Protein AF-A0A6J0WMT7-F1 (afdb_monomer)

Nearest PDB structures (foldseek):
  6wfj-assembly1_AcA  TM=9.991E-01  e=0.000E+00  Homo sapiens
  4b56-assembly1_A  TM=9.020E-01  e=0.000E+00  Mus musculus
  6aek-assembly1_A  TM=9.939E-01  e=0.000E+00  Mus musculus
  8ghr-assembly1_B  TM=9.897E-01  e=0.000E+00  Homo sapiens
  4b56-assembly1_B  TM=9.836E-01  e=0.000E+00  Mus musculus

Solvent-accessible surface area (backbone atoms only — not comparable to full-atom values): 66643 Å² total; per-residue (Å²): 131,84,87,79,90,87,80,90,80,81,86,83,82,90,81,85,86,79,86,81,89,86,81,88,88,81,90,86,89,92,88,86,88,86,86,89,85,88,87,82,84,89,89,88,86,90,82,91,88,82,89,84,88,87,89,89,83,86,91,87,89,84,90,84,88,82,86,88,91,90,80,91,84,88,86,89,85,88,85,81,88,90,81,91,88,87,90,82,91,89,85,90,91,90,85,91,86,90,84,89,80,90,85,88,85,91,88,90,85,91,81,92,87,90,87,89,84,88,91,82,90,87,84,90,85,90,88,83,92,84,90,87,80,92,82,91,89,85,92,89,84,89,90,84,92,84,91,85,93,88,85,91,84,89,87,87,84,87,84,90,84,86,90,90,84,86,89,82,88,89,80,90,80,90,89,89,87,83,93,87,90,82,89,82,90,87,85,86,87,87,92,83,85,86,88,83,89,82,89,86,82,93,86,88,87,80,86,88,79,89,79,89,83,89,83,88,79,89,81,84,87,81,89,83,91,83,85,87,81,89,81,87,78,91,86,91,86,88,88,82,88,90,74,92,73,58,56,62,60,50,49,52,53,46,54,51,48,52,49,51,50,43,51,65,60,62,66,51,77,96,71,76,62,88,51,65,60,27,75,75,39,60,65,41,93,60,92,54,91,30,31,31,30,86,68,18,66,87,64,75,34,46,23,90,42,30,53,66,54,58,51,42,37,59,76,38,70,64,48,43,85,66,27,44,67,29,60,80,61,100,60,38,74,36,37,36,21,86,62,17,70,88,67,74,39,48,14,60,47,33,52,30,65,60,69,71,44,76,47,66,75,73,50,83,78,72,87,39,92,65,60,52,51,62,91,75,30,91,63,42,32,39,37,42,37,38,27,32,31,33,25,23,59,56,56,73,76,42,26,94,68,22,65,41,56,44,44,46,43,53,40,5,24,23,33,76,31,26,27,33,50,43,40,22,31,63,48,21,22,50,38,17,32,37,31,6,31,48,27,38,71,26,51,36,66,42,61,58,42,49,34,63,89,77,68,40,66,43,28,82,91,40,76,50,61,52,44,41,90,50,59,48,80,61,44,48,58,52,52,36,45,79,70,74,42,39,19,37,32,46,35,54,70,65,49,66,23,50,45,98,80,41,62,43,79,38,62,38,75,84,58,90,86,59,58,70,67,60,52,48,52,50,52,60,50,44,74,67,42,60,58,91,74,28,47,39,42,34,32,36,58,43,70,43,28,29,56,36,16,35,72,64,14,59,86,33,75,60,23,54,53,36,45,40,49,51,23,52,50,53,38,52,43,44,30,41,27,44,81,70,53,35,60,44,17,37,30,38,36,44,33,29,31,12,12,41,34,57,34,32,71,86,37,55,48,43,47,34,80,80,70,42,94,69,70,66,52,44,53,50,51,37,24,59,18,33,40,42,54,56,55,69,52,86,33,66,86,75,54,71,53,64,59,55,35,57,67,56,41,69,80,46,88,88,54,62,52,43,56,30,52,30,76,72,48,49,66,76,45,52,62,38,58,26,79,51,51,47,62,30,30,33,51,41,43,91,58,31,32,34,25,47,40,87,82,65,51,77,75,46,63,26,19,45,60,18,38,62,30,82,42,73,53,32,14,5,33,40,29,34,35,30,35,55,32,31,60,60,34,80,46,78,61,49,51,41,27,41,46,27,43,54,55,19,52,60,60,77,44,79,70,75,97,51,71,35,62,72,29,34,65,41,85,50,33,64,72,60,81,65,84,52,75,84,84,72,59,66,54,83,70,49,86,55,63,79,61,100,65,82,89,75,90,40,74,48,61,60,51,90,85,54,66,71,79,82,55,64,64,75,73,62,63,66,51,79,67,52,51,51,50,30,43,49,58,25,33,60,33,39,66,70,37,46,59,45,98,63,59,34,22,69,48,76,48,89,68,35,38,30,41,35,26,72,84,77,73,33,37,58,31,29,24,24,47,49,51,54,83,54,46,75,55,88,78,77,63,67,58,39,70,42,84,47,68,47,49,89,87,51,71,88,58,25,37,61,62,38,61,92,36,96,81,40,40,71,43,58,59,51,61,36,34,52,17,81,94,46,98,51,63,31,58,80,37,34,24,47,63,35,40,44,64,31,31,71,51,41,46,54,55,54,47,50,38,65,76,42,49,52,54,54,49,10,56,76,28,36,6,28,31,39,37,26,27,58,24,44,43,84,80,35,70,62,33,47,53,48,80,63,55,49,65,73,64,44,39,79,54,98,90,38,83,41,72,64,44,47,24,37,38,40,40,39,34,22,21,68,53,54,90,35,35,44,78,66,45,91,48,78,40,73,52,28,34,48,42,76,53,36,85,57,57,63,91,55,52,54,80,95,55,62,65,77,58,45,49,53,50,51,50,67,63,20,40,28,25,49,50,53,51,28,41,23,57,29,40,44,71,52,80,59,56,88,70,58,55,34,58,56,38,38,59,25,64,37,61,90,81,80,64,97,88,112

Organism: Odocoileus virginianus (NCBI:txid9874)

InterPro domains:
  IPR001212 Somatomedin B domain [PF01033] (106-141)
  IPR001212 Somatomedin B domain [PF01033] (147-186)
  IPR001212 Somatomedin B domain [PS00524] (120-140)
  IPR001212 Somatomedin B domain [PS50958] (104-144)
  IPR001212 Somatomedin B domain [PS50958] (145-189)
  IPR001212 Somatomedin B domain [SM00201] (104-144)
  IPR001212 Somatomedin B domain [SM00201] (145-188)
  IPR001604 DNA/RNA non-specific endonuclease/pyrophosphatase/phosphodiesterase domain [PF01223] (672-876)
  IPR001604 DNA/RNA non-specific endonuclease/pyrophosphatase/phosphodiesterase domain [SM00892] (674-892)
  IPR002591 Type I phosphodiesterase/nucleotide pyrophosphatase/phosphate transferase [PF01663] (212-538)
  IPR017850 Alkaline-phosphatase-like, core domain superfamily [G3DSA:3.40.720.10] (192-600)
  IPR017850 Alkaline-phosphatase-like, core domain superfamily [SSF53649] (199-577)
  IPR020436 Somatomedin B domain, chordata [PR00022] (103-116)
  IPR020436 Somatomedin B domain, chordata [PR00022] (118-129)
  IPR020436 Somatomedin B domain, chordata [PR00022] (130-141)
  IPR020821 ENPP1-3/EXOG-like, endonuclease/phosphodiesterase domain [SM00477] (675-906)
  IPR036024 Somatomedin B-like domain superfamily [SSF90188] (105-150)
  IPR036024 Somatomedin B-like domain superfamily [SSF90188] (151-191)
  IPR044925 His-Me finger superfamily [SSF54060] (657-911)
  IPR044929 DNA/RNA non-specific endonuclease superfamily [G3DSA:3.40.570.10] (601-924)

Structure (mmCIF, N/CA/C/O backbone):
data_AF-A0A6J0WMT7-F1
#
_entry.id   AF-A0A6J0WMT7-F1
#
loop_
_atom_site.group_PDB
_atom_site.id
_atom_site.type_symbol
_atom_site.label_atom_id
_atom_site.label_alt_id
_atom_site.label_comp_id
_atom_site.label_asym_id
_atom_site.label_entity_id
_atom_site.label_seq_id
_atom_site.pdbx_PDB_ins_code
_atom_site.Cartn_x
_atom_site.Cartn_y
_atom_site.Cartn_z
_atom_site.occupancy
_atom_site.B_iso_or_equiv
_atom_site.auth_seq_id
_atom_site.auth_comp_id
_atom_site.auth_asym_id
_atom_site.auth_atom_id
_atom_site.pdbx_PDB_model_num
ATOM 1 N N . MET A 1 1 ? -20.298 35.603 35.434 1.00 31.23 1 MET A N 1
ATOM 2 C CA . MET A 1 1 ? -20.603 36.848 36.185 1.00 31.23 1 MET A CA 1
ATOM 3 C C . MET A 1 1 ? -21.013 37.927 35.190 1.00 31.23 1 MET A C 1
ATOM 5 O O . MET A 1 1 ? -20.608 37.783 34.047 1.00 31.23 1 MET A O 1
ATOM 9 N N . SER A 1 2 ? -21.786 38.941 35.618 1.00 28.88 2 SER A N 1
ATOM 10 C CA . SER A 1 2 ? -22.095 40.199 34.885 1.00 28.88 2 SER A CA 1
ATOM 11 C C . SER A 1 2 ? -22.484 40.044 33.395 1.00 28.88 2 SER A C 1
ATOM 13 O O . SER A 1 2 ? -21.617 39.911 32.543 1.00 28.88 2 SER A O 1
ATOM 15 N N . SER A 1 3 ? -23.779 39.949 33.057 1.00 31.27 3 SER A N 1
ATOM 16 C CA . SER A 1 3 ? -24.692 41.095 32.787 1.00 31.27 3 SER A CA 1
ATOM 17 C C . SER A 1 3 ? -24.506 41.716 31.385 1.00 31.27 3 SER A C 1
ATOM 19 O O . SER A 1 3 ? -23.376 41.963 30.992 1.00 31.27 3 SER A O 1
ATOM 21 N N . SER A 1 4 ? -25.544 42.060 30.616 1.00 31.33 4 SER A N 1
ATOM 22 C CA . SER A 1 4 ? -26.997 41.996 30.875 1.00 31.33 4 SER A CA 1
ATOM 23 C C . SER A 1 4 ? -27.817 42.125 29.583 1.00 31.33 4 SER A C 1
ATOM 25 O O . SER A 1 4 ? -27.390 42.780 28.640 1.00 31.33 4 SER A O 1
ATOM 27 N N . THR A 1 5 ? -29.014 41.534 29.612 1.00 33.84 5 THR A N 1
ATOM 28 C CA . THR A 1 5 ? -30.221 41.805 28.801 1.00 33.84 5 THR A CA 1
ATOM 29 C C . THR A 1 5 ? -30.227 43.003 27.838 1.00 33.84 5 THR A C 1
ATOM 31 O O . THR A 1 5 ? -30.064 44.144 28.271 1.00 33.84 5 THR A O 1
ATOM 34 N N . LEU A 1 6 ? -30.706 42.760 26.614 1.00 29.02 6 LEU A N 1
ATOM 35 C CA . LEU A 1 6 ? -31.820 43.523 26.031 1.00 29.02 6 LEU A CA 1
ATOM 36 C C . LEU A 1 6 ? -32.583 42.655 25.012 1.00 29.02 6 LEU A C 1
ATOM 38 O O . LEU A 1 6 ? -32.068 41.624 24.578 1.00 29.02 6 LEU A O 1
ATOM 42 N N . THR A 1 7 ? -33.837 43.009 24.731 1.00 29.19 7 THR A N 1
ATOM 43 C CA . THR A 1 7 ? -34.833 42.148 24.069 1.00 29.19 7 THR A CA 1
ATOM 44 C C . THR A 1 7 ? -35.302 42.711 22.726 1.00 29.19 7 THR A C 1
ATOM 46 O O . THR A 1 7 ? -35.158 43.904 22.479 1.00 29.19 7 THR A O 1
ATOM 49 N N . ASP A 1 8 ? -35.948 41.839 21.939 1.00 28.88 8 ASP A N 1
ATOM 50 C CA . ASP A 1 8 ? -36.891 42.157 20.853 1.00 28.88 8 ASP A CA 1
ATOM 51 C C . ASP A 1 8 ? -36.344 42.883 19.599 1.00 28.88 8 ASP A C 1
ATOM 53 O O . ASP A 1 8 ? -35.401 43.659 19.653 1.00 28.88 8 ASP A O 1
ATOM 57 N N . ALA A 1 9 ? -36.921 42.737 18.401 1.00 28.19 9 ALA A N 1
ATOM 58 C CA . ALA A 1 9 ? -37.728 41.666 17.791 1.00 28.19 9 ALA A CA 1
ATOM 59 C C . ALA A 1 9 ? -37.850 41.967 16.270 1.00 28.19 9 ALA A C 1
ATOM 61 O O . ALA A 1 9 ? -37.430 43.031 15.825 1.00 28.19 9 ALA A O 1
ATOM 62 N N . LYS A 1 10 ? -38.540 41.094 15.513 1.00 28.19 10 LYS A N 1
ATOM 63 C CA . LYS A 1 10 ? -39.138 41.369 14.181 1.00 28.19 10 LYS A CA 1
ATOM 64 C C . LYS A 1 10 ? -38.180 41.594 12.988 1.00 28.19 10 LYS A C 1
ATOM 66 O O . LYS A 1 10 ? -37.820 42.713 12.647 1.00 28.19 10 LYS A O 1
ATOM 71 N N . ASP A 1 11 ? -37.884 40.501 12.279 1.00 28.50 11 ASP A N 1
ATOM 72 C CA . ASP A 1 11 ? -38.576 40.086 11.027 1.00 28.50 11 ASP A CA 1
ATOM 73 C C . ASP A 1 11 ? -39.586 41.087 10.375 1.00 28.50 11 ASP A C 1
ATOM 75 O O . ASP A 1 11 ? -40.257 41.806 11.119 1.00 28.50 11 ASP A O 1
ATOM 79 N N . PRO A 1 12 ? -39.889 41.043 9.046 1.00 49.78 12 PRO A N 1
ATOM 80 C CA . PRO A 1 12 ? -39.473 40.038 8.051 1.00 49.78 12 PRO A CA 1
ATOM 81 C C . PRO A 1 12 ? -39.209 40.570 6.607 1.00 49.78 12 PRO A C 1
ATOM 83 O O . PRO A 1 12 ? -39.206 41.770 6.349 1.00 49.78 12 PRO A O 1
ATOM 86 N N . ALA A 1 13 ? -39.167 39.620 5.654 1.00 28.44 13 ALA A N 1
ATOM 87 C CA . ALA A 1 13 ? -39.503 39.730 4.215 1.00 28.44 13 ALA A CA 1
ATOM 88 C C . ALA A 1 13 ? -38.388 40.196 3.240 1.00 28.44 13 ALA A C 1
ATOM 90 O O . ALA A 1 13 ? -37.689 41.166 3.492 1.00 28.44 13 ALA A O 1
ATOM 91 N N . LYS A 1 14 ? -38.082 39.382 2.205 1.00 28.03 14 LYS A N 1
ATOM 92 C CA . LYS A 1 14 ? -38.516 39.471 0.772 1.00 28.03 14 LYS A CA 1
ATOM 93 C C . LYS A 1 14 ? -38.034 40.757 0.068 1.00 28.03 14 LYS A C 1
ATOM 95 O O . LYS A 1 14 ? -38.147 41.829 0.636 1.00 28.03 14 LYS A O 1
ATOM 100 N N . VAL A 1 15 ? -37.515 40.757 -1.164 1.00 29.50 15 VAL A N 1
ATOM 101 C CA . VAL A 1 15 ? -37.918 40.119 -2.449 1.00 29.50 15 VAL A CA 1
ATOM 102 C C . VAL A 1 15 ? -36.602 39.914 -3.249 1.00 29.50 15 VAL A C 1
ATOM 104 O O . VAL A 1 15 ? -35.765 40.807 -3.228 1.00 29.50 15 VAL A O 1
ATOM 107 N N . GLU A 1 16 ? -36.205 38.720 -3.711 1.00 26.91 16 GLU A N 1
ATOM 108 C CA . GLU A 1 16 ? -36.650 37.984 -4.921 1.00 26.91 16 GLU A CA 1
ATOM 109 C C . GLU A 1 16 ? -36.208 38.639 -6.259 1.00 26.91 16 GLU A C 1
ATOM 111 O O . GLU A 1 16 ? -36.433 39.821 -6.489 1.00 26.91 16 GLU A O 1
ATOM 116 N N . GLY A 1 17 ? -35.585 37.854 -7.153 1.00 27.97 17 GLY A N 1
ATOM 117 C CA . GLY A 1 17 ? -35.057 38.305 -8.457 1.00 27.97 17 GLY A CA 1
ATOM 118 C C . GLY A 1 17 ? -33.689 39.025 -8.401 1.00 27.97 17 GLY A C 1
ATOM 119 O O . GLY A 1 17 ? -33.344 39.656 -7.412 1.00 27.97 17 GLY A O 1
ATOM 120 N N . GLY A 1 18 ? -32.839 38.955 -9.431 1.00 27.41 18 GLY A N 1
ATOM 121 C CA . GLY A 1 18 ? -32.948 38.138 -10.643 1.00 27.41 18 GLY A CA 1
ATOM 122 C C . GLY A 1 18 ? -31.769 38.327 -11.611 1.00 27.41 18 GLY A C 1
ATOM 123 O O . GLY A 1 18 ? -31.511 39.439 -12.040 1.00 27.41 18 GLY A O 1
ATOM 124 N N . GLU A 1 19 ? -31.099 37.213 -11.924 1.00 29.81 19 GLU A N 1
ATOM 125 C CA . GLU A 1 19 ? -30.452 36.814 -13.193 1.00 29.81 19 GLU A CA 1
ATOM 126 C C . GLU A 1 19 ? -29.750 37.795 -14.173 1.00 29.81 19 GLU A C 1
ATOM 128 O O . GLU A 1 19 ? -30.225 38.873 -14.497 1.00 29.81 19 GLU A O 1
ATOM 133 N N . ARG A 1 20 ? -28.729 37.219 -14.845 1.00 30.67 20 ARG A N 1
ATOM 134 C CA . ARG A 1 20 ? -28.095 37.616 -16.130 1.00 30.67 20 ARG A CA 1
ATOM 135 C C . ARG A 1 20 ? -27.195 38.862 -16.062 1.00 30.67 20 ARG A C 1
ATOM 137 O O . ARG A 1 20 ? -27.619 39.975 -15.803 1.00 30.67 20 ARG A O 1
ATOM 144 N N . MET A 1 21 ? -25.878 38.662 -16.149 1.00 29.05 21 MET A N 1
ATOM 145 C CA . MET A 1 21 ? -25.103 38.478 -17.396 1.00 29.05 21 MET A CA 1
ATOM 146 C C . MET A 1 21 ? -25.047 39.733 -18.274 1.00 29.05 21 MET A C 1
ATOM 148 O O . MET A 1 21 ? -26.045 40.113 -18.871 1.00 29.05 21 MET A O 1
ATOM 152 N N . ILE A 1 22 ? -23.826 40.217 -18.505 1.00 27.55 22 ILE A N 1
ATOM 153 C CA . ILE A 1 22 ? -23.258 40.391 -19.850 1.00 27.55 22 ILE A CA 1
ATOM 154 C C . ILE A 1 22 ? -21.730 40.255 -19.727 1.00 27.55 22 ILE A C 1
ATOM 156 O O . ILE A 1 22 ? -21.151 40.561 -18.686 1.00 27.55 22 ILE A O 1
ATOM 160 N N . VAL A 1 23 ? -21.095 39.717 -20.766 1.00 31.09 23 VAL A N 1
ATOM 161 C CA . VAL A 1 23 ? -19.645 39.468 -20.860 1.00 31.09 23 VAL A CA 1
ATOM 162 C C . VAL A 1 23 ? -19.112 40.257 -22.065 1.00 31.09 23 VAL A C 1
ATOM 164 O O . VAL A 1 23 ? -19.902 40.704 -22.892 1.00 31.09 23 VAL A O 1
ATOM 167 N N . ILE A 1 24 ? -17.782 40.329 -22.205 1.00 31.70 24 ILE A N 1
ATOM 168 C CA . ILE A 1 24 ? -17.021 40.829 -23.367 1.00 31.70 24 ILE A CA 1
ATOM 169 C C . ILE A 1 24 ? -16.803 42.352 -23.378 1.00 31.70 24 ILE A C 1
ATOM 171 O O . ILE A 1 24 ? -17.710 43.125 -23.653 1.00 31.70 24 ILE A O 1
ATOM 175 N N . TYR A 1 25 ? -15.539 42.755 -23.211 1.00 27.30 25 TYR A N 1
ATOM 176 C CA . TYR A 1 25 ? -14.810 43.492 -24.254 1.00 27.30 25 TYR A CA 1
ATOM 177 C C . TYR A 1 25 ? -13.328 43.075 -24.248 1.00 27.30 25 TYR A C 1
ATOM 179 O O . TYR A 1 25 ? -12.870 42.418 -23.312 1.00 27.30 25 TYR A O 1
ATOM 187 N N . SER A 1 26 ? -12.611 43.341 -25.342 1.00 30.75 26 SER A N 1
ATOM 188 C CA . SER A 1 26 ? -11.401 42.596 -25.730 1.00 30.75 26 SER A CA 1
ATOM 189 C C . SER A 1 26 ? -10.154 43.470 -25.922 1.00 30.75 26 SER A C 1
ATOM 191 O O . SER A 1 26 ? -10.278 44.646 -26.232 1.00 30.75 26 SER A O 1
ATOM 193 N N . LEU A 1 27 ? -8.981 42.824 -25.814 1.00 29.31 27 LEU A N 1
ATOM 194 C CA . LEU A 1 27 ? -7.697 43.090 -26.501 1.00 29.31 27 LEU A CA 1
ATOM 195 C C . LEU A 1 27 ? -7.232 44.547 -26.754 1.00 29.31 27 LEU A C 1
ATOM 197 O O . LEU A 1 27 ? -7.828 45.254 -27.555 1.00 29.31 27 LEU A O 1
ATOM 201 N N . ILE A 1 28 ? -6.029 44.883 -26.256 1.00 29.17 28 ILE A N 1
ATOM 202 C CA . ILE A 1 28 ? -4.816 45.328 -27.007 1.00 29.17 28 ILE A CA 1
ATOM 203 C C . ILE A 1 28 ? -3.743 45.740 -25.959 1.00 29.17 28 ILE A C 1
ATOM 205 O O . ILE A 1 28 ? -4.085 46.447 -25.020 1.00 29.17 28 ILE A O 1
ATOM 209 N N . LEU A 1 29 ? -2.525 45.175 -25.859 1.00 29.00 29 LEU A N 1
ATOM 210 C CA . LEU A 1 29 ? -1.331 45.050 -26.739 1.00 29.00 29 LEU A CA 1
ATOM 211 C C . LEU A 1 29 ? -0.336 46.241 -26.660 1.00 29.00 29 LEU A C 1
ATOM 213 O O . LEU A 1 29 ? -0.738 47.397 -26.661 1.00 29.00 29 LEU A O 1
ATOM 217 N N . VAL A 1 30 ? 0.965 45.901 -26.722 1.00 28.92 30 VAL A N 1
ATOM 218 C CA . VAL A 1 30 ? 2.192 46.739 -26.826 1.00 28.92 30 VAL A CA 1
ATOM 219 C C . VAL A 1 30 ? 2.873 47.143 -25.496 1.00 28.92 30 VAL A C 1
ATOM 221 O O . VAL A 1 30 ? 2.242 47.324 -24.461 1.00 28.92 30 VAL A O 1
ATOM 224 N N . LEU A 1 31 ? 4.214 47.173 -25.536 1.00 30.78 31 LEU A N 1
ATOM 225 C CA . LEU A 1 31 ? 5.165 47.238 -24.413 1.00 30.78 31 LEU A CA 1
ATOM 226 C C . LEU A 1 31 ? 5.743 48.651 -24.195 1.00 30.78 31 LEU A C 1
ATOM 228 O O . LEU A 1 31 ? 5.865 49.421 -25.144 1.00 30.78 31 LEU A O 1
ATOM 232 N N . GLY A 1 32 ? 6.211 48.938 -22.971 1.00 28.05 32 GLY A N 1
ATOM 233 C CA . GLY A 1 32 ? 6.917 50.181 -22.626 1.00 28.05 32 GLY A CA 1
ATOM 234 C C . GLY A 1 32 ? 8.067 49.987 -21.626 1.00 28.05 32 GLY A C 1
ATOM 235 O O . GLY A 1 32 ? 7.857 49.906 -20.421 1.00 28.05 32 GLY A O 1
ATOM 236 N N . THR A 1 33 ? 9.296 49.943 -22.138 1.00 31.30 33 THR A N 1
ATOM 237 C CA . THR A 1 33 ? 10.573 50.099 -21.405 1.00 31.30 33 THR A CA 1
ATOM 238 C C . THR A 1 33 ? 10.928 51.592 -21.264 1.00 31.30 33 THR A C 1
ATOM 240 O O . THR A 1 33 ? 10.550 52.358 -22.142 1.00 31.30 33 THR A O 1
ATOM 243 N N . VAL A 1 34 ? 11.703 52.108 -20.298 1.00 30.11 34 VAL A N 1
ATOM 244 C CA . VAL A 1 34 ? 12.396 51.557 -19.111 1.00 30.11 34 VAL A CA 1
ATOM 245 C C . VAL A 1 34 ? 12.712 52.731 -18.160 1.00 30.11 34 VAL A C 1
ATOM 247 O O . VAL A 1 34 ? 12.945 53.839 -18.636 1.00 30.11 34 VAL A O 1
ATOM 250 N N . SER A 1 35 ? 12.833 52.497 -16.848 1.00 26.62 35 SER A N 1
ATOM 251 C CA . SER A 1 35 ? 13.780 53.245 -15.993 1.00 26.62 35 SER A CA 1
ATOM 252 C C . SER A 1 35 ? 14.119 52.454 -14.721 1.00 26.62 35 SER A C 1
ATOM 254 O O . SER A 1 35 ? 13.382 51.542 -14.348 1.00 26.62 35 SER A O 1
ATOM 256 N N . LEU A 1 36 ? 15.257 52.752 -14.085 1.00 28.48 36 LEU A N 1
ATOM 257 C CA . LEU A 1 36 ? 15.827 51.955 -12.991 1.00 28.48 36 LEU A CA 1
ATOM 258 C C . LEU A 1 36 ? 15.590 52.561 -11.603 1.00 28.48 36 LEU A C 1
ATOM 260 O O . LEU A 1 36 ? 15.704 53.768 -11.411 1.00 28.48 36 LEU A O 1
ATOM 264 N N . ALA A 1 37 ? 15.447 51.683 -10.607 1.00 26.98 37 ALA A N 1
ATOM 265 C CA . ALA A 1 37 ? 15.771 51.970 -9.211 1.00 26.98 37 ALA A CA 1
ATOM 266 C C . ALA A 1 37 ? 16.363 50.711 -8.543 1.00 26.98 37 ALA A C 1
ATOM 268 O O . ALA A 1 37 ? 15.633 49.837 -8.081 1.00 26.98 37 ALA A O 1
ATOM 269 N N . GLN A 1 38 ? 17.697 50.593 -8.507 1.00 29.41 38 GLN A N 1
ATOM 270 C CA . GLN A 1 38 ? 18.380 49.593 -7.673 1.00 29.41 38 GLN A CA 1
ATOM 271 C C . GLN A 1 38 ? 18.643 50.154 -6.272 1.00 29.41 38 GLN A C 1
ATOM 273 O O . GLN A 1 38 ? 18.955 51.332 -6.120 1.00 29.41 38 GLN A O 1
ATOM 278 N N . SER A 1 39 ? 18.579 49.291 -5.255 1.00 28.23 39 SER A N 1
ATOM 279 C CA . SER A 1 39 ? 18.849 49.643 -3.857 1.00 28.23 39 SER A CA 1
ATOM 280 C C . SER A 1 39 ? 20.058 48.879 -3.306 1.00 28.23 39 SER A C 1
ATOM 282 O O . SER A 1 39 ? 20.129 47.653 -3.411 1.00 28.23 39 SER A O 1
ATOM 284 N N . ARG A 1 40 ? 20.986 49.603 -2.666 1.00 31.64 40 ARG A N 1
ATOM 285 C CA . ARG A 1 40 ? 21.934 49.082 -1.665 1.00 31.64 40 ARG A CA 1
ATOM 286 C C . ARG A 1 40 ? 22.054 50.079 -0.495 1.00 31.64 40 ARG A C 1
ATOM 288 O O . ARG A 1 40 ? 21.572 51.205 -0.562 1.00 31.64 40 ARG A O 1
ATOM 295 N N . ARG A 1 41 ? 22.620 49.591 0.614 1.00 33.28 41 ARG A N 1
ATOM 296 C CA . ARG A 1 41 ? 22.569 50.155 1.983 1.00 33.28 41 ARG A CA 1
ATOM 297 C C . ARG A 1 41 ? 23.362 51.461 2.173 1.00 33.28 41 ARG A C 1
ATOM 299 O O . ARG A 1 41 ? 24.291 51.726 1.415 1.00 33.28 41 ARG A O 1
ATOM 306 N N . PRO A 1 42 ? 23.122 52.163 3.297 1.00 40.66 42 PRO A N 1
ATOM 307 C CA . PRO A 1 42 ? 24.224 52.361 4.259 1.00 40.66 42 PRO A CA 1
ATOM 308 C C . PRO A 1 42 ? 23.891 51.973 5.727 1.00 40.66 42 PRO A C 1
ATOM 310 O O . PRO A 1 42 ? 22.812 51.464 6.021 1.00 40.66 42 PRO A O 1
ATOM 313 N N . ASN A 1 43 ? 24.863 52.158 6.638 1.00 29.00 43 ASN A N 1
ATOM 314 C CA . ASN A 1 43 ? 24.894 51.666 8.035 1.00 29.00 43 ASN A CA 1
ATOM 315 C C . ASN A 1 43 ? 24.644 52.750 9.113 1.00 29.00 43 ASN A C 1
ATOM 317 O O . ASN A 1 43 ? 24.825 53.934 8.849 1.00 29.00 43 ASN A O 1
ATOM 321 N N . ILE A 1 44 ? 24.390 52.311 10.360 1.00 28.36 44 ILE A N 1
ATOM 322 C CA . ILE A 1 44 ? 24.572 53.003 11.667 1.00 28.36 44 ILE A CA 1
ATOM 323 C C . ILE A 1 44 ? 24.372 51.926 12.773 1.00 28.36 44 ILE A C 1
ATOM 325 O O . ILE A 1 44 ? 23.516 51.070 12.581 1.00 28.36 44 ILE A O 1
ATOM 329 N N . ARG A 1 45 ? 25.073 51.824 13.921 1.00 26.44 45 ARG A N 1
ATOM 330 C CA . ARG A 1 45 ? 26.285 52.454 14.517 1.00 26.44 45 ARG A CA 1
ATOM 331 C C . ARG A 1 45 ? 26.912 51.457 15.530 1.00 26.44 45 ARG A C 1
ATOM 333 O O . ARG A 1 45 ? 26.184 50.627 16.062 1.00 26.44 45 ARG A O 1
ATOM 340 N N . THR A 1 46 ? 28.199 51.587 15.880 1.00 30.31 46 THR A N 1
ATOM 341 C CA . THR A 1 46 ? 28.872 50.803 16.956 1.00 30.31 46 THR A CA 1
ATOM 342 C C . THR A 1 46 ? 30.015 51.580 17.635 1.00 30.31 46 THR A C 1
ATOM 344 O O . THR A 1 46 ? 30.667 52.356 16.935 1.00 30.31 46 THR A O 1
ATOM 347 N N . ARG A 1 47 ? 30.259 51.310 18.939 1.00 31.36 47 ARG A N 1
ATOM 348 C CA . ARG A 1 47 ? 31.444 51.546 19.836 1.00 31.36 47 ARG A CA 1
ATOM 349 C C . ARG A 1 47 ? 30.960 51.886 21.269 1.00 31.36 47 ARG A C 1
ATOM 351 O O . ARG A 1 47 ? 29.934 52.548 21.380 1.00 31.36 47 ARG A O 1
ATOM 358 N N . ASP A 1 48 ? 31.493 51.371 22.391 1.00 34.09 48 ASP A N 1
ATOM 359 C CA . ASP A 1 48 ? 32.884 51.207 22.910 1.00 34.09 48 ASP A CA 1
ATOM 360 C C . ASP A 1 48 ? 33.532 52.567 23.285 1.00 34.09 48 ASP A C 1
ATOM 362 O O . ASP A 1 48 ? 33.527 53.475 22.464 1.00 34.09 48 ASP A O 1
ATOM 366 N N . THR A 1 49 ? 34.122 52.861 24.458 1.00 32.41 49 THR A N 1
ATOM 367 C CA . THR A 1 49 ? 34.792 52.102 25.558 1.00 32.41 49 THR A CA 1
ATOM 368 C C . THR A 1 49 ? 34.562 52.846 26.921 1.00 32.41 49 THR A C 1
ATOM 370 O O . THR A 1 49 ? 33.678 53.695 26.943 1.00 32.41 49 THR A O 1
ATOM 373 N N . LEU A 1 50 ? 35.212 52.686 28.101 1.00 31.78 50 LEU A N 1
ATOM 374 C CA . LEU A 1 50 ? 36.368 51.932 28.664 1.00 31.78 50 LEU A CA 1
ATOM 375 C C . LEU A 1 50 ? 36.266 51.912 30.232 1.00 31.78 50 LEU A C 1
ATOM 377 O O . LEU A 1 50 ? 35.375 52.547 30.784 1.00 31.78 50 LEU A O 1
ATOM 381 N N . SER A 1 51 ? 37.270 51.337 30.926 1.00 27.25 51 SER A N 1
ATOM 382 C CA . SER A 1 51 ? 37.707 51.609 32.330 1.00 27.25 51 SER A CA 1
ATOM 383 C C . SER A 1 51 ? 36.912 50.964 33.493 1.00 27.25 51 SER A C 1
ATOM 385 O O . SER A 1 51 ? 35.694 50.911 33.450 1.00 27.25 51 SER A O 1
ATOM 387 N N . VAL A 1 52 ? 37.525 50.477 34.594 1.00 28.16 52 VAL A N 1
ATOM 388 C CA . VAL A 1 52 ? 38.962 50.307 34.952 1.00 28.16 52 VAL A CA 1
ATOM 389 C C . VAL A 1 52 ? 39.174 49.100 35.910 1.00 28.16 52 VAL A C 1
ATOM 391 O O . VAL A 1 52 ? 38.215 48.498 36.378 1.00 28.16 52 VAL A O 1
ATOM 394 N N . LEU A 1 53 ? 40.434 48.707 36.153 1.00 27.94 53 LEU A N 1
ATOM 395 C CA . LEU A 1 53 ? 40.868 47.490 36.868 1.00 27.94 53 LEU A CA 1
ATOM 396 C C . LEU A 1 53 ? 40.591 47.469 38.389 1.00 27.94 53 LEU A C 1
ATOM 398 O O . LEU A 1 53 ? 40.772 48.485 39.050 1.00 27.94 53 LEU A O 1
ATOM 402 N N . ILE A 1 54 ? 40.460 46.254 38.949 1.00 29.34 54 ILE A N 1
ATOM 403 C CA . ILE A 1 54 ? 41.220 45.775 40.132 1.00 29.34 54 ILE A CA 1
ATOM 404 C C . ILE A 1 54 ? 41.761 44.355 39.823 1.00 29.34 54 ILE A C 1
ATOM 406 O O . ILE A 1 54 ? 41.217 43.660 38.968 1.00 29.34 54 ILE A O 1
ATOM 410 N N . THR A 1 55 ? 42.866 43.933 40.456 1.00 29.14 55 THR A N 1
ATOM 411 C CA . THR A 1 55 ? 43.596 42.679 40.155 1.00 29.14 55 THR A CA 1
ATOM 412 C C . THR A 1 55 ? 43.878 41.820 41.394 1.00 29.14 55 THR A C 1
ATOM 414 O O . THR A 1 55 ? 44.079 42.373 42.475 1.00 29.14 55 THR A O 1
ATOM 417 N N . ARG A 1 56 ? 44.011 40.486 41.220 1.00 27.42 56 ARG A N 1
ATOM 418 C CA . ARG A 1 56 ? 45.178 39.670 41.661 1.00 27.42 56 ARG A CA 1
ATOM 419 C C . ARG A 1 56 ? 45.058 38.171 41.315 1.00 27.42 56 ARG A C 1
ATOM 421 O O . ARG A 1 56 ? 43.979 37.690 40.995 1.00 27.42 56 ARG A O 1
ATOM 428 N N . ASN A 1 57 ? 46.196 37.467 41.380 1.00 29.97 57 ASN A N 1
ATOM 429 C CA . ASN A 1 57 ? 46.396 36.050 41.035 1.00 29.97 57 ASN A CA 1
ATOM 430 C C . ASN A 1 57 ? 46.982 35.238 42.218 1.00 29.97 57 ASN A C 1
ATOM 432 O O . ASN A 1 57 ? 47.610 35.818 43.100 1.00 29.97 57 ASN A O 1
ATOM 436 N N . TRP A 1 58 ? 46.942 33.905 42.054 1.00 27.41 58 TRP A N 1
ATOM 437 C CA . TRP A 1 58 ? 48.005 32.914 42.359 1.00 27.41 58 TRP A CA 1
ATOM 438 C C . TRP A 1 58 ? 48.163 32.232 43.748 1.00 27.41 58 TRP A C 1
ATOM 440 O O . TRP A 1 58 ? 48.276 32.877 44.780 1.00 27.41 58 TRP A O 1
ATOM 450 N N . GLU A 1 59 ? 48.267 30.888 43.676 1.00 28.31 59 GLU A N 1
ATOM 451 C CA . GLU A 1 59 ? 49.179 29.932 44.367 1.00 28.31 59 GLU A CA 1
ATOM 452 C C . GLU A 1 59 ? 49.531 30.042 45.874 1.00 28.31 59 GLU A C 1
ATOM 454 O O . GLU A 1 59 ? 50.199 30.981 46.292 1.00 28.31 59 GLU A O 1
ATOM 459 N N . GLN A 1 60 ? 49.319 28.946 46.639 1.00 26.30 60 GLN A N 1
ATOM 460 C CA . GLN A 1 60 ? 50.403 28.011 47.055 1.00 26.30 60 GLN A CA 1
ATOM 461 C C . GLN A 1 60 ? 49.919 26.745 47.826 1.00 26.30 60 GLN A C 1
ATOM 463 O O . GLN A 1 60 ? 48.731 26.559 48.076 1.00 26.30 60 GLN A O 1
ATOM 468 N N . GLU A 1 61 ? 50.850 25.831 48.154 1.00 27.31 61 GLU A N 1
ATOM 469 C CA . GLU A 1 61 ? 50.645 24.559 48.886 1.00 27.31 61 GLU A CA 1
ATOM 470 C C . GLU A 1 61 ? 50.618 24.699 50.436 1.00 27.31 61 GLU A C 1
ATOM 472 O O . GLU A 1 61 ? 51.324 25.556 50.959 1.00 27.31 61 GLU A O 1
ATOM 477 N N . LYS A 1 62 ? 50.017 23.735 51.180 1.00 25.89 62 LYS A N 1
ATOM 478 C CA . LYS A 1 62 ? 50.724 22.694 52.011 1.00 25.89 62 LYS A CA 1
ATOM 479 C C . LYS A 1 62 ? 49.906 22.051 53.165 1.00 25.89 62 LYS A C 1
ATOM 481 O O . LYS A 1 62 ? 49.555 22.688 54.145 1.00 25.89 62 LYS A O 1
ATOM 486 N N . LYS A 1 63 ? 49.815 20.712 53.105 1.00 28.30 63 LYS A N 1
ATOM 487 C CA . LYS A 1 63 ? 50.023 19.689 54.173 1.00 28.30 63 LYS A CA 1
ATOM 488 C C . LYS A 1 63 ? 49.629 19.964 55.651 1.00 28.30 63 LYS A C 1
ATOM 490 O O . LYS A 1 63 ? 50.369 20.648 56.355 1.00 28.30 63 LYS A O 1
ATOM 495 N N . LYS A 1 64 ? 48.705 19.136 56.181 1.00 29.27 64 LYS A N 1
ATOM 496 C CA . LYS A 1 64 ? 48.885 18.098 57.257 1.00 29.27 64 LYS A CA 1
ATOM 497 C C . LYS A 1 64 ? 47.494 17.624 57.739 1.00 29.27 64 LYS A C 1
ATOM 499 O O . LYS A 1 64 ? 46.736 18.439 58.229 1.00 29.27 64 LYS A O 1
ATOM 504 N N . GLY A 1 65 ? 47.081 16.367 57.537 1.00 29.05 65 GLY A N 1
ATOM 505 C CA . GLY A 1 65 ? 47.295 15.232 58.466 1.00 29.05 65 GLY A CA 1
ATOM 506 C C . GLY A 1 65 ? 45.959 14.859 59.158 1.00 29.05 65 GLY A C 1
ATOM 507 O O . GLY A 1 65 ? 45.162 15.752 59.390 1.00 29.05 65 GLY A O 1
ATOM 508 N N . ARG A 1 66 ? 45.616 13.602 59.492 1.00 29.11 66 ARG A N 1
ATOM 509 C CA . ARG A 1 66 ? 46.417 12.370 59.660 1.00 29.11 66 ARG A CA 1
ATOM 510 C C . ARG A 1 66 ? 45.759 11.111 59.038 1.00 29.11 66 ARG A C 1
ATOM 512 O O . ARG A 1 66 ? 44.546 11.020 58.927 1.00 29.11 66 ARG A O 1
ATOM 519 N N . PHE A 1 67 ? 46.617 10.137 58.723 1.00 27.80 67 PHE A N 1
ATOM 520 C CA . PHE A 1 67 ? 46.378 8.687 58.513 1.00 27.80 67 PHE A CA 1
ATOM 521 C C . PHE A 1 67 ? 46.131 7.960 59.876 1.00 27.80 67 PHE A C 1
ATOM 523 O O . PHE A 1 67 ? 46.384 8.626 60.887 1.00 27.80 67 PHE A O 1
ATOM 530 N N . PRO A 1 68 ? 45.677 6.672 59.995 1.00 44.25 68 PRO A N 1
ATOM 531 C CA . PRO A 1 68 ? 46.321 5.442 59.454 1.00 44.25 68 PRO A CA 1
ATOM 532 C C . PRO A 1 68 ? 45.367 4.290 58.973 1.00 44.25 68 PRO A C 1
ATOM 534 O O . PRO A 1 68 ? 44.156 4.484 59.001 1.00 44.25 68 PRO A O 1
ATOM 537 N N . PRO A 1 69 ? 45.884 3.160 58.398 1.00 42.84 69 PRO A N 1
ATOM 538 C CA . PRO A 1 69 ? 45.297 2.632 57.149 1.00 42.84 69 PRO A CA 1
ATOM 539 C C . PRO A 1 69 ? 44.941 1.096 57.069 1.00 42.84 69 PRO A C 1
ATOM 541 O O . PRO A 1 69 ? 43.902 0.751 57.619 1.00 42.84 69 PRO A O 1
ATOM 544 N N . PRO A 1 70 ? 45.614 0.164 56.326 1.00 51.59 70 PRO A N 1
ATOM 545 C CA . PRO A 1 70 ? 44.895 -0.645 55.314 1.00 51.59 70 PRO A CA 1
ATOM 546 C C . PRO A 1 70 ? 45.255 -2.160 55.245 1.00 51.59 70 PRO A C 1
ATOM 548 O O . PRO A 1 70 ? 46.118 -2.635 55.983 1.00 51.59 70 PRO A O 1
ATOM 551 N N . ARG A 1 71 ? 44.692 -2.880 54.251 1.00 26.61 71 ARG A N 1
ATOM 552 C CA . ARG A 1 71 ? 45.343 -3.833 53.293 1.00 26.61 71 ARG A CA 1
ATOM 553 C C . ARG A 1 71 ? 44.248 -4.413 52.365 1.00 26.61 71 ARG A C 1
ATOM 555 O O . ARG A 1 71 ? 43.138 -4.624 52.827 1.00 26.61 71 ARG A O 1
ATOM 562 N N . CYS A 1 72 ? 44.382 -4.453 51.035 1.00 25.67 72 CYS A N 1
ATOM 563 C CA . CYS A 1 72 ? 45.283 -5.250 50.174 1.00 25.67 72 CYS A CA 1
ATOM 564 C C . CYS A 1 72 ? 45.062 -6.778 50.275 1.00 25.67 72 CYS A C 1
ATOM 566 O O . CYS A 1 72 ? 45.011 -7.270 51.393 1.00 25.67 72 CYS A O 1
ATOM 568 N N . ALA A 1 73 ? 45.102 -7.612 49.222 1.00 29.89 73 ALA A N 1
ATOM 569 C CA . ALA A 1 73 ? 44.886 -7.527 47.756 1.00 29.89 73 ALA A CA 1
ATOM 570 C C . ALA A 1 73 ? 45.317 -8.891 47.127 1.00 29.89 73 ALA A C 1
ATOM 572 O O . ALA A 1 73 ? 46.001 -9.659 47.797 1.00 29.89 73 ALA A O 1
ATOM 573 N N . LEU A 1 74 ? 45.039 -9.102 45.826 1.00 28.77 74 LEU A N 1
ATOM 574 C CA . LEU A 1 74 ? 45.600 -10.132 44.908 1.00 28.77 74 LEU A CA 1
ATOM 575 C C . LEU A 1 74 ? 44.967 -11.549 44.858 1.00 28.77 74 LEU A C 1
ATOM 577 O O . LEU A 1 74 ? 44.424 -12.073 45.823 1.00 28.77 74 LEU A O 1
ATOM 581 N N . SER A 1 75 ? 45.049 -12.122 43.647 1.00 32.84 75 SER A N 1
ATOM 582 C CA . SER A 1 75 ? 44.611 -13.459 43.169 1.00 32.84 75 SER A CA 1
ATOM 583 C C . SER A 1 75 ? 45.795 -14.484 43.244 1.00 32.84 75 SER A C 1
ATOM 585 O O . SER A 1 75 ? 46.771 -14.105 43.896 1.00 32.84 75 SER A O 1
ATOM 587 N N . PRO A 1 76 ? 45.846 -15.714 42.630 1.00 48.00 76 PRO A N 1
ATOM 588 C CA . PRO A 1 76 ? 45.199 -16.205 41.390 1.00 48.00 76 PRO A CA 1
ATOM 589 C C . PRO A 1 76 ? 44.783 -17.722 41.372 1.00 48.00 76 PRO A C 1
ATOM 591 O O . PRO A 1 76 ? 44.272 -18.252 42.351 1.00 48.00 76 PRO A O 1
ATOM 594 N N . LEU A 1 77 ? 44.933 -18.376 40.206 1.00 29.81 77 LEU A N 1
ATOM 595 C CA . LEU A 1 77 ? 44.351 -19.638 39.705 1.00 29.81 77 LEU A CA 1
ATOM 596 C C . LEU A 1 77 ? 44.818 -20.994 40.318 1.00 29.81 77 LEU A C 1
ATOM 598 O O . LEU A 1 77 ? 46.000 -21.204 40.550 1.00 29.81 77 LEU A O 1
ATOM 602 N N . CYS A 1 78 ? 43.872 -21.953 40.312 1.00 26.23 78 CYS A N 1
ATOM 603 C CA . CYS A 1 78 ? 43.936 -23.373 39.866 1.00 26.23 78 CYS A CA 1
ATOM 604 C C . CYS A 1 78 ? 44.843 -24.484 40.485 1.00 26.23 78 CYS A C 1
ATOM 606 O O . CYS A 1 78 ? 46.038 -24.337 40.690 1.00 26.23 78 CYS A O 1
ATOM 608 N N . LEU A 1 79 ? 44.231 -25.692 40.490 1.00 27.91 79 LEU A N 1
ATOM 609 C CA . LEU A 1 79 ? 44.770 -27.067 40.309 1.00 27.91 79 LEU A CA 1
ATOM 610 C C . LEU A 1 79 ? 45.302 -27.934 41.495 1.00 27.91 79 LEU A C 1
ATOM 612 O O . LEU A 1 79 ? 46.478 -27.952 41.832 1.00 27.91 79 LEU A O 1
ATOM 616 N N . SER A 1 80 ? 44.416 -28.860 41.912 1.00 26.45 80 SER A N 1
ATOM 617 C CA . SER A 1 80 ? 44.610 -30.331 42.067 1.00 26.45 80 SER A CA 1
ATOM 618 C C . SER A 1 80 ? 45.310 -31.003 43.285 1.00 26.45 80 SER A C 1
ATOM 620 O O . SER A 1 80 ? 46.529 -31.062 43.321 1.00 26.45 80 SER A O 1
ATOM 622 N N . ILE A 1 81 ? 44.493 -31.752 44.075 1.00 29.36 81 ILE A N 1
ATOM 623 C CA . ILE A 1 81 ? 44.629 -33.205 44.460 1.00 29.36 81 ILE A CA 1
ATOM 624 C C . ILE A 1 81 ? 45.793 -33.602 45.428 1.00 29.36 81 ILE A C 1
ATOM 626 O O . ILE A 1 81 ? 46.843 -32.982 45.341 1.00 29.36 81 ILE A O 1
ATOM 630 N N . PRO A 1 82 ? 45.719 -34.649 46.319 1.00 50.66 82 PRO A N 1
ATOM 631 C CA . PRO A 1 82 ? 44.714 -35.715 46.600 1.00 50.66 82 PRO A CA 1
ATOM 632 C C . PRO A 1 82 ? 44.145 -35.639 48.071 1.00 50.66 82 PRO A C 1
ATOM 634 O O . PRO A 1 82 ? 44.201 -34.562 48.641 1.00 50.66 82 PRO A O 1
ATOM 637 N N . LYS A 1 83 ? 43.568 -36.636 48.799 1.00 30.14 83 LYS A N 1
ATOM 638 C CA . LYS A 1 83 ? 43.626 -38.129 48.782 1.00 30.14 83 LYS A CA 1
ATOM 639 C C . LYS A 1 83 ? 42.547 -38.802 49.694 1.00 30.14 83 LYS A C 1
ATOM 641 O O . LYS A 1 83 ? 42.521 -38.473 50.865 1.00 30.14 83 LYS A O 1
ATOM 646 N N . ARG A 1 84 ? 41.776 -39.784 49.161 1.00 33.50 84 ARG A N 1
ATOM 647 C CA . ARG A 1 84 ? 41.117 -41.022 49.744 1.00 33.50 84 ARG A CA 1
ATOM 648 C C . ARG A 1 84 ? 40.576 -41.025 51.211 1.00 33.50 84 ARG A C 1
ATOM 650 O O . ARG A 1 84 ? 41.210 -40.484 52.093 1.00 33.50 84 ARG A O 1
ATOM 657 N N . ARG A 1 85 ? 39.516 -41.755 51.614 1.00 31.77 85 ARG A N 1
ATOM 658 C CA . ARG A 1 85 ? 38.847 -43.026 51.180 1.00 31.77 85 ARG A CA 1
ATOM 659 C C . ARG A 1 85 ? 37.295 -42.872 51.262 1.00 31.77 85 ARG A C 1
ATOM 661 O O . ARG A 1 85 ? 36.851 -41.884 51.823 1.00 31.77 85 ARG A O 1
ATOM 668 N N . GLY A 1 86 ? 36.426 -43.767 50.758 1.00 26.59 86 GLY A N 1
ATOM 669 C CA . GLY A 1 86 ? 36.609 -45.160 50.294 1.00 26.59 86 GLY A CA 1
ATOM 670 C C . GLY A 1 86 ? 35.608 -45.655 49.207 1.00 26.59 86 GLY A C 1
ATOM 671 O O . GLY A 1 86 ? 35.005 -44.819 48.541 1.00 26.59 86 GLY A O 1
ATOM 672 N N . PRO A 1 87 ? 35.511 -46.985 48.949 1.00 51.41 87 PRO A N 1
ATOM 673 C CA . PRO A 1 87 ? 34.900 -47.603 47.740 1.00 51.41 87 PRO A CA 1
ATOM 674 C C . PRO A 1 87 ? 33.610 -48.434 48.047 1.00 51.41 87 PRO A C 1
ATOM 676 O O . PRO A 1 87 ? 33.181 -48.414 49.193 1.00 51.41 87 PRO A O 1
ATOM 679 N N . SER A 1 88 ? 32.914 -49.190 47.165 1.00 31.06 88 SER A N 1
ATOM 680 C CA . SER A 1 88 ? 33.075 -49.673 45.754 1.00 31.06 88 SER A CA 1
ATOM 681 C C . SER A 1 88 ? 31.659 -49.986 45.161 1.00 31.06 88 SER A C 1
ATOM 683 O O . SER A 1 88 ? 30.778 -50.289 45.953 1.00 31.06 88 SER A O 1
ATOM 685 N N . ARG A 1 89 ? 31.291 -49.793 43.869 1.00 34.94 89 ARG A N 1
ATOM 686 C CA . ARG A 1 89 ? 31.585 -50.542 42.594 1.00 34.94 89 ARG A CA 1
ATOM 687 C C . ARG A 1 89 ? 31.053 -51.998 42.535 1.00 34.94 89 ARG A C 1
ATOM 689 O O . ARG A 1 89 ? 31.153 -52.650 43.561 1.00 34.94 89 ARG A O 1
ATOM 696 N N . LEU A 1 90 ? 30.608 -52.627 41.420 1.00 32.44 90 LEU A N 1
ATOM 697 C CA . LEU A 1 90 ? 30.251 -52.347 39.980 1.00 32.44 90 LEU A CA 1
ATOM 698 C C . LEU A 1 90 ? 29.440 -53.597 39.456 1.00 32.44 90 LEU A C 1
ATOM 700 O O . LEU A 1 90 ? 29.253 -54.498 40.266 1.00 32.44 90 LEU A O 1
ATOM 704 N N . HIS A 1 91 ? 28.907 -53.839 38.234 1.00 29.97 91 HIS A N 1
ATOM 705 C CA . HIS A 1 91 ? 28.900 -53.321 36.827 1.00 29.97 91 HIS A CA 1
ATOM 706 C C . HIS A 1 91 ? 27.422 -53.408 36.267 1.00 29.97 91 HIS A C 1
ATOM 708 O O . HIS A 1 91 ? 26.530 -53.506 37.100 1.00 29.97 91 HIS A O 1
ATOM 714 N N . SER A 1 92 ? 26.943 -53.274 35.001 1.00 26.28 92 SER A N 1
ATOM 715 C CA . SER A 1 92 ? 27.375 -53.419 33.567 1.00 26.28 92 SER A CA 1
ATOM 716 C C . SER A 1 92 ? 27.510 -54.871 33.021 1.00 26.28 92 SER A C 1
ATOM 718 O O . SER A 1 92 ? 27.782 -55.740 33.846 1.00 26.28 92 SER A O 1
ATOM 720 N N . PRO A 1 93 ? 27.416 -55.182 31.689 1.00 54.19 93 PRO A N 1
ATOM 721 C CA . PRO A 1 93 ? 27.132 -54.360 30.479 1.00 54.19 93 PRO A CA 1
ATOM 722 C C . PRO A 1 93 ? 26.147 -55.026 29.439 1.00 54.19 93 PRO A C 1
ATOM 724 O O . PRO A 1 93 ? 25.435 -55.956 29.799 1.00 54.19 93 PRO A O 1
ATOM 727 N N . ALA A 1 94 ? 26.186 -54.600 28.149 1.00 29.47 94 ALA A N 1
ATOM 728 C CA . ALA A 1 94 ? 25.931 -55.354 26.876 1.00 29.47 94 ALA A CA 1
ATOM 729 C C . ALA A 1 94 ? 24.869 -54.790 25.875 1.00 29.47 94 ALA A C 1
ATOM 731 O O . ALA A 1 94 ? 24.256 -53.757 26.130 1.00 29.47 94 ALA A O 1
ATOM 732 N N . PHE A 1 95 ? 24.767 -55.398 24.674 1.00 29.69 95 PHE A N 1
ATOM 733 C CA . PHE A 1 95 ? 24.383 -54.771 23.380 1.00 29.69 95 PHE A CA 1
ATOM 734 C C . PHE A 1 95 ? 23.426 -55.645 22.502 1.00 29.69 95 PHE A C 1
ATOM 736 O O . PHE A 1 95 ? 23.243 -56.825 22.779 1.00 29.69 95 PHE A O 1
ATOM 743 N N . GLU A 1 96 ? 22.924 -55.070 21.390 1.00 28.02 96 GLU A N 1
ATOM 744 C CA . GLU A 1 96 ? 22.313 -55.704 20.178 1.00 28.02 96 GLU A CA 1
ATOM 745 C C . GLU A 1 96 ? 20.847 -56.255 20.155 1.00 28.02 96 GLU A C 1
ATOM 747 O O . GLU A 1 96 ? 20.155 -56.411 21.156 1.00 28.02 96 GLU A O 1
ATOM 752 N N . LYS A 1 97 ? 20.355 -56.454 18.912 1.00 34.59 97 LYS A N 1
ATOM 753 C CA . LYS A 1 97 ? 19.065 -57.013 18.397 1.00 34.59 97 LYS A CA 1
ATOM 754 C C . LYS A 1 97 ? 19.428 -57.997 17.227 1.00 34.59 97 LYS A C 1
ATOM 756 O O . LYS A 1 97 ? 20.622 -58.043 16.938 1.00 34.59 97 LYS A O 1
ATOM 761 N N . PRO A 1 98 ? 18.534 -58.682 16.444 1.00 63.25 98 PRO A N 1
ATOM 762 C CA . PRO A 1 98 ? 17.050 -58.734 16.411 1.00 63.25 98 PRO A CA 1
ATOM 763 C C . PRO A 1 98 ? 16.391 -60.144 16.153 1.00 63.25 98 PRO A C 1
ATOM 765 O O . PRO A 1 98 ? 17.081 -61.142 16.011 1.00 63.25 98 PRO A O 1
ATOM 768 N N . HIS A 1 99 ? 15.050 -60.149 15.939 1.00 31.69 99 HIS A N 1
ATOM 769 C CA . HIS A 1 99 ? 14.187 -61.061 15.114 1.00 31.69 99 HIS A CA 1
ATOM 770 C C . HIS A 1 99 ? 13.201 -62.086 15.760 1.00 31.69 99 HIS A C 1
ATOM 772 O O . HIS A 1 99 ? 13.630 -63.067 16.338 1.00 31.69 99 HIS A O 1
ATOM 778 N N . ARG A 1 100 ? 11.889 -61.899 15.437 1.00 30.17 100 ARG A N 1
ATOM 779 C CA . ARG A 1 100 ? 10.821 -62.841 14.930 1.00 30.17 100 ARG A CA 1
ATOM 780 C C . ARG A 1 100 ? 10.598 -64.219 15.637 1.00 30.17 100 ARG A C 1
ATOM 782 O O . ARG A 1 100 ? 11.556 -64.880 15.978 1.00 30.17 100 ARG A O 1
ATOM 789 N N . ARG A 1 101 ? 9.382 -64.804 15.762 1.00 29.59 101 ARG A N 1
ATOM 790 C CA . ARG A 1 101 ? 8.058 -64.644 15.079 1.00 29.59 101 ARG A CA 1
ATOM 791 C C . ARG A 1 101 ? 6.911 -65.376 15.854 1.00 29.59 101 ARG A C 1
ATOM 793 O O . ARG A 1 101 ? 7.234 -66.315 16.556 1.00 29.59 101 ARG A O 1
ATOM 800 N N . ALA A 1 102 ? 5.642 -64.969 15.624 1.00 30.86 102 ALA A N 1
ATOM 801 C CA . ALA A 1 102 ? 4.287 -65.623 15.703 1.00 30.86 102 ALA A CA 1
ATOM 802 C C . ALA A 1 102 ? 4.069 -67.055 16.312 1.00 30.86 102 ALA A C 1
ATOM 804 O O . ALA A 1 102 ? 4.996 -67.847 16.350 1.00 30.86 102 ALA A O 1
ATOM 805 N N . ALA A 1 103 ? 2.866 -67.527 16.710 1.00 32.25 103 ALA A N 1
ATOM 806 C CA . ALA A 1 103 ? 1.453 -67.127 16.475 1.00 32.25 103 ALA A CA 1
ATOM 807 C C . ALA A 1 103 ? 0.526 -67.551 17.666 1.00 32.25 103 ALA A C 1
ATOM 809 O O . ALA A 1 103 ? 0.987 -68.252 18.559 1.00 32.25 103 ALA A O 1
ATOM 810 N N . SER A 1 104 ? -0.761 -67.173 17.762 1.00 26.83 104 SER A N 1
ATOM 811 C CA . SER A 1 104 ? -1.915 -67.797 17.055 1.00 26.83 104 SER A CA 1
ATOM 812 C C . SER A 1 104 ? -3.250 -67.026 17.280 1.00 26.83 104 SER A C 1
ATOM 814 O O . SER A 1 104 ? -3.263 -66.026 17.993 1.00 26.83 104 SER A O 1
ATO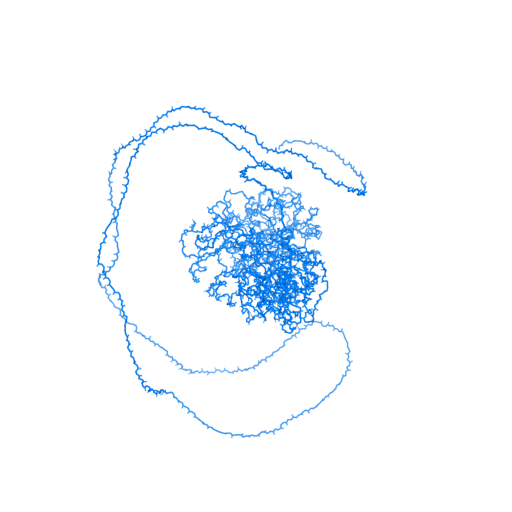M 816 N N . SER A 1 105 ? -4.351 -67.444 16.630 1.00 32.62 105 SER A N 1
ATOM 817 C CA . SER A 1 105 ? -5.691 -66.798 16.617 1.00 32.62 105 SER A CA 1
ATOM 818 C C . SER A 1 105 ? -6.837 -67.828 16.766 1.00 32.62 105 SER A C 1
ATOM 820 O O . SER A 1 105 ? -6.530 -69.015 16.913 1.00 32.62 105 SER A O 1
ATOM 822 N N . PRO A 1 106 ? -8.131 -67.422 16.819 1.00 57.84 106 PRO A N 1
ATOM 823 C CA . PRO A 1 106 ? -8.978 -67.146 15.623 1.00 57.84 106 PRO A CA 1
ATOM 824 C C . PRO A 1 106 ? -9.918 -65.912 15.873 1.00 57.84 106 PRO A C 1
ATOM 826 O O . PRO A 1 106 ? -9.561 -65.115 16.732 1.00 57.84 106 PRO A O 1
ATOM 829 N N . SER A 1 107 ? -11.071 -65.565 15.252 1.00 31.95 107 SER A N 1
ATOM 830 C CA . SER A 1 107 ? -11.876 -65.890 14.030 1.00 31.95 107 SER A CA 1
ATOM 831 C C . SER A 1 107 ? -13.012 -64.834 13.886 1.00 31.95 107 SER A C 1
ATOM 833 O O . SER A 1 107 ? -13.379 -64.260 14.903 1.00 31.95 107 SER A O 1
ATOM 835 N N . THR A 1 108 ? -13.755 -64.593 12.786 1.00 32.84 108 THR A N 1
ATOM 836 C CA . THR A 1 108 ? -13.528 -64.547 11.310 1.00 32.84 108 THR A CA 1
ATOM 837 C C . THR A 1 108 ? -14.845 -64.113 10.605 1.00 32.84 108 THR A C 1
ATOM 839 O O . THR A 1 108 ? -15.801 -64.877 10.701 1.00 32.84 108 THR A O 1
ATOM 842 N N . ARG A 1 109 ? -14.897 -62.973 9.876 1.00 28.33 109 ARG A N 1
ATOM 843 C CA . ARG A 1 109 ? -15.770 -62.602 8.701 1.00 28.33 109 ARG A CA 1
ATOM 844 C C . ARG A 1 109 ? -15.575 -61.083 8.411 1.00 28.33 109 ARG A C 1
ATOM 846 O O . ARG A 1 109 ? -15.649 -60.322 9.362 1.00 28.33 109 ARG A O 1
ATOM 853 N N . SER A 1 110 ? -15.108 -60.555 7.261 1.00 28.52 110 SER A N 1
ATOM 854 C CA . SER A 1 110 ? -15.472 -60.640 5.814 1.00 28.52 110 SER A CA 1
ATOM 855 C C . SER A 1 110 ? -16.544 -59.608 5.381 1.00 28.52 110 SER A C 1
ATOM 857 O O . SER A 1 110 ? -17.546 -59.533 6.078 1.00 28.52 110 SER A O 1
ATOM 859 N N . ILE A 1 111 ? -16.486 -58.877 4.246 1.00 31.83 111 ILE A N 1
ATOM 860 C CA . ILE A 1 111 ? -15.488 -58.753 3.147 1.00 31.83 111 ILE A CA 1
ATOM 861 C C . ILE A 1 111 ? -15.717 -57.433 2.332 1.00 31.83 111 ILE A C 1
ATOM 863 O O . ILE A 1 111 ? -16.797 -56.865 2.403 1.00 31.83 111 ILE A O 1
ATOM 867 N N . LEU A 1 112 ? -14.689 -56.991 1.582 1.00 30.23 112 LEU A N 1
ATOM 868 C CA . LEU A 1 112 ? -14.568 -55.966 0.497 1.00 30.23 112 LEU A CA 1
ATOM 869 C C . LEU A 1 112 ? -15.817 -55.293 -0.158 1.00 30.23 112 LEU A C 1
ATOM 871 O O . LEU A 1 112 ? -16.776 -55.982 -0.490 1.00 30.23 112 LEU A O 1
ATOM 875 N N . GLY A 1 113 ? -15.673 -54.021 -0.596 1.00 24.08 113 GLY A N 1
ATOM 876 C CA . GLY A 1 113 ? -16.426 -53.428 -1.737 1.00 24.08 113 GLY A CA 1
ATOM 877 C C . GLY A 1 113 ? -16.536 -51.875 -1.765 1.00 24.08 113 GLY A C 1
ATOM 878 O O . GLY A 1 113 ? -16.840 -51.316 -0.716 1.00 24.08 113 GLY A O 1
ATOM 879 N N . PRO A 1 114 ? -16.301 -51.163 -2.900 1.00 64.06 114 PRO A N 1
ATOM 880 C CA . PRO A 1 114 ? -16.419 -49.687 -3.005 1.00 64.06 114 PRO A CA 1
ATOM 881 C C . PRO A 1 114 ? -17.522 -49.156 -3.972 1.00 64.06 114 PRO A C 1
ATOM 883 O O . PRO A 1 114 ? -18.142 -49.948 -4.675 1.00 64.06 114 PRO A O 1
ATOM 886 N N . HIS A 1 115 ? -17.626 -47.811 -4.057 1.00 29.72 115 HIS A N 1
ATOM 887 C CA . HIS A 1 115 ? -18.349 -46.918 -5.010 1.00 29.72 115 HIS A CA 1
ATOM 888 C C . HIS A 1 115 ? -19.739 -46.304 -4.645 1.00 29.72 115 HIS A C 1
ATOM 890 O O . HIS A 1 115 ? -20.705 -47.009 -4.383 1.00 29.72 115 HIS A O 1
ATOM 896 N N . ASP A 1 116 ? -19.778 -44.961 -4.769 1.00 27.75 116 ASP A N 1
ATOM 897 C CA . ASP A 1 116 ? -20.765 -44.091 -5.461 1.00 27.75 116 ASP A CA 1
ATOM 898 C C . ASP A 1 116 ? -22.139 -43.608 -4.888 1.00 27.75 116 ASP A C 1
ATOM 900 O O . ASP A 1 116 ? -22.923 -44.342 -4.302 1.00 27.75 116 ASP A O 1
ATOM 904 N N . LEU A 1 117 ? -22.423 -42.329 -5.235 1.00 24.88 117 LEU A N 1
ATOM 905 C CA . LEU A 1 117 ? -23.707 -41.642 -5.555 1.00 24.88 117 LEU A CA 1
ATOM 906 C C . LEU A 1 117 ? -24.776 -41.215 -4.494 1.00 24.88 117 LEU A C 1
ATOM 908 O O . LEU A 1 117 ? -25.763 -41.904 -4.272 1.00 24.88 117 LEU A O 1
ATOM 912 N N . MET A 1 118 ? -24.698 -39.930 -4.092 1.00 27.55 118 MET A N 1
ATOM 913 C CA . MET A 1 118 ? -25.681 -38.834 -4.384 1.00 27.55 118 MET A CA 1
ATOM 914 C C . MET A 1 118 ? -27.154 -38.888 -3.799 1.00 27.55 118 MET A C 1
ATOM 916 O O . MET A 1 118 ? -27.313 -39.567 -2.789 1.00 27.55 118 MET A O 1
ATOM 920 N N . PRO A 1 119 ? -28.185 -38.059 -4.185 1.00 62.97 119 PRO A N 1
ATOM 921 C CA . PRO A 1 119 ? -29.017 -37.335 -3.186 1.00 62.97 119 PRO A CA 1
ATOM 922 C C . PRO A 1 119 ? -30.572 -37.424 -3.345 1.00 62.97 119 PRO A C 1
ATOM 924 O O . PRO A 1 119 ? -31.091 -38.171 -4.168 1.00 62.97 119 PRO A O 1
ATOM 927 N N . SER A 1 120 ? -31.322 -36.582 -2.607 1.00 25.91 120 SER A N 1
ATOM 928 C CA . SER A 1 120 ? -32.778 -36.299 -2.743 1.00 25.91 120 SER A CA 1
ATOM 929 C C . SER A 1 120 ? -33.067 -34.823 -2.359 1.00 25.91 120 SER A C 1
ATOM 931 O O . SER A 1 120 ? -32.503 -34.375 -1.363 1.00 25.91 120 SER A O 1
ATOM 933 N N . ALA A 1 121 ? -33.703 -33.970 -3.185 1.00 33.22 121 ALA A N 1
ATOM 934 C CA . ALA A 1 121 ? -35.152 -33.815 -3.507 1.00 33.22 121 ALA A CA 1
ATOM 935 C C . ALA A 1 121 ? -35.943 -33.044 -2.411 1.00 33.22 121 ALA A C 1
ATOM 937 O O . ALA A 1 121 ? -35.654 -33.235 -1.235 1.00 33.22 121 ALA A O 1
ATOM 938 N N . ASP A 1 122 ? -36.904 -32.139 -2.670 1.00 32.06 122 ASP A N 1
ATOM 939 C CA . ASP A 1 122 ? -37.645 -31.696 -3.886 1.00 32.06 122 ASP A CA 1
ATOM 940 C C . ASP A 1 122 ? -37.786 -30.130 -3.879 1.00 32.06 122 ASP A C 1
ATOM 942 O O . ASP A 1 122 ? -37.419 -29.505 -2.888 1.00 32.06 122 ASP A O 1
ATOM 946 N N . HIS A 1 123 ? -38.210 -29.383 -4.916 1.00 31.81 123 HIS A N 1
ATOM 947 C CA . HIS A 1 123 ? -39.556 -29.407 -5.518 1.00 31.81 123 HIS A CA 1
ATOM 948 C C . HIS A 1 123 ? -39.630 -28.894 -6.981 1.00 31.81 123 HIS A C 1
ATOM 950 O O . HIS A 1 123 ? -39.367 -27.731 -7.278 1.00 31.81 123 HIS A O 1
ATOM 956 N N . THR A 1 124 ? -40.059 -29.797 -7.863 1.00 29.28 124 THR A N 1
ATOM 957 C CA . THR A 1 124 ? -40.980 -29.664 -9.025 1.00 29.28 124 THR A CA 1
ATOM 958 C C . THR A 1 124 ? -41.351 -28.298 -9.666 1.00 29.28 124 THR A C 1
ATOM 960 O O . THR A 1 124 ? -41.898 -27.404 -9.026 1.00 29.28 124 THR A O 1
ATOM 963 N N . LEU A 1 125 ? -41.327 -28.273 -11.011 1.00 27.50 125 LEU A N 1
ATOM 964 C CA . LEU A 1 125 ? -42.266 -27.532 -11.881 1.00 27.50 125 LEU A CA 1
ATOM 965 C C . LEU A 1 125 ? -42.631 -28.413 -13.105 1.00 27.50 125 LEU A C 1
ATOM 967 O O . LEU A 1 125 ? -41.794 -29.178 -13.580 1.00 27.50 125 LEU A O 1
ATOM 971 N N . GLN A 1 126 ? -43.874 -28.346 -13.596 1.00 30.69 126 GLN A N 1
ATOM 972 C CA . GLN A 1 126 ? -44.388 -29.079 -14.780 1.00 30.69 126 GLN A CA 1
ATOM 973 C C . GLN A 1 126 ? -44.425 -28.114 -15.999 1.00 30.69 126 GLN A C 1
ATOM 975 O O . GLN A 1 126 ? -44.334 -26.910 -15.783 1.00 30.69 126 GLN A O 1
ATOM 980 N N . PHE A 1 127 ? -44.532 -28.461 -17.293 1.00 28.39 127 PHE A N 1
ATOM 981 C CA . PHE A 1 127 ? -45.022 -29.615 -18.092 1.00 28.39 127 PHE A CA 1
ATOM 982 C C . PHE A 1 127 ? -44.253 -29.629 -19.470 1.00 28.39 127 PHE A C 1
ATOM 984 O O . PHE A 1 127 ? -43.334 -28.832 -19.615 1.00 28.39 127 PHE A O 1
ATOM 991 N N . GLN A 1 128 ? -44.485 -30.419 -20.545 1.00 29.14 128 GLN A N 1
ATOM 992 C CA . GLN A 1 128 ? -45.482 -31.444 -20.941 1.00 29.14 128 GLN A CA 1
ATOM 993 C C . GLN A 1 128 ? -44.930 -32.393 -22.052 1.00 29.14 128 GLN A C 1
ATOM 995 O O . GLN A 1 128 ? -43.931 -32.092 -22.696 1.00 29.14 128 GLN A O 1
ATOM 1000 N N . THR A 1 129 ? -45.703 -33.439 -22.391 1.00 27.72 129 THR A N 1
ATOM 1001 C CA . THR A 1 129 ? -45.738 -34.194 -23.681 1.00 27.72 129 THR A CA 1
ATOM 1002 C C . THR A 1 129 ? -44.573 -35.113 -24.116 1.00 27.72 129 THR A C 1
ATOM 1004 O O . THR A 1 129 ? -43.422 -34.991 -23.723 1.00 27.72 129 THR A O 1
ATOM 1007 N N . SER A 1 130 ? -44.956 -36.122 -24.912 1.00 26.11 130 SER A N 1
ATOM 1008 C CA . SER A 1 130 ? -44.220 -37.296 -25.436 1.00 26.11 130 SER A CA 1
ATOM 1009 C C . SER A 1 130 ? -45.112 -37.908 -26.566 1.00 26.11 130 SER A C 1
ATOM 1011 O O . SER A 1 130 ? -46.110 -37.253 -26.885 1.00 26.11 130 SER A O 1
ATOM 1013 N N . PRO A 1 131 ? -44.946 -39.136 -27.132 1.00 57.41 131 PRO A N 1
ATOM 1014 C CA . PRO A 1 131 ? -43.833 -40.110 -27.133 1.00 57.41 131 PRO A CA 1
ATOM 1015 C C . PRO A 1 131 ? -43.513 -40.724 -28.534 1.00 57.41 131 PRO A C 1
ATOM 1017 O O . PRO A 1 131 ? -44.211 -40.426 -29.502 1.00 57.41 131 PRO A O 1
ATOM 1020 N N . ARG A 1 132 ? -42.532 -41.659 -28.607 1.00 27.02 132 ARG A N 1
ATOM 1021 C CA . ARG A 1 132 ? -42.358 -42.851 -29.518 1.00 27.02 132 ARG A CA 1
ATOM 1022 C C . ARG A 1 132 ? -40.851 -43.166 -29.715 1.00 27.02 132 ARG A C 1
ATOM 1024 O O . ARG A 1 132 ? -40.071 -42.226 -29.710 1.00 27.02 132 ARG A O 1
ATOM 1031 N N . ARG A 1 133 ? -40.352 -44.391 -29.973 1.00 30.12 133 ARG A N 1
ATOM 1032 C CA . ARG A 1 133 ? -40.771 -45.805 -29.741 1.00 30.12 133 ARG A CA 1
ATOM 1033 C C . ARG A 1 133 ? -39.588 -46.728 -30.164 1.00 30.12 133 ARG A C 1
ATOM 1035 O O . ARG A 1 133 ? -39.024 -46.444 -31.206 1.00 30.12 133 ARG A O 1
ATOM 1042 N N . GLU A 1 134 ? -39.318 -47.817 -29.420 1.00 31.20 134 GLU A N 1
ATOM 1043 C CA . GLU A 1 134 ? -38.828 -49.166 -29.870 1.00 31.20 134 GLU A CA 1
ATOM 1044 C C . GLU A 1 134 ? -37.500 -49.331 -30.693 1.00 31.20 134 GLU A C 1
ATOM 1046 O O . GLU A 1 134 ? -37.128 -48.451 -31.451 1.00 31.20 134 GLU A O 1
ATOM 1051 N N . ALA A 1 135 ? -36.738 -50.454 -30.693 1.00 31.34 135 ALA A N 1
ATOM 1052 C CA . ALA A 1 135 ? -36.529 -51.605 -29.772 1.00 31.34 135 ALA A CA 1
ATOM 1053 C C . ALA A 1 135 ? -35.389 -52.568 -30.280 1.00 31.34 135 ALA A C 1
ATOM 1055 O O . ALA A 1 135 ? -34.999 -52.471 -31.439 1.00 31.34 135 ALA A O 1
ATOM 1056 N N . THR A 1 136 ? -34.973 -53.588 -29.483 1.00 31.59 136 THR A N 1
ATOM 1057 C CA . THR A 1 136 ? -34.241 -54.860 -29.872 1.00 31.59 136 THR A CA 1
ATOM 1058 C C . THR A 1 136 ? -32.784 -54.760 -30.422 1.00 31.59 136 THR A C 1
ATOM 1060 O O . THR A 1 136 ? -32.363 -53.656 -30.727 1.00 31.59 136 THR A O 1
ATOM 1063 N N . GLN A 1 137 ? -31.911 -55.789 -30.609 1.00 31.98 137 GLN A N 1
ATOM 1064 C CA . GLN A 1 137 ? -31.572 -57.154 -30.064 1.00 31.98 137 GLN A CA 1
ATOM 1065 C C . GLN A 1 137 ? -30.193 -57.604 -30.695 1.00 31.98 137 GLN A C 1
ATOM 1067 O O . GLN A 1 137 ? -29.788 -56.979 -31.667 1.00 31.98 137 GLN A O 1
ATOM 1072 N N . VAL A 1 138 ? -29.441 -58.684 -30.353 1.00 31.55 138 VAL A N 1
ATOM 1073 C CA . VAL A 1 138 ? -29.079 -59.379 -29.080 1.00 31.55 138 VAL A CA 1
ATOM 1074 C C . VAL A 1 138 ? -27.968 -60.468 -29.296 1.00 31.55 138 VAL A C 1
ATOM 1076 O O . VAL A 1 138 ? -27.943 -61.118 -30.335 1.00 31.55 138 VAL A O 1
ATOM 1079 N N . SER A 1 139 ? -27.150 -60.773 -28.266 1.00 30.33 139 SER A N 1
ATOM 1080 C CA . SER A 1 139 ? -26.344 -62.021 -28.040 1.00 30.33 139 SER A CA 1
ATOM 1081 C C . SER A 1 139 ? -25.033 -62.330 -28.827 1.00 30.33 139 SER A C 1
ATOM 1083 O O . SER A 1 139 ? -24.810 -61.834 -29.923 1.00 30.33 139 SER A O 1
ATOM 1085 N N . GLY A 1 140 ? -24.171 -63.200 -28.247 1.00 26.09 140 GLY A N 1
ATOM 1086 C CA . GLY A 1 140 ? -23.004 -63.863 -28.891 1.00 26.09 140 GLY A CA 1
ATOM 1087 C C . GLY A 1 140 ? -21.851 -64.262 -27.925 1.00 26.09 140 GLY A C 1
ATOM 1088 O O . GLY A 1 140 ? -21.462 -63.450 -27.089 1.00 26.09 140 GLY A O 1
ATOM 1089 N N . ARG A 1 141 ? -21.290 -65.495 -27.986 1.00 28.95 141 ARG A N 1
ATOM 1090 C CA . ARG A 1 141 ? -20.198 -65.973 -27.077 1.00 28.95 141 ARG A CA 1
ATOM 1091 C C . ARG A 1 141 ? -19.358 -67.172 -27.603 1.00 28.95 141 ARG A C 1
ATOM 1093 O O . ARG A 1 141 ? -19.932 -68.097 -28.162 1.00 28.95 141 ARG A O 1
ATOM 1100 N N . CYS A 1 142 ? -18.073 -67.236 -27.185 1.00 24.39 142 CYS A N 1
ATOM 1101 C CA . CYS A 1 142 ? -17.232 -68.454 -26.961 1.00 24.39 142 CYS A CA 1
ATOM 1102 C C . CYS A 1 142 ? -16.704 -69.273 -28.193 1.00 24.39 142 CYS A C 1
ATOM 1104 O O . CYS A 1 142 ? -17.167 -69.038 -29.301 1.00 24.39 142 CYS A O 1
ATOM 1106 N N . PRO A 1 143 ? -15.828 -70.315 -28.030 1.00 61.22 143 PRO A N 1
ATOM 1107 C CA . PRO A 1 143 ? -14.554 -70.409 -27.247 1.00 61.22 143 PRO A CA 1
ATOM 1108 C C . PRO A 1 143 ? -13.417 -71.324 -27.851 1.00 61.22 143 PRO A C 1
ATOM 1110 O O . PRO A 1 143 ? -13.700 -72.109 -28.751 1.00 61.22 143 PRO A O 1
ATOM 1113 N N . ARG A 1 144 ? -12.186 -71.348 -27.255 1.00 27.55 144 ARG A N 1
ATOM 1114 C CA . ARG A 1 144 ? -11.229 -72.507 -26.998 1.00 27.55 144 ARG A CA 1
ATOM 1115 C C . ARG A 1 144 ? -9.796 -71.994 -26.623 1.00 27.55 144 ARG A C 1
ATOM 1117 O O . ARG A 1 144 ? -9.443 -70.924 -27.092 1.00 27.55 144 ARG A O 1
ATOM 1124 N N . ARG A 1 145 ? -9.057 -72.495 -25.597 1.00 32.97 145 ARG A N 1
ATOM 1125 C CA . ARG A 1 145 ? -8.236 -73.747 -25.381 1.00 32.97 145 ARG A CA 1
ATOM 1126 C C . ARG A 1 145 ? -6.918 -73.835 -26.203 1.00 32.97 145 ARG A C 1
ATOM 1128 O O . ARG A 1 145 ? -6.993 -73.532 -27.382 1.00 32.97 145 ARG A O 1
ATOM 1135 N N . GLU A 1 146 ? -5.743 -74.326 -25.736 1.00 33.88 146 GLU A N 1
ATOM 1136 C CA . GLU A 1 146 ? -5.156 -74.680 -24.398 1.00 33.88 146 GLU A CA 1
ATOM 1137 C C . GLU A 1 146 ? -3.609 -74.993 -24.521 1.00 33.88 146 GLU A C 1
ATOM 1139 O O . GLU A 1 146 ? -3.078 -74.835 -25.614 1.00 33.88 146 GLU A O 1
ATOM 1144 N N . VAL A 1 147 ? -2.923 -75.518 -23.467 1.00 30.34 147 VAL A N 1
ATOM 1145 C CA . VAL A 1 147 ? -1.519 -76.094 -23.399 1.00 30.34 147 VAL A CA 1
ATOM 1146 C C . VAL A 1 147 ? -0.319 -75.100 -23.253 1.00 30.34 147 VAL A C 1
ATOM 1148 O O . VAL A 1 147 ? -0.314 -74.071 -23.910 1.00 30.34 147 VAL A O 1
ATOM 1151 N N . GLY A 1 148 ? 0.766 -75.314 -22.457 1.00 31.03 148 GLY A N 1
ATOM 1152 C CA . GLY A 1 148 ? 0.991 -76.209 -21.287 1.00 31.03 148 GLY A CA 1
ATOM 1153 C C . GLY A 1 148 ? 2.463 -76.557 -20.849 1.00 31.03 148 GLY A C 1
ATOM 1154 O O . GLY A 1 148 ? 3.121 -77.308 -21.557 1.00 31.03 148 GLY A O 1
ATOM 1155 N N . LYS A 1 149 ? 2.872 -76.205 -19.595 1.00 34.72 149 LYS A N 1
ATOM 1156 C CA . LYS A 1 149 ? 3.998 -76.762 -18.734 1.00 34.72 149 LYS A CA 1
ATOM 1157 C C . LYS A 1 149 ? 5.471 -76.453 -19.172 1.00 34.72 149 LYS A C 1
ATOM 1159 O O . LYS A 1 149 ? 5.656 -76.059 -20.309 1.00 34.72 149 LYS A O 1
ATOM 1164 N N . ALA A 1 150 ? 6.582 -76.555 -18.394 1.00 31.62 150 ALA A N 1
ATOM 1165 C CA . ALA A 1 150 ? 6.996 -76.911 -16.993 1.00 31.62 150 ALA A CA 1
ATOM 1166 C C . ALA A 1 150 ? 8.481 -76.407 -16.755 1.00 31.62 150 ALA A C 1
ATOM 1168 O O . ALA A 1 150 ? 9.106 -76.075 -17.751 1.00 31.62 150 ALA A O 1
ATOM 1169 N N . TRP A 1 151 ? 9.238 -76.389 -15.626 1.00 29.59 151 TRP A N 1
ATOM 1170 C CA . TRP A 1 151 ? 9.155 -76.386 -14.134 1.00 29.59 151 TRP A CA 1
ATOM 1171 C C . TRP A 1 151 ? 10.622 -76.411 -13.539 1.00 29.59 151 TRP A C 1
ATOM 1173 O O . TRP A 1 151 ? 11.512 -76.903 -14.224 1.00 29.59 151 TRP A O 1
ATOM 1183 N N . ARG A 1 152 ? 10.860 -76.039 -12.250 1.00 30.06 152 ARG A N 1
ATOM 1184 C CA . ARG A 1 152 ? 12.152 -76.069 -11.444 1.00 30.06 152 ARG A CA 1
ATOM 1185 C C . ARG A 1 152 ? 13.219 -74.966 -11.739 1.00 30.06 152 ARG A C 1
ATOM 1187 O O . ARG A 1 152 ? 13.299 -74.506 -12.863 1.00 30.06 152 ARG A O 1
ATOM 1194 N N . GLY A 1 153 ? 14.081 -74.502 -10.800 1.00 27.39 153 GLY A N 1
ATOM 1195 C CA . GLY A 1 153 ? 14.143 -74.694 -9.327 1.00 27.39 153 GLY A CA 1
ATOM 1196 C C . GLY A 1 153 ? 15.340 -74.030 -8.556 1.00 27.39 153 GLY A C 1
ATOM 1197 O O . GLY A 1 153 ? 16.474 -74.106 -8.994 1.00 27.39 153 GLY A O 1
ATOM 1198 N N . ARG A 1 154 ? 15.049 -73.424 -7.380 1.00 30.16 154 ARG A N 1
ATOM 1199 C CA . ARG A 1 154 ? 15.848 -73.093 -6.142 1.00 30.16 154 ARG A CA 1
ATOM 1200 C C . ARG A 1 154 ? 17.398 -72.824 -6.094 1.00 30.16 154 ARG A C 1
ATOM 1202 O O . ARG A 1 154 ? 18.186 -73.727 -6.319 1.00 30.16 154 ARG A O 1
ATOM 1209 N N . LEU A 1 155 ? 17.732 -71.724 -5.368 1.00 28.45 155 LEU A N 1
ATOM 1210 C CA . LEU A 1 155 ? 18.728 -71.530 -4.253 1.00 28.45 155 LEU A CA 1
ATOM 1211 C C . LEU A 1 155 ? 20.199 -71.009 -4.445 1.00 28.45 155 LEU A C 1
ATOM 1213 O O . LEU A 1 155 ? 21.055 -71.710 -4.960 1.00 28.45 155 LEU A O 1
ATOM 1217 N N . LYS A 1 156 ? 20.491 -69.919 -3.685 1.00 28.72 156 LYS A N 1
ATOM 1218 C CA . LYS A 1 156 ? 21.687 -69.592 -2.832 1.00 28.72 156 LYS A CA 1
ATOM 1219 C C . LYS A 1 156 ? 22.975 -68.874 -3.353 1.00 28.72 156 LYS A C 1
ATOM 1221 O O . LYS A 1 156 ? 23.503 -69.143 -4.418 1.00 28.72 156 LYS A O 1
ATOM 1226 N N . THR A 1 157 ? 23.520 -68.059 -2.420 1.00 28.08 157 THR A N 1
ATOM 1227 C CA . THR A 1 157 ? 24.937 -67.654 -2.135 1.00 28.08 157 THR A CA 1
ATOM 1228 C C . THR A 1 157 ? 25.750 -66.649 -2.995 1.00 28.08 157 THR A C 1
ATOM 1230 O O . THR A 1 157 ? 25.993 -66.845 -4.175 1.00 28.08 157 THR A O 1
ATOM 1233 N N . ARG A 1 158 ? 26.290 -65.618 -2.305 1.00 33.16 158 ARG A N 1
ATOM 1234 C CA . ARG A 1 158 ? 27.599 -64.922 -2.525 1.00 33.16 158 ARG A CA 1
ATOM 1235 C C .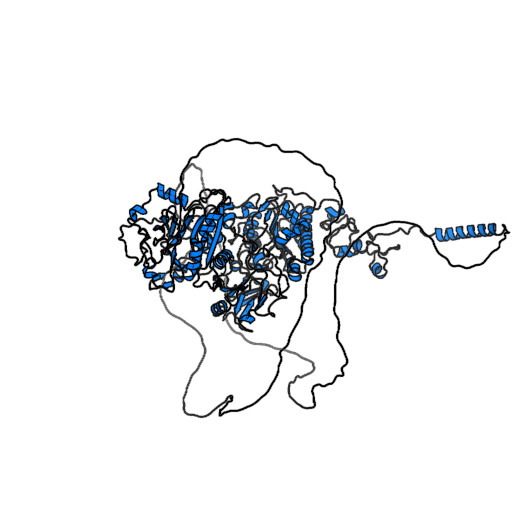 ARG A 1 158 ? 28.739 -65.747 -1.834 1.00 33.16 158 ARG A C 1
ATOM 1237 O O . ARG A 1 158 ? 28.334 -66.658 -1.108 1.00 33.16 158 ARG A O 1
ATOM 1244 N N . PRO A 1 159 ? 30.077 -65.444 -1.882 1.00 49.75 159 PRO A N 1
ATOM 1245 C CA . PRO A 1 159 ? 30.779 -64.203 -2.310 1.00 49.75 159 PRO A CA 1
ATOM 1246 C C . PRO A 1 159 ? 32.184 -64.348 -3.004 1.00 49.75 159 PRO A C 1
ATOM 1248 O O . PRO A 1 159 ? 32.690 -65.448 -3.165 1.00 49.75 159 PRO A O 1
ATOM 1251 N N . ARG A 1 160 ? 32.862 -63.193 -3.223 1.00 29.23 160 ARG A N 1
ATOM 1252 C CA . ARG A 1 160 ? 34.330 -62.947 -3.420 1.00 29.23 160 ARG A CA 1
ATOM 1253 C C . ARG A 1 160 ? 35.017 -63.394 -4.735 1.00 29.23 160 ARG A C 1
ATOM 1255 O O . ARG A 1 160 ? 34.819 -64.501 -5.206 1.00 29.23 160 ARG A O 1
ATOM 1262 N N . GLY A 1 161 ? 35.940 -62.548 -5.225 1.00 25.86 161 GLY A N 1
ATOM 1263 C CA . GLY A 1 161 ? 36.955 -62.872 -6.249 1.00 25.86 161 GLY A CA 1
ATOM 1264 C C . GLY A 1 161 ? 37.581 -61.632 -6.924 1.00 25.86 161 GLY A C 1
ATOM 1265 O O . GLY A 1 161 ? 36.845 -60.793 -7.429 1.00 25.86 161 GLY A O 1
ATOM 1266 N N . GLY A 1 162 ? 38.918 -61.509 -6.910 1.00 26.75 162 GLY A N 1
ATOM 1267 C CA . GLY A 1 162 ? 39.717 -60.616 -7.787 1.00 26.75 162 GLY A CA 1
ATOM 1268 C C . GLY A 1 162 ? 40.391 -61.422 -8.920 1.00 26.75 162 GLY A C 1
ATOM 1269 O O . GLY A 1 162 ? 40.069 -62.608 -9.020 1.00 26.75 162 GLY A O 1
ATOM 1270 N N . PRO A 1 163 ? 41.323 -60.866 -9.738 1.00 45.47 163 PRO A N 1
ATOM 1271 C CA . PRO A 1 163 ? 42.578 -60.262 -9.244 1.00 45.47 163 PRO A CA 1
ATOM 1272 C C . PRO A 1 163 ? 43.111 -59.038 -10.059 1.00 45.47 163 PRO A C 1
ATOM 1274 O O . PRO A 1 163 ? 42.371 -58.412 -10.810 1.00 45.47 163 PRO A O 1
ATOM 1277 N N . LYS A 1 164 ? 44.403 -58.689 -9.879 1.00 32.00 164 LYS A N 1
ATOM 1278 C CA . LYS A 1 164 ? 45.196 -57.664 -10.609 1.00 32.00 164 LYS A CA 1
ATOM 1279 C C . LYS A 1 164 ? 46.434 -58.281 -11.296 1.00 32.00 164 LYS A C 1
ATOM 1281 O O . LYS A 1 164 ? 46.873 -59.330 -10.841 1.00 32.00 164 LYS A O 1
ATOM 1286 N N . ILE A 1 165 ? 47.020 -57.537 -12.249 1.00 29.09 165 ILE A N 1
ATOM 1287 C CA . ILE A 1 165 ? 48.447 -57.380 -12.673 1.00 29.09 165 ILE A CA 1
ATOM 1288 C C . ILE A 1 165 ? 48.438 -56.115 -13.589 1.00 29.09 165 ILE A C 1
ATOM 1290 O O . ILE A 1 165 ? 47.470 -55.987 -14.337 1.00 29.09 165 ILE A O 1
ATOM 1294 N N . THR A 1 166 ? 49.251 -55.039 -13.543 1.00 35.22 166 THR A N 1
ATOM 1295 C CA . THR A 1 166 ? 50.599 -54.660 -13.017 1.00 35.22 166 THR A CA 1
ATOM 1296 C C . THR A 1 166 ? 51.783 -54.981 -13.960 1.00 35.22 166 THR A C 1
ATOM 1298 O O . THR A 1 166 ? 51.658 -55.863 -14.798 1.00 35.22 166 THR A O 1
ATOM 1301 N N . ASP A 1 167 ? 52.923 -54.271 -13.989 1.00 33.22 167 ASP A N 1
ATOM 1302 C CA . ASP A 1 167 ? 53.426 -53.106 -13.216 1.00 33.22 167 ASP A CA 1
ATOM 1303 C C . ASP A 1 167 ? 53.575 -51.846 -14.143 1.00 33.22 167 ASP A C 1
ATOM 1305 O O . ASP A 1 167 ? 52.606 -51.593 -14.852 1.00 33.22 167 ASP A O 1
ATOM 1309 N N . THR A 1 168 ? 54.585 -50.949 -14.236 1.00 33.78 168 THR A N 1
ATOM 1310 C CA . THR A 1 168 ? 55.920 -50.735 -13.608 1.00 33.78 168 THR A CA 1
ATOM 1311 C C . THR A 1 168 ? 56.409 -49.271 -13.819 1.00 33.78 168 THR A C 1
ATOM 1313 O O . THR A 1 168 ? 55.969 -48.622 -14.758 1.00 33.78 168 THR A O 1
ATOM 1316 N N . LEU A 1 169 ? 57.391 -48.807 -13.014 1.00 28.06 169 LEU A N 1
ATOM 1317 C CA . LEU A 1 169 ? 58.246 -47.585 -13.144 1.00 28.06 169 LEU A CA 1
ATOM 1318 C C . LEU A 1 169 ? 57.546 -46.190 -13.032 1.00 28.06 169 LEU A C 1
ATOM 1320 O O . LEU A 1 169 ? 56.742 -45.854 -13.886 1.00 28.06 169 LEU A O 1
ATOM 1324 N N . SER A 1 170 ? 57.717 -45.309 -12.018 1.00 32.12 170 SER A N 1
ATOM 1325 C CA . SER A 1 170 ? 58.839 -44.841 -11.138 1.00 32.12 170 SER A CA 1
ATOM 1326 C C . SER A 1 170 ? 59.437 -43.489 -11.627 1.00 32.12 170 SER A C 1
ATOM 1328 O O . SER A 1 170 ? 59.579 -43.316 -12.829 1.00 32.12 170 SER A O 1
ATOM 1330 N N . ALA A 1 171 ? 59.780 -42.478 -10.801 1.00 30.44 171 ALA A N 1
ATOM 1331 C CA . ALA A 1 171 ? 60.181 -42.487 -9.379 1.00 30.44 171 ALA A CA 1
ATOM 1332 C C . ALA A 1 171 ? 59.905 -41.168 -8.586 1.00 30.44 171 ALA A C 1
ATOM 1334 O O . ALA A 1 171 ? 59.860 -40.111 -9.196 1.00 30.44 171 ALA A O 1
ATOM 1335 N N . ARG A 1 172 ? 59.874 -41.267 -7.232 1.00 30.56 172 ARG A N 1
ATOM 1336 C CA . ARG A 1 172 ? 60.484 -40.380 -6.176 1.00 30.56 172 ARG A CA 1
ATOM 1337 C C . ARG A 1 172 ? 60.264 -38.832 -6.188 1.00 30.56 172 ARG A C 1
ATOM 1339 O O . ARG A 1 172 ? 60.350 -38.207 -7.226 1.00 30.56 172 ARG A O 1
ATOM 1346 N N . ASN A 1 173 ? 60.128 -38.108 -5.057 1.00 29.41 173 ASN A N 1
ATOM 1347 C CA . ASN A 1 173 ? 60.029 -38.471 -3.625 1.00 29.41 173 ASN A CA 1
ATOM 1348 C C . ASN A 1 173 ? 59.464 -37.312 -2.737 1.00 29.41 173 ASN A C 1
ATOM 1350 O O . ASN A 1 173 ? 59.456 -36.170 -3.172 1.00 29.41 173 ASN A O 1
ATOM 1354 N N . GLN A 1 174 ? 59.052 -37.654 -1.500 1.00 31.95 174 GLN A N 1
ATOM 1355 C CA . GLN A 1 174 ? 59.168 -36.971 -0.169 1.00 31.95 174 GLN A CA 1
ATOM 1356 C C . GLN A 1 174 ? 59.687 -35.498 -0.067 1.00 31.95 174 GLN A C 1
ATOM 1358 O O . GLN A 1 174 ? 60.535 -35.093 -0.847 1.00 31.95 174 GLN A O 1
ATOM 1363 N N . THR A 1 175 ? 59.345 -34.641 0.921 1.00 29.47 175 THR A N 1
ATOM 1364 C CA . THR A 1 175 ? 58.687 -34.778 2.257 1.00 29.47 175 THR A CA 1
ATOM 1365 C C . THR A 1 175 ? 58.185 -33.403 2.768 1.00 29.47 175 THR A C 1
ATOM 1367 O O . THR A 1 175 ? 58.569 -32.380 2.212 1.00 29.47 175 THR A O 1
ATOM 1370 N N . GLY A 1 176 ? 57.418 -33.351 3.871 1.00 28.73 176 GLY A N 1
ATOM 1371 C CA . GLY A 1 176 ? 57.126 -32.110 4.623 1.00 28.73 176 GLY A CA 1
ATOM 1372 C C . GLY A 1 176 ? 57.650 -32.134 6.071 1.00 28.73 176 GLY A C 1
ATOM 1373 O O . GLY A 1 176 ? 57.933 -33.209 6.595 1.00 28.73 176 GLY A O 1
ATOM 1374 N N . SER A 1 177 ? 57.766 -30.966 6.723 1.00 27.91 177 SER A N 1
ATOM 1375 C CA . SER A 1 177 ? 58.030 -30.818 8.174 1.00 27.91 177 SER A CA 1
ATOM 1376 C C . SER A 1 177 ? 57.625 -29.419 8.690 1.00 27.91 177 SER A C 1
ATOM 1378 O O . SER A 1 177 ? 57.303 -28.542 7.887 1.00 27.91 177 SER A O 1
ATOM 1380 N N . GLN A 1 178 ? 57.596 -29.207 10.014 1.00 31.89 178 GLN A N 1
ATOM 1381 C CA . GLN A 1 178 ? 56.999 -28.028 10.664 1.00 31.89 178 GLN A CA 1
ATOM 1382 C C . GLN A 1 178 ? 57.639 -27.708 12.049 1.00 31.89 178 GLN A C 1
ATOM 1384 O O . GLN A 1 178 ? 57.926 -28.626 12.807 1.00 31.89 178 GLN A O 1
ATOM 1389 N N . ILE A 1 179 ? 57.720 -26.409 12.406 1.00 30.11 179 ILE A N 1
ATOM 1390 C CA . ILE A 1 179 ? 57.921 -25.789 13.756 1.00 30.11 179 ILE A CA 1
ATOM 1391 C C . ILE A 1 179 ? 59.275 -25.983 14.523 1.00 30.11 179 ILE A C 1
ATOM 1393 O O . ILE A 1 179 ? 59.654 -27.108 14.815 1.00 30.11 179 ILE A O 1
ATOM 1397 N N . ILE A 1 180 ? 59.911 -24.874 14.994 1.00 29.86 180 ILE A N 1
ATOM 1398 C CA . ILE A 1 180 ? 60.290 -24.529 16.417 1.00 29.86 180 ILE A CA 1
ATOM 1399 C C . ILE A 1 180 ? 61.500 -23.539 16.584 1.00 29.86 180 ILE A C 1
ATOM 1401 O O . ILE A 1 180 ? 62.635 -23.883 16.297 1.00 29.86 180 ILE A O 1
ATOM 1405 N N . ARG A 1 181 ? 61.199 -22.345 17.155 1.00 29.34 181 ARG A N 1
ATOM 1406 C CA . ARG A 1 181 ? 61.920 -21.417 18.101 1.00 29.34 181 ARG A CA 1
ATOM 1407 C C . ARG A 1 181 ? 63.427 -21.019 18.006 1.00 29.34 181 ARG A C 1
ATOM 1409 O O . ARG A 1 181 ? 64.301 -21.869 17.971 1.00 29.34 181 ARG A O 1
ATOM 1416 N N . GLY A 1 182 ? 63.684 -19.720 18.286 1.00 25.62 182 GLY A N 1
ATOM 1417 C CA . GLY A 1 182 ? 64.943 -19.110 18.811 1.00 25.62 182 GLY A CA 1
ATOM 1418 C C . GLY A 1 182 ? 65.328 -17.800 18.071 1.00 25.62 182 GLY A C 1
ATOM 1419 O O . GLY A 1 182 ? 65.516 -17.891 16.867 1.00 25.62 182 GLY A O 1
ATOM 1420 N N . VAL A 1 183 ? 65.311 -16.545 18.581 1.00 29.19 183 VAL A N 1
ATOM 1421 C CA . VAL A 1 183 ? 65.814 -15.898 19.837 1.00 29.19 183 VAL A CA 1
ATOM 1422 C C . VAL A 1 183 ? 67.358 -15.774 19.802 1.00 29.19 183 VAL A C 1
ATOM 1424 O O . VAL A 1 183 ? 67.999 -16.809 19.677 1.00 29.19 183 VAL A O 1
ATOM 1427 N N . GLU A 1 184 ? 68.030 -14.601 19.848 1.00 29.28 184 GLU A N 1
ATOM 1428 C CA . GLU A 1 184 ? 67.671 -13.229 20.305 1.00 29.28 184 GLU A CA 1
ATOM 1429 C C . GLU A 1 184 ? 68.570 -12.092 19.708 1.00 29.28 184 GLU A C 1
ATOM 1431 O O . GLU A 1 184 ? 69.579 -12.394 19.079 1.00 29.28 184 GLU A O 1
ATOM 1436 N N . LEU A 1 185 ? 68.259 -10.814 20.035 1.00 27.59 185 LEU A N 1
ATOM 1437 C CA . LEU A 1 185 ? 69.130 -9.598 20.046 1.00 27.59 185 LEU A CA 1
ATOM 1438 C C . LEU A 1 185 ? 69.624 -9.012 18.686 1.00 27.59 185 LEU A C 1
ATOM 1440 O O . LEU A 1 185 ? 69.898 -9.743 17.747 1.00 27.59 185 LEU A O 1
ATOM 1444 N N . LEU A 1 186 ? 69.750 -7.685 18.467 1.00 27.00 186 LEU A N 1
ATOM 1445 C CA . LEU A 1 186 ? 69.768 -6.491 19.347 1.00 27.00 186 LEU A CA 1
ATOM 1446 C C . LEU A 1 186 ? 68.940 -5.301 18.773 1.00 27.00 186 LEU A C 1
ATOM 1448 O O . LEU A 1 186 ? 68.755 -5.174 17.566 1.00 27.00 186 LEU A O 1
ATOM 1452 N N . SER A 1 187 ? 68.523 -4.375 19.645 1.00 30.61 187 SER A N 1
ATOM 1453 C CA . SER A 1 187 ? 67.999 -3.015 19.361 1.00 30.61 187 SER A CA 1
ATOM 1454 C C . SER A 1 187 ? 68.441 -2.089 20.516 1.00 30.61 187 SER A C 1
ATOM 1456 O O . SER A 1 187 ? 68.780 -2.640 21.568 1.00 30.61 187 SER A O 1
ATOM 1458 N N . PRO A 1 188 ? 68.510 -0.739 20.378 1.00 48.38 188 PRO A N 1
ATOM 1459 C CA . PRO A 1 188 ? 67.587 0.087 21.195 1.00 48.38 188 PRO A CA 1
ATOM 1460 C C . PRO A 1 188 ? 67.299 1.555 20.739 1.00 48.38 188 PRO A C 1
ATOM 1462 O O . PRO A 1 188 ? 67.980 2.117 19.891 1.00 48.38 188 PRO A O 1
ATOM 1465 N N . HIS A 1 189 ? 66.362 2.191 21.470 1.00 28.44 189 HIS A N 1
ATOM 1466 C CA . HIS A 1 189 ? 66.132 3.642 21.720 1.00 28.44 189 HIS A CA 1
ATOM 1467 C C . HIS A 1 189 ? 65.711 4.596 20.566 1.00 28.44 189 HIS A C 1
ATOM 1469 O O . HIS A 1 189 ? 66.213 4.487 19.461 1.00 28.44 189 HIS A O 1
ATOM 1475 N N . SER A 1 190 ? 64.786 5.579 20.678 1.00 30.58 190 SER A N 1
ATOM 1476 C CA . SER A 1 190 ? 63.892 6.177 21.721 1.00 30.58 190 SER A CA 1
ATOM 1477 C C . SER A 1 190 ? 64.283 7.535 22.356 1.00 30.58 190 SER A C 1
ATOM 1479 O O . SER A 1 190 ? 65.426 7.698 22.760 1.00 30.58 190 SER A O 1
ATOM 1481 N N . GLN A 1 191 ? 63.259 8.379 22.628 1.00 29.08 191 GLN A N 1
ATOM 1482 C CA . GLN A 1 191 ? 63.242 9.684 23.359 1.00 29.08 191 GLN A CA 1
ATOM 1483 C C . GLN A 1 191 ? 63.605 10.955 22.547 1.00 29.08 191 GLN A C 1
ATOM 1485 O O . GLN A 1 191 ? 64.165 10.846 21.467 1.00 29.08 191 GLN A O 1
ATOM 1490 N N . ARG A 1 192 ? 63.397 12.195 23.048 1.00 30.78 192 ARG A N 1
ATOM 1491 C CA . ARG A 1 192 ? 62.174 12.942 23.494 1.00 30.78 192 ARG A CA 1
ATOM 1492 C C . ARG A 1 192 ? 62.593 14.375 23.946 1.00 30.78 192 ARG A C 1
ATOM 1494 O O . ARG A 1 192 ? 63.580 14.497 24.649 1.00 30.78 192 ARG A O 1
ATOM 1501 N N . ARG A 1 193 ? 61.744 15.396 23.704 1.00 29.69 193 ARG A N 1
ATOM 1502 C CA . ARG A 1 193 ? 61.660 16.732 24.385 1.00 29.69 193 ARG A CA 1
ATOM 1503 C C . ARG A 1 193 ? 62.777 17.813 24.233 1.00 29.69 193 ARG A C 1
ATOM 1505 O O . ARG A 1 193 ? 63.748 17.801 24.969 1.00 29.69 193 ARG A O 1
ATOM 1512 N N . ALA A 1 194 ? 62.409 18.882 23.505 1.00 30.00 194 ALA A N 1
ATOM 1513 C CA . ALA A 1 194 ? 62.149 20.266 23.992 1.00 30.00 194 ALA A CA 1
ATOM 1514 C C . ALA A 1 194 ? 63.272 21.271 24.406 1.00 30.00 194 ALA A C 1
ATOM 1516 O O . ALA A 1 194 ? 64.330 20.903 24.891 1.00 30.00 194 ALA A O 1
ATOM 1517 N N . ALA A 1 195 ? 62.886 22.565 24.320 1.00 29.14 195 ALA A N 1
ATOM 1518 C CA . ALA A 1 195 ? 63.584 23.830 24.656 1.00 29.14 195 ALA A CA 1
ATOM 1519 C C . ALA A 1 195 ? 64.687 24.310 23.671 1.00 29.14 195 ALA A C 1
ATOM 1521 O O . ALA A 1 195 ? 65.437 23.501 23.146 1.00 29.14 195 ALA A O 1
ATOM 1522 N N . GLY A 1 196 ? 64.827 25.617 23.375 1.00 25.53 196 GLY A N 1
ATOM 1523 C CA . GLY A 1 196 ? 63.999 26.772 23.777 1.00 25.53 196 GLY A CA 1
ATOM 1524 C C . GLY A 1 196 ? 64.536 28.146 23.302 1.00 25.53 196 GLY A C 1
ATOM 1525 O O . GLY A 1 196 ? 65.425 28.198 22.463 1.00 25.53 196 GLY A O 1
ATOM 1526 N N . ALA A 1 197 ? 64.022 29.226 23.918 1.00 28.77 197 ALA A N 1
ATOM 1527 C CA . ALA A 1 197 ? 64.404 30.654 23.797 1.00 28.77 197 ALA A CA 1
ATOM 1528 C C . ALA A 1 197 ? 63.902 31.491 22.584 1.00 28.77 197 ALA A C 1
ATOM 1530 O O . ALA A 1 197 ? 63.800 31.028 21.454 1.00 28.77 197 ALA A O 1
ATOM 1531 N N . GLN A 1 198 ? 63.589 32.767 22.872 1.00 28.89 198 GLN A N 1
ATOM 1532 C CA . GLN A 1 198 ? 63.343 33.869 21.918 1.00 28.89 198 GLN A CA 1
ATOM 1533 C C . GLN A 1 198 ? 64.621 34.729 21.758 1.00 28.89 198 GLN A C 1
ATOM 1535 O O . GLN A 1 198 ? 65.582 34.524 22.502 1.00 28.89 198 GLN A O 1
ATOM 1540 N N . PRO A 1 199 ? 64.608 35.776 20.908 1.00 43.34 199 PRO A N 1
ATOM 1541 C CA . PRO A 1 199 ? 64.422 37.121 21.488 1.00 43.34 199 PRO A CA 1
ATOM 1542 C C . PRO A 1 199 ? 63.201 37.900 20.956 1.00 43.34 199 PRO A C 1
ATOM 1544 O O . PRO A 1 199 ? 62.541 37.515 19.997 1.00 43.34 199 PRO A O 1
ATOM 1547 N N . ARG A 1 200 ? 62.891 39.016 21.628 1.00 30.78 200 ARG A N 1
ATOM 1548 C CA . ARG A 1 200 ? 61.800 39.961 21.309 1.00 30.78 200 ARG A CA 1
ATOM 1549 C C . ARG A 1 200 ? 62.292 41.074 20.372 1.00 30.78 200 ARG A C 1
ATOM 1551 O O . ARG A 1 200 ? 63.476 41.376 20.429 1.00 30.78 200 ARG A O 1
ATOM 1558 N N . VAL A 1 201 ? 61.368 41.805 19.722 1.00 29.92 201 VAL A N 1
ATOM 1559 C CA . VAL A 1 201 ? 61.250 43.291 19.800 1.00 29.92 201 VAL A CA 1
ATOM 1560 C C . VAL A 1 201 ? 60.024 43.814 19.006 1.00 29.92 201 VAL A C 1
ATOM 1562 O O . VAL A 1 201 ? 59.981 43.641 17.802 1.00 29.92 201 VAL A O 1
ATOM 1565 N N . TRP A 1 202 ? 59.082 44.487 19.708 1.00 26.98 202 TRP A N 1
ATOM 1566 C CA . TRP A 1 202 ? 58.147 45.565 19.257 1.00 26.98 202 TRP A CA 1
ATOM 1567 C C . TRP A 1 202 ? 57.168 45.314 18.068 1.00 26.98 202 TRP A C 1
ATOM 1569 O O . TRP A 1 202 ? 57.386 44.437 17.253 1.00 26.98 202 TRP A O 1
ATOM 1579 N N . ARG A 1 203 ? 56.048 46.046 17.873 1.00 26.23 203 ARG A N 1
ATOM 1580 C CA . ARG A 1 203 ? 55.059 46.705 18.780 1.00 26.23 203 ARG A CA 1
ATOM 1581 C C . ARG A 1 203 ? 53.674 46.775 18.061 1.00 26.23 203 ARG A C 1
ATOM 1583 O O . ARG A 1 203 ? 53.524 46.221 16.982 1.00 26.23 203 ARG A O 1
ATOM 1590 N N . ARG A 1 204 ? 52.643 47.380 18.683 1.00 27.81 204 ARG A N 1
ATOM 1591 C CA . ARG A 1 204 ? 51.217 47.381 18.246 1.00 27.81 204 ARG A CA 1
ATOM 1592 C C . ARG A 1 204 ? 50.797 48.580 17.364 1.00 27.81 204 ARG A C 1
ATOM 1594 O O . ARG A 1 204 ? 51.321 49.668 17.572 1.00 27.81 204 ARG A O 1
ATOM 1601 N N . GLY A 1 205 ? 49.695 48.403 16.616 1.00 26.58 205 GLY A N 1
ATOM 1602 C CA . GLY A 1 205 ? 48.770 49.455 16.128 1.00 26.58 205 GLY A CA 1
ATOM 1603 C C . GLY A 1 205 ? 48.774 49.644 14.600 1.00 26.58 205 GLY A C 1
ATOM 1604 O O . GLY A 1 205 ? 49.828 49.484 14.001 1.00 26.58 205 GLY A O 1
ATOM 1605 N N . ALA A 1 206 ? 47.670 49.971 13.911 1.00 28.14 206 ALA A N 1
ATOM 1606 C CA . ALA A 1 206 ? 46.237 50.061 14.267 1.00 28.14 206 ALA A CA 1
ATOM 1607 C C . ALA A 1 206 ? 45.404 49.803 12.967 1.00 28.14 206 ALA A C 1
ATOM 1609 O O . ALA A 1 206 ? 45.930 50.022 11.885 1.00 28.14 206 ALA A O 1
ATOM 1610 N N . ALA A 1 207 ? 44.280 49.071 12.990 1.00 28.73 207 ALA A N 1
ATOM 1611 C CA . ALA A 1 207 ? 42.877 49.533 13.096 1.00 28.73 207 ALA A CA 1
ATOM 1612 C C . ALA A 1 207 ? 42.266 50.212 11.836 1.00 28.73 207 ALA A C 1
ATOM 1614 O O . ALA A 1 207 ? 42.895 51.079 11.250 1.00 28.73 207 ALA A O 1
ATOM 1615 N N . GLU A 1 208 ? 40.995 49.867 11.542 1.00 28.31 208 GLU A N 1
ATOM 1616 C CA . GLU A 1 208 ? 40.059 50.486 10.561 1.00 28.31 208 GLU A CA 1
ATOM 1617 C C . GLU A 1 208 ? 40.346 50.295 9.046 1.00 28.31 208 GLU A C 1
ATOM 1619 O O . GLU A 1 208 ? 41.487 50.096 8.654 1.00 28.31 208 GLU A O 1
ATOM 1624 N N . ALA A 1 209 ? 39.365 50.338 8.123 1.00 29.92 209 ALA A N 1
ATOM 1625 C CA . ALA A 1 209 ? 37.920 50.007 8.174 1.00 29.92 209 ALA A CA 1
ATOM 1626 C C . ALA A 1 209 ? 37.306 49.982 6.744 1.00 29.92 209 ALA A C 1
ATOM 1628 O O . ALA A 1 209 ? 37.670 50.825 5.932 1.00 29.92 209 ALA A O 1
ATOM 1629 N N . SER A 1 210 ? 36.279 49.140 6.495 1.00 28.30 210 SER A N 1
ATOM 1630 C CA . SER A 1 210 ? 35.378 49.132 5.297 1.00 28.30 210 SER A CA 1
ATOM 1631 C C . SER A 1 210 ? 36.031 48.973 3.897 1.00 28.30 210 SER A C 1
ATOM 1633 O O . SER A 1 210 ? 37.221 49.187 3.732 1.00 28.30 210 SER A O 1
ATOM 1635 N N . GLY A 1 211 ? 35.332 48.566 2.827 1.00 27.45 211 GLY A N 1
ATOM 1636 C CA . GLY A 1 211 ? 33.962 48.046 2.679 1.00 27.45 211 GLY A CA 1
ATOM 1637 C C . GLY A 1 211 ? 33.605 47.787 1.197 1.00 27.45 211 GLY A C 1
ATOM 1638 O O . GLY A 1 211 ? 34.187 48.397 0.308 1.00 27.45 211 GLY A O 1
ATOM 1639 N N . GLU A 1 212 ? 32.654 46.883 0.931 1.00 32.97 212 GLU A N 1
ATOM 1640 C CA . GLU A 1 212 ? 31.962 46.722 -0.375 1.00 32.97 212 GLU A CA 1
ATOM 1641 C C . GLU A 1 212 ? 31.123 47.987 -0.727 1.00 32.97 212 GLU A C 1
ATOM 1643 O O . GLU A 1 212 ? 30.807 48.713 0.225 1.00 32.97 212 GLU A O 1
ATOM 1648 N N . PRO A 1 213 ? 30.671 48.256 -1.991 1.00 45.84 213 PRO A N 1
ATOM 1649 C CA . PRO A 1 213 ? 30.070 47.257 -2.908 1.00 45.84 213 PRO A CA 1
ATOM 1650 C C . PRO A 1 213 ? 30.166 47.480 -4.456 1.00 45.84 213 PRO A C 1
ATOM 1652 O O . PRO A 1 213 ? 30.635 48.506 -4.928 1.00 45.84 213 PRO A O 1
ATOM 1655 N N . GLN A 1 214 ? 29.541 46.550 -5.210 1.00 30.16 214 GLN A N 1
ATOM 1656 C CA . GLN A 1 214 ? 29.025 46.638 -6.609 1.00 30.16 214 GLN A CA 1
ATOM 1657 C C . GLN A 1 214 ? 30.045 46.781 -7.773 1.00 30.16 214 GLN A C 1
ATOM 1659 O O . GLN A 1 214 ? 31.089 47.387 -7.599 1.00 30.16 214 GLN A O 1
ATOM 1664 N N . ALA A 1 215 ? 29.890 46.242 -8.999 1.00 31.11 215 ALA A N 1
ATOM 1665 C CA . ALA A 1 215 ? 28.900 45.419 -9.744 1.00 31.11 215 ALA A CA 1
ATOM 1666 C C . ALA A 1 215 ? 28.201 46.111 -10.942 1.00 31.11 215 ALA A C 1
ATOM 1668 O O . ALA A 1 215 ? 27.533 47.124 -10.765 1.00 31.11 215 ALA A O 1
ATOM 1669 N N . ALA A 1 216 ? 28.246 45.429 -12.105 1.00 30.58 216 ALA A N 1
ATOM 1670 C CA . ALA A 1 216 ? 27.600 45.759 -13.394 1.00 30.58 216 ALA A CA 1
ATOM 1671 C C . ALA A 1 216 ? 28.131 47.056 -14.079 1.00 30.58 216 ALA A C 1
ATOM 1673 O O . ALA A 1 216 ? 28.845 47.824 -13.448 1.00 30.58 216 ALA A O 1
ATOM 1674 N N . ALA A 1 217 ? 27.904 47.345 -15.370 1.00 28.91 217 ALA A N 1
ATOM 1675 C CA . ALA A 1 217 ? 27.163 46.656 -16.442 1.00 28.91 217 ALA A CA 1
ATOM 1676 C C . ALA A 1 217 ? 27.711 47.058 -17.844 1.00 28.91 217 ALA A C 1
ATOM 1678 O O . ALA A 1 217 ? 28.462 48.023 -17.930 1.00 28.91 217 ALA A O 1
ATOM 1679 N N . SER A 1 218 ? 27.185 46.437 -18.917 1.00 25.92 218 SER A N 1
ATOM 1680 C CA . SER A 1 218 ? 26.985 47.053 -20.259 1.00 25.92 218 SER A CA 1
ATOM 1681 C C . SER A 1 218 ? 28.212 47.411 -21.137 1.00 25.92 218 SER A C 1
ATOM 1683 O O . SER A 1 218 ? 29.330 47.455 -20.645 1.00 25.92 218 SER A O 1
ATOM 1685 N N . LEU A 1 219 ? 28.098 47.712 -22.448 1.00 27.31 219 LEU A N 1
ATOM 1686 C CA . LEU A 1 219 ? 27.209 47.233 -23.540 1.00 27.31 219 LEU A CA 1
ATOM 1687 C C . LEU A 1 219 ? 27.887 47.514 -24.916 1.00 27.31 219 LEU A C 1
ATOM 1689 O O . LEU A 1 219 ? 28.637 48.469 -25.050 1.00 27.31 219 LEU A O 1
ATOM 1693 N N . LEU A 1 220 ? 27.571 46.673 -25.909 1.00 27.08 220 LEU A N 1
ATOM 1694 C CA . LEU A 1 220 ? 27.677 46.788 -27.386 1.00 27.08 220 LEU A CA 1
ATOM 1695 C C . LEU A 1 220 ? 28.330 48.019 -28.095 1.00 27.08 220 LEU A C 1
ATOM 1697 O O . LEU A 1 220 ? 27.782 49.113 -28.034 1.00 27.08 220 LEU A O 1
ATOM 1701 N N . ALA A 1 221 ? 29.270 47.703 -29.016 1.00 27.34 221 ALA A N 1
ATOM 1702 C CA . ALA A 1 221 ? 29.408 48.222 -30.409 1.00 27.34 221 ALA A CA 1
ATOM 1703 C C . ALA A 1 221 ? 29.779 49.718 -30.663 1.00 27.34 221 ALA A C 1
ATOM 1705 O O . ALA A 1 221 ? 29.704 50.518 -29.736 1.00 27.34 221 ALA A O 1
ATOM 1706 N N . PRO A 1 222 ? 30.085 50.160 -31.917 1.00 44.59 222 PRO A N 1
ATOM 1707 C CA . PRO A 1 222 ? 30.669 49.505 -33.113 1.00 44.59 222 PRO A CA 1
ATOM 1708 C C . PRO A 1 222 ? 31.969 50.232 -33.619 1.00 44.59 222 PRO A C 1
ATOM 1710 O O . PRO A 1 222 ? 32.667 50.837 -32.818 1.00 44.59 222 PRO A O 1
ATOM 1713 N N . MET A 1 223 ? 32.288 50.113 -34.927 1.00 27.95 223 MET A N 1
ATOM 1714 C CA . MET A 1 223 ? 33.177 50.910 -35.835 1.00 27.95 223 MET A CA 1
ATOM 1715 C C . MET A 1 223 ? 33.777 52.243 -35.300 1.00 27.95 223 MET A C 1
ATOM 1717 O O . MET A 1 223 ? 33.092 52.980 -34.602 1.00 27.95 223 MET A O 1
ATOM 1721 N N . ASP A 1 224 ? 34.995 52.684 -35.671 1.00 26.42 224 ASP A N 1
ATOM 1722 C CA . ASP A 1 224 ? 35.493 52.849 -37.062 1.00 26.42 224 ASP A CA 1
ATOM 1723 C C . ASP A 1 224 ? 37.052 53.025 -37.192 1.00 26.42 224 ASP A C 1
ATOM 1725 O O . ASP A 1 224 ? 37.800 52.703 -36.271 1.00 26.42 224 ASP A O 1
ATOM 1729 N N . LEU A 1 225 ? 37.521 53.499 -38.361 1.00 28.55 225 LEU A N 1
ATOM 1730 C CA . LEU A 1 225 ? 38.890 53.738 -38.889 1.00 28.55 225 LEU A CA 1
ATOM 1731 C C . LEU A 1 225 ? 39.951 54.493 -38.030 1.00 28.55 225 LEU A C 1
ATOM 1733 O O . LEU A 1 225 ? 39.629 55.357 -37.219 1.00 28.55 225 LEU A O 1
ATOM 1737 N N . GLY A 1 226 ? 41.240 54.258 -38.362 1.00 27.95 226 GLY A N 1
ATOM 1738 C CA . GLY A 1 226 ? 42.445 55.030 -37.959 1.00 27.95 226 GLY A CA 1
ATOM 1739 C C . GLY A 1 226 ? 43.682 54.125 -37.755 1.00 27.95 226 GLY A C 1
ATOM 1740 O O . GLY A 1 226 ? 43.727 53.389 -36.779 1.00 27.95 226 GLY A O 1
ATOM 1741 N N . GLU A 1 227 ? 44.557 53.917 -38.751 1.00 28.94 227 GLU A N 1
ATOM 1742 C CA . GLU A 1 227 ? 45.783 54.682 -39.119 1.00 28.94 227 GLU A CA 1
ATOM 1743 C C . GLU A 1 227 ? 47.040 54.443 -38.234 1.00 28.94 227 GLU A C 1
ATOM 1745 O O . GLU A 1 227 ? 46.946 54.065 -37.070 1.00 28.94 227 GLU A O 1
ATOM 1750 N N . GLU A 1 228 ? 48.235 54.560 -38.839 1.00 33.62 228 GLU A N 1
ATOM 1751 C CA . GLU A 1 228 ? 49.537 54.130 -38.276 1.00 33.62 228 GLU A CA 1
ATOM 1752 C C . GLU A 1 228 ? 50.134 55.079 -37.205 1.00 33.62 228 GLU A C 1
ATOM 1754 O O . GLU A 1 228 ? 49.635 56.181 -36.971 1.00 33.62 228 GLU A O 1
ATOM 1759 N N . PRO A 1 229 ? 51.292 54.708 -36.614 1.00 40.38 229 PRO A N 1
ATOM 1760 C CA . PRO A 1 229 ? 52.535 55.305 -37.136 1.00 40.38 229 PRO A CA 1
ATOM 1761 C C . PRO A 1 229 ? 53.755 54.359 -37.267 1.00 40.38 229 PRO A C 1
ATOM 1763 O O . PRO A 1 229 ? 54.096 53.644 -36.332 1.00 40.38 229 PRO A O 1
ATOM 1766 N N . LEU A 1 230 ? 54.460 54.468 -38.409 1.00 28.77 230 LEU A N 1
ATOM 1767 C CA . LEU A 1 230 ? 55.898 54.823 -38.564 1.00 28.77 230 LEU A CA 1
ATOM 1768 C C . LEU A 1 230 ? 56.902 54.259 -37.519 1.00 28.77 230 LEU A C 1
ATOM 1770 O O . LEU A 1 230 ? 56.772 54.490 -36.327 1.00 28.77 230 LEU A O 1
ATOM 1774 N N . GLU A 1 231 ? 58.030 53.652 -37.911 1.00 31.70 231 GLU A N 1
ATOM 1775 C CA . GLU A 1 231 ? 59.152 54.312 -38.616 1.00 31.70 231 GLU A CA 1
ATOM 1776 C C . GLU A 1 231 ? 59.841 53.396 -39.663 1.00 31.70 231 GLU A C 1
ATOM 1778 O O . GLU A 1 231 ? 59.919 52.188 -39.484 1.00 31.70 231 GLU A O 1
ATOM 1783 N N . LYS A 1 232 ? 60.170 53.878 -40.877 1.00 30.09 232 LYS A N 1
ATOM 1784 C CA . LYS A 1 232 ? 61.426 54.544 -41.341 1.00 30.09 232 LYS A CA 1
ATOM 1785 C C . LYS A 1 232 ? 62.720 53.705 -41.161 1.00 30.09 232 LYS A C 1
ATOM 1787 O O . LYS A 1 232 ? 62.884 53.023 -40.166 1.00 30.09 232 LYS A O 1
ATOM 1792 N N . ALA A 1 233 ? 63.708 53.743 -42.069 1.00 32.06 233 ALA A N 1
ATOM 1793 C CA . ALA A 1 233 ? 63.955 54.700 -43.157 1.00 32.06 233 ALA A CA 1
ATOM 1794 C C . ALA A 1 233 ? 64.608 54.073 -44.419 1.00 32.06 233 ALA A C 1
ATOM 1796 O O . ALA A 1 233 ? 65.388 53.143 -44.293 1.00 32.06 233 ALA A O 1
ATOM 1797 N N . ALA A 1 234 ? 64.329 54.686 -45.589 1.00 33.50 234 ALA A N 1
ATOM 1798 C CA . ALA A 1 234 ? 65.277 55.191 -46.618 1.00 33.50 234 ALA A CA 1
ATOM 1799 C C . ALA A 1 234 ? 66.407 54.274 -47.181 1.00 33.50 234 ALA A C 1
ATOM 1801 O O . ALA A 1 234 ? 67.051 53.547 -46.448 1.00 33.50 234 ALA A O 1
ATOM 1802 N N . ARG A 1 235 ? 66.838 54.334 -48.458 1.00 31.05 235 ARG A N 1
ATOM 1803 C CA . ARG A 1 235 ? 66.613 55.214 -49.646 1.00 31.05 235 ARG A CA 1
ATOM 1804 C C . ARG A 1 235 ? 67.210 54.476 -50.890 1.00 31.05 235 ARG A C 1
ATOM 1806 O O . ARG A 1 235 ? 67.928 53.507 -50.696 1.00 31.05 235 ARG A O 1
ATOM 1813 N N . ALA A 1 236 ? 67.050 54.834 -52.174 1.00 31.45 236 ALA A N 1
ATOM 1814 C CA . ALA A 1 236 ? 66.351 55.937 -52.853 1.00 31.45 236 ALA A CA 1
ATOM 1815 C C . ALA A 1 236 ? 65.775 55.502 -54.242 1.00 31.45 236 ALA A C 1
ATOM 1817 O O . ALA A 1 236 ? 64.788 54.776 -54.287 1.00 31.45 236 ALA A O 1
ATOM 1818 N N . ARG A 1 237 ? 66.342 56.012 -55.354 1.00 34.59 237 ARG A N 1
ATOM 1819 C CA . ARG A 1 237 ? 65.940 55.987 -56.793 1.00 34.59 237 ARG A CA 1
ATOM 1820 C C . ARG A 1 237 ? 67.218 56.294 -57.645 1.00 34.59 237 ARG A C 1
ATOM 1822 O O . ARG A 1 237 ? 68.178 56.719 -56.997 1.00 34.59 237 ARG A O 1
ATOM 1829 N N . PRO A 1 238 ? 67.310 56.151 -59.002 1.00 41.84 238 PRO A N 1
ATOM 1830 C CA . PRO A 1 238 ? 66.263 56.409 -60.010 1.00 41.84 238 PRO A CA 1
ATOM 1831 C C . PRO A 1 238 ? 66.213 55.469 -61.247 1.00 41.84 238 PRO A C 1
ATOM 1833 O O . PRO A 1 238 ? 66.852 54.426 -61.301 1.00 41.84 238 PRO A O 1
ATOM 1836 N N . ALA A 1 239 ? 65.384 55.846 -62.229 1.00 32.62 239 ALA A N 1
ATOM 1837 C CA . ALA A 1 239 ? 64.987 55.058 -63.400 1.00 32.62 239 ALA A CA 1
ATOM 1838 C C . ALA A 1 239 ? 65.842 55.279 -64.666 1.00 32.62 239 ALA A C 1
ATOM 1840 O O . ALA A 1 239 ? 66.379 56.372 -64.855 1.00 32.62 239 ALA A O 1
ATOM 1841 N N . LYS A 1 240 ? 65.804 54.307 -65.597 1.00 31.34 240 LYS A N 1
ATOM 1842 C CA . LYS A 1 240 ? 65.252 54.472 -66.967 1.00 31.34 240 LYS A CA 1
ATOM 1843 C C . LYS A 1 240 ? 65.183 53.137 -67.740 1.00 31.34 240 LYS A C 1
ATOM 1845 O O . LYS A 1 240 ? 66.045 52.283 -67.582 1.00 31.34 240 LYS A O 1
ATOM 1850 N N . ASP A 1 241 ? 64.158 53.008 -68.581 1.00 42.22 241 ASP A N 1
ATOM 1851 C CA . ASP A 1 241 ? 64.010 52.012 -69.665 1.00 42.22 241 ASP A CA 1
ATOM 1852 C C . ASP A 1 241 ? 64.924 52.434 -70.854 1.00 42.22 241 ASP A C 1
ATOM 1854 O O . ASP A 1 241 ? 65.116 53.651 -70.999 1.00 42.22 241 ASP A O 1
ATOM 1858 N N . PRO A 1 242 ? 65.564 51.533 -71.650 1.00 47.03 242 PRO A N 1
ATOM 1859 C CA . PRO A 1 242 ? 64.855 50.660 -72.611 1.00 47.03 242 PRO A CA 1
ATOM 1860 C C . PRO A 1 242 ? 65.449 49.249 -72.876 1.00 47.03 242 PRO A C 1
ATOM 1862 O O . PRO A 1 242 ? 66.670 49.075 -72.916 1.00 47.03 242 PRO A O 1
ATOM 1865 N N . ASN A 1 243 ? 64.602 48.270 -73.249 1.00 43.34 243 ASN A N 1
ATOM 1866 C CA . ASN A 1 243 ? 64.712 47.568 -74.557 1.00 43.34 243 ASN A CA 1
ATOM 1867 C C . ASN A 1 243 ? 63.622 46.500 -74.815 1.00 43.34 243 ASN A C 1
ATOM 1869 O O . ASN A 1 243 ? 63.685 45.362 -74.339 1.00 43.34 243 ASN A O 1
ATOM 1873 N N . THR A 1 244 ? 62.683 46.822 -75.704 1.00 53.75 244 THR A N 1
ATOM 1874 C CA . THR A 1 244 ? 61.446 46.065 -75.984 1.00 53.75 244 THR A CA 1
ATOM 1875 C C . THR A 1 244 ? 61.614 44.798 -76.847 1.00 53.75 244 THR A C 1
ATOM 1877 O O . THR A 1 244 ? 60.643 44.310 -77.415 1.00 53.75 244 THR A O 1
ATOM 1880 N N . TYR A 1 245 ? 62.821 44.223 -76.940 1.00 51.72 245 TYR A N 1
ATOM 1881 C CA . TYR A 1 245 ? 63.112 43.067 -77.813 1.00 51.72 245 TYR A CA 1
ATOM 1882 C C . TYR A 1 245 ? 63.434 41.748 -77.092 1.00 51.72 245 TYR A C 1
ATOM 1884 O O . TYR A 1 245 ? 63.432 40.695 -77.725 1.00 51.72 245 TYR A O 1
ATOM 1892 N N . LYS A 1 246 ? 63.621 41.749 -75.763 1.00 47.62 246 LYS A N 1
ATOM 1893 C CA . LYS A 1 246 ? 63.688 40.490 -74.987 1.00 47.62 246 LYS A CA 1
ATOM 1894 C C . LYS A 1 246 ? 62.308 39.936 -74.612 1.00 47.62 246 LYS A C 1
ATOM 1896 O O . LYS A 1 246 ? 62.175 38.730 -74.427 1.00 47.62 246 LYS A O 1
ATOM 1901 N N . VAL A 1 247 ? 61.281 40.789 -74.557 1.00 54.16 247 VAL A N 1
ATOM 1902 C CA . VAL A 1 247 ? 59.924 40.410 -74.121 1.00 54.16 247 VAL A CA 1
ATOM 1903 C C . VAL A 1 247 ? 59.283 39.388 -75.064 1.00 54.16 247 VAL A C 1
ATOM 1905 O O . VAL A 1 247 ? 58.754 38.398 -74.583 1.00 54.16 247 VAL A O 1
ATOM 1908 N N . LEU A 1 248 ? 59.384 39.554 -76.388 1.00 51.25 248 LEU A N 1
ATOM 1909 C CA . LEU A 1 248 ? 58.774 38.625 -77.355 1.00 51.25 248 LEU A CA 1
ATOM 1910 C C . LEU A 1 248 ? 59.363 37.204 -77.296 1.00 51.25 248 LEU A C 1
ATOM 1912 O O . LEU A 1 248 ? 58.613 36.232 -77.344 1.00 51.25 248 LEU A O 1
ATOM 1916 N N . SER A 1 249 ? 60.682 37.073 -77.122 1.00 53.22 249 SER A N 1
ATOM 1917 C CA . SER A 1 249 ? 61.331 35.763 -76.944 1.00 53.22 249 SER A CA 1
ATOM 1918 C C . SER A 1 249 ? 60.972 35.123 -75.595 1.00 53.22 249 SER A C 1
ATOM 1920 O O . SER A 1 249 ? 60.727 33.915 -75.521 1.00 53.22 249 SER A O 1
ATOM 1922 N N . LEU A 1 250 ? 60.849 35.935 -74.535 1.00 57.03 250 LEU A N 1
ATOM 1923 C CA . LEU A 1 250 ? 60.396 35.456 -73.229 1.00 57.03 250 LEU A CA 1
ATOM 1924 C C . LEU A 1 250 ? 58.924 35.021 -73.266 1.00 57.03 250 LEU A C 1
ATOM 1926 O O . LEU A 1 250 ? 58.606 33.966 -72.737 1.00 57.03 250 LEU A O 1
ATOM 1930 N N . VAL A 1 251 ? 58.042 35.776 -73.927 1.00 63.44 251 VAL A N 1
ATOM 1931 C CA . VAL A 1 251 ? 56.616 35.442 -74.083 1.00 63.44 251 VAL A CA 1
ATOM 1932 C C . VAL A 1 251 ? 56.439 34.163 -74.898 1.00 63.44 251 VAL A C 1
ATOM 1934 O O . VAL A 1 251 ? 55.706 33.289 -74.455 1.00 63.44 251 VAL A O 1
ATOM 1937 N N . LEU A 1 252 ? 57.150 33.980 -76.017 1.00 60.84 252 LEU A N 1
ATOM 1938 C CA . LEU A 1 252 ? 57.105 32.716 -76.766 1.00 60.84 252 LEU A CA 1
ATOM 1939 C C . LEU A 1 252 ? 57.633 31.534 -75.940 1.00 60.84 252 LEU A C 1
ATOM 1941 O O . LEU A 1 252 ? 56.983 30.492 -75.889 1.00 60.84 252 LEU A O 1
ATOM 1945 N N . SER A 1 253 ? 58.752 31.705 -75.230 1.00 61.69 253 SER A N 1
ATOM 1946 C CA . SER A 1 253 ? 59.299 30.660 -74.351 1.00 61.69 253 SER A CA 1
ATOM 1947 C C . SER A 1 253 ? 58.365 30.337 -73.181 1.00 61.69 253 SER A C 1
ATOM 1949 O O . SER A 1 253 ? 58.219 29.173 -72.823 1.00 61.69 253 SER A O 1
ATOM 1951 N N . VAL A 1 254 ? 57.687 31.341 -72.614 1.00 67.06 254 VAL A N 1
ATOM 1952 C CA . VAL A 1 254 ? 56.673 31.169 -71.564 1.00 67.06 254 VAL A CA 1
ATOM 1953 C C . VAL A 1 254 ? 55.415 30.511 -72.120 1.00 67.06 254 VAL A C 1
ATOM 1955 O O . VAL A 1 254 ? 54.917 29.607 -71.472 1.00 67.06 254 VAL A O 1
ATOM 1958 N N . CYS A 1 255 ? 54.930 30.864 -73.313 1.00 65.94 255 CYS A N 1
ATOM 1959 C CA . CYS A 1 255 ? 53.791 30.195 -73.954 1.00 65.94 255 CYS A CA 1
ATOM 1960 C C . CYS A 1 255 ? 54.091 28.729 -74.305 1.00 65.94 255 CYS A C 1
ATOM 1962 O O . CYS A 1 255 ? 53.217 27.873 -74.168 1.00 65.94 255 CYS A O 1
ATOM 1964 N N . VAL A 1 256 ? 55.323 28.409 -74.709 1.00 70.69 256 VAL A N 1
ATOM 1965 C CA . VAL A 1 256 ? 55.761 27.019 -74.910 1.00 70.69 256 VAL A CA 1
ATOM 1966 C C . VAL A 1 256 ? 55.916 26.297 -73.566 1.00 70.69 256 VAL A C 1
ATOM 1968 O O . VAL A 1 256 ? 55.448 25.169 -73.434 1.00 70.69 256 VAL A O 1
ATOM 1971 N N . LEU A 1 257 ? 56.458 26.938 -72.522 1.00 68.06 257 LEU A N 1
ATOM 1972 C CA . LEU A 1 257 ? 56.477 26.340 -71.181 1.00 68.06 257 LEU A CA 1
ATOM 1973 C C . LEU A 1 257 ? 55.071 26.146 -70.603 1.00 68.06 257 LEU A C 1
ATOM 1975 O O . LEU A 1 257 ? 54.834 25.110 -69.999 1.00 68.06 257 LEU A O 1
ATOM 1979 N N . THR A 1 258 ? 54.131 27.078 -70.772 1.00 65.44 258 THR A N 1
ATOM 1980 C CA . THR A 1 258 ? 52.767 26.957 -70.229 1.00 65.44 258 THR A CA 1
ATOM 1981 C C . THR A 1 258 ? 51.886 26.021 -71.041 1.00 65.44 258 THR A C 1
ATOM 1983 O O . THR A 1 258 ? 50.968 25.448 -70.466 1.00 65.44 258 THR A O 1
ATOM 1986 N N . THR A 1 259 ? 52.177 25.775 -72.321 1.00 68.12 259 THR A N 1
ATOM 1987 C CA . THR A 1 259 ? 51.538 24.683 -73.077 1.00 68.12 259 THR A CA 1
ATOM 1988 C C . THR A 1 259 ? 52.165 23.325 -72.765 1.00 68.12 259 THR A C 1
ATOM 1990 O O . THR A 1 259 ? 51.427 22.364 -72.590 1.00 68.12 259 THR A O 1
ATOM 1993 N N . ILE A 1 260 ? 53.485 23.219 -72.569 1.00 68.31 260 ILE A N 1
ATOM 1994 C CA . ILE A 1 260 ? 54.127 21.959 -72.148 1.00 68.31 260 ILE A CA 1
ATOM 1995 C C . ILE A 1 260 ? 53.752 21.600 -70.701 1.00 68.31 260 ILE A C 1
ATOM 1997 O O . ILE A 1 260 ? 53.289 20.489 -70.450 1.00 68.31 260 ILE A O 1
ATOM 2001 N N . LEU A 1 261 ? 53.853 22.538 -69.752 1.00 62.38 261 LEU A N 1
ATOM 2002 C CA . LEU A 1 261 ? 53.318 22.380 -68.393 1.00 62.38 261 LEU A CA 1
ATOM 2003 C C . LEU A 1 261 ? 51.796 22.198 -68.425 1.00 62.38 261 LEU A C 1
ATOM 2005 O O . LEU A 1 261 ? 51.273 21.390 -67.668 1.00 62.38 261 LEU A O 1
ATOM 2009 N N . GLY A 1 262 ? 51.089 22.884 -69.326 1.00 62.12 262 GLY A N 1
ATOM 2010 C CA . GLY A 1 262 ? 49.650 22.732 -69.542 1.00 62.12 262 GLY A CA 1
ATOM 2011 C C . GLY A 1 262 ? 49.253 21.326 -69.989 1.00 62.12 262 GLY A C 1
ATOM 2012 O O . GLY A 1 262 ? 48.249 20.813 -69.514 1.00 62.12 262 GLY A O 1
ATOM 2013 N N . CYS A 1 263 ? 50.061 20.653 -70.809 1.00 57.25 263 CYS A N 1
ATOM 2014 C CA . CYS A 1 263 ? 49.853 19.255 -71.188 1.00 57.25 263 CYS A CA 1
ATOM 2015 C C . CYS A 1 263 ? 50.293 18.278 -70.084 1.00 57.25 263 CYS A C 1
ATOM 2017 O O . CYS A 1 263 ? 49.585 17.313 -69.805 1.00 57.25 263 CYS A O 1
ATOM 2019 N N . ILE A 1 264 ? 51.418 18.537 -69.406 1.00 59.78 264 ILE A N 1
ATOM 2020 C CA . ILE A 1 264 ? 51.940 17.676 -68.327 1.00 59.78 264 ILE A CA 1
ATOM 2021 C C . ILE A 1 264 ? 51.034 17.712 -67.082 1.00 59.78 264 ILE A C 1
ATOM 2023 O O . ILE A 1 264 ? 50.780 16.673 -66.478 1.00 59.78 264 ILE A O 1
ATOM 2027 N N . PHE A 1 265 ? 50.496 18.878 -66.712 1.00 52.44 265 PHE A N 1
ATOM 2028 C CA . PHE A 1 265 ? 49.516 19.017 -65.626 1.00 52.44 265 PHE A CA 1
ATOM 2029 C C . PHE A 1 265 ? 48.063 18.835 -66.092 1.00 52.44 265 PHE A C 1
ATOM 2031 O O . PHE A 1 265 ? 47.225 18.435 -65.284 1.00 52.44 265 PHE A O 1
ATOM 2038 N N . GLY A 1 266 ? 47.757 19.070 -67.372 1.00 51.19 266 GLY A N 1
ATOM 2039 C CA . GLY A 1 266 ? 46.445 18.811 -67.981 1.00 51.19 266 GLY A CA 1
ATOM 2040 C C . GLY A 1 266 ? 46.135 17.326 -68.175 1.00 51.19 266 GLY A C 1
ATOM 2041 O O . GLY A 1 266 ? 44.968 16.959 -68.266 1.00 51.19 266 GLY A O 1
ATOM 2042 N N . LEU A 1 267 ? 47.156 16.462 -68.140 1.00 49.41 267 LEU A N 1
ATOM 2043 C CA . LEU A 1 267 ? 47.010 15.012 -67.986 1.00 49.41 267 LEU A CA 1
ATOM 2044 C C . LEU A 1 267 ? 47.040 14.546 -66.517 1.00 49.41 267 LEU A C 1
ATOM 2046 O O . LEU A 1 267 ? 47.273 13.369 -66.236 1.00 49.41 267 LEU A O 1
ATOM 2050 N N . LYS A 1 268 ? 46.694 15.420 -65.559 1.00 43.69 268 LYS A N 1
ATOM 2051 C CA . LYS A 1 268 ? 46.048 14.931 -64.333 1.00 43.69 268 LYS A CA 1
ATOM 2052 C C . LYS A 1 268 ? 44.699 14.307 -64.718 1.00 43.69 268 LYS A C 1
ATOM 2054 O O . LYS A 1 268 ? 43.881 15.001 -65.322 1.00 43.69 268 LYS A O 1
ATOM 2059 N N . PRO A 1 269 ? 44.402 13.051 -64.338 1.00 44.44 269 PRO A N 1
ATOM 2060 C CA . PRO A 1 269 ? 43.069 12.502 -64.538 1.00 44.44 269 PRO A CA 1
ATOM 2061 C C . PRO A 1 269 ? 42.066 13.323 -63.720 1.00 44.44 269 PRO A C 1
ATOM 2063 O O . PRO A 1 269 ? 42.136 13.355 -62.489 1.00 44.44 269 PRO A O 1
ATOM 2066 N N . SER A 1 270 ? 41.123 13.982 -64.399 1.00 44.62 270 SER A N 1
ATOM 2067 C CA . SER A 1 270 ? 40.059 14.783 -63.776 1.00 44.62 270 SER A CA 1
ATOM 2068 C C . SER A 1 270 ? 38.970 13.876 -63.180 1.00 44.62 270 SER A C 1
ATOM 2070 O O . SER A 1 270 ? 37.816 13.858 -63.600 1.00 44.62 270 SER A O 1
ATOM 2072 N N . CYS A 1 271 ? 39.384 13.019 -62.244 1.00 50.62 271 CYS A N 1
ATOM 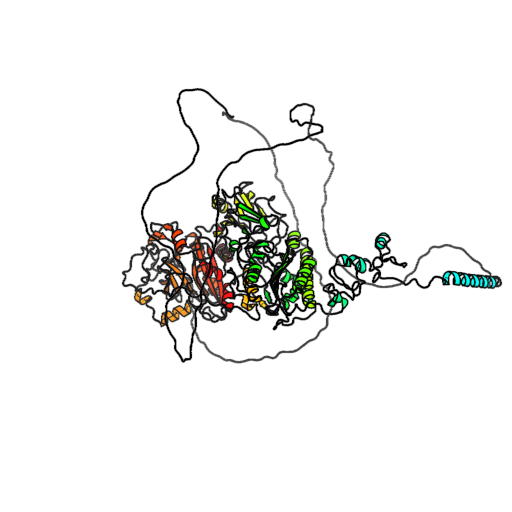2073 C CA . CYS A 1 271 ? 38.586 11.959 -61.622 1.00 50.62 271 CYS A CA 1
ATOM 2074 C C . CYS A 1 271 ? 38.811 11.852 -60.103 1.00 50.62 271 CYS A C 1
ATOM 2076 O O . CYS A 1 271 ? 38.328 10.915 -59.470 1.00 50.62 271 CYS A O 1
ATOM 2078 N N . ALA A 1 272 ? 39.482 12.831 -59.490 1.00 46.81 272 ALA A N 1
ATOM 2079 C CA . ALA A 1 272 ? 39.435 13.021 -58.045 1.00 46.81 272 ALA A CA 1
ATOM 2080 C C . ALA A 1 272 ? 38.112 13.715 -57.667 1.00 46.81 272 ALA A C 1
ATOM 2082 O O . ALA A 1 272 ? 38.059 14.936 -57.531 1.00 46.81 272 ALA A O 1
ATOM 2083 N N . LYS A 1 273 ? 37.027 12.940 -57.512 1.00 50.84 273 LYS A N 1
ATOM 2084 C CA . LYS A 1 273 ? 35.810 13.436 -56.841 1.00 50.84 273 LYS A CA 1
ATOM 2085 C C . LYS A 1 273 ? 36.197 13.978 -55.461 1.00 50.84 273 LYS A C 1
ATOM 2087 O O . LYS A 1 273 ? 36.933 13.317 -54.730 1.00 50.84 273 LYS A O 1
ATOM 2092 N N . GLU A 1 274 ? 35.642 15.121 -55.059 1.00 56.16 274 GLU A N 1
ATOM 2093 C CA . GLU A 1 274 ? 35.703 15.571 -53.664 1.00 56.16 274 GLU A CA 1
ATOM 2094 C C . GLU A 1 274 ? 34.845 14.652 -52.776 1.00 56.16 274 GLU A C 1
ATOM 2096 O O . GLU A 1 274 ? 33.686 14.943 -52.473 1.00 56.16 274 GLU A O 1
ATOM 2101 N N . ILE A 1 275 ? 35.394 13.505 -52.371 1.00 65.38 275 ILE A N 1
ATOM 2102 C CA . ILE A 1 275 ? 34.682 12.552 -51.516 1.00 65.38 275 ILE A CA 1
ATOM 2103 C C . ILE A 1 275 ? 34.695 13.073 -50.073 1.00 65.38 275 ILE A C 1
ATOM 2105 O O . ILE A 1 275 ? 35.640 12.829 -49.330 1.00 65.38 275 ILE A O 1
ATOM 2109 N N . LYS A 1 276 ? 33.654 13.828 -49.700 1.00 84.31 276 LYS A N 1
ATOM 2110 C CA . LYS A 1 276 ? 33.524 14.535 -48.408 1.00 84.31 276 LYS A CA 1
ATOM 2111 C C . LYS A 1 276 ? 32.824 13.738 -47.295 1.00 84.31 276 LYS A C 1
ATOM 2113 O O . LYS A 1 276 ? 32.892 14.144 -46.142 1.00 84.31 276 LYS A O 1
ATOM 2118 N N . SER A 1 277 ? 32.176 12.622 -47.640 1.00 89.31 277 SER A N 1
ATOM 2119 C CA . SER A 1 277 ? 31.342 11.796 -46.749 1.00 89.31 277 SER A CA 1
ATOM 2120 C C . SER A 1 277 ? 31.728 10.315 -46.827 1.00 89.31 277 SER A C 1
ATOM 2122 O O . SER A 1 277 ? 32.123 9.846 -47.901 1.00 89.31 277 SER A O 1
ATOM 2124 N N . CYS A 1 278 ? 31.622 9.575 -45.723 1.00 92.19 278 CYS A N 1
ATOM 2125 C CA . CYS A 1 278 ? 31.839 8.126 -45.662 1.00 92.19 278 CYS A CA 1
ATOM 2126 C C . CYS A 1 278 ? 30.627 7.274 -46.060 1.00 92.19 278 CYS A C 1
ATOM 2128 O O . CYS A 1 278 ? 30.759 6.053 -46.205 1.00 92.19 278 CYS A O 1
ATOM 2130 N N . LYS A 1 279 ? 29.467 7.891 -46.304 1.00 91.38 279 LYS A N 1
ATOM 2131 C CA . LYS A 1 279 ? 28.248 7.187 -46.709 1.00 91.38 279 LYS A CA 1
ATOM 2132 C C . LYS A 1 279 ? 28.481 6.350 -47.969 1.00 91.38 279 LYS A C 1
ATOM 2134 O O . LYS A 1 279 ? 28.980 6.835 -48.981 1.00 91.38 279 LYS A O 1
ATOM 2139 N N . GLY A 1 280 ? 28.151 5.061 -47.880 1.00 89.88 280 GLY A N 1
ATOM 2140 C CA . GLY A 1 280 ? 28.354 4.089 -48.958 1.00 89.88 280 GLY A CA 1
ATOM 2141 C C . GLY A 1 280 ? 29.751 3.454 -49.051 1.00 89.88 280 GLY A C 1
ATOM 2142 O O . GLY A 1 280 ? 29.905 2.516 -49.832 1.00 89.88 280 GLY A O 1
ATOM 2143 N N . ARG A 1 281 ? 30.743 3.910 -48.267 1.00 91.25 281 ARG A N 1
ATOM 2144 C CA . ARG A 1 281 ? 32.157 3.479 -48.365 1.00 91.25 281 ARG A CA 1
ATOM 2145 C C . ARG A 1 281 ? 32.864 3.235 -47.018 1.00 91.25 281 ARG A C 1
ATOM 2147 O O . ARG A 1 281 ? 34.082 3.382 -46.914 1.00 91.25 281 ARG A O 1
ATOM 2154 N N . CYS A 1 282 ? 32.119 2.900 -45.967 1.00 92.25 282 CYS A N 1
ATOM 2155 C CA . CYS A 1 282 ? 32.709 2.571 -44.667 1.00 92.25 282 CYS A CA 1
ATOM 2156 C C . CYS A 1 282 ? 33.693 1.398 -44.768 1.00 92.25 282 CYS A C 1
ATOM 2158 O O . CYS A 1 282 ? 33.399 0.377 -45.385 1.00 92.25 282 CYS A O 1
ATOM 2160 N N . PHE A 1 283 ? 34.858 1.564 -44.142 1.00 92.06 283 PHE A N 1
ATOM 2161 C CA . PHE A 1 283 ? 36.003 0.649 -44.149 1.00 92.06 283 PHE A CA 1
ATOM 2162 C C . PHE A 1 283 ? 36.672 0.417 -45.518 1.00 92.06 283 PHE A C 1
ATOM 2164 O O . PHE A 1 283 ? 37.620 -0.363 -45.614 1.00 92.06 283 PHE A O 1
ATOM 2171 N N . GLU A 1 284 ? 36.259 1.135 -46.567 1.00 87.44 284 GLU A N 1
ATOM 2172 C CA . GLU A 1 284 ? 36.870 1.056 -47.895 1.00 87.44 284 GLU A CA 1
ATOM 2173 C C . GLU A 1 284 ? 38.055 2.023 -48.031 1.00 87.44 284 GLU A C 1
ATOM 2175 O O . GLU A 1 284 ? 37.981 3.209 -47.696 1.00 87.44 284 GLU A O 1
ATOM 2180 N N . ARG A 1 285 ? 39.171 1.528 -48.581 1.00 74.94 285 ARG A N 1
ATOM 2181 C CA . ARG A 1 285 ? 40.352 2.351 -48.878 1.00 74.94 285 ARG A CA 1
ATOM 2182 C C . ARG A 1 285 ? 40.160 3.122 -50.181 1.00 74.94 285 ARG A C 1
ATOM 2184 O O . ARG A 1 285 ? 40.463 2.623 -51.261 1.00 74.94 285 ARG A O 1
ATOM 2191 N N . THR A 1 286 ? 39.695 4.361 -50.069 1.00 66.62 286 THR A N 1
ATOM 2192 C CA . THR A 1 286 ? 39.520 5.283 -51.200 1.00 66.62 286 THR A CA 1
ATOM 2193 C C . THR A 1 286 ? 40.664 6.288 -51.319 1.00 66.62 286 THR A C 1
ATOM 2195 O O . THR A 1 286 ? 41.036 6.914 -50.326 1.00 66.62 286 THR A O 1
ATOM 2198 N N . PHE A 1 287 ? 41.147 6.533 -52.538 1.00 63.62 287 PHE A N 1
ATOM 2199 C CA . PHE A 1 287 ? 42.046 7.651 -52.834 1.00 63.62 287 PHE A CA 1
ATOM 2200 C C . PHE A 1 287 ? 41.241 8.958 -52.940 1.00 63.62 287 PHE A C 1
ATOM 2202 O O . PHE A 1 287 ? 40.437 9.123 -53.855 1.00 63.62 287 PHE A O 1
ATOM 2209 N N . GLY A 1 288 ? 41.436 9.875 -51.992 1.00 67.56 288 GLY A N 1
ATOM 2210 C CA . GLY A 1 288 ? 40.729 11.156 -51.908 1.00 67.56 288 GLY A CA 1
ATOM 2211 C C . GLY A 1 288 ? 41.147 11.953 -50.668 1.00 67.56 288 GLY A C 1
ATOM 2212 O O . GLY A 1 288 ? 41.958 11.478 -49.876 1.00 67.56 288 GLY A O 1
ATOM 2213 N N . ASN A 1 289 ? 40.593 13.157 -50.493 1.00 78.88 289 ASN A N 1
ATOM 2214 C CA . ASN A 1 289 ? 41.032 14.100 -49.450 1.00 78.88 289 ASN A CA 1
ATOM 2215 C C . ASN A 1 289 ? 40.721 13.653 -48.007 1.00 78.88 289 ASN A C 1
ATOM 2217 O O . ASN A 1 289 ? 41.338 14.171 -47.081 1.00 78.88 289 ASN A O 1
ATOM 2221 N N . CYS A 1 290 ? 39.790 12.714 -47.801 1.00 87.88 290 CYS A N 1
ATOM 2222 C CA . CYS A 1 290 ? 39.515 12.118 -46.492 1.00 87.88 290 CYS A CA 1
ATOM 2223 C C . CYS A 1 290 ? 39.176 10.622 -46.600 1.00 87.88 290 CYS A C 1
ATOM 2225 O O . CYS A 1 290 ? 38.628 10.149 -47.608 1.00 87.88 290 CYS A O 1
ATOM 2227 N N . ARG A 1 291 ? 39.534 9.874 -45.553 1.00 90.81 291 ARG A N 1
ATOM 2228 C CA . ARG A 1 291 ? 39.461 8.408 -45.465 1.00 90.81 291 ARG A CA 1
ATOM 2229 C C . ARG A 1 291 ? 38.294 7.935 -44.595 1.00 90.81 291 ARG A C 1
ATOM 2231 O O . ARG A 1 291 ? 37.763 8.685 -43.782 1.00 90.81 291 ARG A O 1
ATOM 2238 N N . CYS A 1 292 ? 37.929 6.668 -44.783 1.00 92.62 292 CYS A N 1
ATOM 2239 C CA . CYS A 1 292 ? 36.816 5.995 -44.103 1.00 92.62 292 CYS A CA 1
ATOM 2240 C C . CYS A 1 292 ? 37.202 4.606 -43.573 1.00 92.62 292 CYS A C 1
ATOM 2242 O O . CYS A 1 292 ? 36.335 3.775 -43.321 1.00 92.62 292 CYS A O 1
ATOM 2244 N N . ASP A 1 293 ? 38.501 4.333 -43.443 1.00 91.69 293 ASP A N 1
ATOM 2245 C CA . ASP A 1 293 ? 39.050 3.110 -42.863 1.00 91.69 293 ASP A CA 1
ATOM 2246 C C . ASP A 1 293 ? 39.737 3.403 -41.525 1.00 91.69 293 ASP A C 1
ATOM 2248 O O . ASP A 1 293 ? 40.161 4.530 -41.286 1.00 91.69 293 ASP A O 1
ATOM 2252 N N . VAL A 1 294 ? 39.871 2.387 -40.666 1.00 91.69 294 VAL A N 1
ATOM 2253 C CA . VAL A 1 294 ? 40.237 2.530 -39.239 1.00 91.69 294 VAL A CA 1
ATOM 2254 C C . VAL A 1 294 ? 41.480 3.398 -38.993 1.00 91.69 294 VAL A C 1
ATOM 2256 O O . VAL A 1 294 ? 41.496 4.184 -38.051 1.00 91.69 294 VAL A O 1
ATOM 2259 N N . ALA A 1 295 ? 42.481 3.334 -39.876 1.00 91.25 295 ALA A N 1
ATOM 2260 C CA . ALA A 1 295 ? 43.709 4.122 -39.762 1.00 91.25 295 ALA A CA 1
ATOM 2261 C C . ALA A 1 295 ? 43.530 5.636 -40.024 1.00 91.25 295 ALA A C 1
ATOM 2263 O O . ALA A 1 295 ? 44.489 6.390 -39.886 1.00 91.25 295 ALA A O 1
ATOM 2264 N N . CYS A 1 296 ? 42.342 6.111 -40.419 1.00 92.06 296 CYS A N 1
ATOM 2265 C CA . CYS A 1 296 ? 42.093 7.541 -40.619 1.00 92.06 296 CYS A CA 1
ATOM 2266 C C . CYS A 1 296 ? 42.146 8.343 -39.312 1.00 92.06 296 CYS A C 1
ATOM 2268 O O . CYS A 1 296 ? 42.448 9.537 -39.347 1.00 92.06 296 CYS A O 1
ATOM 2270 N N . VAL A 1 297 ? 41.868 7.688 -38.175 1.00 92.25 297 VAL A N 1
ATOM 2271 C CA . VAL A 1 297 ? 41.844 8.309 -36.842 1.00 92.25 297 VAL A CA 1
ATOM 2272 C C . VAL A 1 297 ? 43.265 8.677 -36.423 1.00 92.25 297 VAL A C 1
ATOM 2274 O O . VAL A 1 297 ? 43.545 9.845 -36.169 1.00 92.25 297 VAL A O 1
ATOM 2277 N N . ASP A 1 298 ? 44.181 7.706 -36.471 1.00 92.44 298 ASP A N 1
ATOM 2278 C CA . ASP A 1 298 ? 45.603 7.889 -36.140 1.00 92.44 298 ASP A CA 1
ATOM 2279 C C . ASP A 1 298 ? 46.307 8.878 -37.088 1.00 92.44 298 ASP A C 1
ATOM 2281 O O . ASP A 1 298 ? 47.284 9.527 -36.718 1.00 92.44 298 ASP A O 1
ATOM 2285 N N . LEU A 1 299 ? 45.806 8.998 -38.323 1.00 90.38 299 LEU A N 1
ATOM 2286 C CA . LEU A 1 299 ? 46.318 9.906 -39.353 1.00 90.38 299 LEU A CA 1
ATOM 2287 C C . LEU A 1 299 ? 45.614 11.274 -39.383 1.00 90.38 299 LEU A C 1
ATOM 2289 O O . LEU A 1 299 ? 45.941 12.092 -40.245 1.00 90.38 299 LEU A O 1
ATOM 2293 N N . GLY A 1 300 ? 44.635 11.521 -38.504 1.00 90.50 300 GLY A N 1
ATOM 2294 C CA . GLY A 1 300 ? 43.887 12.782 -38.436 1.00 90.50 300 GLY A CA 1
ATOM 2295 C C . GLY A 1 300 ? 43.146 13.168 -39.726 1.00 90.50 300 GLY A C 1
ATOM 2296 O O . GLY A 1 300 ? 42.906 14.350 -39.954 1.00 90.50 300 GLY A O 1
ATOM 2297 N N . ASN A 1 301 ? 42.822 12.202 -40.594 1.00 90.88 301 ASN A N 1
ATOM 2298 C CA . ASN A 1 301 ? 42.300 12.443 -41.948 1.00 90.88 301 ASN A CA 1
ATOM 2299 C C . ASN A 1 301 ? 41.020 11.658 -42.280 1.00 90.88 301 ASN A C 1
ATOM 2301 O O . ASN A 1 301 ? 40.721 11.399 -43.451 1.00 90.88 301 ASN A O 1
ATOM 2305 N N . CYS A 1 302 ? 40.245 11.293 -41.256 1.00 92.44 302 CYS A N 1
ATOM 2306 C CA . CYS A 1 302 ? 38.874 10.821 -41.441 1.00 92.44 302 CYS A CA 1
ATOM 2307 C C . CYS A 1 302 ? 38.001 11.878 -42.129 1.00 92.44 302 CYS A C 1
ATOM 2309 O O . CYS A 1 302 ? 38.250 13.080 -42.024 1.00 92.44 302 CYS A O 1
ATOM 2311 N N . CYS A 1 303 ? 36.943 11.438 -42.806 1.00 92.50 303 CYS A N 1
ATOM 2312 C CA . CYS A 1 303 ? 35.862 12.346 -43.180 1.00 92.50 303 CYS A CA 1
ATOM 2313 C C . CYS A 1 303 ? 35.051 12.764 -41.949 1.00 92.50 303 CYS A C 1
ATOM 2315 O O . CYS A 1 303 ? 35.037 12.060 -40.938 1.00 92.50 303 CYS A O 1
ATOM 2317 N N . LEU A 1 304 ? 34.374 13.910 -42.051 1.00 92.62 304 LEU A N 1
ATOM 2318 C CA . LEU A 1 304 ? 33.686 14.553 -40.925 1.00 92.62 304 LEU A CA 1
ATOM 2319 C C . LEU A 1 304 ? 32.539 13.720 -40.333 1.00 92.62 304 LEU A C 1
ATOM 2321 O O . LEU A 1 304 ? 32.164 13.968 -39.201 1.00 92.62 304 LEU A O 1
ATOM 2325 N N . ASP A 1 305 ? 32.009 12.760 -41.093 1.00 93.56 305 ASP A N 1
ATOM 2326 C CA . ASP A 1 305 ? 30.887 11.879 -40.750 1.00 93.56 305 ASP A CA 1
ATOM 2327 C C . ASP A 1 305 ? 31.319 10.422 -40.480 1.00 93.56 305 ASP A C 1
ATOM 2329 O O . ASP A 1 305 ? 30.491 9.507 -40.471 1.00 93.56 305 ASP A O 1
ATOM 2333 N N . TYR A 1 306 ? 32.626 10.162 -40.344 1.00 93.75 306 TYR A N 1
ATOM 2334 C CA . TYR A 1 306 ? 33.163 8.803 -40.228 1.00 93.75 306 TYR A CA 1
ATOM 2335 C C . TYR A 1 306 ? 32.680 8.070 -38.968 1.00 93.75 306 TYR A C 1
ATOM 2337 O O . TYR A 1 306 ? 32.423 6.866 -39.029 1.00 93.75 306 TYR A O 1
ATOM 2345 N N . GLN A 1 307 ? 32.539 8.765 -37.836 1.00 93.19 307 GLN A N 1
ATOM 2346 C CA . GLN A 1 307 ? 32.108 8.123 -36.592 1.00 93.19 307 GLN A CA 1
ATOM 2347 C C . GLN A 1 307 ? 30.630 7.735 -36.698 1.00 93.19 307 GLN A C 1
ATOM 2349 O O . GLN A 1 307 ? 30.287 6.561 -36.584 1.00 93.19 307 GLN A O 1
ATOM 2354 N N . GLU A 1 308 ? 29.785 8.702 -37.034 1.00 93.94 308 GLU A N 1
ATOM 2355 C CA . GLU A 1 308 ? 28.328 8.615 -37.135 1.00 93.94 308 GLU A CA 1
ATOM 2356 C C . GLU A 1 308 ? 27.868 7.627 -38.217 1.00 93.94 308 GLU A C 1
ATOM 2358 O O . GLU A 1 308 ? 26.834 6.970 -38.080 1.00 93.94 308 GLU A O 1
ATOM 2363 N N . THR A 1 309 ? 28.642 7.503 -39.302 1.00 92.62 309 THR A N 1
ATOM 2364 C CA . THR A 1 309 ? 28.299 6.644 -40.447 1.00 92.62 309 THR A CA 1
ATOM 2365 C C . THR A 1 309 ? 28.902 5.242 -40.350 1.00 92.62 309 THR A C 1
ATOM 2367 O O . THR A 1 309 ? 28.319 4.308 -40.898 1.00 92.62 309 THR A O 1
ATOM 2370 N N . CYS A 1 310 ? 30.056 5.065 -39.689 1.00 93.19 310 CYS A N 1
ATOM 2371 C CA . CYS A 1 310 ? 30.805 3.800 -39.728 1.00 93.19 310 CYS A CA 1
ATOM 2372 C C . CYS A 1 310 ? 31.073 3.146 -38.363 1.00 93.19 310 CYS A C 1
ATOM 2374 O O . CYS A 1 310 ? 31.240 1.930 -38.326 1.00 93.19 310 CYS A O 1
ATOM 2376 N N . ILE A 1 311 ? 31.132 3.903 -37.260 1.00 93.75 311 ILE A N 1
ATOM 2377 C CA . ILE A 1 311 ? 31.527 3.395 -35.929 1.00 93.75 311 ILE A CA 1
ATOM 2378 C C . ILE A 1 311 ? 30.356 3.368 -34.940 1.00 93.75 311 ILE A C 1
ATOM 2380 O O . ILE A 1 311 ? 30.150 2.368 -34.255 1.00 93.75 311 ILE A O 1
ATOM 2384 N N . GLU A 1 312 ? 29.563 4.436 -34.873 1.00 92.50 312 GLU A N 1
ATOM 2385 C CA . GLU A 1 312 ? 28.373 4.508 -34.020 1.00 92.50 312 GLU A CA 1
ATOM 2386 C C . GLU A 1 312 ? 27.305 3.444 -34.331 1.00 92.50 312 GLU A C 1
ATOM 2388 O O . GLU A 1 312 ? 26.735 2.924 -33.369 1.00 92.50 312 GLU A O 1
ATOM 2393 N N . PRO A 1 313 ? 27.057 3.016 -35.591 1.00 93.75 313 PRO A N 1
ATOM 2394 C CA . PRO A 1 313 ? 26.110 1.935 -35.880 1.00 93.75 313 PRO A CA 1
ATOM 2395 C C . PRO A 1 313 ? 26.404 0.615 -35.146 1.00 93.75 313 PRO A C 1
ATOM 2397 O O . PRO A 1 313 ? 25.471 -0.133 -34.864 1.00 93.75 313 PRO A O 1
ATOM 2400 N N . GLU A 1 314 ? 27.667 0.336 -34.788 1.00 91.69 314 GLU A N 1
ATOM 2401 C CA . GLU A 1 314 ? 28.054 -0.837 -33.977 1.00 91.69 314 GLU A CA 1
ATOM 2402 C C . GLU A 1 314 ? 27.618 -0.725 -32.496 1.00 91.69 314 GLU A C 1
ATOM 2404 O O . GLU A 1 314 ? 27.847 -1.645 -31.712 1.00 91.69 314 GLU A O 1
ATOM 2409 N N . ARG A 1 315 ? 27.055 0.421 -32.079 1.00 89.06 315 ARG A N 1
ATOM 2410 C CA . ARG A 1 315 ? 26.824 0.795 -30.670 1.00 89.06 315 ARG A CA 1
ATOM 2411 C C . ARG A 1 315 ? 25.461 1.433 -30.382 1.00 89.06 315 ARG A C 1
ATOM 2413 O O . ARG A 1 315 ? 25.112 1.548 -29.210 1.00 89.06 315 ARG A O 1
ATOM 2420 N N . ILE A 1 316 ? 24.711 1.861 -31.402 1.00 92.50 316 ILE A N 1
ATOM 2421 C CA . ILE A 1 316 ? 23.420 2.553 -31.242 1.00 92.50 316 ILE A CA 1
ATOM 2422 C C . ILE A 1 316 ? 22.253 1.766 -31.848 1.00 92.50 316 ILE A C 1
ATOM 2424 O O . ILE A 1 316 ? 22.384 1.110 -32.880 1.00 92.50 316 ILE A O 1
ATOM 2428 N N . TRP A 1 317 ? 21.082 1.899 -31.224 1.00 93.31 317 TRP A N 1
ATOM 2429 C CA . TRP A 1 317 ? 19.833 1.236 -31.622 1.00 93.31 317 TRP A CA 1
ATOM 2430 C C . TRP A 1 317 ? 18.897 2.130 -32.457 1.00 93.31 317 TRP A C 1
ATOM 2432 O O . TRP A 1 317 ? 17.702 1.860 -32.577 1.00 93.31 317 TRP A O 1
ATOM 2442 N N . THR A 1 318 ? 19.431 3.218 -33.018 1.00 92.50 318 THR A N 1
ATOM 2443 C CA . THR A 1 318 ? 18.662 4.283 -33.671 1.00 92.50 318 THR A CA 1
ATOM 2444 C C . THR A 1 318 ? 19.208 4.649 -35.050 1.00 92.50 318 THR A C 1
ATOM 2446 O O . THR A 1 318 ? 20.409 4.565 -35.329 1.00 92.50 318 THR A O 1
ATOM 2449 N N . CYS A 1 319 ? 18.304 5.104 -35.914 1.00 93.81 319 CYS A N 1
ATOM 2450 C CA . CYS A 1 319 ? 18.623 5.844 -37.124 1.00 93.81 319 CYS A CA 1
ATOM 2451 C C . CYS A 1 319 ? 18.853 7.329 -36.831 1.00 93.81 319 CYS A C 1
ATOM 2453 O O . CYS A 1 319 ? 18.291 7.904 -35.896 1.00 93.81 319 CYS A O 1
ATOM 2455 N N . SER A 1 320 ? 19.664 7.943 -37.689 1.00 93.75 320 SER A N 1
ATOM 2456 C CA . SER A 1 320 ? 19.991 9.368 -37.726 1.00 93.75 320 SER A CA 1
ATOM 2457 C C . SER A 1 320 ? 20.072 9.822 -39.189 1.00 93.75 320 SER A C 1
ATOM 2459 O O . SER A 1 320 ? 20.121 8.990 -40.099 1.00 93.75 320 SER A O 1
ATOM 2461 N N . LYS A 1 321 ? 20.164 11.135 -39.441 1.00 92.81 321 LYS A N 1
ATOM 2462 C CA . LYS A 1 321 ? 20.312 11.687 -40.806 1.00 92.81 321 LYS A CA 1
ATOM 2463 C C . LYS A 1 321 ? 21.552 11.162 -41.554 1.00 92.81 321 LYS A C 1
ATOM 2465 O O . LYS A 1 321 ? 21.545 11.125 -42.782 1.00 92.81 321 LYS A O 1
ATOM 2470 N N . PHE A 1 322 ? 22.585 10.722 -40.831 1.00 93.56 322 PHE A N 1
ATOM 2471 C CA . PHE A 1 322 ? 23.766 10.068 -41.407 1.00 93.56 322 PHE A CA 1
ATOM 2472 C C . PHE A 1 322 ? 23.458 8.632 -41.866 1.00 93.56 322 PHE A C 1
ATOM 2474 O O . PHE A 1 322 ? 23.881 8.221 -42.949 1.00 93.56 322 PHE A O 1
ATOM 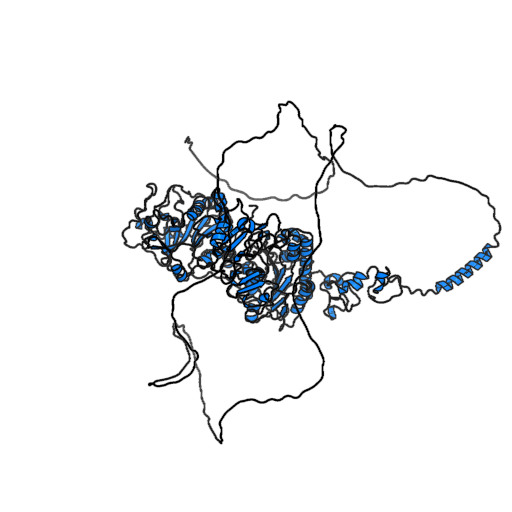2481 N N . ARG A 1 323 ? 22.655 7.901 -41.078 1.00 95.00 323 ARG A N 1
ATOM 2482 C CA . ARG A 1 323 ? 22.345 6.475 -41.267 1.00 95.00 323 ARG A CA 1
ATOM 2483 C C . ARG A 1 323 ? 21.198 6.161 -42.234 1.00 95.00 323 ARG A C 1
ATOM 2485 O O . ARG A 1 323 ? 21.168 5.065 -42.773 1.00 95.00 323 ARG A O 1
ATOM 2492 N N . CYS A 1 324 ? 20.249 7.066 -42.470 1.00 95.69 324 CYS A N 1
ATOM 2493 C CA . CYS A 1 324 ? 19.125 6.801 -43.384 1.00 95.69 324 CYS A CA 1
ATOM 2494 C C . CYS A 1 324 ? 19.605 6.537 -44.820 1.00 95.69 324 CYS A C 1
ATOM 2496 O O . CYS A 1 324 ? 20.221 7.422 -45.415 1.00 95.69 324 CYS A O 1
ATOM 2498 N N . GLY A 1 325 ? 19.349 5.357 -45.386 1.00 94.19 325 GLY A N 1
ATOM 2499 C CA . GLY A 1 325 ? 19.958 4.928 -46.651 1.00 94.19 325 GLY A CA 1
ATOM 2500 C C . GLY A 1 325 ? 21.465 4.659 -46.513 1.00 94.19 325 GLY A C 1
ATOM 2501 O O . GLY A 1 325 ? 22.263 5.044 -47.371 1.00 94.19 325 GLY A O 1
ATOM 2502 N N . GLU A 1 326 ? 21.897 4.096 -45.380 1.00 94.31 326 GLU A N 1
ATOM 2503 C CA . GLU A 1 326 ? 23.263 3.590 -45.198 1.00 94.31 326 GLU A CA 1
ATOM 2504 C C . GLU A 1 326 ? 23.529 2.377 -46.101 1.00 94.31 326 GLU A C 1
ATOM 2506 O O . GLU A 1 326 ? 22.637 1.591 -46.418 1.00 94.31 326 GLU A O 1
ATOM 2511 N N . LYS A 1 327 ? 24.798 2.156 -46.454 1.00 93.12 327 LYS A N 1
ATOM 2512 C CA . LYS A 1 327 ? 25.223 0.849 -46.960 1.00 93.12 327 LYS A CA 1
ATOM 2513 C C . LYS A 1 327 ? 25.328 -0.094 -45.769 1.00 93.12 327 LYS A C 1
ATOM 2515 O O . LYS A 1 327 ? 26.185 0.108 -44.912 1.00 93.12 327 LYS A O 1
ATOM 2520 N N . ARG A 1 328 ? 24.454 -1.100 -45.739 1.00 93.50 328 ARG A N 1
ATOM 2521 C CA . ARG A 1 328 ? 24.332 -2.116 -44.686 1.00 93.50 328 ARG A CA 1
ATOM 2522 C C . ARG A 1 328 ? 25.690 -2.599 -44.160 1.00 93.50 328 ARG A C 1
ATOM 2524 O O . ARG A 1 328 ? 26.484 -3.176 -44.904 1.00 93.50 328 ARG A O 1
ATOM 2531 N N . LEU A 1 329 ? 25.917 -2.404 -42.862 1.00 92.69 329 LEU A N 1
ATOM 2532 C CA . LEU A 1 329 ? 27.112 -2.854 -42.148 1.00 92.69 329 LEU A CA 1
ATOM 2533 C C . LEU A 1 329 ? 26.836 -4.208 -41.479 1.00 92.69 329 LEU A C 1
ATOM 2535 O O . LEU A 1 329 ? 25.768 -4.425 -40.919 1.00 92.69 329 LEU A O 1
ATOM 2539 N N . SER A 1 330 ? 27.803 -5.126 -41.482 1.00 89.69 330 SER A N 1
ATOM 2540 C CA . SER A 1 330 ? 27.644 -6.465 -40.877 1.00 89.69 330 SER A CA 1
ATOM 2541 C C . SER A 1 330 ? 27.724 -6.489 -39.344 1.00 89.69 330 SER A C 1
ATOM 2543 O O . SER A 1 330 ? 27.629 -7.556 -38.741 1.00 89.69 330 SER A O 1
ATOM 2545 N N . ARG A 1 331 ? 27.933 -5.326 -38.719 1.00 90.44 331 ARG A N 1
ATOM 2546 C CA . ARG A 1 331 ? 28.113 -5.143 -37.271 1.00 90.44 331 ARG A CA 1
ATOM 2547 C C . ARG A 1 331 ? 27.117 -4.162 -36.648 1.00 90.44 331 ARG A C 1
ATOM 2549 O O . ARG A 1 331 ? 27.195 -3.921 -35.448 1.00 90.44 331 ARG A O 1
ATOM 2556 N N . SER A 1 332 ? 26.224 -3.562 -37.438 1.00 92.88 332 SER A N 1
ATOM 2557 C CA . SER A 1 332 ? 25.230 -2.631 -36.903 1.00 92.88 332 SER A CA 1
ATOM 2558 C C . SER A 1 332 ? 24.185 -3.369 -36.069 1.00 92.88 332 SER A C 1
ATOM 2560 O O . SER A 1 332 ? 23.690 -4.403 -36.514 1.00 92.88 332 SER A O 1
ATOM 2562 N N . LEU A 1 333 ? 23.818 -2.831 -34.902 1.00 91.44 333 LEU A N 1
ATOM 2563 C CA . LEU A 1 333 ? 22.878 -3.486 -33.973 1.00 91.44 333 LEU A CA 1
ATOM 2564 C C . LEU A 1 333 ? 21.453 -3.613 -34.551 1.00 91.44 333 LEU A C 1
ATOM 2566 O O . LEU A 1 333 ? 20.740 -4.577 -34.286 1.00 91.44 333 LEU A O 1
ATOM 2570 N N . CYS A 1 334 ? 21.075 -2.647 -35.384 1.00 92.75 334 CYS A N 1
ATOM 2571 C CA . CYS A 1 334 ? 19.895 -2.612 -36.247 1.00 92.75 334 CYS A CA 1
ATOM 2572 C C . CYS A 1 334 ? 20.248 -1.782 -37.492 1.00 92.75 334 CYS A C 1
ATOM 2574 O O . CYS A 1 334 ? 21.214 -1.011 -37.446 1.00 92.75 334 CYS A O 1
ATOM 2576 N N . SER A 1 335 ? 19.508 -1.906 -38.597 1.00 94.38 335 SER A N 1
ATOM 2577 C CA . SER A 1 335 ? 19.835 -1.206 -39.848 1.00 94.38 335 SER A CA 1
ATOM 2578 C C . SER A 1 335 ? 18.942 0.004 -40.145 1.00 94.38 335 SER A C 1
ATOM 2580 O O . SER A 1 335 ? 17.805 0.103 -39.696 1.00 94.38 335 SER A O 1
ATOM 2582 N N . CYS A 1 336 ? 19.476 0.925 -40.941 1.00 95.81 336 CYS A N 1
ATOM 2583 C CA . CYS A 1 336 ? 18.787 2.079 -41.523 1.00 95.81 336 CYS A CA 1
ATOM 2584 C C . CYS A 1 336 ? 18.948 2.115 -43.054 1.00 95.81 336 CYS A C 1
ATOM 2586 O O . CYS A 1 336 ? 18.809 3.167 -43.678 1.00 95.81 336 CYS A O 1
ATOM 2588 N N . SER A 1 337 ? 19.333 0.978 -43.642 1.00 95.38 337 SER A N 1
ATOM 2589 C CA . SER A 1 337 ? 19.494 0.791 -45.084 1.00 95.38 337 SER A CA 1
ATOM 2590 C C . SER A 1 337 ? 18.148 0.517 -45.756 1.00 95.38 337 SER A C 1
ATOM 2592 O O . SER A 1 337 ? 17.222 0.022 -45.114 1.00 95.38 337 SER A O 1
ATOM 2594 N N . ASP A 1 338 ? 18.042 0.811 -47.052 1.00 94.00 338 ASP A N 1
ATOM 2595 C CA . ASP A 1 338 ? 16.765 0.761 -47.782 1.00 94.00 338 ASP A CA 1
ATOM 2596 C C . ASP A 1 338 ? 16.120 -0.645 -47.787 1.00 94.00 338 ASP A C 1
ATOM 2598 O O . ASP A 1 338 ? 14.903 -0.768 -47.891 1.00 94.00 338 ASP A O 1
ATOM 2602 N N . ASP A 1 339 ? 16.920 -1.706 -47.599 1.00 94.12 339 ASP A N 1
ATOM 2603 C CA . ASP A 1 339 ? 16.471 -3.105 -47.523 1.00 94.12 339 ASP A CA 1
ATOM 2604 C C . ASP A 1 339 ? 16.116 -3.592 -46.096 1.00 94.12 339 ASP A C 1
ATOM 2606 O O . ASP A 1 339 ? 15.869 -4.784 -45.893 1.00 94.12 339 ASP A O 1
ATOM 2610 N N . CYS A 1 340 ? 16.090 -2.709 -45.085 1.00 93.50 340 CYS A N 1
ATOM 2611 C CA . CYS A 1 340 ? 15.859 -3.119 -43.693 1.00 93.50 340 CYS A CA 1
ATOM 2612 C C . CYS A 1 340 ? 14.433 -3.615 -43.414 1.00 93.50 340 CYS A C 1
ATOM 2614 O O . CYS A 1 340 ? 14.249 -4.459 -42.534 1.00 93.50 340 CYS A O 1
ATOM 2616 N N . LYS A 1 341 ? 13.423 -3.136 -44.161 1.00 87.94 341 LYS A N 1
ATOM 2617 C CA . LYS A 1 341 ? 12.037 -3.626 -44.027 1.00 87.94 341 LYS A CA 1
ATOM 2618 C C . LYS A 1 341 ? 11.914 -5.046 -44.576 1.00 87.94 341 LYS A C 1
ATOM 2620 O O . LYS A 1 341 ? 11.415 -5.917 -43.871 1.00 87.94 341 LYS A O 1
ATOM 2625 N N . ASP A 1 342 ? 12.465 -5.301 -45.762 1.00 90.00 342 ASP A N 1
ATOM 2626 C CA . ASP A 1 342 ? 12.462 -6.622 -46.411 1.00 90.00 342 ASP A CA 1
ATOM 2627 C C . ASP A 1 342 ? 13.205 -7.689 -45.586 1.00 90.00 342 ASP A C 1
ATOM 2629 O O . ASP A 1 342 ? 12.908 -8.880 -45.677 1.00 90.00 342 ASP A O 1
ATOM 2633 N N . LYS A 1 343 ? 14.171 -7.262 -44.761 1.00 89.50 343 LYS A N 1
ATOM 2634 C CA . LYS A 1 343 ? 14.936 -8.114 -43.837 1.00 89.50 343 LYS A CA 1
ATOM 2635 C C . LYS A 1 343 ? 14.397 -8.145 -42.405 1.00 89.50 343 LYS A C 1
ATOM 2637 O O . LYS A 1 343 ? 14.905 -8.926 -41.602 1.00 89.50 343 LYS A O 1
ATOM 2642 N N . GLY A 1 344 ? 13.386 -7.337 -42.083 1.00 86.12 344 GLY A N 1
ATOM 2643 C CA . GLY A 1 344 ? 12.793 -7.254 -40.746 1.00 86.12 344 GLY A CA 1
ATOM 2644 C C . GLY A 1 344 ? 13.755 -6.768 -39.655 1.00 86.12 344 GLY A C 1
ATOM 2645 O O . GLY A 1 344 ? 13.618 -7.184 -38.506 1.00 86.12 344 GLY A O 1
ATOM 2646 N N . ASP A 1 345 ? 14.748 -5.937 -39.998 1.00 90.94 345 ASP A N 1
ATOM 2647 C CA . ASP A 1 345 ? 15.839 -5.540 -39.091 1.00 90.94 345 ASP A CA 1
ATOM 2648 C C . ASP A 1 345 ? 16.106 -4.024 -39.017 1.00 90.94 345 ASP A C 1
ATOM 2650 O O . ASP A 1 345 ? 17.175 -3.586 -38.577 1.00 90.94 345 ASP A O 1
ATOM 2654 N N . CYS A 1 346 ? 15.123 -3.207 -39.408 1.00 92.38 346 CYS A N 1
ATOM 2655 C CA . CYS A 1 346 ? 15.174 -1.760 -39.202 1.00 92.38 346 CYS A CA 1
ATOM 2656 C C . CYS A 1 346 ? 15.346 -1.389 -37.718 1.00 92.38 346 CYS A C 1
ATOM 2658 O O . CYS A 1 346 ? 14.746 -2.003 -36.835 1.00 92.38 346 CYS A O 1
ATOM 2660 N N . CYS A 1 347 ? 16.086 -0.314 -37.436 1.00 93.12 347 CYS A N 1
ATOM 2661 C CA . CYS A 1 347 ? 15.990 0.357 -36.139 1.00 93.12 347 CYS A CA 1
ATOM 2662 C C . CYS A 1 347 ? 14.575 0.924 -35.938 1.00 93.12 347 CYS A C 1
ATOM 2664 O O . CYS A 1 347 ? 13.942 1.375 -36.892 1.00 93.12 347 CYS A O 1
ATOM 2666 N N . VAL A 1 348 ? 14.094 0.948 -34.693 1.00 91.19 348 VAL A N 1
ATOM 2667 C CA . VAL A 1 348 ? 12.692 1.281 -34.369 1.00 91.19 348 VAL A CA 1
ATOM 2668 C C . VAL A 1 348 ? 12.258 2.646 -34.926 1.00 91.19 348 VAL A C 1
ATOM 2670 O O . VAL A 1 348 ? 11.213 2.757 -35.559 1.00 91.19 348 VAL A O 1
ATOM 2673 N N . ASN A 1 349 ? 13.095 3.675 -34.782 1.00 91.81 349 ASN A N 1
ATOM 2674 C CA . ASN A 1 349 ? 12.814 5.030 -35.268 1.00 91.81 349 ASN A CA 1
ATOM 2675 C C . ASN A 1 349 ? 13.087 5.233 -36.779 1.00 91.81 349 ASN A C 1
ATOM 2677 O O . ASN A 1 349 ? 13.193 6.370 -37.242 1.00 91.81 349 ASN A O 1
ATOM 2681 N N . HIS A 1 350 ? 13.228 4.163 -37.572 1.00 93.06 350 HIS A N 1
ATOM 2682 C CA . HIS A 1 350 ? 13.457 4.259 -39.018 1.00 93.06 350 HIS A CA 1
ATOM 2683 C C . HIS A 1 350 ? 12.283 4.929 -39.757 1.00 93.06 350 HIS A C 1
ATOM 2685 O O . HIS A 1 350 ? 12.508 5.721 -40.673 1.00 93.06 350 HIS A O 1
ATOM 2691 N N . GLY A 1 351 ? 11.036 4.657 -39.350 1.00 89.19 351 GLY A N 1
ATOM 2692 C CA . GLY A 1 351 ? 9.850 5.306 -39.924 1.00 89.19 351 GLY A CA 1
ATOM 2693 C C . GLY A 1 351 ? 9.886 6.826 -39.781 1.00 89.19 351 GLY A C 1
ATOM 2694 O O . GLY A 1 351 ? 9.837 7.550 -40.777 1.00 89.19 351 GLY A O 1
ATOM 2695 N N . SER A 1 352 ? 10.084 7.313 -38.557 1.00 92.06 352 SER A N 1
ATOM 2696 C CA . SER A 1 352 ? 10.108 8.748 -38.286 1.00 92.06 352 SER A CA 1
ATOM 2697 C C . SER A 1 352 ? 11.343 9.443 -38.858 1.00 92.06 352 SER A C 1
ATOM 2699 O O . SER A 1 352 ? 11.223 10.390 -39.635 1.00 92.06 352 SER A O 1
ATOM 2701 N N . VAL A 1 353 ? 12.546 8.942 -38.565 1.00 93.56 353 VAL A N 1
ATOM 2702 C CA . VAL A 1 353 ? 13.791 9.641 -38.930 1.00 93.56 353 VAL A CA 1
ATOM 2703 C C . VAL A 1 353 ? 14.129 9.543 -40.421 1.00 93.56 353 VAL A C 1
ATOM 2705 O O . VAL A 1 353 ? 14.705 10.487 -40.964 1.00 93.56 353 VAL A O 1
ATOM 2708 N N . CYS A 1 354 ? 13.784 8.438 -41.092 1.00 93.88 354 CYS A N 1
ATOM 2709 C CA . CYS A 1 354 ? 14.195 8.194 -42.480 1.00 93.88 354 CYS A CA 1
ATOM 2710 C C . CYS A 1 354 ? 13.065 8.293 -43.509 1.00 93.88 354 CYS A C 1
ATOM 2712 O O . CYS A 1 354 ? 13.357 8.504 -44.685 1.00 93.88 354 CYS A O 1
ATOM 2714 N N . ARG A 1 355 ? 11.795 8.172 -43.096 1.00 91.00 355 ARG A N 1
ATOM 2715 C CA . ARG A 1 355 ? 10.630 8.287 -43.995 1.00 91.00 355 ARG A CA 1
ATOM 2716 C C . ARG A 1 355 ? 9.744 9.504 -43.694 1.00 91.00 355 ARG A C 1
ATOM 2718 O O . ARG A 1 355 ? 8.844 9.788 -44.477 1.00 91.00 355 ARG A O 1
ATOM 2725 N N . GLY A 1 356 ? 10.036 10.261 -42.630 1.00 90.06 356 GLY A N 1
ATOM 2726 C CA . GLY A 1 356 ? 9.324 11.497 -42.282 1.00 90.06 356 GLY A CA 1
ATOM 2727 C C . GLY A 1 356 ? 7.941 11.273 -41.667 1.00 90.06 356 GLY A C 1
ATOM 2728 O O . GLY A 1 356 ? 7.115 12.183 -41.663 1.00 90.06 356 GLY A O 1
ATOM 2729 N N . GLU A 1 357 ? 7.672 10.064 -41.175 1.00 93.56 357 GLU A N 1
ATOM 2730 C CA . GLU A 1 357 ? 6.457 9.753 -40.420 1.00 93.56 357 GLU A CA 1
ATOM 2731 C C . GLU A 1 357 ? 6.520 10.384 -39.017 1.00 93.56 357 GLU A C 1
ATOM 2733 O O . GLU A 1 357 ? 7.598 10.670 -38.499 1.00 93.56 357 GLU A O 1
ATOM 2738 N N . LYS A 1 358 ? 5.378 10.575 -38.350 1.00 95.00 358 LYS A N 1
ATOM 2739 C CA . LYS A 1 358 ? 5.388 10.925 -36.922 1.00 95.00 358 LYS A CA 1
ATOM 2740 C C . LYS A 1 358 ? 5.796 9.708 -36.082 1.00 95.00 358 LYS A C 1
ATOM 2742 O O . LYS A 1 358 ? 5.291 8.606 -36.321 1.00 95.00 358 LYS A O 1
ATOM 2747 N N . SER A 1 359 ? 6.640 9.904 -35.070 1.00 95.88 359 SER A N 1
ATOM 2748 C CA . SER A 1 359 ? 6.746 8.966 -33.939 1.00 95.88 359 SER A CA 1
ATOM 2749 C C . SER A 1 359 ? 5.423 8.910 -33.163 1.00 95.88 359 SER A C 1
ATOM 2751 O O . SER A 1 359 ? 4.584 9.807 -33.282 1.00 95.88 359 SER A O 1
ATOM 2753 N N . TRP A 1 360 ? 5.222 7.884 -32.334 1.00 96.75 360 TRP A N 1
ATOM 2754 C CA . TRP A 1 360 ? 4.053 7.797 -31.452 1.00 96.75 360 TRP A CA 1
ATOM 2755 C C . TRP A 1 360 ? 3.959 9.009 -30.509 1.00 96.75 360 TRP A C 1
ATOM 2757 O O . TRP A 1 360 ? 2.859 9.459 -30.185 1.00 96.75 360 TRP A O 1
ATOM 2767 N N . ALA A 1 361 ? 5.097 9.580 -30.100 1.00 95.69 361 ALA A N 1
ATOM 2768 C CA . ALA A 1 361 ? 5.152 10.755 -29.230 1.00 95.69 361 ALA A CA 1
ATOM 2769 C C . ALA A 1 361 ? 4.665 12.052 -29.911 1.00 95.69 361 ALA A C 1
ATOM 2771 O O . ALA A 1 361 ? 4.160 12.937 -29.227 1.00 95.69 361 ALA A O 1
ATOM 2772 N N . GLU A 1 362 ? 4.785 12.161 -31.239 1.00 96.31 362 GLU A N 1
ATOM 2773 C CA . GLU A 1 362 ? 4.435 13.363 -32.020 1.00 96.31 362 GLU A CA 1
ATOM 2774 C C . GLU A 1 362 ? 2.993 13.361 -32.555 1.00 96.31 362 GLU A C 1
ATOM 2776 O O . GLU A 1 362 ? 2.540 14.347 -33.143 1.00 96.31 362 GLU A O 1
ATOM 2781 N N . GLU A 1 363 ? 2.268 12.253 -32.415 1.00 95.44 363 GLU A N 1
ATOM 2782 C CA . GLU A 1 363 ? 0.840 12.161 -32.742 1.00 95.44 363 GLU A CA 1
ATOM 2783 C C . GLU A 1 363 ? -0.034 12.753 -31.629 1.00 95.44 363 GLU A C 1
ATOM 2785 O O . GLU A 1 363 ? 0.434 12.970 -30.513 1.00 95.44 363 GLU A O 1
ATOM 2790 N N . GLU A 1 364 ? -1.315 12.978 -31.907 1.00 95.12 364 GLU A N 1
ATOM 2791 C CA . GLU A 1 364 ? -2.274 13.431 -30.891 1.00 95.12 364 GLU A CA 1
ATOM 2792 C C . GLU A 1 364 ? -2.687 12.279 -29.946 1.00 95.12 364 GLU A C 1
ATOM 2794 O O . GLU A 1 364 ? -2.187 11.148 -30.045 1.00 95.12 364 GLU A O 1
ATOM 2799 N N . CYS A 1 365 ? -3.581 12.564 -28.995 1.00 95.12 365 CYS A N 1
ATOM 2800 C CA . CYS A 1 365 ? -4.291 11.537 -28.231 1.00 95.12 365 CYS A CA 1
ATOM 2801 C C . CYS A 1 365 ? -5.599 11.157 -28.942 1.00 95.12 365 CYS A C 1
ATOM 2803 O O . CYS A 1 365 ? -6.559 11.924 -28.909 1.00 95.12 365 CYS A O 1
ATOM 2805 N N . ASP A 1 366 ? -5.656 9.951 -29.503 1.00 89.12 366 ASP A N 1
ATOM 2806 C CA . ASP A 1 366 ? -6.903 9.327 -29.956 1.00 89.12 366 ASP A CA 1
ATOM 2807 C C . ASP A 1 366 ? -7.509 8.442 -28.853 1.00 89.12 366 ASP A C 1
ATOM 2809 O O . ASP A 1 366 ? -6.776 7.860 -28.045 1.00 89.12 366 ASP A O 1
ATOM 2813 N N . SER A 1 367 ? -8.832 8.252 -28.880 1.00 89.44 367 SER A N 1
ATOM 2814 C CA . SER A 1 367 ? -9.488 7.162 -28.151 1.00 89.44 367 SER A CA 1
ATOM 2815 C C . SER A 1 367 ? -9.273 5.802 -28.837 1.00 89.44 367 SER A C 1
ATOM 2817 O O . SER A 1 367 ? -8.988 5.696 -30.038 1.00 89.44 367 SER A O 1
ATOM 2819 N N . ILE A 1 368 ? -9.372 4.734 -28.047 1.00 94.25 368 ILE A N 1
ATOM 2820 C CA . ILE A 1 368 ? -9.221 3.338 -28.471 1.00 94.25 368 ILE A CA 1
ATOM 2821 C C . ILE A 1 368 ? -10.450 2.555 -27.984 1.00 94.25 368 ILE A C 1
ATOM 2823 O O . ILE A 1 368 ? -10.343 1.587 -27.237 1.00 94.25 368 ILE A O 1
ATOM 2827 N N . ASP A 1 369 ? -11.635 3.024 -28.384 1.00 89.19 369 ASP A N 1
ATOM 2828 C CA . ASP A 1 369 ? -12.926 2.479 -27.939 1.00 89.19 369 ASP A CA 1
ATOM 2829 C C . ASP A 1 369 ? -13.151 1.025 -28.406 1.00 89.19 369 ASP A C 1
ATOM 2831 O O . ASP A 1 369 ? -13.817 0.247 -27.725 1.00 89.19 369 ASP A O 1
ATOM 2835 N N . GLU A 1 370 ? -12.533 0.640 -29.531 1.00 91.12 370 GLU A N 1
ATOM 2836 C CA . GLU A 1 370 ? -12.418 -0.745 -30.002 1.00 91.12 370 GLU A CA 1
ATOM 2837 C C . GLU A 1 370 ? -10.935 -1.134 -30.217 1.00 91.12 370 GLU A C 1
ATOM 2839 O O . GLU A 1 370 ? -10.166 -0.349 -30.788 1.00 91.12 370 GLU A O 1
ATOM 2844 N N . PRO A 1 371 ? -10.503 -2.340 -29.792 1.00 94.81 371 PRO A N 1
ATOM 2845 C CA . PRO A 1 371 ? -9.114 -2.788 -29.901 1.00 94.81 371 PRO A CA 1
ATOM 2846 C C . PRO A 1 371 ? -8.736 -3.180 -31.338 1.00 94.81 371 PRO A C 1
ATOM 2848 O O . PRO A 1 371 ? -9.292 -4.111 -31.922 1.00 94.81 371 PRO A O 1
ATOM 2851 N N . GLN A 1 372 ? -7.708 -2.540 -31.895 1.00 96.25 372 GLN A N 1
ATOM 2852 C CA . GLN A 1 372 ? -7.210 -2.807 -33.252 1.00 96.25 372 GLN A CA 1
ATOM 2853 C C . GLN A 1 372 ? -6.188 -3.958 -33.256 1.00 96.25 372 GLN A C 1
ATOM 2855 O O . GLN A 1 372 ? -5.004 -3.765 -33.530 1.00 96.25 372 GLN A O 1
ATOM 2860 N N . CYS A 1 373 ? -6.631 -5.163 -32.887 1.00 97.06 373 CYS A N 1
ATOM 2861 C CA . CYS A 1 373 ? -5.762 -6.329 -32.698 1.00 97.06 373 CYS A CA 1
ATOM 2862 C C . CYS A 1 373 ? -5.678 -7.269 -33.923 1.00 97.06 373 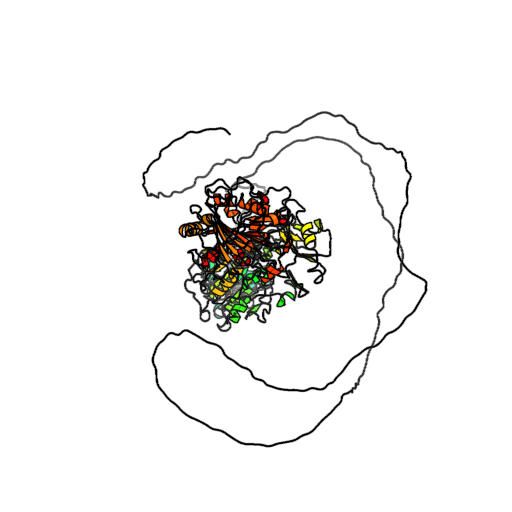CYS A C 1
ATOM 2864 O O . CYS A 1 373 ? -6.689 -7.529 -34.577 1.00 97.06 373 CYS A O 1
ATOM 2866 N N . PRO A 1 374 ? -4.499 -7.860 -34.214 1.00 95.38 374 PRO A N 1
ATOM 2867 C CA . PRO A 1 374 ? -4.373 -8.964 -35.165 1.00 95.38 374 PRO A CA 1
ATOM 2868 C C . PRO A 1 374 ? -4.884 -10.287 -34.566 1.00 95.38 374 PRO A C 1
ATOM 2870 O O . PRO A 1 374 ? -4.919 -10.462 -33.350 1.00 95.38 374 PRO A O 1
ATOM 2873 N N . ALA A 1 375 ? -5.204 -11.262 -35.422 1.00 91.88 375 ALA A N 1
ATOM 2874 C CA . ALA A 1 375 ? -5.676 -12.585 -34.996 1.00 91.88 375 ALA A CA 1
ATOM 2875 C C . ALA A 1 375 ? -4.717 -13.282 -34.003 1.00 91.88 375 ALA A C 1
ATOM 2877 O O . ALA A 1 375 ? -3.487 -13.192 -34.119 1.00 91.88 375 ALA A O 1
ATOM 2878 N N . GLY A 1 376 ? -5.281 -14.012 -33.039 1.00 91.31 376 GLY A N 1
ATOM 2879 C CA . GLY A 1 376 ? -4.558 -14.532 -31.877 1.00 91.31 376 GLY A CA 1
ATOM 2880 C C . GLY A 1 376 ? -4.284 -13.482 -30.793 1.00 91.31 376 GLY A C 1
ATOM 2881 O O . GLY A 1 376 ? -3.292 -13.620 -30.077 1.00 91.31 376 GLY A O 1
ATOM 2882 N N . PHE A 1 377 ? -5.065 -12.401 -30.765 1.00 96.56 377 PHE A N 1
ATOM 2883 C CA . PHE A 1 377 ? -5.176 -11.409 -29.686 1.00 96.56 377 PHE A CA 1
ATOM 2884 C C . PHE A 1 377 ? -6.645 -10.968 -29.550 1.00 96.56 377 PHE A C 1
ATOM 2886 O O . PHE A 1 377 ? -6.970 -9.788 -29.459 1.00 96.56 377 PHE A O 1
ATOM 2893 N N . GLU A 1 378 ? -7.556 -11.945 -29.567 1.00 94.62 378 GLU A N 1
ATOM 2894 C CA . GLU A 1 378 ? -8.993 -11.743 -29.351 1.00 94.62 378 GLU A CA 1
ATOM 2895 C C . GLU A 1 378 ? -9.277 -11.226 -27.925 1.00 94.62 378 GLU A C 1
ATOM 2897 O O . GLU A 1 378 ? -10.195 -10.440 -27.716 1.00 94.62 378 GLU A O 1
ATOM 2902 N N . THR A 1 379 ? -8.441 -11.615 -26.953 1.00 95.88 379 THR A N 1
ATOM 2903 C CA . THR A 1 379 ? -8.177 -10.817 -25.746 1.00 95.88 379 THR A CA 1
ATOM 2904 C C . THR A 1 379 ? -6.873 -10.043 -25.978 1.00 95.88 379 THR A C 1
ATOM 2906 O O . THR A 1 379 ? -5.859 -10.687 -26.271 1.00 95.88 379 THR A O 1
ATOM 2909 N N . PRO A 1 380 ? -6.852 -8.702 -25.864 1.00 98.25 380 PRO A N 1
ATOM 2910 C CA . PRO A 1 380 ? -5.639 -7.933 -26.120 1.00 98.25 380 PRO A CA 1
ATOM 2911 C C . PRO A 1 380 ? -4.529 -8.213 -25.089 1.00 98.25 380 PRO A C 1
ATOM 2913 O O . PRO A 1 380 ? -4.821 -8.443 -23.912 1.00 98.25 380 PRO A O 1
ATOM 2916 N N . PRO A 1 381 ? -3.243 -8.187 -25.486 1.00 98.75 381 PRO A N 1
ATOM 2917 C CA . PRO A 1 381 ? -2.143 -8.502 -24.584 1.00 98.75 381 PRO A CA 1
ATOM 2918 C C . PRO A 1 381 ? -1.944 -7.403 -23.535 1.00 98.75 381 PRO A C 1
ATOM 2920 O O . PRO A 1 381 ? -2.113 -6.220 -23.824 1.00 98.75 381 PRO A O 1
ATOM 2923 N N . THR A 1 382 ? -1.507 -7.791 -22.336 1.00 98.94 382 THR A N 1
ATOM 2924 C CA . THR A 1 382 ? -1.145 -6.867 -21.251 1.00 98.94 382 THR A CA 1
ATOM 2925 C C . THR A 1 382 ? 0.359 -6.909 -20.988 1.00 98.94 382 THR A C 1
ATOM 2927 O O . THR A 1 382 ? 0.923 -7.982 -20.766 1.00 98.94 382 THR A O 1
ATOM 2930 N N . LEU A 1 383 ? 1.010 -5.744 -20.987 1.00 98.94 383 LEU A N 1
ATOM 2931 C CA . LEU A 1 383 ? 2.423 -5.568 -20.641 1.00 98.94 383 LEU A CA 1
ATOM 2932 C C . LEU A 1 383 ? 2.554 -4.737 -19.365 1.00 98.94 383 LEU A C 1
ATOM 2934 O O . LEU A 1 383 ? 2.183 -3.566 -19.329 1.00 98.94 383 LEU A O 1
ATOM 2938 N N . LEU A 1 384 ? 3.142 -5.349 -18.341 1.00 98.94 384 LEU A N 1
ATOM 2939 C CA . LEU A 1 384 ? 3.513 -4.709 -17.087 1.00 98.94 384 LEU A CA 1
ATOM 2940 C C . LEU A 1 384 ? 4.976 -4.240 -17.161 1.00 98.94 384 LEU A C 1
ATOM 2942 O O . LEU A 1 384 ? 5.899 -5.056 -17.172 1.00 98.94 384 LEU A O 1
ATOM 2946 N N . PHE A 1 385 ? 5.190 -2.928 -17.234 1.00 98.94 385 PHE A N 1
ATOM 2947 C CA . PHE A 1 385 ? 6.502 -2.304 -17.414 1.00 98.94 385 PHE A CA 1
ATOM 2948 C C . PHE A 1 385 ? 6.880 -1.529 -16.146 1.00 98.94 385 PHE A C 1
ATOM 2950 O O . PHE A 1 385 ? 6.305 -0.481 -15.867 1.00 98.94 385 PHE A O 1
ATOM 2957 N N . SER A 1 386 ? 7.846 -2.042 -15.379 1.00 98.94 386 SER A N 1
ATOM 2958 C CA . SER A 1 386 ? 8.347 -1.405 -14.155 1.00 98.94 386 SER A CA 1
ATOM 2959 C C . SER A 1 386 ? 9.609 -0.570 -14.387 1.00 98.94 386 SER A C 1
ATOM 2961 O O . SER A 1 386 ? 10.551 -1.021 -15.050 1.00 98.94 386 SER A O 1
ATOM 2963 N N . LEU A 1 387 ? 9.627 0.624 -13.792 1.00 98.94 387 LEU A N 1
ATOM 2964 C CA . LEU A 1 387 ? 10.785 1.509 -13.656 1.00 98.94 387 LEU A CA 1
ATOM 2965 C C . LEU A 1 387 ? 11.162 1.588 -12.164 1.00 98.94 387 LEU A C 1
ATOM 2967 O O . LEU A 1 387 ? 10.494 2.287 -11.399 1.00 98.94 387 LEU A O 1
ATOM 2971 N N . ASP A 1 388 ? 12.188 0.842 -11.742 1.00 98.88 388 ASP A N 1
ATOM 2972 C CA . ASP A 1 388 ? 12.569 0.688 -10.325 1.00 98.88 388 ASP A CA 1
ATOM 2973 C C . ASP A 1 388 ? 12.834 2.055 -9.670 1.00 98.88 388 ASP A C 1
ATOM 2975 O O . ASP A 1 388 ? 13.531 2.900 -10.239 1.00 98.88 388 ASP A O 1
ATOM 2979 N N . GLY A 1 389 ? 12.259 2.309 -8.492 1.00 98.69 389 GLY A N 1
ATOM 2980 C CA . GLY A 1 389 ? 12.508 3.546 -7.739 1.00 98.69 389 GLY A CA 1
ATOM 2981 C C . GLY A 1 389 ? 11.971 4.844 -8.364 1.00 98.69 389 GLY A C 1
ATOM 2982 O O . GLY A 1 389 ? 12.315 5.935 -7.891 1.00 98.69 389 GLY A O 1
ATOM 2983 N N . PHE A 1 390 ? 11.141 4.782 -9.417 1.00 98.88 390 PHE A N 1
ATOM 2984 C CA . PHE A 1 390 ? 10.496 5.968 -9.995 1.00 98.88 390 PHE A CA 1
ATOM 2985 C C . PHE A 1 390 ? 9.457 6.530 -9.011 1.00 98.88 390 PHE A C 1
ATOM 2987 O O . PHE A 1 390 ? 8.303 6.096 -8.991 1.00 98.88 390 PHE A O 1
ATOM 2994 N N . ARG A 1 391 ? 9.844 7.518 -8.194 1.00 98.62 391 ARG A N 1
ATOM 2995 C CA . ARG A 1 391 ? 8.914 8.199 -7.279 1.00 98.62 391 ARG A CA 1
ATOM 2996 C C . ARG A 1 391 ? 7.885 9.012 -8.057 1.00 98.62 391 ARG A C 1
ATOM 2998 O O . ARG A 1 391 ? 8.230 9.658 -9.045 1.00 98.62 391 ARG A O 1
ATOM 3005 N N . ALA A 1 392 ? 6.645 9.034 -7.579 1.00 98.69 392 ALA A N 1
ATOM 3006 C CA . ALA A 1 392 ? 5.535 9.730 -8.233 1.00 98.69 392 ALA A CA 1
ATOM 3007 C C . ALA A 1 392 ? 5.842 11.212 -8.532 1.00 98.69 392 ALA A C 1
ATOM 3009 O O . ALA A 1 392 ? 5.546 11.716 -9.617 1.00 98.69 392 ALA A O 1
ATOM 3010 N N . GLU A 1 393 ? 6.528 11.887 -7.601 1.00 98.56 393 GLU A N 1
ATOM 3011 C CA . GLU A 1 393 ? 6.971 13.278 -7.751 1.00 98.56 393 GLU A CA 1
ATOM 3012 C C . GLU A 1 393 ? 7.844 13.524 -8.990 1.00 98.56 393 GLU A C 1
ATOM 3014 O O . GLU A 1 393 ? 7.763 14.616 -9.548 1.00 98.56 393 GLU A O 1
ATOM 3019 N N . TYR A 1 394 ? 8.591 12.535 -9.498 1.00 98.88 394 TYR A N 1
ATOM 3020 C CA . TYR A 1 394 ? 9.405 12.749 -10.696 1.00 98.88 394 TYR A CA 1
ATOM 3021 C C . TYR A 1 394 ? 8.549 13.129 -11.912 1.00 98.88 394 TYR A C 1
ATOM 3023 O O . TYR A 1 394 ? 8.983 13.938 -12.728 1.00 98.88 394 TYR A O 1
ATOM 3031 N N . LEU A 1 395 ? 7.322 12.606 -12.021 1.00 98.75 395 LEU A N 1
ATOM 3032 C CA . LEU A 1 395 ? 6.399 12.984 -13.094 1.00 98.75 395 LEU A CA 1
ATOM 3033 C C . LEU A 1 395 ? 5.656 14.297 -12.789 1.00 98.75 395 LEU A C 1
ATOM 3035 O O . LEU A 1 395 ? 5.329 15.032 -13.718 1.00 98.75 395 LEU A O 1
ATOM 3039 N N . HIS A 1 396 ? 5.437 14.625 -11.510 1.00 98.38 396 HIS A N 1
ATOM 3040 C CA . HIS A 1 396 ? 4.872 15.916 -11.099 1.00 98.38 396 HIS A CA 1
ATOM 3041 C C . HIS A 1 396 ? 5.821 17.087 -11.404 1.00 98.38 396 HIS A C 1
ATOM 3043 O O . HIS A 1 396 ? 5.389 18.092 -11.964 1.00 98.38 396 HIS A O 1
ATOM 3049 N N . THR A 1 397 ? 7.106 16.949 -11.063 1.00 98.44 397 THR A N 1
ATOM 3050 C CA . THR A 1 397 ? 8.110 18.020 -11.169 1.00 98.44 397 THR A CA 1
ATOM 3051 C C . THR A 1 397 ? 8.819 18.023 -12.525 1.00 98.44 397 THR A C 1
ATOM 3053 O O . THR A 1 397 ? 9.028 19.086 -13.108 1.00 98.44 397 THR A O 1
ATOM 3056 N N . TRP A 1 398 ? 9.175 16.849 -13.062 1.00 98.62 398 TRP A N 1
ATOM 3057 C CA . TRP A 1 398 ? 10.000 16.729 -14.274 1.00 98.62 398 TRP A CA 1
ATOM 3058 C C . TRP A 1 398 ? 9.234 16.274 -15.518 1.00 98.62 398 TRP A C 1
ATOM 3060 O O . TRP A 1 398 ? 9.862 16.065 -16.550 1.00 98.62 398 TRP A O 1
ATOM 3070 N N . GLY A 1 399 ? 7.899 16.171 -15.483 1.00 98.12 399 GLY A N 1
ATOM 3071 C CA . GLY A 1 399 ? 7.092 15.742 -16.637 1.00 98.12 399 GLY A CA 1
ATOM 3072 C C . GLY A 1 399 ? 7.372 16.525 -17.931 1.00 98.12 399 GLY A C 1
ATOM 3073 O O . GLY A 1 399 ? 7.455 15.933 -19.004 1.00 98.12 399 GLY A O 1
ATOM 3074 N N . GLY A 1 400 ? 7.660 17.829 -17.838 1.00 98.06 400 GLY A N 1
ATOM 3075 C CA . GLY A 1 400 ? 8.068 18.651 -18.990 1.00 98.06 400 GLY A CA 1
ATOM 3076 C C . GLY A 1 400 ? 9.417 18.273 -19.635 1.00 98.06 400 GLY A C 1
ATOM 3077 O O . GLY A 1 400 ? 9.740 18.786 -20.701 1.00 98.06 400 GLY A O 1
ATOM 3078 N N . LEU A 1 401 ? 10.197 17.382 -19.012 1.00 98.25 401 LEU A N 1
ATOM 3079 C CA . LEU A 1 401 ? 11.423 16.775 -19.549 1.00 98.25 401 LEU A CA 1
ATOM 3080 C C . LEU A 1 401 ? 11.218 15.317 -20.006 1.00 98.25 401 LEU A C 1
ATOM 3082 O O . LEU A 1 401 ? 12.168 14.708 -20.498 1.00 98.25 401 LEU A O 1
ATOM 3086 N N . LEU A 1 402 ? 10.012 14.768 -19.818 1.00 98.69 402 LEU A N 1
ATOM 3087 C CA . LEU A 1 402 ? 9.635 13.366 -20.029 1.00 98.69 402 LEU A CA 1
ATOM 3088 C C . LEU A 1 402 ? 8.420 13.294 -20.979 1.00 98.69 402 LEU A C 1
ATOM 3090 O O . LEU A 1 402 ? 7.297 13.024 -20.532 1.00 98.69 402 LEU A O 1
ATOM 3094 N N . PRO A 1 403 ? 8.590 13.650 -22.270 1.00 98.38 403 PRO A N 1
ATOM 3095 C CA . PRO A 1 403 ? 7.479 13.800 -23.205 1.00 98.38 403 PRO A CA 1
ATOM 3096 C C . PRO A 1 403 ? 6.691 12.506 -23.442 1.00 98.38 403 PRO A C 1
ATOM 3098 O O . PRO A 1 403 ? 5.471 12.578 -23.585 1.00 98.38 403 PRO A O 1
ATOM 3101 N N . VAL A 1 404 ? 7.326 11.328 -23.452 1.00 98.81 404 VAL A N 1
ATOM 3102 C CA . VAL A 1 404 ? 6.623 10.067 -23.747 1.00 98.81 404 VAL A CA 1
ATOM 3103 C C . VAL A 1 404 ? 5.752 9.636 -22.567 1.00 98.81 404 VAL A C 1
ATOM 3105 O O . VAL A 1 404 ? 4.566 9.349 -22.738 1.00 98.81 404 VAL A O 1
ATOM 3108 N N . ILE A 1 405 ? 6.310 9.637 -21.356 1.00 98.88 405 ILE A N 1
ATOM 3109 C CA . ILE A 1 405 ? 5.600 9.305 -20.117 1.00 98.88 405 ILE A CA 1
ATOM 3110 C C . ILE A 1 405 ? 4.508 10.357 -19.845 1.00 98.88 405 ILE A C 1
ATOM 3112 O O . ILE A 1 405 ? 3.389 9.994 -19.476 1.00 98.88 405 ILE A O 1
ATOM 3116 N N . SER A 1 406 ? 4.764 11.643 -20.118 1.00 98.75 406 SER A N 1
ATOM 3117 C CA . SER A 1 406 ? 3.725 12.681 -20.053 1.00 98.75 406 SER A CA 1
ATOM 3118 C C . SER A 1 406 ? 2.628 12.500 -21.103 1.00 98.75 406 SER A C 1
ATOM 3120 O O . SER A 1 406 ? 1.459 12.735 -20.785 1.00 98.75 406 SER A O 1
ATOM 3122 N N . LYS A 1 407 ? 2.939 12.029 -22.323 1.00 98.62 407 LYS A N 1
ATOM 3123 C CA . LYS A 1 407 ? 1.905 11.675 -23.307 1.00 98.62 407 LYS A CA 1
ATOM 3124 C C . LYS A 1 407 ? 1.080 10.482 -22.824 1.00 98.62 407 LYS A C 1
ATOM 3126 O O . LYS A 1 407 ? -0.144 10.567 -22.855 1.00 98.62 407 LYS A O 1
ATOM 3131 N N . LEU A 1 408 ? 1.702 9.419 -22.306 1.00 98.81 408 LEU A N 1
ATOM 3132 C CA . LEU A 1 408 ? 0.974 8.274 -21.733 1.00 98.81 408 LEU A CA 1
ATOM 3133 C C . LEU A 1 408 ? 0.026 8.716 -20.604 1.00 98.81 408 LEU A C 1
ATOM 3135 O O . LEU A 1 408 ? -1.147 8.351 -20.620 1.00 98.81 408 LEU A O 1
ATOM 3139 N N . LYS A 1 409 ? 0.493 9.572 -19.683 1.00 98.50 409 LYS A N 1
ATOM 3140 C CA . LYS A 1 409 ? -0.339 10.200 -18.637 1.00 98.50 409 LYS A CA 1
ATOM 3141 C C . LYS A 1 409 ? -1.508 11.015 -19.210 1.00 98.50 409 LYS A C 1
ATOM 3143 O O . LYS A 1 409 ? -2.561 11.078 -18.586 1.00 98.50 409 LYS A O 1
ATOM 3148 N N . THR A 1 410 ? -1.319 11.669 -20.355 1.00 98.31 410 THR A N 1
ATOM 3149 C CA . THR A 1 410 ? -2.313 12.576 -20.957 1.00 98.31 410 THR A CA 1
ATOM 3150 C C . THR A 1 410 ? -3.342 11.833 -21.813 1.00 98.31 410 THR A C 1
ATOM 3152 O O . THR A 1 410 ? -4.512 12.205 -21.805 1.00 98.31 410 THR A O 1
ATOM 3155 N N . CYS A 1 411 ? -2.948 10.764 -22.511 1.00 98.38 411 CYS A N 1
ATOM 3156 C CA . CYS A 1 411 ? -3.852 9.964 -23.343 1.00 98.38 411 CYS A CA 1
ATOM 3157 C C . CYS A 1 411 ? -4.482 8.765 -22.609 1.00 98.38 411 CYS A C 1
ATOM 3159 O O . CYS A 1 411 ? -5.430 8.181 -23.127 1.00 98.38 411 CYS A O 1
ATOM 3161 N N . GLY A 1 412 ? -3.954 8.350 -21.454 1.00 98.44 412 GLY A N 1
ATOM 3162 C CA . GLY A 1 412 ? -4.399 7.168 -20.703 1.00 98.44 412 GLY A CA 1
ATOM 3163 C C . GLY A 1 412 ? -5.112 7.483 -19.385 1.00 98.44 412 GLY A C 1
ATOM 3164 O O . GLY A 1 412 ? -5.660 8.569 -19.187 1.00 98.44 412 GLY A O 1
ATOM 3165 N N . THR A 1 413 ? -5.073 6.516 -18.469 1.00 98.81 413 THR A N 1
ATOM 3166 C CA . THR A 1 413 ? -5.532 6.636 -17.082 1.00 98.81 413 THR A CA 1
ATOM 3167 C C . THR A 1 413 ? -4.335 6.722 -16.134 1.00 98.81 413 THR A C 1
ATOM 3169 O O . THR A 1 413 ? -3.447 5.872 -16.167 1.00 98.81 413 THR A O 1
ATOM 3172 N N . TYR A 1 414 ? -4.318 7.723 -15.259 1.00 98.81 414 TYR A N 1
ATOM 3173 C CA . TYR A 1 414 ? -3.208 8.045 -14.359 1.00 98.81 414 TYR A CA 1
ATOM 3174 C C . TYR A 1 414 ? -3.692 8.223 -12.916 1.00 98.81 414 TYR A C 1
ATOM 3176 O O . TYR A 1 414 ? -4.779 8.746 -12.692 1.00 98.81 414 TYR A O 1
ATOM 3184 N N . THR A 1 415 ? -2.869 7.865 -11.927 1.00 98.56 415 THR A N 1
ATOM 3185 C CA . THR A 1 415 ? -3.041 8.349 -10.546 1.00 98.56 415 THR A CA 1
ATOM 3186 C C . THR A 1 415 ? -1.812 9.126 -10.104 1.00 98.56 415 THR A C 1
ATOM 3188 O O . THR A 1 415 ? -0.681 8.729 -10.387 1.00 98.56 415 THR A O 1
ATOM 3191 N N . LYS A 1 416 ? -2.027 10.222 -9.366 1.00 98.06 416 LYS A N 1
ATOM 3192 C CA . LYS A 1 416 ? -0.940 11.028 -8.794 1.00 98.06 416 LYS A CA 1
ATOM 3193 C C . LYS A 1 416 ? -0.040 10.231 -7.854 1.00 98.06 416 LYS A C 1
ATOM 3195 O O . LYS A 1 416 ? 1.121 10.581 -7.712 1.00 98.06 416 LYS A O 1
ATOM 3200 N N . ASN A 1 417 ? -0.553 9.190 -7.194 1.00 98.50 417 ASN A N 1
ATOM 3201 C CA . ASN A 1 417 ? 0.231 8.370 -6.273 1.00 98.50 417 ASN A CA 1
ATOM 3202 C C . ASN A 1 417 ? -0.283 6.925 -6.269 1.00 98.50 417 ASN A C 1
ATOM 3204 O O . ASN A 1 417 ? -1.355 6.650 -5.727 1.00 98.50 417 ASN A O 1
ATOM 3208 N N . LEU A 1 418 ? 0.506 5.986 -6.795 1.00 98.81 418 LEU A N 1
ATOM 3209 C CA . LEU A 1 418 ? 0.331 4.575 -6.463 1.00 98.81 418 LEU A CA 1
ATOM 3210 C C . LEU A 1 418 ? 0.956 4.325 -5.086 1.00 98.81 418 LEU A C 1
ATOM 3212 O O . LEU A 1 418 ? 2.130 4.637 -4.870 1.00 98.81 418 LEU A O 1
ATOM 3216 N N . ARG A 1 419 ? 0.201 3.745 -4.152 1.00 98.88 419 ARG A N 1
ATOM 3217 C CA . ARG A 1 419 ? 0.728 3.394 -2.832 1.00 98.88 419 ARG A CA 1
ATOM 3218 C C . ARG A 1 419 ? 1.408 2.017 -2.871 1.00 98.88 419 ARG A C 1
ATOM 3220 O O . ARG A 1 419 ? 0.739 1.035 -3.204 1.00 98.88 419 ARG A O 1
ATOM 3227 N N . PRO A 1 420 ? 2.696 1.915 -2.509 1.00 98.94 420 PRO A N 1
ATOM 3228 C CA . PRO A 1 420 ? 3.371 0.628 -2.337 1.00 98.94 420 PRO A CA 1
ATOM 3229 C C . PRO A 1 420 ? 2.896 -0.136 -1.085 1.00 98.94 420 PRO A C 1
ATOM 3231 O O . PRO A 1 420 ? 2.184 0.400 -0.235 1.00 98.94 420 PRO A O 1
ATOM 3234 N N . VAL A 1 421 ? 3.343 -1.380 -0.917 1.00 98.94 421 VAL A N 1
ATOM 3235 C CA . VAL A 1 421 ? 3.315 -2.104 0.365 1.00 98.94 421 VAL A CA 1
ATOM 3236 C C . VAL A 1 421 ? 4.536 -1.763 1.223 1.00 98.94 421 VAL A C 1
ATOM 3238 O O . VAL A 1 421 ? 5.583 -1.346 0.718 1.00 98.94 421 VAL A O 1
ATOM 3241 N N . TYR A 1 422 ? 4.415 -1.977 2.534 1.00 98.94 422 TYR A N 1
ATOM 3242 C CA . TYR A 1 422 ? 5.522 -1.851 3.478 1.00 98.94 422 TYR A CA 1
ATOM 3243 C C . TYR A 1 422 ? 6.267 -3.195 3.665 1.00 98.94 422 TYR A C 1
ATOM 3245 O O . TYR A 1 422 ? 5.615 -4.233 3.774 1.00 98.94 422 TYR A O 1
ATOM 3253 N N . PRO A 1 423 ? 7.614 -3.204 3.742 1.00 98.88 423 PRO A N 1
ATOM 3254 C CA . PRO A 1 423 ? 8.515 -2.083 3.502 1.00 98.88 423 PRO A CA 1
ATOM 3255 C C . PRO A 1 423 ? 8.577 -1.737 2.013 1.00 98.88 423 PRO A C 1
ATOM 3257 O O . PRO A 1 423 ? 8.472 -2.610 1.151 1.00 98.88 423 PRO A O 1
ATOM 3260 N N . THR A 1 424 ? 8.803 -0.459 1.708 1.00 98.81 424 THR A N 1
ATOM 3261 C CA . THR A 1 424 ? 8.824 0.074 0.333 1.00 98.81 424 THR A CA 1
ATOM 3262 C C . THR A 1 424 ? 10.106 -0.317 -0.417 1.00 98.81 424 THR A C 1
ATOM 3264 O O . THR A 1 424 ? 11.004 0.484 -0.664 1.00 98.81 424 THR A O 1
ATOM 3267 N N . LYS A 1 425 ? 10.222 -1.620 -0.697 1.00 98.88 425 LYS A N 1
ATOM 3268 C CA . LYS A 1 425 ? 11.383 -2.329 -1.248 1.00 98.88 425 LYS A CA 1
ATOM 3269 C C . LYS A 1 425 ? 11.034 -3.140 -2.491 1.00 98.88 425 LYS A C 1
ATOM 3271 O O . LYS A 1 425 ? 9.910 -3.629 -2.614 1.00 98.88 425 LYS A O 1
ATOM 3276 N N . THR A 1 426 ? 12.052 -3.344 -3.325 1.00 98.56 426 THR A N 1
ATOM 3277 C CA . THR A 1 426 ? 11.974 -3.930 -4.664 1.00 98.56 426 THR A CA 1
ATOM 3278 C C . THR A 1 426 ? 11.267 -5.276 -4.733 1.00 98.56 426 THR A C 1
ATOM 3280 O O . THR A 1 426 ? 10.230 -5.398 -5.379 1.00 98.56 426 THR A O 1
ATOM 3283 N N . PHE A 1 427 ? 11.811 -6.301 -4.070 1.00 98.81 427 PHE A N 1
ATOM 3284 C CA . PHE A 1 427 ? 11.283 -7.663 -4.156 1.00 98.81 427 PHE A CA 1
ATOM 3285 C C . PHE A 1 427 ? 9.913 -7.825 -3.487 1.00 98.81 427 PHE A C 1
ATOM 3287 O O . PHE A 1 427 ? 9.089 -8.516 -4.084 1.00 98.81 427 PHE A O 1
ATOM 3294 N N . PRO A 1 428 ? 9.627 -7.195 -2.327 1.00 98.94 428 PRO A N 1
ATOM 3295 C CA . PRO A 1 428 ? 8.269 -7.117 -1.807 1.00 98.94 428 PRO A CA 1
ATOM 3296 C C . PRO A 1 428 ? 7.296 -6.537 -2.836 1.00 98.94 428 PRO A C 1
ATOM 3298 O O . PRO A 1 428 ? 6.426 -7.255 -3.311 1.00 98.94 428 PRO A O 1
ATOM 3301 N N . ASN A 1 429 ? 7.499 -5.291 -3.271 1.00 98.94 429 ASN A N 1
ATOM 3302 C CA . ASN A 1 429 ? 6.510 -4.562 -4.066 1.00 98.94 429 ASN A CA 1
ATOM 3303 C C . ASN A 1 429 ? 6.284 -5.146 -5.461 1.00 98.94 429 ASN A C 1
ATOM 3305 O O . ASN A 1 429 ? 5.136 -5.344 -5.856 1.00 98.94 429 ASN A O 1
ATOM 3309 N N . HIS A 1 430 ? 7.350 -5.500 -6.183 1.00 98.94 430 HIS A N 1
ATOM 3310 C CA . HIS A 1 430 ? 7.214 -6.186 -7.468 1.00 98.94 430 HIS A CA 1
ATOM 3311 C C . HIS A 1 430 ? 6.439 -7.505 -7.338 1.00 98.94 430 HIS A C 1
ATOM 3313 O O . HIS A 1 430 ? 5.668 -7.846 -8.234 1.00 98.94 430 HIS A O 1
ATOM 3319 N N . TYR A 1 431 ? 6.625 -8.258 -6.248 1.00 98.94 431 TYR A N 1
ATOM 3320 C CA . TYR A 1 431 ? 5.921 -9.524 -6.051 1.00 98.94 431 TYR A CA 1
ATOM 3321 C C . TYR A 1 431 ? 4.483 -9.317 -5.530 1.00 98.94 431 TYR A C 1
ATOM 3323 O O . TYR A 1 431 ? 3.590 -10.061 -5.934 1.00 98.94 431 TYR A O 1
ATOM 3331 N N . SER A 1 432 ? 4.209 -8.259 -4.755 1.00 98.94 432 SER A N 1
ATOM 3332 C CA . SER A 1 432 ? 2.846 -7.825 -4.402 1.00 98.94 432 SER A CA 1
ATOM 3333 C C . SER A 1 432 ? 2.032 -7.436 -5.640 1.00 98.94 432 SER A C 1
ATOM 3335 O O . SER A 1 432 ? 0.930 -7.946 -5.812 1.00 98.94 432 SER A O 1
ATOM 3337 N N . ILE A 1 433 ? 2.590 -6.626 -6.553 1.00 99.00 433 ILE A N 1
ATOM 3338 C CA . ILE A 1 433 ? 1.924 -6.188 -7.801 1.00 99.00 433 ILE A CA 1
ATOM 3339 C C . ILE A 1 433 ? 1.399 -7.377 -8.621 1.00 99.00 433 ILE A C 1
ATOM 3341 O O . ILE A 1 433 ? 0.301 -7.320 -9.172 1.00 99.00 433 ILE A O 1
ATOM 3345 N N . VAL A 1 434 ? 2.170 -8.467 -8.700 1.00 98.94 434 VAL A N 1
ATOM 3346 C CA . VAL A 1 434 ? 1.824 -9.646 -9.516 1.00 98.94 434 VAL A CA 1
ATOM 3347 C C . VAL A 1 434 ? 1.094 -10.751 -8.759 1.00 98.94 434 VAL A C 1
ATOM 3349 O O . VAL A 1 434 ? 0.721 -11.723 -9.403 1.00 98.94 434 VAL A O 1
ATOM 3352 N N . THR A 1 435 ? 0.873 -10.632 -7.446 1.00 98.94 435 THR A N 1
ATOM 3353 C CA . THR A 1 435 ? 0.110 -11.611 -6.632 1.00 98.94 435 THR A CA 1
ATOM 3354 C C . THR A 1 435 ? -1.133 -11.021 -5.962 1.00 98.94 435 THR A C 1
ATOM 3356 O O . THR A 1 435 ? -1.977 -11.761 -5.466 1.00 98.94 435 THR A O 1
ATOM 3359 N N . GLY A 1 436 ? -1.222 -9.692 -5.880 1.00 98.88 436 GLY A N 1
ATOM 3360 C CA . GLY A 1 436 ? -2.237 -8.960 -5.127 1.00 98.88 436 GLY A CA 1
ATOM 3361 C C . GLY A 1 436 ? -2.143 -9.138 -3.611 1.00 98.88 436 GLY A C 1
ATOM 3362 O O . GLY A 1 436 ? -3.105 -8.844 -2.911 1.00 98.88 436 GLY A O 1
ATOM 3363 N N . LEU A 1 437 ? -1.035 -9.672 -3.088 1.00 98.94 437 LEU A N 1
ATOM 3364 C CA . LEU A 1 437 ? -0.874 -10.027 -1.675 1.00 98.94 437 LEU A CA 1
ATOM 3365 C C . LEU A 1 437 ? 0.014 -9.033 -0.917 1.00 98.94 437 LEU A C 1
ATOM 3367 O O . LEU A 1 437 ? 0.913 -8.424 -1.495 1.00 98.94 437 LEU A O 1
ATOM 3371 N N . TYR A 1 438 ? -0.166 -8.953 0.403 1.00 98.94 438 TYR A N 1
ATOM 3372 C CA . TYR A 1 438 ? 0.788 -8.282 1.291 1.00 98.94 438 TYR A CA 1
ATOM 3373 C C . TYR A 1 438 ? 2.054 -9.133 1.533 1.00 98.94 438 TYR A C 1
ATOM 3375 O O . TYR A 1 438 ? 1.978 -10.371 1.501 1.00 98.94 438 TYR A O 1
ATOM 3383 N N . PRO A 1 439 ? 3.216 -8.514 1.841 1.00 98.94 439 PRO A N 1
ATOM 3384 C CA . PRO A 1 439 ? 4.483 -9.226 2.022 1.00 98.94 439 PRO A CA 1
ATOM 3385 C C . PRO A 1 439 ? 4.467 -10.325 3.078 1.00 98.94 439 PRO A C 1
ATOM 3387 O O . PRO A 1 439 ? 5.090 -11.371 2.883 1.00 98.94 439 PRO A O 1
ATOM 3390 N N . GLU A 1 440 ? 3.718 -10.138 4.165 1.00 98.75 440 GLU A N 1
ATOM 3391 C CA . GLU A 1 440 ? 3.563 -11.157 5.204 1.00 98.75 440 GLU A CA 1
ATOM 3392 C C . GLU A 1 440 ? 2.836 -12.425 4.720 1.00 98.75 440 GLU A C 1
ATOM 3394 O O . GLU A 1 440 ? 3.085 -13.511 5.243 1.00 98.75 440 GLU A O 1
ATOM 3399 N N . SER A 1 441 ? 1.986 -12.303 3.692 1.00 98.88 441 SER A N 1
ATOM 3400 C CA . SER A 1 441 ? 1.226 -13.409 3.099 1.00 98.88 441 SER A CA 1
ATOM 3401 C C . SER A 1 441 ? 1.960 -14.060 1.924 1.00 98.88 441 SER A C 1
ATOM 3403 O O . SER A 1 441 ? 1.993 -15.287 1.825 1.00 98.88 441 SER A O 1
ATOM 3405 N N . HIS A 1 442 ? 2.606 -13.276 1.051 1.00 98.81 442 HIS A N 1
ATOM 3406 C CA . HIS A 1 442 ? 3.390 -13.831 -0.063 1.00 98.81 442 HIS A CA 1
ATOM 3407 C C . HIS A 1 442 ? 4.830 -14.233 0.319 1.00 98.81 442 HIS A C 1
ATOM 3409 O O . HIS A 1 442 ? 5.540 -14.848 -0.479 1.00 98.81 442 HIS A O 1
ATOM 3415 N N . GLY A 1 443 ? 5.267 -13.916 1.542 1.00 98.75 443 GLY A N 1
ATOM 3416 C CA . GLY A 1 443 ? 6.488 -14.425 2.173 1.00 98.75 443 GLY A CA 1
ATOM 3417 C C . GLY A 1 443 ? 7.800 -13.759 1.745 1.00 98.75 443 GLY A C 1
ATOM 3418 O O . GLY A 1 443 ? 8.857 -14.166 2.228 1.00 98.75 443 GLY A O 1
ATOM 3419 N N . ILE A 1 444 ? 7.756 -12.744 0.879 1.00 98.88 444 ILE A N 1
ATOM 3420 C CA . ILE A 1 444 ? 8.931 -11.994 0.408 1.00 98.88 444 ILE A CA 1
ATOM 3421 C C . ILE A 1 444 ? 8.926 -10.640 1.120 1.00 98.88 444 ILE A C 1
ATOM 3423 O O . ILE A 1 444 ? 8.390 -9.670 0.595 1.00 98.88 444 ILE A O 1
ATOM 3427 N N . ILE A 1 445 ? 9.456 -10.595 2.348 1.00 98.81 445 ILE A N 1
ATOM 3428 C CA . ILE A 1 445 ? 9.265 -9.445 3.254 1.00 98.81 445 ILE A CA 1
ATOM 3429 C C . ILE A 1 445 ? 10.307 -8.329 3.095 1.00 98.81 445 ILE A C 1
ATOM 3431 O O . ILE A 1 445 ? 10.083 -7.218 3.562 1.00 98.81 445 ILE A O 1
ATOM 3435 N N . ASP A 1 446 ? 11.430 -8.595 2.418 1.00 98.81 446 ASP A N 1
ATOM 3436 C CA . ASP A 1 446 ? 12.482 -7.621 2.083 1.00 98.81 446 ASP A CA 1
ATOM 3437 C C . ASP A 1 446 ? 13.429 -8.232 1.021 1.00 98.81 446 ASP A C 1
ATOM 3439 O O . ASP A 1 446 ? 13.430 -9.440 0.774 1.00 98.81 446 ASP A O 1
ATOM 3443 N N . ASN A 1 447 ? 14.320 -7.420 0.452 1.00 97.88 447 ASN A N 1
ATOM 3444 C CA . ASN A 1 447 ? 15.440 -7.839 -0.397 1.00 97.88 447 ASN A CA 1
ATOM 3445 C C . ASN A 1 447 ? 16.486 -8.702 0.369 1.00 97.88 447 ASN A C 1
ATOM 3447 O O . ASN A 1 447 ? 17.412 -9.248 -0.246 1.00 97.88 447 ASN A O 1
ATOM 3451 N N . LYS A 1 448 ? 16.369 -8.807 1.707 1.00 97.81 448 LYS A N 1
ATOM 3452 C CA . LYS A 1 448 ? 17.143 -9.681 2.612 1.00 97.81 448 LYS A CA 1
ATOM 3453 C C . LYS A 1 448 ? 16.286 -10.134 3.800 1.00 97.81 448 LYS A C 1
ATOM 3455 O O . LYS A 1 448 ? 15.769 -9.286 4.518 1.00 97.81 448 LYS A O 1
ATOM 3460 N N . MET A 1 449 ? 16.213 -11.433 4.075 1.00 98.38 449 MET A N 1
ATOM 3461 C CA . MET A 1 449 ? 15.429 -11.964 5.202 1.00 98.38 449 MET A CA 1
ATOM 3462 C C . MET A 1 449 ? 16.002 -13.278 5.749 1.00 98.38 449 MET A C 1
ATOM 3464 O O . MET A 1 449 ? 16.831 -13.932 5.108 1.00 98.38 449 MET A O 1
ATOM 3468 N N . TYR A 1 450 ? 15.573 -13.647 6.954 1.00 98.69 450 TYR A N 1
ATOM 3469 C CA . TYR A 1 450 ? 15.815 -14.950 7.572 1.00 98.69 450 TYR A CA 1
ATOM 3470 C C . TYR A 1 450 ? 14.483 -15.684 7.728 1.00 98.69 450 TYR A C 1
ATOM 3472 O O . TYR A 1 450 ? 13.461 -15.055 7.983 1.00 98.69 450 TYR A O 1
ATOM 3480 N N . ASP A 1 451 ? 14.500 -17.004 7.579 1.00 98.75 451 ASP A N 1
ATOM 3481 C CA . ASP A 1 451 ? 13.367 -17.869 7.897 1.00 98.75 451 ASP A CA 1
ATOM 3482 C C . ASP A 1 451 ? 13.817 -18.853 8.992 1.00 98.75 451 ASP A C 1
ATOM 3484 O O . ASP A 1 451 ? 14.766 -19.609 8.752 1.00 98.75 451 ASP A O 1
ATOM 3488 N N . PRO A 1 452 ? 13.199 -18.836 10.192 1.00 98.19 452 PRO A N 1
ATOM 3489 C CA . PRO A 1 452 ? 13.592 -19.700 11.306 1.00 98.19 452 PRO A CA 1
ATOM 3490 C C . PRO A 1 452 ? 13.191 -21.168 11.104 1.00 98.19 452 PRO A C 1
ATOM 3492 O O . PRO A 1 452 ? 13.831 -22.045 11.678 1.00 98.19 452 PRO A O 1
ATOM 3495 N N . GLN A 1 453 ? 12.177 -21.448 10.278 1.00 98.12 453 GLN A N 1
ATOM 3496 C CA . GLN A 1 453 ? 11.685 -22.801 9.995 1.00 98.12 453 GLN A CA 1
ATOM 3497 C C . GLN A 1 453 ? 12.552 -23.485 8.927 1.00 98.12 453 GLN A C 1
ATOM 3499 O O . GLN A 1 453 ? 12.902 -24.656 9.054 1.00 98.12 453 GLN A O 1
ATOM 3504 N N . MET A 1 454 ? 12.962 -22.734 7.898 1.00 98.06 454 MET A N 1
ATOM 3505 C CA . MET A 1 454 ? 13.942 -23.175 6.892 1.00 98.06 454 MET A CA 1
ATOM 3506 C C . MET A 1 454 ? 15.395 -23.100 7.403 1.00 98.06 454 MET A C 1
ATOM 3508 O O . MET A 1 454 ? 16.296 -23.669 6.788 1.00 98.06 454 MET A O 1
ATOM 3512 N N . ASN A 1 455 ? 15.638 -22.353 8.487 1.00 98.25 455 ASN A N 1
ATOM 3513 C CA . ASN A 1 455 ? 16.954 -21.923 8.972 1.00 98.25 455 ASN A CA 1
ATOM 3514 C C . ASN A 1 455 ? 17.864 -21.361 7.855 1.00 98.25 455 ASN A C 1
ATOM 3516 O O . ASN A 1 455 ? 19.041 -21.711 7.736 1.00 98.25 455 ASN A O 1
ATOM 3520 N N . ALA A 1 456 ? 17.302 -20.503 7.000 1.00 98.31 456 ALA A N 1
ATOM 3521 C CA . ALA A 1 456 ? 17.924 -20.074 5.746 1.00 98.31 456 ALA A CA 1
ATOM 3522 C C . ALA A 1 456 ? 17.974 -18.544 5.595 1.00 98.31 456 ALA A C 1
ATOM 3524 O O . ALA A 1 456 ? 17.161 -17.815 6.163 1.00 98.31 456 ALA A O 1
ATOM 3525 N N . HIS A 1 457 ? 18.930 -18.042 4.803 1.00 98.19 457 HIS A N 1
ATOM 3526 C CA . HIS A 1 457 ? 19.113 -16.610 4.533 1.00 98.19 457 HIS A CA 1
ATOM 3527 C C . HIS A 1 457 ? 18.862 -16.262 3.062 1.00 98.19 457 HIS A C 1
ATOM 3529 O O . HIS A 1 457 ? 19.686 -16.540 2.185 1.00 98.19 457 HIS A O 1
ATOM 3535 N N . PHE A 1 458 ? 17.755 -15.567 2.809 1.00 98.56 458 PHE A N 1
ATOM 3536 C CA . PHE A 1 458 ? 17.455 -14.983 1.509 1.00 98.56 458 PHE A CA 1
ATOM 3537 C C . PHE A 1 458 ? 18.250 -13.692 1.293 1.00 98.56 458 PHE A C 1
ATOM 3539 O O . PHE A 1 458 ? 18.299 -12.816 2.159 1.00 98.56 458 PHE A O 1
ATOM 3546 N N . ALA A 1 459 ? 18.825 -13.547 0.102 1.00 96.81 459 ALA A N 1
ATOM 3547 C CA . ALA A 1 459 ? 19.373 -12.292 -0.399 1.00 96.81 459 ALA A CA 1
ATOM 3548 C C . ALA A 1 459 ? 19.442 -12.343 -1.929 1.00 96.81 459 ALA A C 1
ATOM 3550 O O . ALA A 1 459 ? 19.725 -13.398 -2.494 1.00 96.81 459 ALA A O 1
ATOM 3551 N N . LEU A 1 460 ? 19.289 -11.198 -2.601 1.00 93.94 460 LEU A N 1
ATOM 3552 C CA . LEU A 1 460 ? 19.199 -11.136 -4.073 1.00 93.94 460 LEU A CA 1
ATOM 3553 C C . LEU A 1 460 ? 20.425 -11.698 -4.826 1.00 93.94 460 LEU A C 1
ATOM 3555 O O . LEU A 1 460 ? 20.317 -12.073 -5.989 1.00 93.94 460 LEU A O 1
ATOM 3559 N N . LYS A 1 461 ? 21.593 -11.754 -4.166 1.00 92.88 461 LYS A N 1
ATOM 3560 C CA . LYS A 1 461 ? 22.853 -12.314 -4.698 1.00 92.88 461 LYS A CA 1
ATOM 3561 C C . LYS A 1 461 ? 23.163 -13.736 -4.188 1.00 92.88 461 LYS A C 1
ATOM 3563 O O . LYS A 1 461 ? 24.256 -14.241 -4.425 1.00 92.88 461 LYS A O 1
ATOM 3568 N N . SER A 1 462 ? 22.238 -14.363 -3.459 1.00 96.00 462 SER A N 1
ATOM 3569 C CA . SER A 1 462 ? 22.345 -15.738 -2.953 1.00 96.00 462 SER A CA 1
ATOM 3570 C C . SER A 1 462 ? 21.686 -16.732 -3.911 1.00 96.00 462 SER A C 1
ATOM 3572 O O . SER A 1 462 ? 20.764 -16.380 -4.644 1.00 96.00 462 SER A O 1
ATOM 3574 N N . LYS A 1 463 ? 22.090 -18.007 -3.847 1.00 96.62 463 LYS A N 1
ATOM 3575 C CA . LYS A 1 463 ? 21.364 -19.100 -4.519 1.00 96.62 463 LYS A CA 1
ATOM 3576 C C . LYS A 1 463 ? 19.944 -19.278 -3.966 1.00 96.62 463 LYS A C 1
ATOM 3578 O O . LYS A 1 463 ? 19.062 -19.677 -4.717 1.00 96.62 463 LYS A O 1
ATOM 3583 N N . GLU A 1 464 ? 19.705 -18.876 -2.714 1.00 98.12 464 GLU A N 1
ATOM 3584 C CA . GLU A 1 464 ? 18.367 -18.850 -2.102 1.00 98.12 464 GLU A CA 1
ATOM 3585 C C . GLU A 1 464 ? 17.361 -17.976 -2.861 1.00 98.12 464 GLU A C 1
ATOM 3587 O O . GLU A 1 464 ? 16.163 -18.233 -2.789 1.00 98.12 464 GLU A O 1
ATOM 3592 N N . LYS A 1 465 ? 17.818 -17.016 -3.680 1.00 98.00 465 LYS A N 1
ATOM 3593 C CA . LYS A 1 465 ? 16.939 -16.251 -4.578 1.00 98.00 465 LYS A CA 1
ATOM 3594 C C . LYS A 1 465 ? 16.134 -17.149 -5.536 1.00 98.00 465 LYS A C 1
ATOM 3596 O O . LYS A 1 465 ? 15.071 -16.729 -5.987 1.00 98.00 465 LYS A O 1
ATOM 3601 N N . PHE A 1 466 ? 16.612 -18.368 -5.809 1.00 98.31 466 PHE A N 1
ATOM 3602 C CA . PHE A 1 466 ? 15.991 -19.357 -6.697 1.00 98.31 466 PHE A CA 1
ATOM 3603 C C . PHE A 1 466 ? 15.280 -20.512 -5.967 1.00 98.31 466 PHE A C 1
ATOM 3605 O O . PHE A 1 466 ? 14.760 -21.408 -6.630 1.00 98.31 466 PHE A O 1
ATOM 3612 N N . ASN A 1 467 ? 15.253 -20.522 -4.630 1.00 98.50 467 ASN A N 1
ATOM 3613 C CA . ASN A 1 467 ? 14.540 -21.538 -3.855 1.00 98.50 467 ASN A CA 1
ATOM 3614 C C . ASN A 1 467 ? 13.027 -21.194 -3.811 1.00 98.50 467 ASN A C 1
ATOM 3616 O O . ASN A 1 467 ? 12.670 -20.136 -3.284 1.00 98.50 467 ASN A O 1
ATOM 3620 N N . PRO A 1 468 ? 12.119 -22.045 -4.342 1.00 98.44 468 PRO A N 1
ATOM 3621 C CA . PRO A 1 468 ? 10.683 -21.756 -4.364 1.00 98.44 468 PRO A CA 1
ATOM 3622 C C . PRO A 1 468 ? 10.041 -21.621 -2.979 1.00 98.44 468 PRO A C 1
ATOM 3624 O O . PRO A 1 468 ? 9.004 -20.980 -2.867 1.00 98.44 468 PRO A O 1
ATOM 3627 N N . GLU A 1 469 ? 10.638 -22.163 -1.911 1.00 98.31 469 GLU A N 1
ATOM 3628 C CA . GLU A 1 469 ? 10.067 -22.084 -0.558 1.00 98.31 469 GLU A CA 1
ATOM 3629 C C . GLU A 1 469 ? 9.953 -20.644 -0.028 1.00 98.31 469 GLU A C 1
ATOM 3631 O O . GLU A 1 469 ? 9.124 -20.371 0.851 1.00 98.31 469 GLU A O 1
ATOM 3636 N N . TRP A 1 470 ? 10.710 -19.699 -0.591 1.00 98.69 470 TRP A N 1
ATOM 3637 C CA . TRP A 1 470 ? 10.564 -18.276 -0.293 1.00 98.69 470 TRP A CA 1
ATOM 3638 C C . TRP A 1 470 ? 9.278 -17.672 -0.873 1.00 98.69 470 TRP A C 1
ATOM 3640 O O . TRP A 1 470 ? 8.664 -16.830 -0.224 1.00 98.69 470 TRP A O 1
ATOM 3650 N N . TYR A 1 471 ? 8.825 -18.128 -2.038 1.00 98.75 471 TYR A N 1
ATOM 3651 C CA . TYR A 1 471 ? 7.773 -17.478 -2.820 1.00 98.75 471 TYR A CA 1
ATOM 3652 C C . TYR A 1 471 ? 6.423 -18.162 -2.576 1.00 98.75 471 TYR A C 1
ATOM 3654 O O . TYR A 1 471 ? 6.221 -19.309 -2.972 1.00 98.75 471 TYR A O 1
ATOM 3662 N N . LYS A 1 472 ? 5.501 -17.475 -1.891 1.00 98.69 472 LYS A N 1
ATOM 3663 C CA . LYS A 1 472 ? 4.125 -17.952 -1.658 1.00 98.69 472 LYS A CA 1
ATOM 3664 C C . LYS A 1 472 ? 3.132 -17.237 -2.590 1.00 98.69 472 LYS A C 1
ATOM 3666 O O . LYS A 1 472 ? 3.535 -16.420 -3.419 1.00 98.69 472 LYS A O 1
ATOM 3671 N N . GLY A 1 473 ? 1.841 -17.540 -2.446 1.00 98.31 473 GLY A N 1
ATOM 3672 C CA . GLY A 1 473 ? 0.782 -17.008 -3.310 1.00 98.31 473 GLY A CA 1
ATOM 3673 C C . GLY A 1 473 ? 0.815 -17.581 -4.729 1.00 98.31 473 GLY A C 1
ATOM 3674 O O . GLY A 1 473 ? 1.525 -18.548 -5.005 1.00 98.31 473 GLY A O 1
ATOM 3675 N N . GLU A 1 474 ? 0.049 -16.970 -5.631 1.00 98.81 474 GLU A N 1
ATOM 3676 C CA . GLU A 1 474 ? 0.075 -17.281 -7.060 1.00 98.81 474 GLU A CA 1
ATOM 3677 C C . GLU A 1 474 ? 0.366 -16.001 -7.859 1.00 98.81 474 GLU A C 1
ATOM 3679 O O . GLU A 1 474 ? -0.464 -15.092 -7.862 1.00 98.81 474 GLU A O 1
ATOM 3684 N N . PRO A 1 475 ? 1.539 -15.875 -8.508 1.00 98.88 475 PRO A N 1
ATOM 3685 C CA . PRO A 1 475 ? 1.807 -14.748 -9.387 1.00 98.88 475 PRO A CA 1
ATOM 3686 C C . PRO A 1 475 ? 1.013 -14.885 -10.692 1.00 98.88 475 PRO A C 1
ATOM 3688 O O . PRO A 1 475 ? 0.807 -15.994 -11.183 1.00 98.88 475 PRO A O 1
ATOM 3691 N N . ILE A 1 476 ? 0.629 -13.768 -11.310 1.00 98.88 476 ILE A N 1
ATOM 3692 C CA . ILE A 1 476 ? -0.289 -13.745 -12.461 1.00 98.88 476 ILE A CA 1
ATOM 3693 C C . ILE A 1 476 ? 0.165 -14.588 -13.662 1.00 98.88 476 ILE A C 1
ATOM 3695 O O . ILE A 1 476 ? -0.675 -15.102 -14.395 1.00 98.88 476 ILE A O 1
ATOM 3699 N N . TRP A 1 477 ? 1.468 -14.821 -13.853 1.00 98.81 477 TRP A N 1
ATOM 3700 C CA . TRP A 1 477 ? 1.943 -15.722 -14.911 1.00 98.81 477 TRP A CA 1
ATOM 3701 C C . TRP A 1 477 ? 1.645 -17.212 -14.643 1.00 98.81 477 TRP A C 1
ATOM 3703 O O . TRP A 1 477 ? 1.635 -18.006 -15.579 1.00 98.81 477 TRP A O 1
ATOM 3713 N N . LEU A 1 478 ? 1.362 -17.610 -13.399 1.00 98.69 478 LEU A N 1
ATOM 3714 C CA . LEU A 1 478 ? 0.738 -18.901 -13.087 1.00 98.69 478 LEU A CA 1
ATOM 3715 C C . LEU A 1 478 ? -0.777 -18.832 -13.316 1.00 98.69 478 LEU A C 1
ATOM 3717 O O . LEU A 1 478 ? -1.305 -19.693 -14.009 1.00 98.69 478 LEU A O 1
ATOM 3721 N N . THR A 1 479 ? -1.455 -17.783 -12.840 1.00 98.81 479 THR A N 1
ATOM 3722 C CA . THR A 1 479 ? -2.912 -17.591 -13.009 1.00 98.81 479 THR A CA 1
ATOM 3723 C C . THR A 1 479 ? -3.351 -17.607 -14.476 1.00 98.81 479 THR A C 1
ATOM 3725 O O . THR A 1 479 ? -4.316 -18.285 -14.831 1.00 98.81 479 THR A O 1
ATOM 3728 N N . ALA A 1 480 ? -2.597 -16.927 -15.343 1.00 98.69 480 ALA A N 1
ATOM 3729 C CA . ALA A 1 480 ? -2.764 -16.930 -16.793 1.00 98.69 480 ALA A CA 1
ATOM 3730 C C . ALA A 1 480 ? -2.565 -18.335 -17.388 1.00 98.69 480 ALA A C 1
ATOM 3732 O O . ALA A 1 480 ? -3.381 -18.809 -18.177 1.00 98.69 480 ALA A O 1
ATOM 3733 N N . LYS A 1 481 ? -1.514 -19.035 -16.951 1.00 97.31 481 LYS A N 1
ATOM 3734 C CA . LYS A 1 481 ? -1.112 -20.354 -17.455 1.00 97.31 481 LYS A CA 1
ATOM 3735 C C . LYS A 1 481 ? -2.048 -21.481 -17.016 1.00 97.31 481 LYS A C 1
ATOM 3737 O O . LYS A 1 481 ? -2.322 -22.382 -17.804 1.00 97.31 481 LYS A O 1
ATOM 3742 N N . HIS A 1 482 ? -2.609 -21.396 -15.809 1.00 98.50 482 HIS A N 1
ATOM 3743 C CA . HIS A 1 482 ? -3.699 -22.254 -15.332 1.00 98.50 482 HIS A CA 1
ATOM 3744 C C . HIS A 1 482 ? -4.986 -22.084 -16.161 1.00 98.50 482 HIS A C 1
ATOM 3746 O O . HIS A 1 482 ? -5.792 -23.009 -16.232 1.00 98.50 482 HIS A O 1
ATOM 3752 N N . GLN A 1 483 ? -5.152 -20.934 -16.822 1.00 98.50 483 GLN A N 1
ATOM 3753 C CA . GLN A 1 483 ? -6.304 -20.580 -17.661 1.00 98.50 483 GLN A CA 1
ATOM 3754 C C . GLN A 1 483 ? -5.959 -20.542 -19.168 1.00 98.50 483 GLN A C 1
ATOM 3756 O O . GLN A 1 483 ? -6.735 -20.046 -19.978 1.00 98.50 483 GLN A O 1
ATOM 3761 N N . GLY A 1 484 ? -4.817 -21.120 -19.568 1.00 97.31 484 GLY A N 1
ATOM 3762 C CA . GLY A 1 484 ? -4.449 -21.363 -20.970 1.00 97.31 484 GLY A CA 1
ATOM 3763 C C . GLY A 1 484 ? -3.703 -20.235 -21.696 1.00 97.31 484 GLY A C 1
ATOM 3764 O O . GLY A 1 484 ? -3.280 -20.440 -22.836 1.00 97.31 484 GLY A O 1
ATOM 3765 N N . LEU A 1 485 ? -3.484 -19.079 -21.064 1.00 98.25 485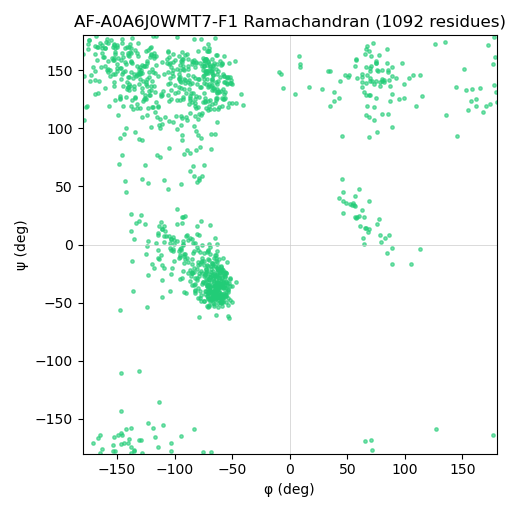 LEU A N 1
ATOM 3766 C CA . LEU A 1 485 ? -2.733 -17.963 -21.648 1.00 98.25 485 LEU A CA 1
ATOM 3767 C C . LEU A 1 485 ? -1.217 -18.115 -21.431 1.00 98.25 485 LEU A C 1
ATOM 3769 O O . LEU A 1 485 ? -0.759 -18.474 -20.346 1.00 98.25 485 LEU A O 1
ATOM 3773 N N . LYS A 1 486 ? -0.427 -17.798 -22.467 1.00 98.62 486 LYS A N 1
ATOM 3774 C CA . LYS A 1 486 ? 1.047 -17.819 -22.413 1.00 98.62 486 LYS A CA 1
ATOM 3775 C C . LYS A 1 486 ? 1.638 -16.528 -21.844 1.00 98.62 486 LYS A C 1
ATOM 3777 O O . LYS A 1 486 ? 1.025 -15.462 -21.910 1.00 98.62 486 LYS A O 1
ATOM 3782 N N . THR A 1 487 ? 2.857 -16.623 -21.319 1.00 98.81 487 THR A N 1
ATOM 3783 C CA . THR A 1 487 ? 3.502 -15.583 -20.498 1.00 98.81 487 THR A CA 1
ATOM 3784 C C . THR A 1 487 ? 4.962 -15.324 -20.898 1.00 98.81 487 THR A C 1
ATOM 3786 O O . THR A 1 487 ? 5.713 -16.265 -21.152 1.00 98.81 487 THR A O 1
ATOM 3789 N N . GLY A 1 488 ? 5.370 -14.049 -20.968 1.00 98.81 488 GLY A N 1
ATOM 3790 C CA . GLY A 1 488 ? 6.696 -13.622 -21.443 1.00 98.81 488 GLY A CA 1
ATOM 3791 C C . GLY A 1 488 ? 7.360 -12.570 -20.549 1.00 98.81 488 GLY A C 1
ATOM 3792 O O . GLY A 1 488 ? 7.094 -11.380 -20.697 1.00 98.81 488 GLY A O 1
ATOM 3793 N N . THR A 1 489 ? 8.241 -12.981 -19.635 1.00 98.88 489 THR A N 1
ATOM 3794 C CA . THR A 1 489 ? 8.820 -12.098 -18.608 1.00 98.88 489 THR A CA 1
ATOM 3795 C C . THR A 1 489 ? 10.272 -11.698 -18.907 1.00 98.88 489 THR A C 1
ATOM 3797 O O . THR A 1 489 ? 11.215 -12.482 -18.731 1.00 98.88 489 THR A O 1
ATOM 3800 N N . PHE A 1 490 ? 10.501 -10.446 -19.322 1.00 98.81 490 PHE A N 1
ATOM 3801 C CA . PHE A 1 490 ? 11.855 -9.890 -19.415 1.00 98.81 490 PHE A CA 1
ATOM 3802 C C . PHE A 1 490 ? 12.255 -9.240 -18.087 1.00 98.81 490 PHE A C 1
ATOM 3804 O O . PHE A 1 490 ? 12.201 -8.025 -17.913 1.00 98.81 490 PHE A O 1
ATOM 3811 N N . PHE A 1 491 ? 12.692 -10.113 -17.177 1.00 98.81 491 PHE A N 1
ATOM 3812 C CA . PHE A 1 491 ? 12.944 -9.854 -15.759 1.00 98.81 491 PHE A CA 1
ATOM 3813 C C . PHE A 1 491 ? 11.673 -9.486 -14.968 1.00 98.81 491 PHE A C 1
ATOM 3815 O O . PHE A 1 491 ? 10.872 -8.635 -15.349 1.00 98.81 491 PHE A O 1
ATOM 3822 N N . TRP A 1 492 ? 11.508 -10.161 -13.832 1.00 98.88 492 TRP A N 1
ATOM 3823 C CA . TRP A 1 492 ? 10.610 -9.791 -12.736 1.00 98.88 492 TRP A CA 1
ATOM 3824 C C . TRP A 1 492 ? 10.990 -10.617 -11.497 1.00 98.88 492 TRP A C 1
ATOM 3826 O O . TRP A 1 492 ? 11.290 -11.809 -11.658 1.00 98.88 492 TRP A O 1
ATOM 3836 N N . PRO A 1 493 ? 10.976 -10.068 -10.272 1.00 98.69 493 PRO A N 1
ATOM 3837 C CA . PRO A 1 493 ? 11.146 -10.842 -9.042 1.00 98.69 493 PRO A CA 1
ATOM 3838 C C . PRO A 1 493 ? 10.214 -12.065 -8.972 1.00 98.69 493 PRO A C 1
ATOM 3840 O O . PRO A 1 493 ? 8.999 -11.942 -9.074 1.00 98.69 493 PRO A O 1
ATOM 3843 N N . GLY A 1 494 ? 10.794 -13.263 -8.844 1.00 98.50 494 GLY A N 1
ATOM 3844 C CA . GLY A 1 494 ? 10.068 -14.542 -8.841 1.00 98.50 494 GLY A CA 1
ATOM 3845 C C . GLY A 1 494 ? 9.850 -15.181 -10.222 1.00 98.50 494 GLY A C 1
ATOM 3846 O O . GLY A 1 494 ? 9.599 -16.380 -10.284 1.00 98.50 494 GLY A O 1
ATOM 3847 N N . SER A 1 495 ? 9.991 -14.450 -11.334 1.00 98.62 495 SER A N 1
ATOM 3848 C CA . SER A 1 495 ? 9.736 -15.014 -12.677 1.00 98.62 495 SER A CA 1
ATOM 3849 C C . SER A 1 495 ? 10.816 -15.991 -13.162 1.00 98.62 495 SER A C 1
ATOM 3851 O O . SER A 1 495 ? 10.534 -16.874 -13.967 1.00 98.62 495 SER A O 1
ATOM 3853 N N . ASP A 1 496 ? 12.037 -15.891 -12.631 1.00 98.44 496 ASP A N 1
ATOM 3854 C CA . ASP A 1 496 ? 13.113 -16.870 -12.809 1.00 98.44 496 ASP A CA 1
ATOM 3855 C C . ASP A 1 496 ? 13.171 -17.916 -11.675 1.00 98.44 496 ASP A C 1
ATOM 3857 O O . ASP A 1 496 ? 14.209 -18.542 -11.452 1.00 98.44 496 ASP A O 1
ATOM 3861 N N . VAL A 1 497 ? 12.046 -18.149 -10.981 1.00 98.69 497 VAL A N 1
ATOM 3862 C CA . VAL A 1 497 ? 11.888 -19.137 -9.899 1.00 98.69 497 VAL A CA 1
ATOM 3863 C C . VAL A 1 497 ? 10.743 -20.105 -10.211 1.00 98.69 497 VAL A C 1
ATOM 3865 O O . VAL A 1 497 ? 9.710 -19.717 -10.751 1.00 98.69 497 VAL A O 1
ATOM 3868 N N . LYS A 1 498 ? 10.915 -21.388 -9.862 1.00 97.75 498 LYS A N 1
ATOM 3869 C CA . LYS A 1 498 ? 9.980 -22.473 -10.208 1.00 97.75 498 LYS A CA 1
ATOM 3870 C C . LYS A 1 498 ? 8.792 -22.581 -9.232 1.00 97.75 498 LYS A C 1
ATOM 3872 O O . LYS A 1 498 ? 8.607 -23.605 -8.568 1.00 97.75 498 LYS A O 1
ATOM 3877 N N . ILE A 1 499 ? 8.025 -21.502 -9.106 1.00 98.19 499 ILE A N 1
ATOM 3878 C CA . ILE A 1 499 ? 6.885 -21.366 -8.182 1.00 98.19 499 ILE A CA 1
ATOM 3879 C C . ILE A 1 499 ? 5.807 -22.401 -8.543 1.00 98.19 499 ILE A C 1
ATOM 3881 O O . ILE A 1 499 ? 5.506 -22.596 -9.717 1.00 98.19 499 ILE A O 1
ATOM 3885 N N . ASN A 1 500 ? 5.281 -23.132 -7.554 1.00 95.31 500 ASN A N 1
ATOM 3886 C CA . ASN A 1 500 ? 4.354 -24.269 -7.724 1.00 95.31 500 ASN A CA 1
ATOM 3887 C C . ASN A 1 500 ? 4.769 -25.297 -8.808 1.00 95.31 500 ASN A C 1
ATOM 3889 O O . ASN A 1 500 ? 3.931 -25.982 -9.388 1.00 95.31 500 ASN A O 1
ATOM 3893 N N . GLY A 1 501 ? 6.071 -25.429 -9.094 1.00 96.56 501 GLY A N 1
ATOM 3894 C CA . GLY A 1 501 ? 6.577 -26.322 -10.142 1.00 96.56 501 GLY A CA 1
ATOM 3895 C C . GLY A 1 501 ? 6.543 -25.743 -11.566 1.00 96.56 501 GLY A C 1
ATOM 3896 O O . GLY A 1 501 ? 6.906 -26.454 -12.505 1.00 96.56 501 GLY A O 1
ATOM 3897 N N . ILE A 1 502 ? 6.177 -24.472 -11.734 1.00 97.25 502 ILE A N 1
ATOM 3898 C CA . ILE A 1 502 ? 5.935 -23.799 -13.016 1.00 97.25 502 ILE A CA 1
ATOM 3899 C C . ILE A 1 502 ? 6.907 -22.616 -13.198 1.00 97.25 502 ILE A C 1
ATOM 3901 O O . ILE A 1 502 ? 7.324 -21.975 -12.238 1.00 97.25 502 ILE A O 1
ATOM 3905 N N . PHE A 1 503 ? 7.269 -22.339 -14.452 1.00 98.62 503 PHE A N 1
ATOM 3906 C CA . PHE A 1 503 ? 7.902 -21.093 -14.906 1.00 98.62 503 PHE A CA 1
ATOM 3907 C C . PHE A 1 503 ? 6.973 -20.393 -15.918 1.00 98.62 503 PHE A C 1
ATOM 3909 O O . PHE A 1 503 ? 6.137 -21.081 -16.531 1.00 98.62 503 PHE A O 1
ATOM 3916 N N . PRO A 1 504 ? 7.145 -19.079 -16.170 1.00 98.69 504 PRO A N 1
ATOM 3917 C CA . PRO A 1 504 ? 6.613 -18.441 -17.373 1.00 98.69 504 PRO A CA 1
ATOM 3918 C C . PRO A 1 504 ? 7.058 -19.182 -18.644 1.00 98.69 504 PRO A C 1
ATOM 3920 O O . PRO A 1 504 ? 8.070 -19.886 -18.643 1.00 98.69 504 PRO A O 1
ATOM 3923 N N . ASP A 1 505 ? 6.301 -19.053 -19.731 1.00 98.75 505 ASP A N 1
ATOM 3924 C CA . ASP A 1 505 ? 6.570 -19.770 -20.989 1.00 98.75 505 ASP A CA 1
ATOM 3925 C C . ASP A 1 505 ? 7.836 -19.259 -21.682 1.00 98.75 505 ASP A C 1
ATOM 3927 O O . ASP A 1 505 ? 8.627 -20.045 -22.204 1.00 98.75 505 ASP A O 1
ATOM 3931 N N . ILE A 1 506 ? 8.070 -17.949 -21.600 1.00 98.81 506 ILE A N 1
ATOM 3932 C CA . ILE A 1 506 ? 9.342 -17.312 -21.922 1.00 98.81 506 ILE A CA 1
ATOM 3933 C C . ILE A 1 506 ? 9.769 -16.495 -20.701 1.00 98.81 506 ILE A C 1
ATOM 3935 O O . ILE A 1 506 ? 9.024 -15.638 -20.236 1.00 98.81 506 ILE A O 1
ATOM 3939 N N . TYR A 1 507 ? 10.973 -16.733 -20.183 1.00 98.75 507 TYR A N 1
ATOM 3940 C CA . TYR A 1 507 ? 11.531 -15.965 -19.067 1.00 98.75 507 TYR A CA 1
ATOM 3941 C C . TYR A 1 507 ? 13.024 -15.688 -19.265 1.00 98.75 507 TYR A C 1
ATOM 3943 O O . TYR A 1 507 ? 13.704 -16.333 -20.071 1.00 98.75 507 TYR A O 1
ATOM 3951 N N . LYS A 1 508 ? 13.551 -14.718 -18.514 1.00 98.50 508 LYS A N 1
ATOM 3952 C CA . LYS A 1 508 ? 14.985 -14.412 -18.441 1.00 98.50 508 LYS A CA 1
ATOM 3953 C C . LYS A 1 508 ? 15.476 -14.506 -16.998 1.00 98.50 508 LYS A C 1
ATOM 3955 O O . LYS A 1 508 ? 14.918 -13.860 -16.116 1.00 98.50 508 LYS A O 1
ATOM 3960 N N . ILE A 1 509 ? 16.553 -15.263 -16.774 1.00 98.19 509 ILE A N 1
ATOM 3961 C CA . ILE A 1 509 ? 17.305 -15.232 -15.509 1.00 98.19 509 ILE A CA 1
ATOM 3962 C C . ILE A 1 509 ? 17.898 -13.831 -15.348 1.00 98.19 509 ILE A C 1
ATOM 3964 O O . ILE A 1 509 ? 18.517 -13.326 -16.285 1.00 98.19 509 ILE A O 1
ATOM 3968 N N . TYR A 1 510 ? 17.702 -13.211 -14.183 1.00 97.94 510 TYR A N 1
ATOM 3969 C CA . TYR A 1 510 ? 18.061 -11.808 -13.966 1.00 97.94 510 TYR A CA 1
ATOM 3970 C C . TYR A 1 510 ? 19.544 -11.500 -14.242 1.00 97.94 510 TYR A C 1
ATOM 3972 O O . TYR A 1 510 ? 20.439 -12.089 -13.634 1.00 97.94 510 TYR A O 1
ATOM 3980 N N . ASN A 1 511 ? 19.787 -10.518 -15.116 1.00 96.81 511 ASN A N 1
ATOM 3981 C CA . ASN A 1 511 ? 21.105 -9.959 -15.403 1.00 96.81 511 ASN A CA 1
ATOM 3982 C C . ASN A 1 511 ? 20.990 -8.465 -15.756 1.00 96.81 511 ASN A C 1
ATOM 3984 O O . ASN A 1 511 ? 20.846 -8.110 -16.925 1.00 96.81 511 ASN A O 1
ATOM 3988 N N . GLY A 1 512 ? 21.104 -7.589 -14.755 1.00 94.00 512 GLY A N 1
ATOM 3989 C CA . GLY A 1 512 ? 21.019 -6.133 -14.943 1.00 94.00 512 GLY A CA 1
ATOM 3990 C C . GLY A 1 512 ? 22.115 -5.511 -15.825 1.00 94.00 512 GLY A C 1
ATOM 3991 O O . GLY A 1 512 ? 22.040 -4.331 -16.143 1.00 94.00 512 GLY A O 1
ATOM 3992 N N . SER A 1 513 ? 23.124 -6.277 -16.266 1.00 97.38 513 SER A N 1
ATOM 3993 C CA . SER A 1 513 ? 24.092 -5.819 -17.276 1.00 97.38 513 SER A CA 1
ATOM 3994 C C . SER A 1 513 ? 23.573 -5.894 -18.720 1.00 97.38 513 SER A C 1
ATOM 3996 O O . SER A 1 513 ? 24.282 -5.460 -19.624 1.00 97.38 513 SER A O 1
ATOM 3998 N N . VAL A 1 514 ? 22.372 -6.435 -18.963 1.00 98.00 514 VAL A N 1
ATOM 3999 C CA . VAL A 1 514 ? 21.733 -6.418 -20.292 1.00 98.00 514 VAL A CA 1
ATOM 4000 C C . VAL A 1 514 ? 21.221 -4.998 -20.603 1.00 98.00 514 VAL A C 1
ATOM 4002 O O . VAL A 1 514 ? 20.416 -4.486 -19.814 1.00 98.00 514 VAL A O 1
ATOM 4005 N N . PRO A 1 515 ? 21.628 -4.364 -21.724 1.00 97.75 515 PRO A N 1
ATOM 4006 C CA . PRO A 1 515 ? 21.136 -3.048 -22.143 1.00 97.75 515 PRO A CA 1
ATOM 4007 C C . PRO A 1 515 ? 19.608 -2.982 -22.214 1.00 97.75 515 PRO A C 1
ATOM 4009 O O . PRO A 1 515 ? 18.957 -3.957 -22.580 1.00 97.75 515 PRO A O 1
ATOM 4012 N N . PHE A 1 516 ? 19.031 -1.833 -21.864 1.00 98.44 516 PHE A N 1
ATOM 4013 C CA . PHE A 1 516 ? 17.577 -1.629 -21.780 1.00 98.44 516 PHE A CA 1
ATOM 4014 C C . PHE A 1 516 ? 16.893 -1.853 -23.138 1.00 98.44 516 PHE A C 1
ATOM 4016 O O . PHE A 1 516 ? 15.828 -2.463 -23.233 1.00 98.44 516 PHE A O 1
ATOM 4023 N N . GLU A 1 517 ? 17.587 -1.435 -24.190 1.00 97.44 517 GLU A N 1
ATOM 4024 C CA . GLU A 1 517 ? 17.216 -1.519 -25.593 1.00 97.44 517 GLU A CA 1
ATOM 4025 C C . GLU A 1 517 ? 17.041 -2.984 -26.048 1.00 97.44 517 GLU A C 1
ATOM 4027 O O . GLU A 1 517 ? 16.056 -3.322 -26.707 1.00 97.44 517 GLU A O 1
ATOM 4032 N N . GLU A 1 518 ? 17.925 -3.894 -25.613 1.00 96.81 518 GLU A N 1
ATOM 4033 C CA . GLU A 1 518 ? 17.810 -5.337 -25.890 1.00 96.81 518 GLU A CA 1
ATOM 4034 C C . GLU A 1 518 ? 16.582 -5.968 -25.217 1.00 96.81 518 GLU A C 1
ATOM 4036 O O . GLU A 1 518 ? 15.980 -6.895 -25.765 1.00 96.81 518 GLU A O 1
ATOM 4041 N N . ARG A 1 519 ? 16.187 -5.468 -24.036 1.00 98.38 519 ARG A N 1
ATOM 4042 C CA . ARG A 1 519 ? 15.015 -5.970 -23.295 1.00 98.38 519 ARG A CA 1
ATOM 4043 C C . ARG A 1 519 ? 13.725 -5.634 -24.041 1.00 98.38 519 ARG A C 1
ATOM 4045 O O . ARG A 1 519 ? 12.885 -6.508 -24.248 1.00 98.38 519 ARG A O 1
ATOM 4052 N N . ILE A 1 520 ? 13.615 -4.389 -24.510 1.00 98.50 520 ILE A N 1
ATOM 4053 C CA . ILE A 1 520 ? 12.488 -3.894 -25.315 1.00 98.50 520 ILE A CA 1
ATOM 4054 C C . ILE A 1 520 ? 12.398 -4.656 -26.636 1.00 98.50 520 ILE A C 1
ATOM 4056 O O . ILE A 1 520 ? 11.341 -5.193 -26.964 1.00 98.50 520 ILE A O 1
ATOM 4060 N N . LEU A 1 521 ? 13.509 -4.777 -27.370 1.00 96.44 521 LEU A N 1
ATOM 4061 C CA . LEU A 1 521 ? 13.540 -5.486 -28.652 1.00 96.44 521 LEU A CA 1
ATOM 4062 C C . LEU A 1 521 ? 13.203 -6.976 -28.514 1.00 96.44 521 LEU A C 1
ATOM 4064 O O . LEU A 1 521 ? 12.553 -7.542 -29.393 1.00 96.44 521 LEU A O 1
ATOM 4068 N N . ALA A 1 522 ? 13.571 -7.616 -27.402 1.00 98.00 522 ALA A N 1
ATOM 4069 C CA . ALA A 1 522 ? 13.149 -8.983 -27.119 1.00 98.00 522 ALA A CA 1
ATOM 4070 C C . ALA A 1 522 ? 11.630 -9.097 -26.891 1.00 98.00 522 ALA A C 1
ATOM 4072 O O . ALA A 1 522 ? 11.018 -10.004 -27.451 1.00 98.00 522 ALA A O 1
ATOM 4073 N N . VAL A 1 523 ? 11.008 -8.175 -26.144 1.00 98.69 523 VAL A N 1
ATOM 4074 C CA . VAL A 1 523 ? 9.543 -8.147 -25.952 1.00 98.69 523 VAL A CA 1
ATOM 4075 C C . VAL A 1 523 ? 8.816 -7.849 -27.271 1.00 98.69 523 VAL A C 1
ATOM 4077 O O . VAL A 1 523 ? 7.883 -8.569 -27.627 1.00 98.69 523 VAL A O 1
ATOM 4080 N N . LEU A 1 524 ? 9.291 -6.876 -28.057 1.00 97.94 524 LEU A N 1
ATOM 4081 C CA . LEU A 1 524 ? 8.775 -6.582 -29.402 1.00 97.94 524 LEU A CA 1
ATOM 4082 C C . LEU A 1 524 ? 8.902 -7.786 -30.350 1.00 97.94 524 LEU A C 1
ATOM 4084 O O . LEU A 1 524 ? 8.016 -8.018 -31.171 1.00 97.94 524 LEU A O 1
ATOM 4088 N N . LYS A 1 525 ? 9.960 -8.596 -30.221 1.00 97.12 525 LYS A N 1
ATOM 4089 C CA . LYS A 1 525 ? 10.111 -9.860 -30.958 1.00 97.12 525 LYS A CA 1
ATOM 4090 C C . LYS A 1 525 ? 9.161 -10.953 -30.457 1.00 97.12 525 LYS A C 1
ATOM 4092 O O . LYS A 1 525 ? 8.665 -11.733 -31.263 1.00 97.12 525 LYS A O 1
ATOM 4097 N N . TRP A 1 526 ? 8.871 -11.019 -29.158 1.00 98.50 526 TRP A N 1
ATOM 4098 C CA . TRP A 1 526 ? 7.894 -11.970 -28.613 1.00 98.50 526 TRP A CA 1
ATOM 4099 C C . TRP A 1 526 ? 6.457 -11.648 -29.038 1.00 98.50 526 TRP A C 1
ATOM 4101 O O . TRP A 1 526 ? 5.669 -12.565 -29.247 1.00 98.50 526 TRP A O 1
ATOM 4111 N N . LEU A 1 527 ? 6.115 -10.368 -29.214 1.00 98.38 527 LEU A N 1
ATOM 4112 C CA . LEU A 1 527 ? 4.830 -9.922 -29.775 1.00 98.38 527 LEU A CA 1
ATOM 4113 C C . LEU A 1 527 ? 4.652 -10.303 -31.263 1.00 98.38 527 LEU A C 1
ATOM 4115 O O . LEU A 1 527 ? 3.525 -10.357 -31.751 1.00 98.38 527 LEU A O 1
ATOM 4119 N N . GLN A 1 528 ? 5.740 -10.628 -31.970 1.00 96.69 528 GLN A N 1
ATOM 4120 C CA . GLN A 1 528 ? 5.736 -11.098 -33.364 1.00 96.69 528 GLN A CA 1
ATOM 4121 C C . GLN A 1 528 ? 5.701 -12.630 -33.511 1.00 96.69 528 GLN A C 1
ATOM 4123 O O . GLN A 1 528 ? 5.694 -13.133 -34.633 1.00 96.69 528 GLN A O 1
ATOM 4128 N N . LEU A 1 529 ? 5.693 -13.391 -32.409 1.00 97.88 529 LEU A N 1
ATOM 4129 C CA . LEU A 1 529 ? 5.624 -14.855 -32.472 1.00 97.88 529 LEU A CA 1
ATOM 4130 C C . LEU A 1 529 ? 4.302 -15.346 -33.103 1.00 97.88 529 LEU A C 1
ATOM 4132 O O . LEU A 1 529 ? 3.281 -14.650 -33.017 1.00 97.88 529 LEU A O 1
ATOM 4136 N N . PRO A 1 530 ? 4.285 -16.562 -33.687 1.00 97.38 530 PRO A N 1
ATOM 4137 C CA . PRO A 1 530 ? 3.051 -17.250 -34.058 1.00 97.38 530 PRO A CA 1
ATOM 4138 C C . PRO A 1 530 ? 2.072 -17.302 -32.880 1.00 97.38 530 PRO A C 1
ATOM 4140 O O . PRO A 1 530 ? 2.484 -17.484 -31.735 1.00 97.38 530 PRO A O 1
ATOM 4143 N N . LYS A 1 531 ? 0.770 -17.146 -33.146 1.00 95.25 531 LYS A N 1
ATOM 4144 C CA . LYS A 1 531 ? -0.279 -17.022 -32.109 1.00 95.25 531 LYS A CA 1
ATOM 4145 C C . LYS A 1 531 ? -0.324 -18.176 -31.097 1.00 95.25 531 LYS A C 1
ATOM 4147 O O . LYS A 1 531 ? -0.816 -18.010 -29.988 1.00 95.25 531 LYS A O 1
ATOM 4152 N N . ASP A 1 532 ? 0.166 -19.343 -31.489 1.00 94.94 532 ASP A N 1
ATOM 4153 C CA . ASP A 1 532 ? 0.266 -20.558 -30.692 1.00 94.94 532 ASP A CA 1
ATOM 4154 C C . ASP A 1 532 ? 1.479 -20.572 -29.743 1.00 94.94 532 ASP A C 1
ATOM 4156 O O . ASP A 1 532 ? 1.415 -21.242 -28.712 1.00 94.94 532 ASP A O 1
ATOM 4160 N N . GLU A 1 533 ? 2.522 -19.777 -29.999 1.00 96.81 533 GLU A N 1
ATOM 4161 C CA . GLU A 1 533 ? 3.661 -19.550 -29.090 1.00 96.81 533 GLU A CA 1
ATOM 4162 C C . GLU A 1 533 ? 3.592 -18.196 -28.356 1.00 96.81 533 GLU A C 1
ATOM 4164 O O . GLU A 1 533 ? 4.138 -18.055 -27.259 1.00 96.81 533 GLU A O 1
ATOM 4169 N N . ARG A 1 534 ? 2.907 -17.204 -28.937 1.00 98.44 534 ARG A N 1
ATOM 4170 C CA . ARG A 1 534 ? 2.871 -15.807 -28.485 1.00 98.44 534 ARG A CA 1
ATOM 4171 C C . ARG A 1 534 ? 2.237 -15.628 -27.091 1.00 98.44 534 ARG A C 1
ATOM 4173 O O . ARG A 1 534 ? 1.080 -16.008 -26.889 1.00 98.44 534 ARG A O 1
ATOM 4180 N N . PRO A 1 535 ? 2.945 -15.005 -26.127 1.00 98.69 535 PRO A N 1
ATOM 4181 C CA . PRO A 1 535 ? 2.361 -14.630 -24.842 1.00 98.69 535 PRO A CA 1
ATOM 4182 C C . PRO A 1 535 ? 1.188 -13.646 -24.954 1.00 98.69 535 PRO A C 1
ATOM 4184 O O . PRO A 1 535 ? 1.063 -12.919 -25.930 1.00 98.69 535 PRO A O 1
ATOM 4187 N N . HIS A 1 536 ? 0.335 -13.615 -23.933 1.00 98.75 536 HIS A N 1
ATOM 4188 C CA . HIS A 1 536 ? -0.685 -12.576 -23.733 1.00 98.75 536 HIS A CA 1
ATOM 4189 C C . HIS A 1 536 ? -0.353 -11.686 -22.526 1.00 98.75 536 HIS A C 1
ATOM 4191 O O . HIS A 1 536 ? -0.662 -10.500 -22.548 1.00 98.75 536 HIS A O 1
ATOM 4197 N N . PHE A 1 537 ? 0.325 -12.221 -21.503 1.00 98.94 537 PHE A N 1
ATOM 4198 C CA . PHE A 1 537 ? 0.893 -11.422 -20.414 1.00 98.94 537 PHE A CA 1
ATOM 4199 C C . PHE A 1 537 ? 2.408 -11.268 -20.576 1.00 98.94 537 PHE A C 1
ATOM 4201 O O . PHE A 1 537 ? 3.121 -12.255 -20.785 1.00 98.94 537 PHE A O 1
ATOM 4208 N N . TYR A 1 538 ? 2.899 -10.042 -20.424 1.00 98.94 538 TYR A N 1
ATOM 4209 C CA . TYR A 1 538 ? 4.308 -9.688 -20.551 1.00 98.94 538 TYR A CA 1
ATOM 4210 C C . TYR A 1 538 ? 4.799 -8.897 -19.335 1.00 98.94 538 TYR A C 1
ATOM 4212 O O . TYR A 1 538 ? 4.057 -8.080 -18.790 1.00 98.94 538 TYR A O 1
ATOM 4220 N N . THR A 1 539 ? 6.073 -9.067 -18.960 1.00 98.94 539 THR A N 1
ATOM 4221 C CA . THR A 1 539 ? 6.758 -8.121 -18.057 1.00 98.94 539 THR A CA 1
ATOM 4222 C C . THR A 1 539 ? 8.008 -7.531 -18.692 1.00 98.94 539 THR A C 1
ATOM 4224 O O . THR A 1 539 ? 8.709 -8.200 -19.455 1.00 98.94 539 THR A O 1
ATOM 4227 N N . LEU A 1 540 ? 8.311 -6.292 -18.314 1.00 98.94 540 LEU A N 1
ATOM 4228 C CA . LEU A 1 540 ? 9.557 -5.598 -18.613 1.00 98.94 540 LEU A CA 1
ATOM 4229 C C . LEU A 1 540 ? 10.001 -4.811 -17.370 1.00 98.94 540 LEU A C 1
ATOM 4231 O O . LEU A 1 540 ? 9.174 -4.208 -16.690 1.00 98.94 540 LEU A O 1
ATOM 4235 N N . TYR A 1 541 ? 11.296 -4.830 -17.061 1.00 98.94 541 TYR A N 1
ATOM 4236 C CA . TYR A 1 541 ? 11.866 -4.190 -15.872 1.00 98.94 541 TYR A CA 1
ATOM 4237 C C . TYR A 1 541 ? 13.210 -3.524 -16.191 1.00 98.94 541 TYR A C 1
ATOM 4239 O O . TYR A 1 541 ? 14.056 -4.142 -16.852 1.00 98.94 541 TYR A O 1
ATOM 4247 N N . LEU A 1 542 ? 13.411 -2.298 -15.692 1.00 98.88 542 LEU A N 1
ATOM 4248 C CA . LEU A 1 542 ? 14.652 -1.515 -15.776 1.00 98.88 542 LEU A CA 1
ATOM 4249 C C . LEU A 1 542 ? 15.083 -1.044 -14.373 1.00 98.88 542 LEU A C 1
ATOM 4251 O O . LEU A 1 542 ? 14.246 -0.614 -13.587 1.00 98.88 542 LEU A O 1
ATOM 4255 N N . GLU A 1 543 ? 16.389 -1.073 -14.085 1.00 98.81 543 GLU A N 1
ATOM 4256 C CA . GLU A 1 543 ? 16.986 -0.724 -12.777 1.00 98.81 543 GLU A CA 1
ATOM 4257 C C . GLU A 1 543 ? 17.118 0.798 -12.521 1.00 98.81 543 GLU A C 1
ATOM 4259 O O . GLU A 1 543 ? 17.785 1.224 -11.578 1.00 98.81 543 GLU A O 1
ATOM 4264 N N . GLU A 1 544 ? 16.544 1.635 -13.385 1.00 98.81 544 GLU A N 1
ATOM 4265 C CA . GLU A 1 544 ? 16.576 3.098 -13.288 1.00 98.81 544 GLU A CA 1
ATOM 4266 C C . GLU A 1 544 ? 15.137 3.638 -13.230 1.00 98.81 544 GLU A C 1
ATOM 4268 O O . GLU A 1 544 ? 14.269 3.106 -13.932 1.00 98.81 544 GLU A O 1
ATOM 4273 N N . PRO A 1 545 ? 14.868 4.715 -12.466 1.00 98.81 545 PRO A N 1
ATOM 4274 C CA . PRO A 1 545 ? 15.829 5.620 -11.822 1.00 98.81 545 PRO A CA 1
ATOM 4275 C C . PRO A 1 545 ? 16.387 5.205 -10.437 1.00 98.81 545 PRO A C 1
ATOM 4277 O O . PRO A 1 545 ? 17.120 6.009 -9.857 1.00 98.81 545 PRO A O 1
ATOM 4280 N N . ASP A 1 546 ? 16.086 4.020 -9.877 1.00 98.88 546 ASP A N 1
ATOM 4281 C CA . ASP A 1 546 ? 16.619 3.585 -8.562 1.00 98.88 546 ASP A CA 1
ATOM 4282 C C . ASP A 1 546 ? 18.146 3.661 -8.495 1.00 98.88 546 ASP A C 1
ATOM 4284 O O . ASP A 1 546 ? 18.682 4.312 -7.600 1.00 98.88 546 ASP A O 1
ATOM 4288 N N . SER A 1 547 ? 18.850 3.057 -9.457 1.00 98.56 547 SER A N 1
ATOM 4289 C CA . SER A 1 547 ? 20.316 3.008 -9.494 1.00 98.56 547 SER A CA 1
ATOM 4290 C C . SER A 1 547 ? 20.949 4.404 -9.381 1.00 98.56 547 SER A C 1
ATOM 4292 O O . SER A 1 547 ? 21.837 4.619 -8.542 1.00 98.56 547 SER A O 1
ATOM 4294 N N . SER A 1 548 ? 20.442 5.387 -10.131 1.00 98.75 548 SER A N 1
ATOM 4295 C CA . SER A 1 548 ? 20.893 6.780 -10.048 1.00 98.75 548 SER A CA 1
ATOM 4296 C C . SER A 1 548 ? 20.413 7.477 -8.772 1.00 98.75 548 SER A C 1
ATOM 4298 O O . SER A 1 548 ? 21.196 8.184 -8.136 1.00 98.75 548 SER A O 1
ATOM 4300 N N . GLY A 1 549 ? 19.173 7.239 -8.335 1.00 98.62 549 GLY A N 1
ATOM 4301 C CA . GLY A 1 549 ? 18.610 7.793 -7.101 1.00 98.62 549 GLY A CA 1
ATOM 4302 C C . GLY A 1 549 ? 19.381 7.358 -5.855 1.00 98.62 549 GLY A C 1
ATOM 4303 O O . GLY A 1 549 ? 19.744 8.188 -5.023 1.00 98.62 549 GLY A O 1
ATOM 4304 N N . HIS A 1 550 ? 19.733 6.077 -5.764 1.00 98.56 550 HIS A N 1
ATOM 4305 C CA . HIS A 1 550 ? 20.629 5.528 -4.754 1.00 98.56 550 HIS A CA 1
ATOM 4306 C C . HIS A 1 550 ? 22.019 6.182 -4.830 1.00 98.56 550 HIS A C 1
ATOM 4308 O O . HIS A 1 550 ? 22.549 6.617 -3.806 1.00 98.56 550 HIS A O 1
ATOM 4314 N N . SER A 1 551 ? 22.612 6.249 -6.024 1.00 98.44 551 SER A N 1
ATOM 4315 C CA . SER A 1 551 ? 24.007 6.672 -6.218 1.00 98.44 551 SER A CA 1
ATOM 4316 C C . SER A 1 551 ? 24.244 8.171 -6.003 1.00 98.44 551 SER A C 1
ATOM 4318 O O . SER A 1 551 ? 25.288 8.541 -5.465 1.00 98.44 551 SER A O 1
ATOM 4320 N N . TYR A 1 552 ? 23.285 9.021 -6.388 1.00 98.31 552 TYR A N 1
ATOM 4321 C CA . TYR A 1 552 ? 23.444 10.483 -6.462 1.00 98.31 552 TYR A CA 1
ATOM 4322 C C . TYR A 1 552 ? 22.397 11.279 -5.665 1.00 98.31 552 TYR A C 1
ATOM 4324 O O . TYR A 1 552 ? 22.542 12.490 -5.514 1.00 98.31 552 TYR A O 1
ATOM 4332 N N . GLY A 1 553 ? 21.371 10.614 -5.125 1.00 98.19 553 GLY A N 1
ATOM 4333 C CA . GLY A 1 553 ? 20.220 11.247 -4.477 1.00 98.19 553 GLY A CA 1
ATOM 4334 C C . GLY A 1 553 ? 19.087 11.558 -5.469 1.00 98.19 553 GLY A C 1
ATOM 4335 O O . GLY A 1 553 ? 19.353 11.770 -6.655 1.00 98.19 553 GLY A O 1
ATOM 4336 N N . PRO A 1 554 ? 17.816 11.607 -5.016 1.00 98.19 554 PRO A N 1
ATOM 4337 C CA . PRO A 1 554 ? 16.654 11.774 -5.898 1.00 98.19 554 PRO A CA 1
ATOM 4338 C C . PRO A 1 554 ? 16.574 13.140 -6.601 1.00 98.19 554 PRO A C 1
ATOM 4340 O O . PRO A 1 554 ? 15.850 13.279 -7.579 1.00 98.19 554 PRO A O 1
ATOM 4343 N N . VAL A 1 555 ? 17.305 14.155 -6.131 1.00 98.56 555 VAL A N 1
ATOM 4344 C CA . VAL A 1 555 ? 17.369 15.483 -6.768 1.00 98.56 555 VAL A CA 1
ATOM 4345 C C . VAL A 1 555 ? 18.800 15.719 -7.253 1.00 98.56 555 VAL A C 1
ATOM 4347 O O . VAL A 1 555 ? 19.593 16.402 -6.607 1.00 98.56 555 VAL A O 1
ATOM 4350 N N . SER A 1 556 ? 19.144 15.086 -8.375 1.00 98.56 556 SER A N 1
ATOM 4351 C CA . SER A 1 556 ? 20.485 15.096 -8.974 1.00 98.56 556 SER A CA 1
ATOM 4352 C C . SER A 1 556 ? 20.427 15.152 -10.504 1.00 98.56 556 SER A C 1
ATOM 4354 O O . SER A 1 556 ? 19.453 14.713 -11.120 1.00 98.56 556 SER A O 1
ATOM 4356 N N . SER A 1 557 ? 21.486 15.665 -11.140 1.00 98.50 557 SER A N 1
ATOM 4357 C CA . SER A 1 557 ? 21.604 15.708 -12.610 1.00 98.50 557 SER A CA 1
ATOM 4358 C C . SER A 1 557 ? 21.590 14.308 -13.229 1.00 98.50 557 SER A C 1
ATOM 4360 O O . SER A 1 557 ? 21.138 14.108 -14.353 1.00 98.50 557 SER A O 1
ATOM 4362 N N . GLU A 1 558 ? 22.096 13.331 -12.486 1.00 98.75 558 GLU A N 1
ATOM 4363 C CA . GLU A 1 558 ? 22.175 11.928 -12.857 1.00 98.75 558 GLU A CA 1
ATOM 4364 C C . GLU A 1 558 ? 20.786 11.280 -12.852 1.00 98.75 558 GLU A C 1
ATOM 4366 O O . GLU A 1 558 ? 20.446 10.611 -13.825 1.00 98.75 558 GLU A O 1
ATOM 4371 N N . VAL A 1 559 ? 19.934 11.575 -11.859 1.00 98.75 559 VAL A N 1
ATOM 4372 C CA . VAL A 1 559 ? 18.517 11.169 -11.886 1.00 98.75 559 VAL A CA 1
ATOM 4373 C C . VAL A 1 559 ? 17.767 11.812 -13.054 1.00 98.75 559 VAL A C 1
ATOM 4375 O O . VAL A 1 559 ? 17.031 11.106 -13.732 1.00 98.75 559 VAL A O 1
ATOM 4378 N N . ILE A 1 560 ? 17.992 13.093 -13.381 1.00 98.69 560 ILE A N 1
ATOM 4379 C CA . ILE A 1 560 ? 17.368 13.707 -14.573 1.00 98.69 560 ILE A CA 1
ATOM 4380 C C . ILE A 1 560 ? 17.772 12.967 -15.860 1.00 98.69 560 ILE A C 1
ATOM 4382 O O . ILE A 1 560 ? 16.911 12.651 -16.681 1.00 98.69 560 ILE A O 1
ATOM 4386 N N . ARG A 1 561 ? 19.056 12.615 -16.023 1.00 98.75 561 ARG A N 1
ATOM 4387 C CA . ARG A 1 561 ? 19.527 11.811 -17.168 1.00 98.75 561 ARG A CA 1
ATOM 4388 C C . ARG A 1 561 ? 18.933 10.399 -17.177 1.00 98.75 561 ARG A C 1
ATOM 4390 O O . ARG A 1 561 ? 18.616 9.892 -18.249 1.00 98.75 561 ARG A O 1
ATOM 4397 N N . ALA A 1 562 ? 18.779 9.765 -16.014 1.00 98.81 562 ALA A N 1
ATOM 4398 C CA . ALA A 1 562 ? 18.167 8.444 -15.888 1.00 98.81 562 ALA A CA 1
ATOM 4399 C C . ALA A 1 562 ? 16.677 8.473 -16.260 1.00 98.81 562 ALA A C 1
ATOM 4401 O O . ALA A 1 562 ? 16.239 7.651 -17.063 1.00 98.81 562 ALA A O 1
ATOM 4402 N N . LEU A 1 563 ? 15.934 9.469 -15.765 1.00 98.88 563 LEU A N 1
ATOM 4403 C CA . LEU A 1 563 ? 14.536 9.730 -16.116 1.00 98.88 563 LEU A CA 1
ATOM 4404 C C . LEU A 1 563 ? 14.376 9.955 -17.625 1.00 98.88 563 LEU A C 1
ATOM 4406 O O . LEU A 1 563 ? 13.580 9.275 -18.267 1.00 98.88 563 LEU A O 1
ATOM 4410 N N . GLN A 1 564 ? 15.195 10.829 -18.218 1.00 98.69 564 GLN A N 1
ATOM 4411 C CA . GLN A 1 564 ? 15.209 11.040 -19.668 1.00 98.69 564 GLN A CA 1
ATOM 4412 C C . GLN A 1 564 ? 15.581 9.766 -20.438 1.00 98.69 564 GLN A C 1
ATOM 4414 O O . GLN A 1 564 ? 15.016 9.514 -21.502 1.00 98.69 564 GLN A O 1
ATOM 4419 N N . ARG A 1 565 ? 16.490 8.922 -19.927 1.00 98.56 565 ARG A N 1
ATOM 4420 C CA . ARG A 1 565 ? 16.786 7.631 -20.563 1.00 98.56 565 ARG A CA 1
ATOM 4421 C C . ARG A 1 565 ? 15.569 6.710 -20.540 1.00 98.56 565 ARG A C 1
ATOM 4423 O O . ARG A 1 565 ? 15.262 6.137 -21.580 1.00 98.56 565 ARG A O 1
ATOM 4430 N N . VAL A 1 566 ? 14.880 6.560 -19.407 1.00 98.81 566 VAL A N 1
ATOM 4431 C CA . VAL A 1 566 ? 13.714 5.662 -19.339 1.00 98.81 566 VAL A CA 1
ATOM 4432 C C . VAL A 1 566 ? 12.509 6.196 -20.116 1.00 98.81 566 VAL A C 1
ATOM 4434 O O . VAL A 1 566 ? 11.809 5.395 -20.723 1.00 98.81 566 VAL A O 1
ATOM 4437 N N . ASP A 1 567 ? 12.328 7.514 -20.232 1.00 98.88 567 ASP A N 1
ATOM 4438 C CA . ASP A 1 567 ? 11.337 8.109 -21.145 1.00 98.88 567 ASP A CA 1
ATOM 4439 C C . ASP A 1 567 ? 11.621 7.739 -22.613 1.00 98.88 567 ASP A C 1
ATOM 4441 O O . ASP A 1 567 ? 10.743 7.224 -23.304 1.00 98.88 567 ASP A O 1
ATOM 4445 N N . ASN A 1 568 ? 12.880 7.852 -23.058 1.00 98.25 568 ASN A N 1
ATOM 4446 C CA . ASN A 1 568 ? 13.304 7.385 -24.385 1.00 98.25 568 ASN A CA 1
ATOM 4447 C C . ASN A 1 568 ? 13.138 5.861 -24.570 1.00 98.25 568 ASN A C 1
ATOM 4449 O O . ASN A 1 568 ? 12.841 5.406 -25.673 1.00 98.25 568 ASN A O 1
ATOM 4453 N N . MET A 1 569 ? 13.304 5.059 -23.513 1.00 98.69 569 MET A N 1
ATOM 4454 C CA . MET A 1 569 ? 13.062 3.607 -23.547 1.00 98.69 569 MET A CA 1
ATOM 4455 C C . MET A 1 569 ? 11.572 3.267 -23.677 1.00 98.69 569 MET A C 1
ATOM 4457 O O . MET A 1 569 ? 11.206 2.385 -24.453 1.00 98.69 569 MET A O 1
ATOM 4461 N N . VAL A 1 570 ? 10.698 3.996 -22.982 1.00 98.88 570 VAL A N 1
ATOM 4462 C CA . VAL A 1 570 ? 9.246 3.905 -23.185 1.00 98.88 570 VAL A CA 1
ATOM 4463 C C . VAL A 1 570 ? 8.881 4.373 -24.602 1.00 98.88 570 VAL A C 1
ATOM 4465 O O . VAL A 1 570 ? 8.065 3.731 -25.256 1.00 98.88 570 VAL A O 1
ATOM 4468 N N . GLY A 1 571 ? 9.547 5.403 -25.135 1.00 98.38 571 GLY A N 1
ATOM 4469 C CA . GLY A 1 571 ? 9.393 5.852 -26.525 1.00 98.38 571 GLY A CA 1
ATOM 4470 C C . GLY A 1 571 ? 9.744 4.767 -27.540 1.00 98.38 571 GLY A C 1
ATOM 4471 O O . GLY A 1 571 ? 8.945 4.465 -28.423 1.00 98.38 571 GLY A O 1
ATOM 4472 N N . MET A 1 572 ? 10.890 4.104 -27.360 1.00 98.00 572 MET A N 1
ATOM 4473 C CA . MET A 1 572 ? 11.324 2.975 -28.189 1.00 98.00 572 MET A CA 1
ATOM 4474 C C . MET A 1 572 ? 10.349 1.787 -28.127 1.00 98.00 572 MET A C 1
ATOM 4476 O O . MET A 1 572 ? 10.151 1.101 -29.129 1.00 98.00 572 MET A O 1
ATOM 4480 N N . LEU A 1 573 ? 9.703 1.542 -26.982 1.00 98.69 573 LEU A N 1
ATOM 4481 C CA . LEU A 1 573 ? 8.616 0.567 -26.903 1.00 98.69 573 LEU A CA 1
ATOM 4482 C C . LEU A 1 573 ? 7.397 1.025 -27.720 1.00 98.69 573 LEU A C 1
ATOM 4484 O O . LEU A 1 573 ? 6.894 0.247 -28.528 1.00 98.69 573 LEU A O 1
ATOM 4488 N N . MET A 1 574 ? 6.929 2.264 -27.540 1.00 98.62 574 MET A N 1
ATOM 4489 C CA . MET A 1 574 ? 5.711 2.758 -28.197 1.00 98.62 574 MET A CA 1
ATOM 4490 C C . MET A 1 574 ? 5.860 2.888 -29.720 1.00 98.62 574 MET A C 1
ATOM 4492 O O . MET A 1 574 ? 4.963 2.461 -30.443 1.00 98.62 574 MET A O 1
ATOM 4496 N N . ASP A 1 575 ? 6.999 3.374 -30.223 1.00 97.12 575 ASP A N 1
ATOM 4497 C CA . ASP A 1 575 ? 7.305 3.384 -31.663 1.00 97.12 575 ASP A CA 1
ATOM 4498 C C . ASP A 1 575 ? 7.399 1.955 -32.231 1.00 97.12 575 ASP A C 1
ATOM 4500 O O . ASP A 1 575 ? 6.905 1.681 -33.325 1.00 97.12 575 ASP A O 1
ATOM 4504 N N . GLY A 1 576 ? 7.962 1.009 -31.469 1.00 95.88 576 GLY A N 1
ATOM 4505 C CA . GLY A 1 576 ? 8.008 -0.403 -31.853 1.00 95.88 576 GLY A CA 1
ATOM 4506 C C . GLY A 1 576 ? 6.616 -1.037 -31.926 1.00 95.88 576 GLY A C 1
ATOM 4507 O O . GLY A 1 576 ? 6.293 -1.734 -32.886 1.00 95.88 576 GLY A O 1
ATOM 4508 N N . LEU A 1 577 ? 5.749 -0.745 -30.952 1.00 97.75 577 LEU A N 1
ATOM 4509 C CA . LEU A 1 577 ? 4.335 -1.128 -30.989 1.00 97.75 577 LEU A CA 1
ATOM 4510 C C . LEU A 1 577 ? 3.580 -0.430 -32.128 1.00 97.75 577 LEU A C 1
ATOM 4512 O O . LEU A 1 577 ? 2.592 -0.978 -32.621 1.00 97.75 577 LEU A O 1
ATOM 4516 N N . LYS A 1 578 ? 4.025 0.750 -32.571 1.00 95.94 578 LYS A N 1
ATOM 4517 C CA . LYS A 1 578 ? 3.427 1.469 -33.696 1.00 95.94 578 LYS A CA 1
ATOM 4518 C C . LYS A 1 578 ? 3.734 0.801 -35.035 1.00 95.94 578 LYS A C 1
ATOM 4520 O O . LYS A 1 578 ? 2.796 0.464 -35.749 1.00 95.94 578 LYS A O 1
ATOM 4525 N N . GLU A 1 579 ? 5.005 0.533 -35.340 1.00 91.50 579 GLU A N 1
ATOM 4526 C CA . GLU A 1 579 ? 5.431 -0.172 -36.567 1.00 91.50 579 GLU A CA 1
ATOM 4527 C C . GLU A 1 579 ? 4.819 -1.592 -36.647 1.00 91.50 579 GLU A C 1
ATOM 4529 O O . GLU A 1 579 ? 4.469 -2.057 -37.730 1.00 91.50 579 GLU A O 1
ATOM 4534 N N . LEU A 1 580 ? 4.581 -2.250 -35.502 1.00 93.12 580 LEU A N 1
ATOM 4535 C CA . LEU A 1 580 ? 3.857 -3.531 -35.418 1.00 93.12 580 LEU A CA 1
ATOM 4536 C C . LEU A 1 580 ? 2.319 -3.416 -35.467 1.00 93.12 580 LEU A C 1
ATOM 4538 O O . LEU A 1 580 ? 1.639 -4.439 -35.427 1.00 93.12 580 LEU A O 1
ATOM 4542 N N . ASN A 1 581 ? 1.754 -2.206 -35.538 1.00 95.88 581 ASN A N 1
ATOM 4543 C CA . ASN A 1 581 ? 0.312 -1.920 -35.446 1.00 95.88 581 ASN A CA 1
ATOM 4544 C C . ASN A 1 581 ? -0.366 -2.424 -34.148 1.00 95.88 581 ASN A C 1
ATOM 4546 O O . ASN A 1 581 ? -1.580 -2.578 -34.089 1.00 95.88 581 ASN A O 1
ATOM 4550 N N . LEU A 1 582 ? 0.404 -2.630 -33.074 1.00 98.12 582 LEU A N 1
ATOM 4551 C CA . LEU A 1 582 ? -0.074 -3.079 -31.759 1.00 98.12 582 LEU A CA 1
ATOM 4552 C C . LEU A 1 582 ? -0.331 -1.935 -30.763 1.00 98.12 582 LEU A C 1
ATOM 4554 O O . LEU A 1 582 ? -0.944 -2.166 -29.723 1.00 98.12 582 LEU A O 1
ATOM 4558 N N . HIS A 1 583 ? 0.088 -0.704 -31.070 1.00 97.62 583 HIS A N 1
ATOM 4559 C CA . HIS A 1 583 ? -0.101 0.483 -30.220 1.00 97.62 583 HIS A CA 1
ATOM 4560 C C . HIS A 1 583 ? -1.574 0.833 -29.902 1.00 97.62 583 HIS A C 1
ATOM 4562 O O . HIS A 1 583 ? -1.824 1.535 -28.927 1.00 97.62 583 HIS A O 1
ATOM 4568 N N . ARG A 1 584 ? -2.541 0.324 -30.686 1.00 97.94 584 ARG A N 1
ATOM 4569 C CA . ARG A 1 584 ? -4.000 0.426 -30.444 1.00 97.94 584 ARG A CA 1
ATOM 4570 C C . ARG A 1 584 ? -4.654 -0.921 -30.096 1.00 97.94 584 ARG A C 1
ATOM 4572 O O . ARG A 1 584 ? -5.862 -1.088 -30.221 1.00 97.94 584 ARG A O 1
ATOM 4579 N N . CYS A 1 585 ? -3.841 -1.882 -29.662 1.00 98.50 585 CYS A N 1
ATOM 4580 C CA . CYS A 1 585 ? -4.252 -3.214 -29.221 1.00 98.50 585 CYS A CA 1
ATOM 4581 C C . CYS A 1 585 ? -3.755 -3.493 -27.795 1.00 98.50 585 CYS A C 1
ATOM 4583 O O . CYS A 1 585 ? -4.540 -3.824 -26.916 1.00 98.50 585 CYS A O 1
ATOM 4585 N N . LEU A 1 586 ? -2.453 -3.339 -27.545 1.00 98.81 586 LEU A N 1
ATOM 4586 C CA . LEU A 1 586 ? -1.830 -3.697 -26.273 1.00 98.81 586 LEU A CA 1
ATOM 4587 C C . LEU A 1 586 ? -2.290 -2.795 -25.111 1.00 98.81 586 LEU A C 1
ATOM 4589 O O . LEU A 1 586 ? -2.323 -1.573 -25.234 1.00 98.81 586 LEU A O 1
ATOM 4593 N N . ASN A 1 587 ? -2.563 -3.415 -23.961 1.00 98.88 587 ASN A N 1
ATOM 4594 C CA . ASN A 1 587 ? -2.752 -2.750 -22.675 1.00 98.88 587 ASN A CA 1
ATOM 4595 C C . ASN A 1 587 ? -1.397 -2.613 -21.961 1.00 98.88 587 ASN A C 1
ATOM 4597 O O . ASN A 1 587 ? -0.832 -3.591 -21.468 1.00 98.88 587 ASN A O 1
ATOM 4601 N N . LEU A 1 588 ? -0.859 -1.399 -21.904 1.00 98.94 588 LEU A N 1
ATOM 4602 C CA . LEU A 1 588 ? 0.347 -1.056 -21.157 1.00 98.94 588 LEU A CA 1
ATOM 4603 C C . LEU A 1 588 ? -0.027 -0.621 -19.737 1.00 98.94 588 LEU A C 1
ATOM 4605 O O . LEU A 1 588 ? -0.852 0.273 -19.553 1.00 98.94 588 LEU A O 1
ATOM 4609 N N . ILE A 1 589 ? 0.644 -1.201 -18.744 1.00 99.00 589 ILE A N 1
ATOM 4610 C CA . ILE A 1 589 ? 0.712 -0.678 -17.379 1.00 99.00 589 ILE A CA 1
ATOM 4611 C C . ILE A 1 589 ? 2.161 -0.260 -17.133 1.00 99.00 589 ILE A C 1
ATOM 4613 O O . ILE A 1 589 ? 3.023 -1.111 -16.909 1.00 99.00 589 ILE A O 1
ATOM 4617 N N . LEU A 1 590 ? 2.430 1.045 -17.191 1.00 98.94 590 LEU A N 1
ATOM 4618 C CA . LEU A 1 590 ? 3.710 1.621 -16.785 1.00 98.94 590 LEU A CA 1
ATOM 4619 C C . LEU A 1 590 ? 3.645 1.923 -15.285 1.00 98.94 590 LEU A C 1
ATOM 4621 O O . LEU A 1 590 ? 2.767 2.660 -14.836 1.00 98.94 590 LEU A O 1
ATOM 4625 N N . ILE A 1 591 ? 4.546 1.332 -14.507 1.00 98.94 591 ILE A N 1
ATOM 4626 C CA . ILE A 1 591 ? 4.458 1.278 -13.046 1.00 98.94 591 ILE A CA 1
ATOM 4627 C C . ILE A 1 591 ? 5.826 1.514 -12.397 1.00 98.94 591 ILE A C 1
ATOM 4629 O O . ILE A 1 591 ? 6.866 1.414 -13.050 1.00 98.94 591 ILE A O 1
ATOM 4633 N N . SER A 1 592 ? 5.836 1.779 -11.095 1.00 98.94 592 SER A N 1
ATOM 4634 C CA . SER A 1 592 ? 7.005 1.521 -10.254 1.00 98.94 592 SER A CA 1
ATOM 4635 C C . SER A 1 592 ? 6.613 0.827 -8.955 1.00 98.94 592 SER A C 1
ATOM 4637 O O . SER A 1 592 ? 5.441 0.685 -8.603 1.00 98.94 592 SER A O 1
ATOM 4639 N N . ASP A 1 593 ? 7.621 0.334 -8.259 1.00 98.81 593 ASP A N 1
ATOM 4640 C CA . ASP A 1 593 ? 7.512 -0.463 -7.049 1.00 98.81 593 ASP A CA 1
ATOM 4641 C C . ASP A 1 593 ? 7.630 0.367 -5.764 1.00 98.81 593 ASP A C 1
ATOM 4643 O O . ASP A 1 593 ? 7.030 0.015 -4.750 1.00 98.81 593 ASP A O 1
ATOM 4647 N N . HIS A 1 594 ? 8.377 1.470 -5.801 1.00 98.88 594 HIS A N 1
ATOM 4648 C CA . HIS A 1 594 ? 8.463 2.478 -4.746 1.00 98.88 594 HIS A CA 1
ATOM 4649 C C . HIS A 1 594 ? 9.063 3.790 -5.266 1.00 98.88 594 HIS A C 1
ATOM 4651 O O . HIS A 1 594 ? 9.641 3.857 -6.349 1.00 98.88 594 HIS A O 1
ATOM 4657 N N . GLY A 1 595 ? 8.974 4.838 -4.446 1.00 98.69 595 GLY A N 1
ATOM 4658 C CA . GLY A 1 595 ? 9.743 6.065 -4.629 1.00 98.69 595 GLY A CA 1
ATOM 4659 C C . GLY A 1 595 ? 11.173 6.030 -4.065 1.00 98.69 595 GLY A C 1
ATOM 4660 O O . GLY A 1 595 ? 11.760 4.968 -3.857 1.00 98.69 595 GLY A O 1
ATOM 4661 N N . MET A 1 596 ? 11.733 7.220 -3.817 1.00 98.88 596 MET A N 1
ATOM 4662 C CA . MET A 1 596 ? 13.126 7.454 -3.418 1.00 98.88 596 MET A CA 1
ATOM 4663 C C . MET A 1 596 ? 13.264 8.749 -2.590 1.00 98.88 596 MET A C 1
ATOM 4665 O O . MET A 1 596 ? 12.711 9.798 -2.930 1.00 98.88 596 MET A O 1
ATOM 4669 N N . GLU A 1 597 ? 14.050 8.676 -1.516 1.00 98.62 597 GLU A N 1
ATOM 4670 C CA . GLU A 1 597 ? 14.281 9.714 -0.503 1.00 98.62 597 GLU A CA 1
ATOM 4671 C C . GLU A 1 597 ? 15.785 10.017 -0.341 1.00 98.62 597 GLU A C 1
ATOM 4673 O O . GLU A 1 597 ? 16.642 9.168 -0.590 1.00 98.62 597 GLU A O 1
ATOM 4678 N N . GLN A 1 598 ? 16.135 11.231 0.090 1.00 98.56 598 GLN A N 1
ATOM 4679 C CA . GLN A 1 598 ? 17.523 11.635 0.318 1.00 98.56 598 GLN A CA 1
ATOM 4680 C C . GLN A 1 598 ? 18.038 11.155 1.685 1.00 98.56 598 GLN A C 1
ATOM 4682 O O . GLN A 1 598 ? 17.572 11.595 2.737 1.00 98.56 598 GLN A O 1
ATOM 4687 N N . GLY A 1 599 ? 19.067 10.302 1.689 1.00 97.56 599 GLY A N 1
ATOM 4688 C CA . GLY A 1 599 ? 19.764 9.905 2.913 1.00 97.56 599 GLY A CA 1
ATOM 4689 C C . GLY A 1 599 ? 20.688 10.999 3.443 1.00 97.56 599 GLY A C 1
ATOM 4690 O O . GLY A 1 599 ? 21.244 11.796 2.686 1.00 97.56 599 GLY A O 1
ATOM 4691 N N . SER A 1 600 ? 20.884 11.030 4.761 1.00 98.00 600 SER A N 1
ATOM 4692 C CA . SER A 1 600 ? 21.849 11.924 5.397 1.00 98.00 600 SER A CA 1
ATOM 4693 C C . SER A 1 600 ? 22.588 11.235 6.535 1.00 98.00 600 SER A C 1
ATOM 4695 O O . SER A 1 600 ? 21.984 10.644 7.427 1.00 98.00 600 SER A O 1
ATOM 4697 N N . CYS A 1 601 ? 23.907 11.418 6.589 1.00 97.62 601 CYS A N 1
ATOM 4698 C CA . CYS A 1 601 ? 24.734 10.969 7.710 1.00 97.62 601 CYS A CA 1
ATOM 4699 C C . CYS A 1 601 ? 24.411 11.670 9.045 1.00 97.62 601 CYS A C 1
ATOM 4701 O O . CYS A 1 601 ? 24.880 11.212 10.083 1.00 97.62 601 CYS A O 1
ATOM 4703 N N . LYS A 1 602 ? 23.614 12.753 9.027 1.00 98.06 602 LYS A N 1
ATOM 4704 C CA . LYS A 1 602 ? 23.031 13.377 10.230 1.00 98.06 602 LYS A CA 1
ATOM 4705 C C . LYS A 1 602 ? 21.700 12.739 10.655 1.00 98.06 602 LYS A C 1
ATOM 4707 O O . LYS A 1 602 ? 21.337 12.864 11.816 1.00 98.06 602 LYS A O 1
ATOM 4712 N N . LYS A 1 603 ? 20.995 12.069 9.735 1.00 98.19 603 LYS A N 1
ATOM 4713 C CA . LYS A 1 603 ? 19.709 11.387 9.953 1.00 98.19 603 LYS A CA 1
ATOM 4714 C C . LYS A 1 603 ? 19.887 9.860 10.001 1.00 98.19 603 LYS A C 1
ATOM 4716 O O . LYS A 1 603 ? 19.198 9.109 9.315 1.00 98.19 603 LYS A O 1
ATOM 4721 N N . TYR A 1 604 ? 20.867 9.397 10.780 1.00 98.44 604 TYR A N 1
ATOM 4722 C CA . TYR A 1 604 ? 21.189 7.973 10.899 1.00 98.44 604 TYR A CA 1
ATOM 4723 C C . TYR A 1 604 ? 21.351 7.565 12.370 1.00 98.44 604 TYR A C 1
ATOM 4725 O O . TYR A 1 604 ? 22.248 8.052 13.058 1.00 98.44 604 TYR A O 1
ATOM 4733 N N . VAL A 1 605 ? 20.489 6.664 12.843 1.00 98.38 605 VAL A N 1
ATOM 4734 C CA . VAL A 1 605 ? 20.499 6.102 14.201 1.00 98.38 605 VAL A CA 1
ATOM 4735 C C . VAL A 1 605 ? 21.439 4.896 14.265 1.00 98.38 605 VAL A C 1
ATOM 4737 O O . VAL A 1 605 ? 21.433 4.041 13.377 1.00 98.38 605 VAL A O 1
ATOM 4740 N N . TYR A 1 606 ? 22.216 4.797 15.344 1.00 98.19 606 TYR A N 1
ATOM 4741 C CA . TYR A 1 606 ? 23.079 3.651 15.632 1.00 98.19 606 TYR A CA 1
ATOM 4742 C C . TYR A 1 606 ? 22.721 3.078 17.003 1.00 98.19 606 TYR A C 1
ATOM 4744 O O . TYR A 1 606 ? 22.843 3.776 18.010 1.00 98.19 606 TYR A O 1
ATOM 4752 N N . LEU A 1 607 ? 22.259 1.825 17.056 1.00 97.94 607 LEU A N 1
ATOM 4753 C CA . LEU A 1 607 ? 21.785 1.223 18.307 1.00 97.94 607 LEU A CA 1
ATOM 4754 C C . LEU A 1 607 ? 22.890 1.011 19.347 1.00 97.94 607 LEU A C 1
ATOM 4756 O O . LEU A 1 607 ? 22.590 1.010 20.539 1.00 97.94 607 LEU A O 1
ATOM 4760 N N . ASN A 1 608 ? 24.160 0.920 18.941 1.00 96.81 608 ASN A N 1
ATOM 4761 C CA . ASN A 1 608 ? 25.282 0.831 19.875 1.00 96.81 608 ASN A CA 1
ATOM 4762 C C . ASN A 1 608 ? 25.463 2.086 20.757 1.00 96.81 608 ASN A C 1
ATOM 4764 O O . ASN A 1 608 ? 26.128 2.004 21.785 1.00 96.81 608 ASN A O 1
ATOM 4768 N N . LYS A 1 609 ? 24.810 3.215 20.429 1.00 96.88 609 LYS A N 1
ATOM 4769 C CA . LYS A 1 609 ? 24.671 4.381 21.323 1.00 96.88 609 LYS A CA 1
ATOM 4770 C C . LYS A 1 609 ? 23.898 4.050 22.610 1.00 96.88 609 LYS A C 1
ATOM 4772 O O . LYS A 1 609 ? 24.219 4.604 23.655 1.00 96.88 609 LYS A O 1
ATOM 4777 N N . TYR A 1 610 ? 22.903 3.165 22.523 1.00 96.44 610 TYR A N 1
ATOM 4778 C CA . TYR A 1 610 ? 21.996 2.808 23.624 1.00 96.44 610 TYR A CA 1
ATOM 4779 C C . TYR A 1 610 ? 22.332 1.436 24.225 1.00 96.44 610 TYR A C 1
ATOM 4781 O O . TYR A 1 610 ? 22.308 1.261 25.437 1.00 96.44 610 TYR A O 1
ATOM 4789 N N . LEU A 1 611 ? 22.681 0.466 23.373 1.00 94.69 611 LEU A N 1
ATOM 4790 C CA . LEU A 1 611 ? 22.936 -0.927 23.761 1.00 94.69 611 LEU A CA 1
ATOM 4791 C C . LEU A 1 611 ? 24.427 -1.241 23.994 1.00 94.69 611 LEU A C 1
ATOM 4793 O O . LEU A 1 611 ? 24.755 -2.317 24.488 1.00 94.69 611 LEU A O 1
ATOM 4797 N N . GLY A 1 612 ? 25.339 -0.340 23.613 1.00 93.62 612 GLY A N 1
ATOM 4798 C CA . GLY A 1 612 ? 26.772 -0.634 23.507 1.00 93.62 612 GLY A CA 1
ATOM 4799 C C . GLY A 1 612 ? 27.118 -1.542 22.317 1.00 93.62 612 GLY A C 1
ATOM 4800 O O . GLY A 1 612 ? 26.260 -1.915 21.516 1.00 93.62 612 GLY A O 1
ATOM 4801 N N . ASP A 1 613 ? 28.395 -1.916 22.189 1.00 88.88 613 ASP A N 1
ATOM 4802 C CA . ASP A 1 613 ? 28.907 -2.760 21.092 1.00 88.88 613 ASP A CA 1
ATOM 4803 C C . ASP A 1 613 ? 28.599 -4.263 21.293 1.00 88.88 613 ASP A C 1
ATOM 4805 O O . ASP A 1 613 ? 29.489 -5.123 21.298 1.00 88.88 613 ASP A O 1
ATOM 4809 N N . ILE A 1 614 ? 27.315 -4.587 21.476 1.00 91.31 614 ILE A N 1
ATOM 4810 C CA . ILE A 1 614 ? 26.814 -5.960 21.602 1.00 91.31 614 ILE A CA 1
ATOM 4811 C C . ILE A 1 614 ? 26.956 -6.751 20.294 1.00 91.31 614 ILE A C 1
ATOM 4813 O O . ILE A 1 614 ? 26.849 -6.214 19.191 1.00 91.31 614 ILE A O 1
ATOM 4817 N N . LYS A 1 615 ? 27.177 -8.065 20.417 1.00 91.00 615 LYS A N 1
ATOM 4818 C CA . LYS A 1 615 ? 27.373 -8.985 19.275 1.00 91.00 615 LYS A CA 1
ATOM 4819 C C . LYS A 1 615 ? 26.255 -10.012 19.123 1.00 91.00 615 LYS A C 1
ATOM 4821 O O . LYS A 1 615 ? 26.144 -10.650 18.072 1.00 91.00 615 LYS A O 1
ATOM 4826 N N . ASP A 1 616 ? 25.406 -10.122 20.137 1.00 93.81 616 ASP A N 1
ATOM 4827 C CA . ASP A 1 616 ? 24.417 -11.190 20.296 1.00 93.81 616 ASP A CA 1
ATOM 4828 C C . ASP A 1 616 ? 23.114 -10.917 19.529 1.00 93.81 616 ASP A C 1
ATOM 4830 O O . ASP A 1 616 ? 22.209 -11.746 19.531 1.00 93.81 616 ASP A O 1
ATOM 4834 N N . VAL A 1 617 ? 23.051 -9.791 18.806 1.00 96.81 617 VAL A N 1
ATOM 4835 C CA . VAL A 1 617 ? 21.965 -9.407 17.894 1.00 96.81 617 VAL A CA 1
ATOM 4836 C C . VAL A 1 617 ? 22.467 -9.186 16.465 1.00 96.81 617 VAL A C 1
ATOM 4838 O O . VAL A 1 617 ? 23.657 -8.953 16.216 1.00 96.81 617 VAL A O 1
ATOM 4841 N N . LYS A 1 618 ? 21.539 -9.217 15.508 1.00 97.75 618 LYS A N 1
ATOM 4842 C CA . LYS A 1 618 ? 21.712 -8.777 14.121 1.00 97.75 618 LYS A CA 1
ATOM 4843 C C . LYS A 1 618 ? 20.588 -7.811 13.773 1.00 97.75 618 LYS A C 1
ATOM 4845 O O . LYS A 1 618 ? 19.426 -8.079 14.075 1.00 97.75 618 LYS A O 1
ATOM 4850 N N . VAL A 1 619 ? 20.951 -6.703 13.131 1.00 98.31 619 VAL A N 1
ATOM 4851 C CA . VAL A 1 619 ? 20.023 -5.641 12.733 1.00 98.31 619 VAL A CA 1
ATOM 4852 C C . VAL A 1 619 ? 19.999 -5.546 11.212 1.00 98.31 619 VAL A C 1
ATOM 4854 O O . VAL A 1 619 ? 21.035 -5.324 10.585 1.00 98.31 619 VAL A O 1
ATOM 4857 N N . VAL A 1 620 ? 18.821 -5.687 10.606 1.00 98.19 620 VAL A N 1
ATOM 4858 C CA . VAL A 1 620 ? 18.610 -5.281 9.213 1.00 98.19 620 VAL A CA 1
ATOM 4859 C C . VAL A 1 620 ? 18.593 -3.754 9.195 1.00 98.19 620 VAL A C 1
ATOM 4861 O O . VAL A 1 620 ? 17.763 -3.144 9.863 1.00 98.19 620 VAL A O 1
ATOM 4864 N N . TYR A 1 621 ? 19.539 -3.131 8.487 1.00 98.25 621 TYR A N 1
ATOM 4865 C CA . TYR A 1 621 ? 19.665 -1.672 8.436 1.00 98.25 621 TYR A CA 1
ATOM 4866 C C . TYR A 1 621 ? 18.705 -1.024 7.429 1.00 98.25 621 TYR A C 1
ATOM 4868 O O . TYR A 1 621 ? 18.334 -1.630 6.423 1.00 98.25 621 TYR A O 1
ATOM 4876 N N . GLY A 1 622 ? 18.411 0.258 7.646 1.00 98.38 622 GLY A N 1
ATOM 4877 C CA . GLY A 1 622 ? 17.620 1.106 6.752 1.00 98.38 622 GLY A CA 1
ATOM 4878 C C . GLY A 1 622 ? 16.463 1.791 7.487 1.00 98.38 622 GLY A C 1
ATOM 4879 O O . GLY A 1 622 ? 16.524 1.924 8.708 1.00 98.38 622 GLY A O 1
ATOM 4880 N N . PRO A 1 623 ? 15.421 2.241 6.769 1.00 98.38 623 PRO A N 1
ATOM 4881 C CA . PRO A 1 623 ? 14.240 2.871 7.370 1.00 98.38 623 PRO A CA 1
ATOM 4882 C C . PRO A 1 623 ? 13.158 1.886 7.842 1.00 98.38 623 PRO A C 1
ATOM 4884 O O . PRO A 1 623 ? 12.317 2.257 8.645 1.00 98.38 623 PRO A O 1
ATOM 4887 N N . ALA A 1 624 ? 13.194 0.634 7.378 1.00 98.56 624 ALA A N 1
ATOM 4888 C CA . ALA A 1 624 ? 12.382 -0.470 7.895 1.00 98.56 624 ALA A CA 1
ATOM 4889 C C . ALA A 1 624 ? 13.282 -1.447 8.656 1.00 98.56 624 ALA A C 1
ATOM 4891 O O . ALA A 1 624 ? 13.416 -2.620 8.291 1.00 98.56 624 ALA A O 1
ATOM 4892 N N . ALA A 1 625 ? 14.000 -0.920 9.648 1.00 98.81 625 ALA A N 1
ATOM 4893 C CA . ALA A 1 625 ? 14.999 -1.683 10.377 1.00 98.81 625 ALA A CA 1
ATOM 4894 C C . ALA A 1 625 ? 14.351 -2.716 11.310 1.00 98.81 625 ALA A C 1
ATOM 4896 O O . ALA A 1 625 ? 13.259 -2.506 11.838 1.00 98.81 625 ALA A O 1
ATOM 4897 N N . ARG A 1 626 ? 15.024 -3.853 11.503 1.00 98.88 626 ARG A N 1
ATOM 4898 C CA . ARG A 1 626 ? 14.491 -5.019 12.232 1.00 98.88 626 ARG A CA 1
ATOM 4899 C C . ARG A 1 626 ? 15.601 -5.729 12.999 1.00 98.88 626 ARG A C 1
ATOM 4901 O O . ARG A 1 626 ? 16.743 -5.718 12.540 1.00 98.88 626 ARG A O 1
ATOM 4908 N N . LEU A 1 627 ? 15.296 -6.313 14.158 1.00 98.75 627 LEU A N 1
ATOM 4909 C CA . LEU A 1 627 ? 16.274 -6.900 15.080 1.00 98.75 627 LEU A CA 1
ATOM 4910 C C . LEU A 1 627 ? 15.901 -8.335 15.456 1.00 98.75 627 LEU A C 1
ATOM 4912 O O . LEU A 1 627 ? 14.795 -8.606 15.912 1.00 98.75 627 LEU A O 1
ATOM 4916 N N . ARG A 1 628 ? 16.885 -9.231 15.344 1.00 98.50 628 ARG A N 1
ATOM 4917 C CA . ARG A 1 628 ? 16.847 -10.625 15.821 1.00 98.50 628 ARG A CA 1
ATOM 4918 C C . ARG A 1 628 ? 18.114 -10.962 16.615 1.00 98.50 628 ARG A C 1
ATOM 4920 O O . ARG A 1 628 ? 19.123 -10.274 16.435 1.00 98.50 628 ARG A O 1
ATOM 4927 N N . PRO A 1 629 ? 18.135 -12.030 17.429 1.00 98.19 629 PRO A N 1
ATOM 4928 C CA . PRO A 1 629 ? 19.385 -12.577 17.947 1.00 98.19 629 PRO A CA 1
ATOM 4929 C C . PRO A 1 629 ? 20.341 -13.007 16.818 1.00 98.19 629 PRO A C 1
ATOM 4931 O O . PRO A 1 629 ? 19.935 -13.306 15.689 1.00 98.19 629 PRO A O 1
ATOM 4934 N N . SER A 1 630 ? 21.635 -13.050 17.140 1.00 97.12 630 SER A N 1
ATOM 4935 C CA . SER A 1 630 ? 22.679 -13.691 16.329 1.00 97.12 630 SER A CA 1
ATOM 4936 C C . SER A 1 630 ? 22.565 -15.218 16.364 1.00 97.12 630 SER A C 1
ATOM 4938 O O . SER A 1 630 ? 22.844 -15.860 15.356 1.00 97.12 630 SER A O 1
ATOM 4940 N N . ASP A 1 631 ? 22.161 -15.770 17.511 1.00 97.31 631 ASP A N 1
ATOM 4941 C CA . ASP A 1 631 ? 21.980 -17.203 17.768 1.00 97.31 631 ASP A CA 1
ATOM 4942 C C . ASP A 1 631 ? 20.600 -17.660 17.261 1.00 97.31 631 ASP A C 1
ATOM 4944 O O . ASP A 1 631 ? 19.568 -17.341 17.855 1.00 97.31 631 ASP A O 1
ATOM 4948 N N . VAL A 1 632 ? 20.568 -18.322 16.102 1.00 97.62 632 VAL A N 1
ATOM 4949 C CA . VAL A 1 632 ? 19.334 -18.706 15.396 1.00 97.62 632 VAL A CA 1
ATOM 4950 C C . VAL A 1 632 ? 19.456 -20.114 14.789 1.00 97.62 632 VAL A C 1
ATOM 4952 O O . VAL A 1 632 ? 20.543 -20.470 14.326 1.00 97.62 632 VAL A O 1
ATOM 4955 N N . PRO A 1 633 ? 18.374 -20.920 14.773 1.00 97.00 633 PRO A N 1
ATOM 4956 C CA . PRO A 1 633 ? 17.002 -20.578 15.169 1.00 97.00 633 PRO A CA 1
ATOM 4957 C C . PRO A 1 633 ? 16.773 -20.590 16.690 1.00 97.00 633 PRO A C 1
ATOM 4959 O O . PRO A 1 633 ? 15.794 -20.012 17.152 1.00 97.00 633 PRO A O 1
ATOM 4962 N N . ASP A 1 634 ? 17.682 -21.180 17.470 1.00 96.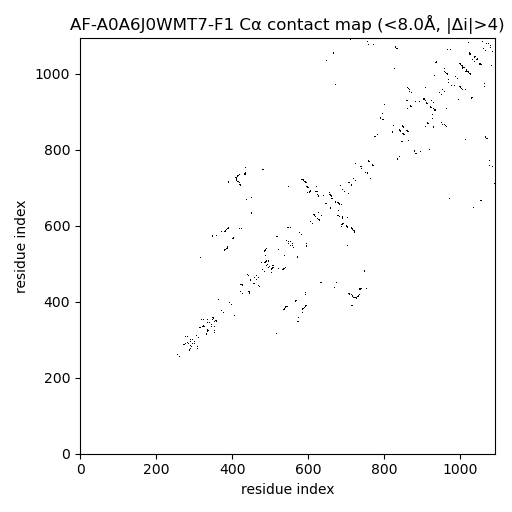88 634 ASP A N 1
ATOM 4963 C CA . ASP A 1 634 ? 17.501 -21.551 18.882 1.00 96.88 634 ASP A CA 1
ATOM 4964 C C . ASP A 1 634 ? 17.018 -20.430 19.822 1.00 96.88 634 ASP A C 1
ATOM 4966 O O . ASP A 1 634 ? 16.279 -20.714 20.767 1.00 96.88 634 ASP A O 1
ATOM 4970 N N . LYS A 1 635 ? 17.394 -19.161 19.592 1.00 97.69 635 LYS A N 1
ATOM 4971 C CA . LYS A 1 635 ? 16.892 -18.013 20.380 1.00 97.69 635 LYS A CA 1
ATOM 4972 C C . LYS A 1 635 ? 15.799 -17.208 19.697 1.00 97.69 635 LYS A C 1
ATOM 4974 O O . LYS A 1 635 ? 15.246 -16.320 20.335 1.00 97.69 635 LYS A O 1
ATOM 4979 N N . TYR A 1 636 ? 15.455 -17.492 18.443 1.00 98.25 636 TYR A N 1
ATOM 4980 C CA . TYR A 1 636 ? 14.596 -16.623 17.631 1.00 98.25 636 TYR A CA 1
ATOM 4981 C C . TYR A 1 636 ? 13.244 -16.311 18.293 1.00 98.25 636 TYR A C 1
ATOM 4983 O O . TYR A 1 636 ? 12.797 -15.168 18.241 1.00 98.25 636 TYR A O 1
ATOM 4991 N N . TYR A 1 637 ? 12.651 -17.291 18.981 1.00 97.44 637 TYR A N 1
ATOM 4992 C CA . TYR A 1 637 ? 11.396 -17.139 19.730 1.00 97.44 637 TYR A CA 1
ATOM 4993 C C . TYR A 1 637 ? 11.575 -16.964 21.250 1.00 97.44 637 TYR A C 1
ATOM 4995 O O . TYR A 1 637 ? 10.627 -16.583 21.927 1.00 97.44 637 TYR A O 1
ATOM 5003 N N . SER A 1 638 ? 12.761 -17.248 21.807 1.00 97.56 638 SER A N 1
ATOM 5004 C CA . SER A 1 638 ? 13.019 -17.220 23.262 1.00 97.56 638 SER A CA 1
ATOM 5005 C C . SER A 1 638 ? 13.827 -15.999 23.727 1.00 97.56 638 SER A C 1
ATOM 5007 O O . SER A 1 638 ? 14.320 -15.984 24.856 1.00 97.56 638 SER A O 1
ATOM 5009 N N . PHE A 1 639 ? 14.080 -15.047 22.834 1.00 97.94 639 PHE A N 1
ATOM 5010 C CA . PHE A 1 639 ? 14.863 -13.845 23.095 1.00 97.94 639 PHE A CA 1
ATOM 5011 C C . PHE A 1 639 ? 13.964 -12.734 23.654 1.00 97.94 639 PHE A C 1
ATOM 5013 O O . PHE A 1 639 ? 12.824 -12.584 23.216 1.00 97.94 639 PHE A O 1
ATOM 5020 N N . ASP A 1 640 ? 14.467 -11.949 24.610 1.00 97.38 640 ASP A N 1
ATOM 5021 C CA . ASP A 1 640 ? 13.681 -10.886 25.244 1.00 97.38 640 ASP A CA 1
ATOM 5022 C C . ASP A 1 640 ? 13.657 -9.616 24.377 1.00 97.38 640 ASP A C 1
ATOM 5024 O O . ASP A 1 640 ? 14.414 -8.659 24.555 1.00 97.38 640 ASP A O 1
ATOM 5028 N N . TYR A 1 641 ? 12.775 -9.636 23.379 1.00 98.25 641 TYR A N 1
ATOM 5029 C CA . TYR A 1 641 ? 12.476 -8.476 22.545 1.00 98.25 641 TYR A CA 1
ATOM 5030 C C . TYR A 1 641 ? 11.743 -7.370 23.316 1.00 98.25 641 TYR A C 1
ATOM 5032 O O . TYR A 1 641 ? 11.810 -6.210 22.910 1.00 98.25 641 TYR A O 1
ATOM 5040 N N . GLU A 1 642 ? 11.044 -7.708 24.404 1.00 97.69 642 GLU A N 1
ATOM 5041 C CA . GLU A 1 642 ? 10.296 -6.751 25.217 1.00 97.69 642 GLU A CA 1
ATOM 5042 C C . GLU A 1 642 ? 11.232 -5.845 26.020 1.00 97.69 642 GLU A C 1
ATOM 5044 O O . GLU A 1 642 ? 11.011 -4.634 26.046 1.00 97.69 642 GLU A O 1
ATOM 5049 N N . ASP A 1 643 ? 12.278 -6.397 26.638 1.00 96.81 643 ASP A N 1
ATOM 5050 C CA . ASP A 1 643 ? 13.306 -5.621 27.336 1.00 96.81 643 ASP A CA 1
ATOM 5051 C C . ASP A 1 643 ? 14.011 -4.653 26.377 1.00 96.81 643 ASP A C 1
ATOM 5053 O O . ASP A 1 643 ? 14.044 -3.450 26.635 1.00 96.81 643 ASP A O 1
ATOM 5057 N N . ILE A 1 644 ? 14.465 -5.127 25.207 1.00 97.25 644 ILE A N 1
ATOM 5058 C CA . ILE A 1 644 ? 15.110 -4.252 24.213 1.00 97.25 644 ILE A CA 1
ATOM 5059 C C . ILE A 1 644 ? 14.136 -3.197 23.666 1.00 97.25 644 ILE A C 1
ATOM 5061 O O . ILE A 1 644 ? 14.536 -2.046 23.485 1.00 97.25 644 ILE A O 1
ATOM 5065 N N . ALA A 1 645 ? 12.860 -3.530 23.442 1.00 98.19 645 ALA A N 1
ATOM 5066 C CA . ALA A 1 645 ? 11.863 -2.545 23.022 1.00 98.19 645 ALA A CA 1
ATOM 5067 C C . ALA A 1 645 ? 11.651 -1.453 24.085 1.00 98.19 645 ALA A C 1
ATOM 5069 O O . ALA A 1 645 ? 11.636 -0.268 23.750 1.00 98.19 645 ALA A O 1
ATOM 5070 N N . LYS A 1 646 ? 11.543 -1.827 25.367 1.00 97.12 646 LYS A N 1
ATOM 5071 C CA . LYS A 1 646 ? 11.380 -0.888 26.492 1.00 97.12 646 LYS A CA 1
ATOM 5072 C C . LYS A 1 646 ? 12.632 -0.034 26.695 1.00 97.12 646 LYS A C 1
ATOM 5074 O O . LYS A 1 646 ? 12.519 1.176 26.841 1.00 97.12 646 LYS A O 1
ATOM 5079 N N . ASN A 1 647 ? 13.813 -0.643 26.626 1.00 96.94 647 ASN A N 1
ATOM 5080 C CA . ASN A 1 647 ? 15.110 0.027 26.713 1.00 96.94 647 ASN A CA 1
ATOM 5081 C C . ASN A 1 647 ? 15.280 1.068 25.588 1.00 96.94 647 ASN A C 1
ATOM 5083 O O . ASN A 1 647 ? 15.662 2.202 25.847 1.00 96.94 647 ASN A O 1
ATOM 5087 N N . LEU A 1 648 ? 14.898 0.744 24.349 1.00 98.00 648 LEU A N 1
ATOM 5088 C CA . LEU A 1 648 ? 14.972 1.670 23.209 1.00 98.00 648 LEU A CA 1
ATOM 5089 C C . LEU A 1 648 ? 13.788 2.653 23.093 1.00 98.00 648 LEU A C 1
ATOM 5091 O O . LEU A 1 648 ? 13.747 3.442 22.146 1.00 98.00 648 LEU A O 1
ATOM 5095 N N . SER A 1 649 ? 12.817 2.620 24.009 1.00 97.56 649 SER A N 1
ATOM 5096 C CA . SER A 1 649 ? 11.675 3.542 24.004 1.00 97.56 649 SER A CA 1
ATOM 5097 C C . SER A 1 649 ? 12.009 4.849 24.724 1.00 97.56 649 SER A C 1
ATOM 5099 O O . SER A 1 649 ? 12.457 4.831 25.867 1.00 97.56 649 SER A O 1
ATOM 5101 N N . CYS A 1 650 ? 11.718 5.984 24.082 1.00 95.88 650 CYS A N 1
ATOM 5102 C CA . CYS A 1 650 ? 11.719 7.316 24.702 1.00 95.88 650 CYS A CA 1
ATOM 5103 C C . CYS A 1 650 ? 13.036 7.723 25.397 1.00 95.88 650 CYS A C 1
ATOM 5105 O O . CYS A 1 650 ? 13.013 8.433 26.402 1.00 95.88 650 CYS A O 1
ATOM 5107 N N . GLN A 1 651 ? 14.179 7.289 24.861 1.00 96.31 651 GLN A N 1
ATOM 5108 C CA . GLN A 1 651 ? 15.511 7.636 25.371 1.00 96.31 651 GLN A CA 1
ATOM 5109 C C . GLN A 1 651 ? 15.879 9.102 25.104 1.00 96.31 651 GLN A C 1
ATOM 5111 O O . GLN A 1 651 ? 16.644 9.698 25.860 1.00 96.31 651 GLN A O 1
ATOM 5116 N N . GLU A 1 652 ? 15.322 9.699 24.048 1.00 93.81 652 GLU A N 1
ATOM 5117 C CA . GLU A 1 652 ? 15.538 11.100 23.680 1.00 93.81 652 GLU A CA 1
ATOM 5118 C C . GLU A 1 652 ? 14.210 11.835 23.414 1.00 93.81 652 GLU A C 1
ATOM 5120 O O . GLU A 1 652 ? 13.260 11.236 22.902 1.00 93.81 652 GLU A O 1
ATOM 5125 N N . PRO A 1 653 ? 14.116 13.143 23.722 1.00 89.19 653 PRO A N 1
ATOM 5126 C CA . PRO A 1 653 ? 13.010 13.961 23.241 1.00 89.19 653 PRO A CA 1
ATOM 5127 C C . PRO A 1 653 ? 13.064 14.030 21.709 1.00 89.19 653 PRO A C 1
ATOM 5129 O O . PRO A 1 653 ? 14.137 14.195 21.130 1.00 89.19 653 PRO A O 1
ATOM 5132 N N . ASN A 1 654 ? 11.905 13.917 21.056 1.00 87.94 654 ASN A N 1
ATOM 5133 C CA . ASN A 1 654 ? 11.769 13.874 19.593 1.00 87.94 654 ASN A CA 1
ATOM 5134 C C . ASN A 1 654 ? 12.599 12.742 18.941 1.00 87.94 654 ASN A C 1
ATOM 5136 O O . ASN A 1 654 ? 13.254 12.929 17.917 1.00 87.94 654 ASN A O 1
ATOM 5140 N N . GLN A 1 655 ? 12.597 11.553 19.557 1.00 94.88 655 GLN A N 1
ATOM 5141 C CA . GLN A 1 655 ? 13.318 10.374 19.071 1.00 94.88 655 GLN A CA 1
ATOM 5142 C C . GLN A 1 655 ? 12.789 9.891 17.705 1.00 94.88 655 GLN A C 1
ATOM 5144 O O . GLN A 1 655 ? 11.769 9.214 17.625 1.00 94.88 655 GLN A O 1
ATOM 5149 N N . HIS A 1 656 ? 13.549 10.155 16.639 1.00 97.38 656 HIS A N 1
ATOM 5150 C CA . HIS A 1 656 ? 13.212 9.853 15.234 1.00 97.38 656 HIS A CA 1
ATOM 5151 C C . HIS A 1 656 ? 13.184 8.355 14.832 1.00 97.38 656 HIS A C 1
ATOM 5153 O O . HIS A 1 656 ? 13.264 8.008 13.649 1.00 97.38 656 HIS A O 1
ATOM 5159 N N . PHE A 1 657 ? 13.117 7.449 15.808 1.00 98.38 657 PHE A N 1
ATOM 5160 C CA . PHE A 1 657 ? 12.904 6.017 15.609 1.00 98.38 657 PHE A CA 1
ATOM 5161 C C . PHE A 1 657 ? 12.095 5.456 16.781 1.00 98.38 657 PHE A C 1
ATOM 5163 O O . PHE A 1 657 ? 12.315 5.839 17.931 1.00 98.38 657 PHE A O 1
ATOM 5170 N N . LYS A 1 658 ? 11.184 4.521 16.514 1.00 98.56 658 LYS A N 1
ATOM 5171 C CA . LYS A 1 658 ? 10.269 3.970 17.519 1.00 98.56 658 LYS A CA 1
ATOM 5172 C C . LYS A 1 658 ? 10.305 2.436 17.480 1.00 98.56 658 LYS A C 1
ATOM 5174 O O . LYS A 1 658 ? 10.009 1.869 16.425 1.00 98.56 658 LYS A O 1
ATOM 5179 N N . PRO A 1 659 ? 10.718 1.752 18.566 1.00 98.69 659 PRO A N 1
ATOM 5180 C CA . PRO A 1 659 ? 10.710 0.293 18.621 1.00 98.69 659 PRO A CA 1
ATOM 5181 C C . PRO A 1 659 ? 9.277 -0.240 18.700 1.00 98.69 659 PRO A C 1
ATOM 5183 O O . PRO A 1 659 ? 8.471 0.232 19.498 1.00 98.69 659 PRO A O 1
ATOM 5186 N N . TYR A 1 660 ? 8.988 -1.268 17.911 1.00 98.81 660 TYR A N 1
ATOM 5187 C CA . TYR A 1 660 ? 7.705 -1.961 17.896 1.00 98.81 660 TYR A CA 1
ATOM 5188 C C . TYR A 1 660 ? 7.920 -3.470 17.900 1.00 98.81 660 TYR A C 1
ATOM 5190 O O . TYR A 1 660 ? 8.579 -4.010 17.007 1.00 98.81 660 TYR A O 1
ATOM 5198 N N . LEU A 1 661 ? 7.286 -4.171 18.844 1.00 98.81 661 LEU A N 1
ATOM 5199 C CA . LEU A 1 661 ? 6.963 -5.575 18.599 1.00 98.81 661 LEU A CA 1
ATOM 5200 C C . LEU A 1 661 ? 5.994 -5.626 17.415 1.00 98.81 661 LEU A C 1
ATOM 5202 O O . LEU A 1 661 ? 5.056 -4.827 17.370 1.00 98.81 661 LEU A O 1
ATOM 5206 N N . LYS A 1 662 ? 6.224 -6.520 16.451 1.00 98.38 662 LYS A N 1
ATOM 5207 C CA . LYS A 1 662 ? 5.553 -6.472 15.139 1.00 98.38 662 LYS A CA 1
ATOM 5208 C C . LYS A 1 662 ? 4.018 -6.439 15.208 1.00 98.38 662 LYS A C 1
ATOM 5210 O O . LYS A 1 662 ? 3.394 -5.740 14.418 1.00 98.38 662 LYS A O 1
ATOM 5215 N N . GLN A 1 663 ? 3.407 -7.094 16.198 1.00 98.12 663 GLN A N 1
ATOM 5216 C CA . GLN A 1 663 ? 1.955 -7.098 16.417 1.00 98.12 663 GLN A CA 1
ATOM 5217 C C . GLN A 1 663 ? 1.355 -5.740 16.838 1.00 98.12 663 GLN A C 1
ATOM 5219 O O . GLN A 1 663 ? 0.140 -5.578 16.750 1.00 98.12 663 GLN A O 1
ATOM 5224 N N . PHE A 1 664 ? 2.181 -4.783 17.280 1.00 98.69 664 PHE A N 1
ATOM 5225 C CA . PHE A 1 664 ? 1.781 -3.417 17.648 1.00 98.69 664 PHE A CA 1
ATOM 5226 C C . PHE A 1 664 ? 2.069 -2.376 16.550 1.00 98.69 664 PHE A C 1
ATOM 5228 O O . PHE A 1 664 ? 1.795 -1.193 16.752 1.00 98.69 664 PHE A O 1
ATOM 5235 N N . LEU A 1 665 ? 2.623 -2.777 15.397 1.00 98.69 665 LEU A N 1
ATOM 5236 C CA . LEU A 1 665 ? 2.734 -1.881 14.242 1.00 98.69 665 LEU A CA 1
ATOM 5237 C C . LEU A 1 665 ? 1.334 -1.451 13.751 1.00 98.69 665 LEU A C 1
ATOM 5239 O O . LEU A 1 665 ? 0.393 -2.245 13.839 1.00 98.69 665 LEU A O 1
ATOM 5243 N N . PRO A 1 666 ? 1.183 -0.240 13.174 1.00 98.81 666 PRO A N 1
ATOM 5244 C CA . PRO A 1 666 ? -0.082 0.207 12.594 1.00 98.81 666 PRO A CA 1
ATOM 5245 C C . PRO A 1 666 ? -0.647 -0.796 11.586 1.00 98.81 666 PRO A C 1
ATOM 5247 O O . PRO A 1 666 ? 0.002 -1.112 10.588 1.00 98.81 666 PRO A O 1
ATOM 5250 N N . LYS A 1 667 ? -1.872 -1.285 11.824 1.00 98.81 667 LYS A N 1
ATOM 5251 C CA . LYS A 1 667 ? -2.434 -2.441 11.097 1.00 98.81 667 LYS A CA 1
ATOM 5252 C C . LYS A 1 667 ? -2.525 -2.253 9.580 1.00 98.81 667 LYS A C 1
ATOM 5254 O O . LYS A 1 667 ? -2.314 -3.213 8.849 1.00 98.81 667 LYS A O 1
ATOM 5259 N N . ARG A 1 668 ? -2.678 -1.011 9.102 1.00 98.75 668 ARG A N 1
ATOM 5260 C CA . ARG A 1 668 ? -2.574 -0.626 7.676 1.00 98.75 668 ARG A CA 1
ATOM 5261 C C . ARG A 1 668 ? -1.260 -1.027 6.976 1.00 98.75 668 ARG A C 1
ATOM 5263 O O . ARG A 1 668 ? -1.184 -0.939 5.755 1.00 98.75 668 ARG A O 1
ATOM 5270 N N . LEU A 1 669 ? -0.211 -1.398 7.718 1.00 98.88 669 LEU A N 1
ATOM 5271 C CA . LEU A 1 669 ? 1.068 -1.844 7.155 1.00 98.88 669 LEU A CA 1
ATOM 5272 C C . LEU A 1 669 ? 1.073 -3.332 6.765 1.00 98.88 669 LEU A C 1
ATOM 5274 O O . LEU A 1 669 ? 1.934 -3.705 5.972 1.00 98.88 669 LEU A O 1
ATOM 5278 N N . HIS A 1 670 ? 0.157 -4.157 7.304 1.00 98.88 670 HIS A N 1
ATOM 5279 C CA . HIS A 1 670 ? 0.042 -5.608 7.035 1.00 98.88 670 HIS A CA 1
ATOM 5280 C C . HIS A 1 670 ? 1.408 -6.331 7.074 1.00 98.88 670 HIS A C 1
ATOM 5282 O O . HIS A 1 670 ? 1.886 -6.911 6.092 1.00 98.88 670 HIS A O 1
ATOM 5288 N N . PHE A 1 671 ? 2.090 -6.186 8.220 1.00 98.88 671 PHE A N 1
ATOM 5289 C CA . PHE A 1 671 ? 3.502 -6.544 8.405 1.00 98.88 671 PHE A CA 1
ATOM 5290 C C . PHE A 1 671 ? 3.807 -7.145 9.796 1.00 98.88 671 PHE A C 1
ATOM 5292 O O . PHE A 1 671 ? 4.691 -6.683 10.519 1.00 98.88 671 PHE A O 1
ATOM 5299 N N . ALA A 1 672 ? 3.085 -8.197 10.184 1.00 98.75 672 ALA A N 1
ATOM 5300 C CA . ALA A 1 672 ? 3.302 -8.933 11.433 1.00 98.75 672 ALA A CA 1
ATOM 5301 C C . ALA A 1 672 ? 3.246 -10.466 11.276 1.00 98.75 672 ALA A C 1
ATOM 5303 O O . ALA A 1 672 ? 4.069 -11.175 11.865 1.00 98.75 672 ALA A O 1
ATOM 5304 N N . LYS A 1 673 ? 2.323 -10.989 10.466 1.00 98.62 673 LYS A N 1
ATOM 5305 C CA . LYS A 1 673 ? 1.911 -12.401 10.435 1.00 98.62 673 LYS A CA 1
ATOM 5306 C C . LYS A 1 673 ? 3.034 -13.395 10.118 1.00 98.62 673 LYS A C 1
ATOM 5308 O O . LYS A 1 673 ? 3.042 -14.511 10.626 1.00 98.62 673 LYS A O 1
ATOM 5313 N N . SER A 1 674 ? 3.996 -13.016 9.276 1.00 98.69 674 SER A N 1
ATOM 5314 C CA . SER A 1 674 ? 5.051 -13.936 8.828 1.00 98.69 674 SER A CA 1
ATOM 5315 C C . SER A 1 674 ? 6.132 -14.167 9.888 1.00 98.69 674 SER A C 1
ATOM 5317 O O . SER A 1 674 ? 6.678 -13.211 10.439 1.00 98.69 674 SER A O 1
ATOM 5319 N N . ASP A 1 675 ? 6.546 -15.423 10.081 1.00 98.56 675 ASP A N 1
ATOM 5320 C CA . ASP A 1 675 ? 7.742 -15.802 10.857 1.00 98.56 675 ASP A CA 1
ATOM 5321 C C . ASP A 1 675 ? 9.034 -15.128 10.366 1.00 98.56 675 ASP A C 1
ATOM 5323 O O . ASP A 1 675 ? 9.969 -14.950 11.143 1.00 98.56 675 ASP A O 1
ATOM 5327 N N . ARG A 1 676 ? 9.080 -14.722 9.089 1.00 98.75 676 ARG A N 1
ATOM 5328 C CA . ARG A 1 676 ? 10.225 -14.042 8.453 1.00 98.75 676 ARG A CA 1
ATOM 5329 C C . ARG A 1 676 ? 10.360 -12.572 8.839 1.00 98.75 676 ARG A C 1
ATOM 5331 O O . ARG A 1 676 ? 11.388 -11.964 8.555 1.00 98.75 676 ARG A O 1
ATOM 5338 N N . ILE A 1 677 ? 9.318 -11.998 9.437 1.00 98.88 677 ILE A N 1
ATOM 5339 C CA . ILE A 1 677 ? 9.350 -10.659 10.019 1.00 98.88 677 ILE A CA 1
ATOM 5340 C C . ILE A 1 677 ? 9.857 -10.826 11.445 1.00 98.88 677 ILE A C 1
ATOM 5342 O O . ILE A 1 677 ? 9.175 -11.441 12.276 1.00 98.88 677 ILE A O 1
ATOM 5346 N N . GLU A 1 678 ? 11.056 -10.301 11.706 1.00 98.81 678 GLU A N 1
ATOM 5347 C CA . GLU A 1 678 ? 11.673 -10.357 13.027 1.00 98.81 678 GLU A CA 1
ATOM 5348 C C . GLU A 1 678 ? 10.735 -9.763 14.104 1.00 98.81 678 GLU A C 1
ATOM 5350 O O . GLU A 1 678 ? 10.111 -8.726 13.856 1.00 98.81 678 GLU A O 1
ATOM 5355 N N . PRO A 1 679 ? 10.621 -10.371 15.306 1.00 98.75 679 PRO A N 1
ATOM 5356 C CA . PRO A 1 679 ? 9.663 -9.926 16.322 1.00 98.75 679 PRO A CA 1
ATOM 5357 C C . PRO A 1 679 ? 9.812 -8.466 16.765 1.00 98.75 679 PRO A C 1
ATOM 5359 O O . PRO A 1 679 ? 8.801 -7.843 17.084 1.00 98.75 679 PRO A O 1
ATOM 5362 N N . LEU A 1 680 ? 11.033 -7.911 16.755 1.00 98.88 680 LEU A N 1
ATOM 5363 C CA . LEU A 1 680 ? 11.297 -6.492 17.007 1.00 98.88 680 LEU A CA 1
ATOM 5364 C C . LEU A 1 680 ? 11.615 -5.749 15.703 1.00 98.88 680 LEU A C 1
ATOM 5366 O O . LEU A 1 680 ? 12.573 -6.049 14.988 1.00 98.88 680 LEU A O 1
ATOM 5370 N N . THR A 1 681 ? 10.825 -4.716 15.449 1.00 98.88 681 THR A N 1
ATOM 5371 C CA . THR A 1 681 ? 10.897 -3.817 14.297 1.00 98.88 681 THR A CA 1
ATOM 5372 C C . THR A 1 681 ? 11.116 -2.377 14.763 1.00 98.88 681 THR A C 1
ATOM 5374 O O . THR A 1 681 ? 10.906 -2.053 15.934 1.00 98.88 681 THR A O 1
ATOM 5377 N N . PHE A 1 682 ? 11.531 -1.497 13.855 1.00 98.88 682 PHE A N 1
ATOM 5378 C CA . PHE A 1 682 ? 11.619 -0.063 14.104 1.00 98.88 682 PHE A CA 1
ATOM 5379 C C . PHE A 1 682 ? 10.835 0.699 13.041 1.00 98.88 682 PHE A C 1
ATOM 5381 O O . PHE A 1 682 ? 11.090 0.543 11.847 1.00 98.88 682 PHE A O 1
ATOM 5388 N N . TYR A 1 683 ? 9.918 1.550 13.493 1.00 98.81 683 TYR A N 1
ATOM 5389 C CA . TYR A 1 683 ? 9.344 2.618 12.682 1.00 98.81 683 TYR A CA 1
ATOM 5390 C C . TYR A 1 683 ? 10.300 3.818 12.697 1.00 98.81 683 TYR A C 1
ATOM 5392 O O . TYR A 1 683 ? 10.933 4.084 13.723 1.00 98.81 683 TYR A O 1
ATOM 5400 N N . LEU A 1 684 ? 10.422 4.537 11.581 1.00 98.56 684 LEU A N 1
ATOM 5401 C CA . LEU A 1 684 ? 11.312 5.689 11.444 1.00 98.56 684 LEU A CA 1
ATOM 5402 C C . LEU A 1 684 ? 10.629 6.866 10.749 1.00 98.56 684 LEU A C 1
ATOM 5404 O O . LEU A 1 684 ? 9.825 6.690 9.833 1.00 98.56 684 LEU A O 1
ATOM 5408 N N . ASP A 1 685 ? 11.026 8.068 11.159 1.00 98.38 685 ASP A N 1
ATOM 5409 C CA . ASP A 1 685 ? 10.579 9.322 10.556 1.00 98.38 685 ASP A CA 1
ATOM 5410 C C . ASP A 1 685 ? 11.110 9.498 9.117 1.00 98.38 685 ASP A C 1
ATOM 5412 O O . ASP A 1 685 ? 12.141 8.919 8.744 1.00 98.38 685 ASP A O 1
ATOM 5416 N N . PRO A 1 686 ? 10.478 10.357 8.293 1.00 97.88 686 PRO A N 1
ATOM 5417 C CA . PRO A 1 686 ? 10.981 10.692 6.964 1.00 97.88 686 PRO A CA 1
ATOM 5418 C C . PRO A 1 686 ? 12.454 11.133 6.960 1.00 97.88 686 PRO A C 1
ATOM 5420 O O . PRO A 1 686 ? 12.923 11.881 7.825 1.00 97.88 686 PRO A O 1
ATOM 5423 N N . GLN A 1 687 ? 13.192 10.668 5.947 1.00 98.00 687 GLN A N 1
ATOM 5424 C CA . GLN A 1 687 ? 14.646 10.829 5.773 1.00 98.00 687 GLN A CA 1
ATOM 5425 C C . GLN A 1 687 ? 15.550 10.146 6.823 1.00 98.00 687 GLN A C 1
ATOM 5427 O O . GLN A 1 687 ? 16.772 10.236 6.685 1.00 98.00 687 GLN A O 1
ATOM 5432 N N . TRP A 1 688 ? 15.012 9.448 7.830 1.00 98.75 688 TRP A N 1
ATOM 5433 C CA . TRP A 1 688 ? 15.821 8.726 8.819 1.00 98.75 688 TRP A CA 1
ATOM 5434 C C . TRP A 1 688 ? 16.072 7.256 8.454 1.00 98.75 688 TRP A C 1
ATOM 5436 O O . TRP A 1 688 ? 15.280 6.598 7.782 1.00 98.75 688 TRP A O 1
ATOM 5446 N N . GLN A 1 689 ? 17.213 6.734 8.910 1.00 98.81 689 GLN A N 1
ATOM 5447 C CA . GLN A 1 689 ? 17.615 5.327 8.794 1.00 98.81 689 GLN A CA 1
ATOM 5448 C C . GLN A 1 689 ? 18.252 4.834 10.104 1.00 98.81 689 GLN A C 1
ATOM 5450 O O . GLN A 1 689 ? 18.783 5.634 10.874 1.00 98.81 689 GLN A O 1
ATOM 5455 N N . LEU A 1 690 ? 18.247 3.521 10.350 1.00 98.75 690 LEU A N 1
ATOM 5456 C CA . LEU A 1 690 ? 18.823 2.884 11.541 1.00 98.75 690 LEU A CA 1
ATOM 5457 C C . LEU A 1 690 ? 19.766 1.725 11.176 1.00 98.75 690 LEU A C 1
ATOM 5459 O O . LEU A 1 690 ? 19.626 1.084 10.133 1.00 98.75 690 LEU A O 1
ATOM 5463 N N . ALA A 1 691 ? 20.769 1.478 12.020 1.00 98.38 691 ALA A N 1
ATOM 5464 C CA . ALA A 1 691 ? 21.651 0.307 11.986 1.00 98.38 691 ALA A CA 1
ATOM 5465 C C . ALA A 1 691 ? 22.137 -0.039 13.406 1.00 98.38 691 ALA A C 1
ATOM 5467 O O . ALA A 1 691 ? 21.947 0.740 14.341 1.00 98.38 691 ALA A O 1
ATOM 5468 N N . LEU A 1 692 ? 22.819 -1.177 13.578 1.00 97.56 692 LEU A N 1
ATOM 5469 C CA . LEU A 1 692 ? 23.482 -1.497 14.849 1.00 97.56 692 LEU A CA 1
ATOM 5470 C C . LEU A 1 692 ? 24.630 -0.513 15.146 1.00 97.56 692 LEU A C 1
ATOM 5472 O O . LEU A 1 692 ? 24.713 0.031 16.241 1.00 97.56 692 LEU A O 1
ATOM 5476 N N . ASN A 1 693 ? 25.488 -0.257 14.157 1.00 96.12 693 ASN A N 1
ATOM 5477 C CA . ASN A 1 693 ? 26.660 0.616 14.252 1.00 96.12 693 ASN A CA 1
ATOM 5478 C C . ASN A 1 693 ? 27.017 1.199 12.858 1.00 96.12 693 ASN A C 1
ATOM 5480 O O . ASN A 1 693 ? 26.466 0.746 11.849 1.00 96.12 693 ASN A O 1
ATOM 5484 N N . PRO A 1 694 ? 27.935 2.185 12.756 1.00 95.56 694 PRO A N 1
ATOM 5485 C CA . PRO A 1 694 ? 28.301 2.810 11.478 1.00 95.56 694 PRO A CA 1
ATOM 5486 C C . PRO A 1 694 ? 28.938 1.887 10.428 1.00 95.56 694 PRO A C 1
ATOM 5488 O O . PRO A 1 694 ? 28.949 2.252 9.251 1.00 95.56 694 PRO A O 1
ATOM 5491 N N . SER A 1 695 ? 29.459 0.723 10.831 1.00 94.06 695 SER A N 1
ATOM 5492 C CA . SER A 1 695 ? 30.111 -0.256 9.947 1.00 94.06 695 SER A CA 1
ATOM 5493 C C . SER A 1 695 ? 29.116 -1.209 9.276 1.00 94.06 695 SER A C 1
ATOM 5495 O O . SER A 1 695 ? 29.406 -1.753 8.214 1.00 94.06 695 SER A O 1
ATOM 5497 N N . GLU A 1 696 ? 27.932 -1.401 9.863 1.00 93.56 696 GLU A N 1
ATOM 5498 C CA . GLU A 1 696 ? 26.901 -2.335 9.385 1.00 93.56 696 GLU A CA 1
ATOM 5499 C C . GLU A 1 696 ? 25.871 -1.688 8.436 1.00 93.56 696 GLU A C 1
ATOM 5501 O O . GLU A 1 696 ? 24.766 -2.199 8.275 1.00 93.56 696 GLU A O 1
ATOM 5506 N N . ARG A 1 697 ? 26.222 -0.584 7.759 1.00 93.69 697 ARG A N 1
ATOM 5507 C CA . ARG A 1 697 ? 25.362 0.117 6.779 1.00 93.69 697 ARG A CA 1
ATOM 5508 C C . ARG A 1 697 ? 26.082 0.455 5.464 1.00 93.69 697 ARG A C 1
ATOM 5510 O O . ARG A 1 697 ? 27.308 0.468 5.396 1.00 93.69 697 ARG A O 1
ATOM 5517 N N . LYS A 1 698 ? 25.309 0.800 4.422 1.00 92.69 698 LYS A N 1
ATOM 5518 C CA . LYS A 1 698 ? 25.818 1.494 3.215 1.00 92.69 698 LYS A CA 1
ATOM 5519 C C . LYS A 1 698 ? 26.333 2.911 3.566 1.00 92.69 698 LYS A C 1
ATOM 5521 O O . LYS A 1 698 ? 26.256 3.362 4.713 1.00 92.69 698 LYS A O 1
ATOM 5526 N N . TYR A 1 699 ? 26.859 3.631 2.572 1.00 94.69 699 TYR A N 1
ATOM 5527 C CA . TYR A 1 699 ? 27.161 5.061 2.686 1.00 94.69 699 TYR A CA 1
ATOM 5528 C C . TYR A 1 699 ? 25.900 5.861 3.056 1.00 94.69 699 TYR A C 1
ATOM 5530 O O . TYR A 1 699 ? 24.886 5.766 2.380 1.00 94.69 699 TYR A O 1
ATOM 5538 N N . CYS A 1 700 ? 25.956 6.647 4.130 1.00 95.38 700 CYS A N 1
ATOM 5539 C CA . CYS A 1 700 ? 24.777 7.290 4.723 1.00 95.38 700 CYS A CA 1
ATOM 5540 C C . CYS A 1 700 ? 24.257 8.538 3.985 1.00 95.38 700 CYS A C 1
ATOM 5542 O O . CYS A 1 700 ? 23.218 9.062 4.372 1.00 95.38 700 CYS A O 1
ATOM 5544 N N . GLY A 1 701 ? 24.960 9.021 2.956 1.00 95.81 701 GLY A N 1
ATOM 5545 C CA . GLY A 1 701 ? 24.495 10.099 2.073 1.00 95.81 701 GLY A CA 1
ATOM 5546 C C . GLY A 1 701 ? 23.884 9.614 0.753 1.00 95.81 701 GLY A C 1
ATOM 5547 O O . GLY A 1 701 ? 23.555 10.445 -0.086 1.00 95.81 701 GLY A O 1
ATOM 5548 N N . SER A 1 702 ? 23.761 8.297 0.539 1.00 96.44 702 SER A N 1
ATOM 5549 C CA . SER A 1 702 ? 23.072 7.747 -0.635 1.00 96.44 702 SER A CA 1
ATOM 5550 C C . SER A 1 702 ? 21.580 8.083 -0.593 1.00 96.44 702 SER A C 1
ATOM 5552 O O . SER A 1 702 ? 21.012 8.221 0.495 1.00 96.44 702 SER A O 1
ATOM 5554 N N . GLY A 1 703 ? 20.907 8.104 -1.745 1.00 98.38 703 GLY A N 1
ATOM 5555 C CA . GLY A 1 703 ? 19.449 7.978 -1.748 1.00 98.38 703 GLY A CA 1
ATOM 5556 C C . GLY A 1 703 ? 19.023 6.662 -1.090 1.00 98.38 703 GLY A C 1
ATOM 5557 O O . GLY A 1 703 ? 19.808 5.705 -1.015 1.00 98.38 703 GLY A O 1
ATOM 5558 N N . PHE A 1 704 ? 17.807 6.601 -0.564 1.00 98.75 704 PHE A N 1
ATOM 5559 C CA . PHE A 1 704 ? 17.243 5.389 0.014 1.00 98.75 704 PHE A CA 1
ATOM 5560 C C . PHE A 1 704 ? 15.713 5.351 -0.081 1.00 98.75 704 PHE A C 1
ATOM 5562 O O . PHE A 1 704 ? 15.045 6.323 -0.401 1.00 98.75 704 PHE A O 1
ATOM 5569 N N . HIS A 1 705 ? 15.170 4.185 0.228 1.00 98.81 705 HIS A N 1
ATOM 5570 C CA . HIS A 1 705 ? 13.762 3.815 0.140 1.00 98.81 705 HIS A CA 1
ATOM 5571 C C . HIS A 1 705 ? 13.505 2.717 1.186 1.00 98.81 705 HIS A C 1
ATOM 5573 O O . HIS A 1 705 ? 14.466 2.190 1.771 1.00 98.81 705 HIS A O 1
ATOM 5579 N N . GLY A 1 706 ? 12.257 2.328 1.425 1.00 98.69 706 GLY A N 1
ATOM 5580 C CA . GLY A 1 706 ? 11.883 1.306 2.410 1.00 98.69 706 GLY A CA 1
ATOM 5581 C C . GLY A 1 706 ? 11.092 1.833 3.608 1.00 98.69 706 GLY A C 1
ATOM 5582 O O . GLY A 1 706 ? 10.711 1.024 4.443 1.00 98.69 706 GLY A O 1
ATOM 5583 N N . SER A 1 707 ? 10.880 3.148 3.719 1.00 98.81 707 SER A N 1
ATOM 5584 C CA . SER A 1 707 ? 10.118 3.790 4.801 1.00 98.81 707 SER A CA 1
ATOM 5585 C C . SER A 1 707 ? 8.617 3.464 4.735 1.00 98.81 707 SER A C 1
ATOM 5587 O O . SER A 1 707 ? 8.181 2.732 3.841 1.00 98.81 707 SER A O 1
ATOM 5589 N N . ASP A 1 708 ? 7.829 4.029 5.662 1.00 98.81 708 ASP A N 1
ATOM 5590 C CA . ASP A 1 708 ? 6.358 3.976 5.663 1.00 98.81 708 ASP A CA 1
ATOM 5591 C C . ASP A 1 708 ? 5.788 4.197 4.248 1.00 98.81 708 ASP A C 1
ATOM 5593 O O . ASP A 1 708 ? 6.148 5.145 3.540 1.00 98.81 708 ASP A O 1
ATOM 5597 N N . ASN A 1 709 ? 4.892 3.298 3.834 1.00 98.62 709 ASN A N 1
ATOM 5598 C CA . ASN A 1 709 ? 4.303 3.297 2.503 1.00 98.62 709 ASN A CA 1
ATOM 5599 C C . ASN A 1 709 ? 3.351 4.467 2.228 1.00 98.62 709 ASN A C 1
ATOM 5601 O O . ASN A 1 709 ? 2.955 4.654 1.083 1.00 98.62 709 ASN A O 1
ATOM 5605 N N . ALA A 1 710 ? 3.006 5.267 3.234 1.00 97.44 710 ALA A N 1
ATOM 5606 C CA . ALA A 1 710 ? 2.198 6.472 3.109 1.00 97.44 710 ALA A CA 1
ATOM 5607 C C . ALA A 1 710 ? 3.016 7.783 3.113 1.00 97.44 710 ALA A C 1
ATOM 5609 O O . ALA A 1 710 ? 2.415 8.856 3.080 1.00 97.44 710 ALA A O 1
ATOM 5610 N N . PHE A 1 711 ? 4.356 7.736 3.140 1.00 98.38 711 PHE A N 1
ATOM 5611 C CA . PHE A 1 711 ? 5.189 8.932 2.936 1.00 98.38 711 PHE A CA 1
ATOM 5612 C C . PHE A 1 711 ? 5.208 9.350 1.454 1.00 98.38 711 PHE A C 1
ATOM 5614 O O . PHE A 1 711 ? 5.342 8.506 0.564 1.00 98.38 711 PHE A O 1
ATOM 5621 N N . SER A 1 712 ? 5.137 10.657 1.182 1.00 97.62 712 SER A N 1
ATOM 5622 C CA . SER A 1 712 ? 5.064 11.237 -0.172 1.00 97.62 712 SER A CA 1
ATOM 5623 C C . SER A 1 712 ? 6.220 10.802 -1.083 1.00 97.62 712 SER A C 1
ATOM 5625 O O . SER A 1 712 ? 5.990 10.272 -2.168 1.00 97.62 712 SER A O 1
ATOM 5627 N N . ASN A 1 713 ? 7.466 10.909 -0.614 1.00 98.50 713 ASN A N 1
ATOM 5628 C CA . ASN A 1 713 ? 8.653 10.490 -1.372 1.00 98.50 713 ASN A CA 1
ATOM 5629 C C . ASN A 1 713 ? 8.740 8.973 -1.629 1.00 98.50 713 ASN A C 1
ATOM 5631 O O . ASN A 1 713 ? 9.568 8.555 -2.435 1.00 98.50 713 ASN A O 1
ATOM 5635 N N . MET A 1 714 ? 7.910 8.150 -0.975 1.00 98.81 714 MET A N 1
ATOM 5636 C CA . MET A 1 714 ? 7.824 6.703 -1.220 1.00 98.81 714 MET A CA 1
ATOM 5637 C C . MET A 1 714 ? 6.711 6.318 -2.208 1.00 98.81 714 MET A C 1
ATOM 5639 O O . MET A 1 714 ? 6.684 5.160 -2.623 1.00 98.81 714 MET A O 1
ATOM 5643 N N . GLN A 1 715 ? 5.823 7.239 -2.608 1.00 98.88 715 GLN A N 1
ATOM 5644 C CA . GLN A 1 715 ? 4.750 6.937 -3.565 1.00 98.88 715 GLN A CA 1
ATOM 5645 C C . GLN A 1 715 ? 5.313 6.611 -4.957 1.00 98.88 715 GLN A C 1
ATOM 5647 O O . GLN A 1 715 ? 6.318 7.182 -5.388 1.00 98.88 715 GLN A O 1
ATOM 5652 N N . ALA A 1 716 ? 4.643 5.698 -5.653 1.00 98.88 716 ALA A N 1
ATOM 5653 C CA . ALA A 1 716 ? 5.058 5.107 -6.919 1.00 98.88 716 ALA A CA 1
ATOM 5654 C C . ALA A 1 716 ? 4.258 5.645 -8.124 1.00 98.88 716 ALA A C 1
ATOM 5656 O O . ALA A 1 716 ? 3.205 6.274 -7.982 1.00 98.88 716 ALA A O 1
ATOM 5657 N N . LEU A 1 717 ? 4.774 5.380 -9.323 1.00 98.94 717 LEU A N 1
ATOM 5658 C CA . LEU A 1 717 ? 4.157 5.677 -10.613 1.00 98.94 717 LEU A CA 1
ATOM 5659 C C . LEU A 1 717 ? 3.089 4.629 -10.961 1.00 98.94 717 LEU A C 1
ATOM 5661 O O . LEU A 1 717 ? 3.298 3.434 -10.758 1.00 98.94 717 LEU A O 1
ATOM 5665 N N . PHE A 1 718 ? 1.988 5.070 -11.572 1.00 98.94 718 PHE A N 1
ATOM 5666 C CA . PHE A 1 718 ? 1.076 4.210 -12.330 1.00 98.94 718 PHE A CA 1
ATOM 5667 C C . PHE A 1 718 ? 0.449 4.985 -13.497 1.00 98.94 718 PHE A C 1
ATOM 5669 O O . PHE A 1 718 ? -0.177 6.025 -13.285 1.00 98.94 718 PHE A O 1
ATOM 5676 N N . ILE A 1 719 ? 0.565 4.447 -14.712 1.00 98.94 719 ILE A N 1
ATOM 5677 C CA . ILE A 1 719 ? -0.202 4.852 -15.896 1.00 98.94 719 ILE A CA 1
ATOM 5678 C C . ILE A 1 719 ? -0.705 3.591 -16.610 1.00 98.94 719 ILE A C 1
ATOM 5680 O O . ILE A 1 719 ? 0.092 2.730 -16.981 1.00 98.94 719 ILE A O 1
ATOM 5684 N N . GLY A 1 720 ? -2.014 3.513 -16.848 1.00 98.88 720 GLY A N 1
ATOM 5685 C CA . GLY A 1 720 ? -2.640 2.545 -17.747 1.00 98.88 720 GLY A CA 1
ATOM 5686 C C . GLY A 1 720 ? -2.950 3.177 -19.106 1.00 98.88 720 GLY A C 1
ATOM 5687 O O . GLY A 1 720 ? -3.555 4.246 -19.162 1.00 98.88 720 GLY A O 1
ATOM 5688 N N . TYR A 1 721 ? -2.555 2.537 -20.205 1.00 98.88 721 TYR A N 1
ATOM 5689 C CA . TYR A 1 721 ? -2.836 2.993 -21.572 1.00 98.88 721 TYR A CA 1
ATOM 5690 C C . TYR A 1 721 ? -3.144 1.804 -22.487 1.00 98.88 721 TYR A C 1
ATOM 5692 O O . TYR A 1 721 ? -2.424 0.811 -22.466 1.00 98.88 721 TYR A O 1
ATOM 5700 N N . GLY A 1 722 ? -4.200 1.902 -23.292 1.00 98.25 722 GLY A N 1
ATOM 5701 C CA . GLY A 1 722 ? -4.679 0.828 -24.168 1.00 98.25 722 GLY A CA 1
ATOM 5702 C C . GLY A 1 722 ? -6.203 0.670 -24.093 1.00 98.25 722 GLY A C 1
ATOM 5703 O O . GLY A 1 722 ? -6.829 1.328 -23.263 1.00 98.25 722 GLY A O 1
ATOM 5704 N N . PRO A 1 723 ? -6.807 -0.191 -24.931 1.00 98.00 723 PRO A N 1
ATOM 5705 C CA . PRO A 1 723 ? -8.266 -0.304 -25.094 1.00 98.00 723 PRO A CA 1
ATOM 5706 C C . PRO A 1 723 ? -9.036 -0.729 -23.831 1.00 98.00 723 PRO A C 1
ATOM 5708 O O . PRO A 1 723 ? -10.234 -0.480 -23.717 1.00 98.00 723 PRO A O 1
ATOM 5711 N N . GLY A 1 724 ? -8.379 -1.373 -22.862 1.00 98.06 724 GLY A N 1
ATOM 5712 C CA . GLY A 1 724 ? -9.000 -1.695 -21.575 1.00 98.06 724 GLY A CA 1
ATOM 5713 C C . GLY A 1 724 ? -9.168 -0.481 -20.652 1.00 98.06 724 GLY A C 1
ATOM 5714 O O . GLY A 1 724 ? -10.072 -0.468 -19.817 1.00 98.06 724 GLY A O 1
ATOM 5715 N N . PHE A 1 725 ? -8.325 0.543 -20.803 1.00 98.62 725 PHE A N 1
ATOM 5716 C CA . PHE A 1 725 ? -8.273 1.724 -19.941 1.00 98.62 725 PHE A CA 1
ATOM 5717 C C . PHE A 1 725 ? -9.089 2.892 -20.490 1.00 98.62 725 PHE A C 1
ATOM 5719 O O . PHE A 1 725 ? -9.259 3.041 -21.698 1.00 98.62 725 PHE A O 1
ATOM 5726 N N . LYS A 1 726 ? -9.534 3.774 -19.591 1.00 98.25 726 LYS A N 1
ATOM 5727 C CA . LYS A 1 726 ? -10.084 5.075 -19.982 1.00 98.25 726 LYS A CA 1
ATOM 5728 C C . LYS A 1 726 ? -8.988 6.010 -20.486 1.00 98.25 726 LYS A C 1
ATOM 5730 O O . LYS A 1 726 ? -7.824 5.922 -20.083 1.00 98.25 726 LYS A O 1
ATOM 5735 N N . HIS A 1 727 ? -9.396 6.955 -21.322 1.00 97.62 727 HIS A N 1
ATOM 5736 C CA . HIS A 1 727 ? -8.532 7.996 -21.864 1.00 97.62 727 HIS A CA 1
ATOM 5737 C C . HIS A 1 727 ? -8.608 9.285 -21.039 1.00 97.62 727 HIS A C 1
ATOM 5739 O O . HIS A 1 727 ? -9.631 9.574 -20.416 1.00 97.62 727 HIS A O 1
ATOM 5745 N N . SER A 1 728 ? -7.505 10.037 -21.020 1.00 97.00 728 SER A N 1
ATOM 5746 C CA . SER A 1 728 ? -7.347 11.349 -20.363 1.00 97.00 728 SER A CA 1
ATOM 5747 C C . SER A 1 728 ? -7.959 11.454 -18.955 1.00 97.00 728 SER A C 1
ATOM 5749 O O . SER A 1 728 ? -8.565 12.463 -18.599 1.00 97.00 728 SER A O 1
ATOM 5751 N N . THR A 1 729 ? -7.813 10.399 -18.150 1.00 97.81 729 THR A N 1
ATOM 5752 C CA . THR A 1 729 ? -8.494 10.246 -16.855 1.00 97.81 729 THR A CA 1
ATOM 5753 C C . THR A 1 729 ? -7.488 10.263 -15.703 1.00 97.81 729 THR A C 1
ATOM 5755 O O . THR A 1 729 ? -6.636 9.382 -15.608 1.00 97.81 729 THR A O 1
ATOM 5758 N N . GLU A 1 730 ? -7.603 11.227 -14.786 1.00 98.50 730 GLU A N 1
ATOM 5759 C CA . GLU A 1 730 ? -6.890 11.193 -13.500 1.00 98.50 730 GLU A CA 1
ATOM 5760 C C . GLU A 1 730 ? -7.787 10.569 -12.415 1.00 98.50 730 GLU A C 1
ATOM 5762 O O . GLU A 1 730 ? -8.968 10.906 -12.313 1.00 98.50 730 GLU A O 1
ATOM 5767 N N . VAL A 1 731 ? -7.238 9.656 -11.607 1.00 98.38 731 VAL A N 1
ATOM 5768 C CA . VAL A 1 731 ? -7.939 8.982 -10.501 1.00 98.38 731 VAL A CA 1
ATOM 5769 C C . VAL A 1 731 ? -7.218 9.169 -9.163 1.00 98.38 731 VAL A C 1
ATOM 5771 O O . VAL A 1 731 ? -6.009 9.403 -9.112 1.00 98.38 731 VAL A O 1
ATOM 5774 N N . ASP A 1 732 ? -7.970 9.039 -8.066 1.00 97.69 732 ASP A N 1
ATOM 5775 C CA . ASP A 1 732 ? -7.448 9.075 -6.694 1.00 97.69 732 ASP A CA 1
ATOM 5776 C C . ASP A 1 732 ? -6.362 8.009 -6.440 1.00 97.69 732 ASP A C 1
ATOM 5778 O O . ASP A 1 732 ? -6.239 7.023 -7.171 1.00 97.69 732 ASP A O 1
ATOM 5782 N N . SER A 1 733 ? -5.578 8.188 -5.376 1.00 98.12 733 SER A N 1
ATOM 5783 C CA . SER A 1 733 ? -4.532 7.245 -4.961 1.00 98.12 733 SER A CA 1
ATOM 5784 C C . SER A 1 733 ? -5.105 5.877 -4.561 1.00 98.12 733 SER A C 1
ATOM 5786 O O . SER A 1 733 ? -6.003 5.803 -3.716 1.00 98.12 733 SER A O 1
ATOM 5788 N N . PHE A 1 734 ? -4.533 4.794 -5.094 1.00 98.88 734 PHE A N 1
ATOM 5789 C CA . PHE A 1 734 ? -4.870 3.401 -4.759 1.00 98.88 734 PHE A CA 1
ATOM 5790 C C . PHE A 1 734 ? -3.608 2.567 -4.476 1.00 98.88 734 PHE A C 1
ATOM 5792 O O . PHE A 1 734 ? -2.491 3.062 -4.615 1.00 98.88 734 PHE A O 1
ATOM 5799 N N . GLU A 1 735 ? -3.767 1.319 -4.030 1.00 98.88 735 GLU A N 1
ATOM 5800 C CA . GLU A 1 735 ? -2.659 0.473 -3.554 1.00 98.88 735 GLU A CA 1
ATOM 5801 C C . GLU A 1 735 ? -2.210 -0.551 -4.600 1.00 98.88 735 GLU A C 1
ATOM 5803 O O . GLU A 1 735 ? -3.028 -1.100 -5.337 1.00 98.88 735 GLU A O 1
ATOM 5808 N N . ASN A 1 736 ? -0.912 -0.854 -4.654 1.00 98.88 736 ASN A N 1
ATOM 5809 C CA . ASN A 1 736 ? -0.357 -1.717 -5.699 1.00 98.88 736 ASN A CA 1
ATOM 5810 C C . ASN A 1 736 ? -0.805 -3.195 -5.623 1.00 98.88 736 ASN A C 1
ATOM 5812 O O . ASN A 1 736 ? -0.732 -3.897 -6.630 1.00 98.88 736 ASN A O 1
ATOM 5816 N N . VAL A 1 737 ? -1.368 -3.640 -4.493 1.00 98.88 737 VAL A N 1
ATOM 5817 C CA . VAL A 1 737 ? -2.060 -4.940 -4.361 1.00 98.88 737 VAL A CA 1
ATOM 5818 C C . VAL A 1 737 ? -3.342 -5.036 -5.202 1.00 98.88 737 VAL A C 1
ATOM 5820 O O . VAL A 1 737 ? -3.730 -6.124 -5.614 1.00 98.88 737 VAL A O 1
ATOM 5823 N N . GLU A 1 738 ? -3.985 -3.911 -5.525 1.00 98.94 738 GLU A N 1
ATOM 5824 C CA . GLU A 1 738 ? -5.200 -3.885 -6.352 1.00 98.94 738 GLU A CA 1
ATOM 5825 C C . GLU A 1 738 ? -4.898 -4.188 -7.840 1.00 98.94 738 GLU A C 1
ATOM 5827 O O . GLU A 1 738 ? -5.776 -4.633 -8.584 1.00 98.94 738 GLU A O 1
ATOM 5832 N N . VAL A 1 739 ? -3.642 -4.001 -8.276 1.00 98.94 739 VAL A N 1
ATOM 5833 C CA . VAL A 1 739 ? -3.208 -4.134 -9.683 1.00 98.94 739 VAL A CA 1
ATOM 5834 C C . VAL A 1 739 ? -3.302 -5.578 -10.191 1.00 98.94 739 VAL A C 1
ATOM 5836 O O . VAL A 1 739 ? -3.559 -5.790 -11.374 1.00 98.94 739 VAL A O 1
ATOM 5839 N N . TYR A 1 740 ? -3.174 -6.583 -9.321 1.00 98.94 740 TYR A N 1
ATOM 5840 C CA . TYR A 1 740 ? -3.334 -7.990 -9.705 1.00 98.94 740 TYR A CA 1
ATOM 5841 C C . TYR A 1 740 ? -4.741 -8.302 -10.232 1.00 98.94 740 TYR A C 1
ATOM 5843 O O . TYR A 1 740 ? -4.872 -8.932 -11.282 1.00 98.94 740 TYR A O 1
ATOM 5851 N N . ASN A 1 741 ? -5.785 -7.811 -9.553 1.00 98.94 741 ASN A N 1
ATOM 5852 C CA . ASN A 1 741 ? -7.169 -7.989 -10.000 1.00 98.94 741 ASN A CA 1
ATOM 5853 C C . ASN A 1 741 ? -7.404 -7.260 -11.329 1.00 98.94 741 ASN A C 1
ATOM 5855 O O . ASN A 1 741 ? -7.916 -7.862 -12.265 1.00 98.94 741 ASN A O 1
ATOM 5859 N N . LEU A 1 742 ? -6.923 -6.016 -11.448 1.00 98.94 742 LEU A N 1
ATOM 5860 C CA . LEU A 1 742 ? -6.982 -5.229 -12.685 1.00 98.94 742 LEU A CA 1
ATOM 5861 C C . LEU A 1 742 ? -6.317 -5.947 -13.875 1.00 98.94 742 LEU A C 1
ATOM 5863 O O . LEU A 1 742 ? -6.870 -5.964 -14.969 1.00 98.94 742 LEU A O 1
ATOM 5867 N N . MET A 1 743 ? -5.145 -6.558 -13.681 1.00 98.94 743 MET A N 1
ATOM 5868 C CA . MET A 1 743 ? -4.481 -7.328 -14.740 1.00 98.94 743 MET A CA 1
ATOM 5869 C C . MET A 1 743 ? -5.207 -8.638 -15.069 1.00 98.94 743 MET A C 1
ATOM 5871 O O . MET A 1 743 ? -5.152 -9.080 -16.214 1.00 98.94 743 MET A O 1
ATOM 5875 N N . CYS A 1 744 ? -5.891 -9.256 -14.101 1.00 98.94 744 CYS A N 1
ATOM 5876 C CA . CYS A 1 744 ? -6.759 -10.401 -14.374 1.00 98.94 744 CYS A CA 1
ATOM 5877 C C . CYS A 1 744 ? -7.982 -9.975 -15.201 1.00 98.94 744 CYS A C 1
ATOM 5879 O O . CYS A 1 744 ? -8.265 -10.603 -16.218 1.00 98.94 744 CYS A O 1
ATOM 5881 N N . ASP A 1 745 ? -8.630 -8.864 -14.836 1.00 98.88 745 ASP A N 1
ATOM 5882 C CA . ASP A 1 745 ? -9.760 -8.278 -15.566 1.00 98.88 745 ASP A CA 1
ATOM 5883 C C . ASP A 1 745 ? -9.382 -7.938 -17.024 1.00 98.88 745 ASP A C 1
ATOM 5885 O O . ASP A 1 745 ? -10.084 -8.335 -17.952 1.00 98.88 745 ASP A O 1
ATOM 5889 N N . LEU A 1 746 ? -8.228 -7.293 -17.249 1.00 98.81 746 LEU A N 1
ATOM 5890 C CA . LEU A 1 746 ? -7.698 -6.967 -18.588 1.00 98.81 746 LEU A CA 1
ATOM 5891 C C . LEU A 1 746 ? -7.387 -8.196 -19.465 1.00 98.81 746 LEU A C 1
ATOM 5893 O O . LEU A 1 746 ? -7.293 -8.066 -20.686 1.00 98.81 746 LEU A O 1
ATOM 5897 N N . LEU A 1 747 ? -7.204 -9.370 -18.856 1.00 98.75 747 LEU A N 1
ATOM 5898 C CA . LEU A 1 747 ? -6.881 -10.633 -19.528 1.00 98.75 747 LEU A CA 1
ATOM 5899 C C . LEU A 1 747 ? -8.048 -11.639 -19.517 1.00 98.75 747 LEU A C 1
ATOM 5901 O O . LEU A 1 747 ? -7.857 -12.782 -19.931 1.00 98.75 747 LEU A O 1
ATOM 5905 N N . ASN A 1 748 ? -9.240 -11.238 -19.055 1.00 98.44 748 ASN A N 1
ATOM 5906 C CA . ASN A 1 748 ? -10.404 -12.113 -18.848 1.00 98.44 748 ASN A CA 1
ATOM 5907 C C . ASN A 1 748 ? -10.108 -13.346 -17.958 1.00 98.44 748 ASN A C 1
ATOM 5909 O O . ASN A 1 748 ? -10.659 -14.429 -18.164 1.00 98.44 748 ASN A O 1
ATOM 5913 N N . LEU A 1 749 ? -9.229 -13.188 -16.964 1.00 98.75 749 LEU A N 1
ATOM 5914 C CA . LEU A 1 749 ? -8.831 -14.229 -16.015 1.00 98.75 749 LEU A CA 1
ATOM 5915 C C . LEU A 1 749 ? -9.652 -14.155 -14.725 1.00 98.75 749 LEU A C 1
ATOM 5917 O O . LEU A 1 749 ? -9.904 -13.079 -14.189 1.00 98.75 749 LEU A O 1
ATOM 5921 N N . THR A 1 750 ? -9.965 -15.314 -14.147 1.00 98.81 750 THR A N 1
ATOM 5922 C CA . THR A 1 750 ? -10.380 -15.392 -12.740 1.00 98.81 750 THR A CA 1
ATOM 5923 C C . THR A 1 750 ? -9.144 -15.189 -11.851 1.00 98.81 750 THR A C 1
ATOM 5925 O O . THR A 1 750 ? -8.187 -15.957 -12.006 1.00 98.81 750 THR A O 1
ATOM 5928 N N . PRO A 1 751 ? -9.124 -14.200 -10.936 1.00 98.81 751 PRO A N 1
ATOM 5929 C CA . PRO A 1 751 ? -8.003 -13.990 -10.021 1.00 98.81 751 PRO A CA 1
ATOM 5930 C C . PRO A 1 751 ? -7.944 -15.067 -8.927 1.00 98.81 751 PRO A C 1
ATOM 5932 O O . PRO A 1 751 ? -8.972 -15.546 -8.441 1.00 98.81 751 PRO A O 1
ATOM 5935 N N . ALA A 1 752 ? -6.734 -15.413 -8.484 1.00 98.75 752 ALA A N 1
ATOM 5936 C CA . ALA A 1 752 ? -6.529 -16.205 -7.273 1.00 98.75 752 ALA A CA 1
ATOM 5937 C C . ALA A 1 752 ? -6.857 -15.375 -6.007 1.00 98.75 752 ALA A C 1
ATOM 5939 O O . ALA A 1 752 ? -6.820 -14.141 -6.056 1.00 98.75 752 ALA A O 1
ATOM 5940 N N . PRO A 1 753 ? -7.158 -16.005 -4.851 1.00 98.75 753 PRO A N 1
ATOM 5941 C CA . PRO A 1 753 ? -7.452 -15.285 -3.611 1.00 98.75 753 PRO A CA 1
ATOM 5942 C C . PRO A 1 753 ? -6.292 -14.378 -3.173 1.00 98.75 753 PRO A C 1
ATOM 5944 O O . PRO A 1 753 ? -5.190 -14.856 -2.900 1.00 98.75 753 PRO A O 1
ATOM 5947 N N . ASN A 1 754 ? -6.557 -13.074 -3.090 1.00 98.88 754 ASN A N 1
ATOM 5948 C CA . ASN A 1 754 ? -5.560 -12.032 -2.840 1.00 98.88 754 ASN A CA 1
ATOM 5949 C C . ASN A 1 754 ? -6.069 -10.972 -1.834 1.00 98.88 754 ASN A C 1
ATOM 5951 O O . ASN A 1 754 ? -7.166 -11.109 -1.291 1.00 98.88 754 ASN A O 1
ATOM 5955 N N . ASN A 1 755 ? -5.255 -9.956 -1.526 1.00 98.81 755 ASN A N 1
ATOM 5956 C CA . ASN A 1 755 ? -5.587 -8.856 -0.608 1.00 98.81 755 ASN A CA 1
ATOM 5957 C C . ASN A 1 755 ? -6.214 -7.632 -1.307 1.00 98.81 755 ASN A C 1
ATOM 5959 O O . ASN A 1 755 ? -6.688 -6.730 -0.617 1.00 98.81 755 ASN A O 1
ATOM 5963 N N . GLY A 1 756 ? -6.214 -7.584 -2.642 1.00 98.62 756 GLY A N 1
ATOM 5964 C CA . GLY A 1 756 ? -6.881 -6.546 -3.420 1.00 98.62 756 GLY A CA 1
ATOM 5965 C C . GLY A 1 756 ? -8.406 -6.716 -3.444 1.00 98.62 756 GLY A C 1
ATOM 5966 O O . GLY A 1 756 ? -8.945 -7.823 -3.484 1.00 98.62 756 GLY A O 1
ATOM 5967 N N . THR A 1 757 ? -9.117 -5.598 -3.466 1.00 98.81 757 THR A N 1
ATOM 5968 C CA . THR A 1 757 ? -10.575 -5.503 -3.361 1.00 98.81 757 THR A CA 1
ATOM 5969 C C . THR A 1 757 ? -11.223 -5.527 -4.751 1.00 98.81 757 THR A C 1
ATOM 5971 O O . THR A 1 757 ? -11.623 -4.491 -5.279 1.00 98.81 757 THR A O 1
ATOM 5974 N N . HIS A 1 758 ? -11.332 -6.711 -5.369 1.00 98.81 758 HIS A N 1
ATOM 5975 C CA . HIS A 1 758 ? -11.828 -6.878 -6.751 1.00 98.81 758 HIS A CA 1
ATOM 5976 C C . HIS A 1 758 ? -13.115 -6.071 -7.029 1.00 98.81 758 HIS A C 1
ATOM 5978 O O . HIS A 1 758 ? -14.125 -6.221 -6.338 1.00 98.81 758 HIS A O 1
ATOM 5984 N N . GLY A 1 759 ? -13.058 -5.180 -8.026 1.00 98.56 759 GLY A N 1
ATOM 5985 C CA . GLY A 1 759 ? -14.099 -4.191 -8.331 1.00 98.56 759 GLY A CA 1
ATOM 5986 C C . GLY A 1 759 ? -13.775 -2.742 -7.925 1.00 98.56 759 GLY A C 1
ATOM 5987 O O . GLY A 1 759 ? -14.412 -1.821 -8.437 1.00 98.56 759 GLY A O 1
ATOM 5988 N N . SER A 1 760 ? -12.781 -2.511 -7.058 1.00 98.75 760 SER A N 1
ATOM 5989 C CA . SER A 1 760 ? -12.296 -1.178 -6.643 1.00 98.75 760 SER A CA 1
ATOM 5990 C C . SER A 1 760 ? -11.822 -0.325 -7.833 1.00 98.75 760 SER A C 1
ATOM 5992 O O . SER A 1 760 ? -12.189 0.847 -7.974 1.00 98.75 760 SER A O 1
ATOM 5994 N N . LEU A 1 761 ? -11.040 -0.932 -8.731 1.00 98.81 761 LEU A N 1
ATOM 5995 C CA . LEU A 1 761 ? -10.423 -0.290 -9.892 1.00 98.81 761 LEU A CA 1
ATOM 5996 C C . LEU A 1 761 ? -11.293 -0.313 -11.158 1.00 98.81 761 LEU A C 1
ATOM 5998 O O . LEU A 1 761 ? -10.846 0.160 -12.199 1.00 98.81 761 LEU A O 1
ATOM 6002 N N . ASN A 1 762 ? -12.559 -0.747 -11.080 1.00 98.81 762 ASN A N 1
ATOM 6003 C CA . ASN A 1 762 ? -13.501 -0.677 -12.210 1.00 98.81 762 ASN A CA 1
ATOM 6004 C C . ASN A 1 762 ? -13.588 0.730 -12.819 1.00 98.81 762 ASN A C 1
ATOM 6006 O O . ASN A 1 762 ? -13.824 0.888 -14.011 1.00 98.81 762 ASN A O 1
ATOM 6010 N N . HIS A 1 763 ? -13.371 1.768 -12.009 1.00 98.50 763 HIS A N 1
ATOM 6011 C CA . HIS A 1 763 ? -13.414 3.150 -12.463 1.00 98.50 763 HIS A CA 1
ATOM 6012 C C . HIS A 1 763 ? -12.244 3.559 -13.387 1.00 98.50 763 HIS A C 1
ATOM 6014 O O . HIS A 1 763 ? -12.376 4.589 -14.050 1.00 98.50 763 HIS A O 1
ATOM 6020 N N . LEU A 1 764 ? -11.170 2.759 -13.487 1.00 98.62 764 LEU A N 1
ATOM 6021 C CA . LEU A 1 764 ? -10.062 2.919 -14.447 1.00 98.62 764 LEU A CA 1
ATOM 6022 C C . LEU A 1 764 ? -10.365 2.272 -15.814 1.00 98.62 764 LEU A C 1
ATOM 6024 O O . LEU A 1 764 ? -9.766 2.652 -16.819 1.00 98.62 764 LEU A O 1
ATOM 6028 N N . LEU A 1 765 ? -11.259 1.277 -15.848 1.00 98.50 765 LEU A N 1
ATOM 6029 C CA . LEU A 1 765 ? -11.551 0.472 -17.035 1.00 98.50 765 LEU A CA 1
ATOM 6030 C C . LEU A 1 765 ? -12.658 1.101 -17.887 1.00 98.50 765 LEU A C 1
ATOM 6032 O O . LEU A 1 765 ? -13.664 1.574 -17.355 1.00 98.50 765 LEU A O 1
ATOM 6036 N N . SER A 1 766 ? -12.507 1.049 -19.210 1.00 96.31 766 SER A N 1
ATOM 6037 C CA . SER A 1 766 ? -13.555 1.471 -20.152 1.00 96.31 766 SER A CA 1
ATOM 6038 C C . SER A 1 766 ? -14.740 0.501 -20.145 1.00 96.31 766 SER A C 1
ATOM 6040 O O . SER A 1 766 ? -15.888 0.935 -20.136 1.00 96.31 766 SER A O 1
ATOM 6042 N N . ASN A 1 767 ? -14.465 -0.805 -20.052 1.00 96.62 767 ASN A N 1
ATOM 6043 C CA . ASN A 1 767 ? -15.466 -1.872 -19.984 1.00 96.62 767 ASN A CA 1
ATOM 6044 C C . ASN A 1 767 ? -15.148 -2.832 -18.815 1.00 96.62 767 ASN A C 1
ATOM 6046 O O . ASN A 1 767 ? -14.385 -3.781 -19.000 1.00 96.62 767 ASN A O 1
ATOM 6050 N N . PRO A 1 768 ? -15.675 -2.599 -17.595 1.00 97.75 768 PRO A N 1
ATOM 6051 C CA . PRO A 1 768 ? -15.379 -3.445 -16.437 1.00 97.75 768 PRO A CA 1
ATOM 6052 C C . PRO A 1 768 ? -16.012 -4.841 -16.551 1.00 97.75 768 PRO A C 1
ATOM 6054 O O . PRO A 1 768 ? -17.236 -4.971 -16.593 1.00 97.75 768 PRO A O 1
ATOM 6057 N N . VAL A 1 769 ? -15.187 -5.893 -16.551 1.00 97.50 769 VAL A N 1
ATOM 6058 C CA . VAL A 1 769 ? -15.651 -7.286 -16.723 1.00 97.50 769 VAL A CA 1
ATOM 6059 C C . VAL A 1 769 ? -16.247 -7.895 -15.447 1.00 97.50 769 VAL A C 1
ATOM 6061 O O . VAL A 1 769 ? -17.129 -8.752 -15.521 1.00 97.50 769 VAL A O 1
ATOM 6064 N N . TYR A 1 770 ? -15.825 -7.428 -14.267 1.00 98.25 770 TYR A N 1
ATOM 6065 C CA . TYR A 1 770 ? -16.346 -7.880 -12.978 1.00 98.25 770 TYR A CA 1
ATOM 6066 C C . TYR A 1 770 ? -17.315 -6.865 -12.359 1.00 98.25 770 TYR A C 1
ATOM 6068 O O . TYR A 1 770 ? -16.976 -5.704 -12.137 1.00 98.25 770 TYR A O 1
ATOM 6076 N N . THR A 1 771 ? -18.529 -7.310 -12.017 1.00 98.25 771 THR A N 1
ATOM 6077 C CA . THR A 1 771 ? -19.503 -6.504 -11.257 1.00 98.25 771 THR A CA 1
ATOM 6078 C C . THR A 1 771 ? -19.509 -6.939 -9.784 1.00 98.25 771 THR A C 1
ATOM 6080 O O . THR A 1 771 ? -20.071 -7.999 -9.478 1.00 98.25 771 THR A O 1
ATOM 6083 N N . PRO A 1 772 ? -18.922 -6.151 -8.859 1.00 98.06 772 PRO A N 1
ATOM 6084 C CA . PRO A 1 772 ? -18.849 -6.509 -7.445 1.00 98.06 772 PRO A CA 1
ATOM 6085 C C . PRO A 1 772 ? -20.228 -6.541 -6.777 1.00 98.06 772 PRO A C 1
ATOM 6087 O O . PRO A 1 772 ? -21.170 -5.862 -7.189 1.00 98.06 772 PRO A O 1
ATOM 6090 N N . LYS A 1 773 ? -20.342 -7.328 -5.703 1.00 97.75 773 LYS A N 1
ATOM 6091 C CA . LYS A 1 773 ? -21.565 -7.489 -4.900 1.00 97.75 773 LYS A CA 1
ATOM 6092 C C . LYS A 1 773 ? -21.221 -7.390 -3.419 1.00 97.75 773 LYS A C 1
ATOM 6094 O O . LYS A 1 773 ? -20.158 -7.843 -3.002 1.00 97.75 773 LYS A O 1
ATOM 6099 N N . HIS A 1 774 ? -22.120 -6.821 -2.618 1.00 97.56 774 HIS A N 1
ATOM 6100 C CA . HIS A 1 774 ? -21.933 -6.771 -1.170 1.00 97.56 774 HIS A CA 1
ATOM 6101 C C . HIS A 1 774 ? -21.889 -8.187 -0.567 1.00 97.56 774 HIS A C 1
ATOM 6103 O O . HIS A 1 774 ? -22.669 -9.052 -0.987 1.00 97.56 774 HIS A O 1
ATOM 6109 N N . PRO A 1 775 ? -21.015 -8.436 0.427 1.00 97.12 775 PRO A N 1
ATOM 6110 C CA . PRO A 1 775 ? -20.980 -9.712 1.124 1.00 97.12 775 PRO A CA 1
ATOM 6111 C C . PRO A 1 775 ? -22.285 -9.909 1.904 1.00 97.12 775 PRO A C 1
ATOM 6113 O O . PRO A 1 775 ? -22.758 -9.004 2.598 1.00 97.12 775 PRO A O 1
ATOM 6116 N N . LYS A 1 776 ? -22.880 -11.098 1.765 1.00 95.38 776 LYS A N 1
ATOM 6117 C CA . LYS A 1 776 ? -24.116 -11.463 2.465 1.00 95.38 776 LYS A CA 1
ATOM 6118 C C . LYS A 1 776 ? -23.828 -11.738 3.938 1.00 95.38 776 LYS A C 1
ATOM 6120 O O . LYS A 1 776 ? -22.817 -12.343 4.278 1.00 95.38 776 LYS A O 1
ATOM 6125 N N . GLU A 1 777 ? -24.758 -11.328 4.789 1.00 93.69 777 GLU A N 1
ATOM 6126 C CA . GLU A 1 777 ? -24.725 -11.617 6.220 1.00 93.69 777 GLU A CA 1
ATOM 6127 C C . GLU A 1 777 ? -24.915 -13.124 6.472 1.00 93.69 777 GLU A C 1
ATOM 6129 O O . GLU A 1 777 ? -25.775 -13.749 5.848 1.00 93.69 777 GLU A O 1
ATOM 6134 N N . VAL A 1 778 ? -24.100 -13.717 7.353 1.00 92.44 778 VAL A N 1
ATOM 6135 C CA . VAL A 1 778 ? -24.043 -15.186 7.530 1.00 92.44 778 VAL A CA 1
ATOM 6136 C C . VAL A 1 778 ? -25.183 -15.717 8.404 1.00 92.44 778 VAL A C 1
ATOM 6138 O O . VAL A 1 778 ? -25.634 -16.847 8.219 1.00 92.44 778 VAL A O 1
ATOM 6141 N N . ARG A 1 779 ? -25.686 -14.898 9.333 1.00 90.25 779 ARG A N 1
ATOM 6142 C CA . ARG A 1 779 ? -26.849 -15.198 10.176 1.00 90.25 779 ARG A CA 1
ATOM 6143 C C . ARG A 1 779 ? -27.817 -14.025 10.191 1.00 90.25 779 ARG A C 1
ATOM 6145 O O . ARG A 1 779 ? -27.406 -12.870 10.206 1.00 90.25 779 ARG A O 1
ATOM 6152 N N . SER A 1 780 ? -29.109 -14.327 10.266 1.00 88.94 780 SER A N 1
ATOM 6153 C CA . SER A 1 780 ? -30.112 -13.348 10.683 1.00 88.94 780 SER A CA 1
ATOM 6154 C C . SER A 1 780 ? -29.869 -12.931 12.135 1.00 88.94 780 SER A C 1
ATOM 6156 O O . SER A 1 780 ? -29.594 -13.784 12.981 1.00 88.94 780 SER A O 1
ATOM 6158 N N . LEU A 1 781 ? -30.042 -11.642 12.426 1.00 93.19 781 LEU A N 1
ATOM 6159 C CA . LEU A 1 781 ? -30.036 -11.114 13.791 1.00 93.19 781 LEU A CA 1
ATOM 6160 C C . LEU A 1 781 ? -31.055 -11.840 14.682 1.00 93.19 781 LEU A C 1
ATOM 6162 O O . LEU A 1 781 ? -32.159 -12.159 14.233 1.00 93.19 781 LEU A O 1
ATOM 6166 N N . VAL A 1 782 ? -30.707 -12.040 15.953 1.00 94.56 782 VAL A N 1
ATOM 6167 C CA . VAL A 1 782 ? -31.648 -12.512 16.980 1.00 94.56 782 VAL A CA 1
ATOM 6168 C C . VAL A 1 782 ? -32.352 -11.330 17.653 1.00 94.56 782 VAL A C 1
ATOM 6170 O O . VAL A 1 782 ? -31.924 -10.180 17.539 1.00 94.56 782 VAL A O 1
ATOM 6173 N N . GLN A 1 783 ? -33.456 -11.599 18.350 1.00 91.50 783 GLN A N 1
ATOM 6174 C CA . GLN A 1 783 ? -34.173 -10.592 19.134 1.00 91.50 783 GLN A CA 1
ATOM 6175 C C . GLN A 1 783 ? -33.657 -10.554 20.577 1.00 91.50 783 GLN A C 1
ATOM 6177 O O . GLN A 1 783 ? -33.424 -11.601 21.176 1.00 91.50 783 GLN A O 1
ATOM 6182 N N . CYS A 1 784 ? -33.569 -9.350 21.145 1.00 90.62 784 CYS A N 1
ATOM 6183 C CA . CYS A 1 784 ? -33.280 -9.102 22.560 1.00 90.62 784 CYS A CA 1
ATOM 6184 C C . CYS A 1 784 ? -34.516 -8.488 23.251 1.00 90.62 784 CYS A C 1
ATOM 6186 O O . CYS A 1 784 ? -34.571 -7.271 23.449 1.00 90.62 784 CYS A O 1
ATOM 6188 N N . PRO A 1 785 ? -35.562 -9.291 23.539 1.00 87.62 785 PRO A N 1
ATOM 6189 C CA . PRO A 1 785 ? -36.791 -8.813 24.170 1.00 87.62 785 PRO A CA 1
ATOM 6190 C C . PRO A 1 785 ? -36.576 -8.493 25.655 1.00 87.62 785 PRO A C 1
ATOM 6192 O O . PRO A 1 785 ? -35.676 -9.031 26.293 1.00 87.62 785 PRO A O 1
ATOM 6195 N N . PHE A 1 786 ? -37.458 -7.678 26.237 1.00 82.44 786 PHE A N 1
ATOM 6196 C CA . PHE A 1 786 ? -37.472 -7.422 27.680 1.00 82.44 786 PHE A CA 1
ATOM 6197 C C . PHE A 1 786 ? -37.967 -8.666 28.450 1.00 82.44 786 PHE A C 1
ATOM 6199 O O . PHE A 1 786 ? -39.133 -9.049 28.299 1.00 82.44 786 PHE A O 1
ATOM 6206 N N . PRO A 1 787 ? -37.138 -9.301 29.298 1.00 77.38 787 PRO A N 1
ATOM 6207 C CA . PRO A 1 787 ? -37.582 -10.348 30.204 1.00 77.38 787 PRO A CA 1
ATOM 6208 C C . PRO A 1 787 ? -38.290 -9.735 31.419 1.00 77.38 787 PRO A C 1
ATOM 6210 O O . PRO A 1 787 ? -38.001 -8.614 31.835 1.00 77.38 787 PRO A O 1
ATOM 6213 N N . ARG A 1 788 ? -39.157 -10.513 32.076 1.00 65.38 788 ARG A N 1
ATOM 6214 C CA . ARG A 1 788 ? -39.716 -10.164 33.396 1.00 65.38 788 ARG A CA 1
ATOM 6215 C C . ARG A 1 788 ? -38.704 -10.451 34.517 1.00 65.38 788 ARG A C 1
ATOM 6217 O O . ARG A 1 788 ? -38.972 -11.255 35.405 1.00 65.38 788 ARG A O 1
ATOM 6224 N N . ALA A 1 789 ? -37.523 -9.842 34.431 1.00 65.19 789 ALA A N 1
ATOM 6225 C CA . ALA A 1 789 ? -36.448 -9.981 35.411 1.00 65.19 789 ALA A CA 1
ATOM 6226 C C . ALA A 1 789 ? -36.470 -8.822 36.431 1.00 65.19 789 ALA A C 1
ATOM 6228 O O . ALA A 1 789 ? -36.739 -7.682 36.044 1.00 65.19 789 ALA A O 1
ATOM 6229 N N . PRO A 1 790 ? -36.180 -9.070 37.722 1.00 70.62 790 PRO A N 1
ATOM 6230 C CA . PRO A 1 790 ? -35.972 -7.997 38.689 1.00 70.62 790 PRO A CA 1
ATOM 6231 C C . PRO A 1 790 ? -34.669 -7.235 38.393 1.00 70.62 790 PRO A C 1
ATOM 6233 O O . PRO A 1 790 ? -33.709 -7.804 37.871 1.00 70.62 790 PRO A O 1
ATOM 6236 N N . ARG A 1 791 ? -34.619 -5.953 38.774 1.00 77.19 791 ARG A N 1
ATOM 6237 C CA . ARG A 1 791 ? -33.374 -5.167 38.775 1.00 77.19 791 ARG A CA 1
ATOM 6238 C C . ARG A 1 791 ? -32.417 -5.700 39.845 1.00 77.19 791 ARG A C 1
ATOM 6240 O O . ARG A 1 791 ? -32.818 -5.883 40.993 1.00 77.19 791 ARG A O 1
ATOM 6247 N N . GLU A 1 792 ? -31.155 -5.894 39.483 1.00 83.56 792 GLU A N 1
ATOM 6248 C CA . GLU A 1 792 ? -30.074 -6.257 40.403 1.00 83.56 792 GLU A CA 1
ATOM 6249 C C . GLU A 1 792 ? -29.224 -5.041 40.801 1.00 83.56 792 GLU A C 1
ATOM 6251 O O . GLU A 1 792 ? -29.142 -4.051 40.074 1.00 83.56 792 GLU A O 1
ATOM 6256 N N . SER A 1 793 ? -28.508 -5.142 41.928 1.00 87.00 793 SER A N 1
ATOM 6257 C CA . SER A 1 793 ? -27.417 -4.204 42.215 1.00 87.00 793 SER A CA 1
ATOM 6258 C C . SER A 1 793 ? -26.252 -4.413 41.243 1.00 87.00 793 SER A C 1
ATOM 6260 O O . SER A 1 793 ? -25.818 -5.546 40.992 1.00 87.00 793 SER A O 1
ATOM 6262 N N . LEU A 1 794 ? -25.718 -3.295 40.746 1.00 91.69 794 LEU A N 1
ATOM 6263 C CA . LEU A 1 794 ? -24.431 -3.202 40.050 1.00 91.69 794 LEU A CA 1
ATOM 6264 C C . LEU A 1 794 ? -23.309 -2.656 40.961 1.00 91.69 794 LEU A C 1
ATOM 6266 O O . LEU A 1 794 ? -22.160 -2.583 40.533 1.00 91.69 794 LEU A O 1
ATOM 6270 N N . ASP A 1 795 ? -23.640 -2.264 42.198 1.00 92.25 795 ASP A N 1
ATOM 6271 C CA . ASP A 1 795 ? -22.740 -1.700 43.226 1.00 92.25 795 ASP A CA 1
ATOM 6272 C C . ASP A 1 795 ? -22.026 -0.388 42.818 1.00 92.25 795 ASP A C 1
ATOM 6274 O O . ASP A 1 795 ? -20.957 -0.024 43.330 1.00 92.25 795 ASP A O 1
ATOM 6278 N N . CYS A 1 796 ? -22.650 0.319 41.876 1.00 92.69 796 CYS A N 1
ATOM 6279 C CA . CYS A 1 796 ? -22.248 1.619 41.352 1.00 92.69 796 CYS A CA 1
ATOM 6280 C C . CYS A 1 796 ? -22.431 2.745 42.382 1.00 92.69 796 CYS A C 1
ATOM 6282 O O . CYS A 1 796 ? -23.020 2.570 43.451 1.00 92.69 796 CYS A O 1
ATOM 6284 N N . SER A 1 797 ? -21.891 3.923 42.086 1.00 92.44 797 SER A N 1
ATOM 6285 C CA . SER A 1 797 ? -22.043 5.124 42.915 1.00 92.44 797 SER A CA 1
ATOM 6286 C C . SER A 1 797 ? -22.093 6.338 41.987 1.00 92.44 797 SER A C 1
ATOM 6288 O O . SER A 1 797 ? -21.084 7.003 41.794 1.00 92.44 797 SER A O 1
ATOM 6290 N N . CYS A 1 798 ? -23.250 6.528 41.349 1.00 89.81 798 CYS A N 1
ATOM 6291 C CA . CYS A 1 798 ? -23.518 7.617 40.408 1.00 89.81 798 CYS A CA 1
ATOM 6292 C C . CYS A 1 798 ? -23.573 8.980 41.107 1.00 89.81 798 CYS A C 1
ATOM 6294 O O . CYS A 1 798 ? -24.029 9.059 42.251 1.00 89.81 798 CYS A O 1
ATOM 6296 N N . ASP A 1 799 ? -23.186 10.037 40.393 1.00 87.69 799 ASP A N 1
ATOM 6297 C CA . ASP A 1 799 ? -23.422 11.411 40.832 1.00 87.69 799 ASP A CA 1
ATOM 6298 C C . ASP A 1 799 ? -24.935 11.738 40.820 1.00 87.69 799 ASP A C 1
ATOM 6300 O O . ASP A 1 799 ? -25.642 11.293 39.907 1.00 87.69 799 ASP A O 1
ATOM 6304 N N . PRO A 1 800 ? -25.468 12.483 41.811 1.00 84.94 800 PRO A N 1
ATOM 6305 C CA . PRO A 1 800 ? -26.865 12.923 41.825 1.00 84.94 800 PRO A CA 1
ATOM 6306 C C . PRO A 1 800 ? -27.291 13.829 40.653 1.00 84.94 800 PRO A C 1
ATOM 6308 O O . PRO A 1 800 ? -28.497 14.020 40.487 1.00 84.94 800 PRO A O 1
ATOM 6311 N N . SER A 1 801 ? -26.376 14.379 39.846 1.00 82.69 801 SER A N 1
ATOM 6312 C CA . SER A 1 801 ? -26.730 15.107 38.615 1.00 82.69 801 SER A CA 1
ATOM 6313 C C . SER A 1 801 ? -27.285 14.195 37.510 1.00 82.69 801 SER A C 1
ATOM 6315 O O . SER A 1 801 ? -28.069 14.637 36.664 1.00 82.69 801 SER A O 1
ATOM 6317 N N . ILE A 1 802 ? -26.916 12.908 37.530 1.00 84.94 802 ILE A N 1
ATOM 6318 C CA . ILE A 1 802 ? -27.277 11.922 36.510 1.00 84.94 802 ILE A CA 1
ATOM 6319 C C . ILE A 1 802 ? -28.705 11.429 36.765 1.00 84.94 802 ILE A C 1
ATOM 6321 O O . ILE A 1 802 ? -28.963 10.653 37.689 1.00 84.94 802 ILE A O 1
ATOM 6325 N N . LEU A 1 803 ? -29.647 11.847 35.914 1.00 83.38 803 LEU A N 1
ATOM 6326 C CA . LEU A 1 803 ? -31.046 11.428 36.009 1.00 83.38 803 LEU A CA 1
ATOM 6327 C C . LEU A 1 803 ? -31.181 9.917 35.725 1.00 83.38 803 LEU A C 1
ATOM 6329 O O . LEU A 1 803 ? -30.889 9.479 34.607 1.00 83.38 803 LEU A O 1
ATOM 6333 N N . PRO A 1 804 ? -31.634 9.090 36.686 1.00 80.19 804 PRO A N 1
ATOM 6334 C CA . PRO A 1 804 ? -31.710 7.649 36.490 1.00 80.19 804 PRO A CA 1
ATOM 6335 C C . PRO A 1 804 ? -32.864 7.258 35.564 1.00 80.19 804 PRO A C 1
ATOM 6337 O O . PRO A 1 804 ? -33.931 7.870 35.579 1.00 80.19 804 PRO A O 1
ATOM 6340 N N . ILE A 1 805 ? -32.684 6.162 34.821 1.00 77.12 805 ILE A N 1
ATOM 6341 C CA . ILE A 1 805 ? -33.749 5.523 34.031 1.00 77.12 805 ILE A CA 1
ATOM 6342 C C . ILE A 1 805 ? -34.812 4.987 35.004 1.00 77.12 805 ILE A C 1
ATOM 6344 O O . ILE A 1 805 ? -34.665 3.893 35.556 1.00 77.12 805 ILE A O 1
ATOM 6348 N N . VAL A 1 806 ? -35.866 5.766 35.263 1.00 73.62 806 VAL A N 1
ATOM 6349 C CA . VAL A 1 806 ? -36.889 5.439 36.274 1.00 73.62 806 VAL A CA 1
ATOM 6350 C C . VAL A 1 806 ? -37.637 4.167 35.873 1.00 73.62 806 VAL A C 1
ATOM 6352 O O . VAL A 1 806 ? -37.528 3.150 36.565 1.00 73.62 806 VAL A O 1
ATOM 6355 N N . ASP A 1 807 ? -38.298 4.191 34.714 1.00 77.12 807 ASP A N 1
ATOM 6356 C CA . ASP A 1 807 ? -38.962 3.039 34.102 1.00 77.12 807 ASP A CA 1
ATOM 6357 C C . ASP A 1 807 ? -38.221 2.609 32.829 1.00 77.12 807 ASP A C 1
ATOM 6359 O O . ASP A 1 807 ? -38.331 3.220 31.766 1.00 77.12 807 ASP A O 1
ATOM 6363 N N . PHE A 1 808 ? -37.473 1.513 32.954 1.00 75.75 808 PHE A N 1
ATOM 6364 C CA . PHE A 1 808 ? -36.711 0.914 31.861 1.00 75.75 808 PHE A CA 1
ATOM 6365 C C . PHE A 1 808 ? -37.592 0.402 30.718 1.00 75.75 808 PHE A C 1
ATOM 6367 O O . PHE A 1 808 ? -37.183 0.429 29.558 1.00 75.75 808 PHE A O 1
ATOM 6374 N N . GLN A 1 809 ? -38.780 -0.109 31.048 1.00 73.19 809 GLN A N 1
ATOM 6375 C CA . GLN A 1 809 ? -39.649 -0.746 30.073 1.00 73.19 809 GLN A CA 1
ATOM 6376 C C . GLN A 1 809 ? -40.444 0.305 29.300 1.00 73.19 809 GLN A C 1
ATOM 6378 O O . GLN A 1 809 ? -40.549 0.180 28.088 1.00 73.19 809 GLN A O 1
ATOM 6383 N N . THR A 1 810 ? -40.918 1.372 29.947 1.00 78.38 810 THR A N 1
ATOM 6384 C CA . THR A 1 810 ? -41.548 2.493 29.226 1.00 78.38 810 THR A CA 1
ATOM 6385 C C . THR A 1 810 ? -40.534 3.271 28.378 1.00 78.38 810 THR A C 1
ATOM 6387 O O . THR A 1 810 ? -40.850 3.613 27.243 1.00 78.38 810 THR A O 1
ATOM 6390 N N . GLN A 1 811 ? -39.306 3.508 28.863 1.00 81.88 811 GLN A N 1
ATOM 6391 C CA . GLN A 1 811 ? -38.318 4.322 28.135 1.00 81.88 811 GLN A CA 1
ATOM 6392 C C . GLN A 1 811 ? -37.711 3.631 26.899 1.00 81.88 811 GLN A C 1
ATOM 6394 O O . GLN A 1 811 ? -37.329 4.316 25.957 1.00 81.88 811 GLN A O 1
ATOM 6399 N N . LEU A 1 812 ? -37.598 2.296 26.877 1.00 83.62 812 LEU A N 1
ATOM 6400 C CA . LEU A 1 812 ? -36.927 1.569 25.784 1.00 83.62 812 LEU A CA 1
ATOM 6401 C C . LEU A 1 812 ? -37.857 0.642 24.973 1.00 83.62 812 LEU A C 1
ATOM 6403 O O . LEU A 1 812 ? -37.402 0.001 24.023 1.00 83.62 812 LEU A O 1
ATOM 6407 N N . ASN A 1 813 ? -39.156 0.586 25.288 1.00 85.38 813 ASN A N 1
ATOM 6408 C CA . ASN A 1 813 ? -40.182 -0.039 24.444 1.00 85.38 813 ASN A CA 1
ATOM 6409 C C . ASN A 1 813 ? -40.675 0.952 23.372 1.00 85.38 813 ASN A C 1
ATOM 6411 O O . ASN A 1 813 ? -41.808 1.431 23.411 1.00 85.38 813 ASN A O 1
ATOM 6415 N N . LEU A 1 814 ? -39.776 1.270 22.441 1.00 87.00 814 LEU A N 1
ATOM 6416 C CA . LEU A 1 814 ? -39.971 2.247 21.368 1.00 87.00 814 LEU A CA 1
ATOM 6417 C C . LEU A 1 814 ? -41.137 1.868 20.440 1.00 87.00 814 LEU A C 1
ATOM 6419 O O . LEU A 1 814 ? -41.324 0.700 20.092 1.00 87.00 814 LEU A O 1
ATOM 6423 N N . THR A 1 815 ? -41.880 2.862 19.957 1.00 89.31 815 THR A N 1
ATOM 6424 C CA . THR A 1 815 ? -42.826 2.666 18.852 1.00 89.31 815 THR A CA 1
ATOM 6425 C C . THR A 1 815 ? -42.091 2.495 17.518 1.00 89.31 815 THR A C 1
ATOM 6427 O O . THR A 1 815 ? -40.973 2.973 17.323 1.00 89.31 815 THR A O 1
ATOM 6430 N N . MET A 1 816 ? -42.766 1.902 16.525 1.00 89.06 816 MET A N 1
ATOM 6431 C CA . MET A 1 816 ? -42.243 1.794 15.150 1.00 89.06 816 MET A CA 1
ATOM 6432 C C . MET A 1 816 ? -41.914 3.156 14.505 1.00 89.06 816 MET A C 1
ATOM 6434 O O . MET A 1 816 ? -41.154 3.212 13.538 1.00 89.06 816 MET A O 1
ATOM 6438 N N . ALA A 1 817 ? -42.501 4.255 14.995 1.00 92.19 817 ALA A N 1
ATOM 6439 C CA . ALA A 1 817 ? -42.192 5.603 14.523 1.00 92.19 817 ALA A CA 1
ATOM 6440 C C . ALA A 1 817 ? -40.854 6.102 15.095 1.00 92.19 817 ALA A C 1
ATOM 6442 O O . ALA A 1 817 ? -40.033 6.635 14.347 1.00 92.19 817 ALA A O 1
ATOM 6443 N N . GLU A 1 818 ? -40.614 5.869 16.387 1.00 91.44 818 GLU A N 1
ATOM 6444 C CA . GLU A 1 818 ? -39.365 6.216 17.072 1.00 91.44 818 GLU A CA 1
ATOM 6445 C C . GLU A 1 818 ? -38.205 5.340 16.591 1.00 91.44 818 GLU A C 1
ATOM 6447 O O . GLU A 1 818 ? -37.177 5.885 16.205 1.00 91.44 818 GLU A O 1
ATOM 6452 N N . GLU A 1 819 ? -38.379 4.015 16.475 1.00 91.06 819 GLU A N 1
ATOM 6453 C CA . GLU A 1 819 ? -37.354 3.117 15.908 1.00 91.06 819 GLU A CA 1
ATOM 6454 C C . GLU A 1 819 ? -36.942 3.568 14.493 1.00 91.06 819 GLU A C 1
ATOM 6456 O O . GLU A 1 819 ? -35.758 3.611 14.156 1.00 91.06 819 GLU A O 1
ATOM 6461 N N . LYS A 1 820 ? -37.909 3.986 13.665 1.00 92.62 820 LYS A N 1
ATOM 6462 C CA . LYS A 1 820 ? -37.653 4.503 12.313 1.00 92.62 820 LYS A CA 1
ATOM 6463 C C . LYS A 1 820 ? -36.928 5.855 12.321 1.00 92.62 820 LYS A C 1
ATOM 6465 O O . LYS A 1 820 ? -36.095 6.090 11.442 1.00 92.62 820 LYS A O 1
ATOM 6470 N N . ALA A 1 821 ? -37.222 6.734 13.280 1.00 93.50 821 ALA A N 1
ATOM 6471 C CA . ALA A 1 821 ? -36.522 8.007 13.452 1.00 93.50 821 ALA A CA 1
ATOM 6472 C C . ALA A 1 821 ? -35.076 7.790 13.936 1.00 93.50 821 ALA A C 1
ATOM 6474 O O . ALA A 1 821 ? -34.142 8.305 13.321 1.00 93.50 821 ALA A O 1
ATOM 6475 N N . ILE A 1 822 ? -34.892 6.944 14.953 1.00 94.12 822 ILE A N 1
ATOM 6476 C CA . ILE A 1 822 ? -33.596 6.525 15.501 1.00 94.12 822 ILE A CA 1
ATOM 6477 C C . ILE A 1 822 ? -32.749 5.861 14.413 1.00 94.12 822 ILE A C 1
ATOM 6479 O O . ILE A 1 822 ? -31.620 6.291 14.180 1.00 94.12 822 ILE A O 1
ATOM 6483 N N . LYS A 1 823 ? -33.294 4.892 13.656 1.00 94.44 823 LYS A N 1
ATOM 6484 C CA . LYS A 1 823 ? -32.579 4.279 12.524 1.00 94.44 823 LYS A CA 1
ATOM 6485 C C . LYS A 1 823 ? -32.145 5.335 11.502 1.00 94.44 823 LYS A C 1
ATOM 6487 O O . LYS A 1 823 ? -31.023 5.264 11.013 1.00 94.44 823 LYS A O 1
ATOM 6492 N N . ARG A 1 824 ? -32.993 6.320 11.179 1.00 92.50 824 ARG A N 1
ATOM 6493 C CA . ARG A 1 824 ? -32.635 7.387 10.228 1.00 92.50 824 ARG A CA 1
ATOM 6494 C C . ARG A 1 824 ? -31.498 8.277 10.744 1.00 92.50 824 ARG A C 1
ATOM 6496 O O . ARG A 1 824 ? -30.663 8.670 9.937 1.00 92.50 824 ARG A O 1
ATOM 6503 N N . GLY A 1 825 ? -31.480 8.605 12.037 1.00 93.69 825 GLY A N 1
ATOM 6504 C CA . GLY A 1 825 ? -30.459 9.464 12.647 1.00 93.69 825 GLY A CA 1
ATOM 6505 C C . GLY A 1 825 ? -29.127 8.754 12.906 1.00 93.69 825 GLY A C 1
ATOM 6506 O O . GLY A 1 825 ? -28.071 9.283 12.572 1.00 93.69 825 GLY A O 1
ATOM 6507 N N . ALA A 1 826 ? -29.166 7.546 13.467 1.00 96.12 826 ALA A N 1
ATOM 6508 C CA . ALA A 1 826 ? -27.975 6.791 13.857 1.00 96.12 826 ALA A CA 1
ATOM 6509 C C . ALA A 1 826 ? -27.378 5.947 12.718 1.00 96.12 826 ALA A C 1
ATOM 6511 O O . ALA A 1 826 ? -26.167 5.757 12.677 1.00 96.12 826 ALA A O 1
ATOM 6512 N N . LEU A 1 827 ? -28.200 5.445 11.785 1.00 97.69 827 LEU A N 1
ATOM 6513 C CA . LEU A 1 827 ? -27.792 4.496 10.738 1.00 97.69 827 LEU A CA 1
ATOM 6514 C C . LEU A 1 827 ? -28.082 5.012 9.306 1.00 97.69 827 LEU A C 1
ATOM 6516 O O . LEU A 1 827 ? -28.699 4.289 8.513 1.00 97.69 827 LEU A O 1
ATOM 6520 N N . PRO A 1 828 ? -27.637 6.231 8.926 1.00 97.19 828 PRO A N 1
ATOM 6521 C CA . PRO A 1 828 ? -27.970 6.864 7.640 1.00 97.19 828 PRO A CA 1
ATOM 6522 C C . PRO A 1 828 ? -27.458 6.106 6.401 1.00 97.19 828 PRO A C 1
ATOM 6524 O O . PRO A 1 828 ? -27.913 6.367 5.288 1.00 97.19 828 PRO A O 1
ATOM 6527 N N . TYR A 1 829 ? -26.531 5.159 6.578 1.00 97.56 829 TYR A N 1
ATOM 6528 C CA . TYR A 1 829 ? -25.916 4.355 5.510 1.00 97.56 829 TYR A CA 1
ATOM 6529 C C . TYR A 1 829 ? -26.277 2.859 5.602 1.00 97.56 829 TYR A C 1
ATOM 6531 O O . TYR A 1 829 ? -25.692 2.021 4.908 1.00 97.56 829 TYR A O 1
ATOM 6539 N N . GLY A 1 830 ? -27.233 2.525 6.477 1.00 97.00 830 GLY A N 1
ATOM 6540 C CA . GLY A 1 830 ? -27.525 1.162 6.911 1.00 97.00 830 GLY A CA 1
ATOM 6541 C C . GLY A 1 830 ? -26.626 0.706 8.057 1.00 97.00 830 GLY A C 1
ATOM 6542 O O . GLY A 1 830 ? -25.521 1.211 8.248 1.00 97.00 830 GLY A O 1
ATOM 6543 N N . ARG A 1 831 ? -27.102 -0.277 8.829 1.00 97.38 831 ARG A N 1
ATOM 6544 C CA . ARG A 1 831 ? -26.294 -0.879 9.902 1.00 97.38 831 ARG A CA 1
ATOM 6545 C C . ARG A 1 831 ? -25.111 -1.677 9.340 1.00 97.38 831 ARG A C 1
ATOM 6547 O O . ARG A 1 831 ? -25.283 -2.321 8.296 1.00 97.38 831 ARG A O 1
ATOM 6554 N N . PRO A 1 832 ? -23.986 -1.759 10.075 1.00 98.44 832 PRO A N 1
ATOM 6555 C CA . PRO A 1 832 ? -22.984 -2.787 9.844 1.00 98.44 832 PRO A CA 1
ATOM 6556 C C . PRO A 1 832 ? -23.625 -4.185 9.794 1.00 98.44 832 PRO A C 1
ATOM 6558 O O . PRO A 1 832 ? -24.541 -4.512 10.562 1.00 98.44 832 PRO A O 1
ATOM 6561 N N . ARG A 1 833 ? -23.168 -4.995 8.841 1.00 98.00 833 ARG A N 1
ATOM 6562 C CA . ARG A 1 833 ? -23.603 -6.381 8.613 1.00 98.00 833 ARG A CA 1
ATOM 6563 C C . ARG A 1 833 ? -22.543 -7.341 9.139 1.00 98.00 833 ARG A C 1
ATOM 6565 O O . ARG A 1 833 ? -21.362 -7.086 8.936 1.00 98.00 833 ARG A O 1
ATOM 6572 N N . VAL A 1 834 ? -22.945 -8.425 9.796 1.00 97.38 834 VAL A N 1
ATOM 6573 C CA . VAL A 1 834 ? -22.019 -9.357 10.460 1.00 97.38 834 VAL A CA 1
ATOM 6574 C C . VAL A 1 834 ? -21.674 -10.533 9.540 1.00 97.38 834 VAL A C 1
ATOM 6576 O O . VAL A 1 834 ? -22.499 -11.399 9.250 1.00 97.38 834 VAL A O 1
ATOM 6579 N N . LEU A 1 835 ? -20.425 -10.570 9.076 1.00 96.19 835 LEU A N 1
ATOM 6580 C CA . LEU A 1 835 ? -19.893 -11.650 8.238 1.00 96.19 835 LEU A CA 1
ATOM 6581 C C . LEU A 1 835 ? -19.387 -12.839 9.075 1.00 96.19 835 LEU A C 1
ATOM 6583 O O . LEU A 1 835 ? -19.139 -13.915 8.537 1.00 96.19 835 LEU A O 1
ATOM 6587 N N . GLN A 1 836 ? -19.255 -12.658 10.391 1.00 93.31 836 GLN A N 1
ATOM 6588 C CA . GLN A 1 836 ? -18.939 -13.727 11.335 1.00 93.31 836 GLN A CA 1
ATOM 6589 C C . GLN A 1 836 ? -20.146 -14.647 11.602 1.00 93.31 836 GLN A C 1
ATOM 6591 O O . GLN A 1 836 ? -21.301 -14.222 11.578 1.00 93.31 836 GLN A O 1
ATOM 6596 N N . ASN A 1 837 ? -19.885 -15.900 11.982 1.00 89.44 837 ASN A N 1
ATOM 6597 C CA . ASN A 1 837 ? -20.901 -16.859 12.441 1.00 89.44 837 ASN A CA 1
ATOM 6598 C C . ASN A 1 837 ? -21.286 -16.624 13.925 1.00 89.44 837 ASN A C 1
ATOM 6600 O O . ASN A 1 837 ? -21.192 -17.539 14.742 1.00 89.44 837 ASN A O 1
ATOM 6604 N N . SER A 1 838 ? -21.672 -15.389 14.275 1.00 88.50 838 SER A N 1
ATOM 6605 C CA . SER A 1 838 ? -21.949 -14.932 15.651 1.00 88.50 838 SER A CA 1
ATOM 6606 C C . SER A 1 838 ? -23.451 -14.747 15.929 1.00 88.50 838 SER A C 1
ATOM 6608 O O . SER A 1 838 ? -24.263 -14.561 15.021 1.00 88.50 838 SER A O 1
ATOM 6610 N N . THR A 1 839 ? -23.832 -14.817 17.201 1.00 94.06 839 THR A N 1
ATOM 6611 C CA . THR A 1 839 ? -25.184 -14.610 17.727 1.00 94.06 839 THR A CA 1
ATOM 6612 C C . THR A 1 839 ? -25.350 -13.148 18.155 1.00 94.06 839 THR A C 1
ATOM 6614 O O . THR A 1 839 ? -24.995 -12.773 19.274 1.00 94.06 839 THR A O 1
ATOM 6617 N N . VAL A 1 840 ? -25.877 -12.310 17.256 1.00 96.56 840 VAL A N 1
ATOM 6618 C CA . VAL A 1 840 ? -25.940 -10.845 17.427 1.00 96.56 840 VAL A CA 1
ATOM 6619 C C . VAL A 1 840 ? -27.383 -10.342 17.397 1.00 96.56 840 VAL A C 1
ATOM 6621 O O . VAL A 1 840 ? -28.155 -10.753 16.529 1.00 96.56 840 VAL A O 1
ATOM 6624 N N . CYS A 1 841 ? -27.737 -9.429 18.303 1.00 96.19 841 CYS A N 1
ATOM 6625 C CA . CYS A 1 841 ? -28.999 -8.684 18.274 1.00 96.19 841 CYS A CA 1
ATOM 6626 C C . CYS A 1 841 ? -28.769 -7.180 18.084 1.00 96.19 841 CYS A C 1
ATOM 6628 O O . CYS A 1 841 ? -27.665 -6.675 18.297 1.00 96.19 841 CYS A O 1
ATOM 6630 N N . LEU A 1 842 ? -29.821 -6.461 17.682 1.00 96.88 842 LEU A N 1
ATOM 6631 C CA . LEU A 1 842 ? -29.829 -4.999 17.711 1.00 96.88 842 LEU A CA 1
ATOM 6632 C C . LEU A 1 842 ? -30.411 -4.506 19.029 1.00 96.88 842 LEU A C 1
ATOM 6634 O O . LEU A 1 842 ? -31.482 -4.952 19.444 1.00 96.88 842 LEU A O 1
ATOM 6638 N N . LEU A 1 843 ? -29.732 -3.537 19.631 1.00 96.38 843 LEU A N 1
ATOM 6639 C CA . LEU A 1 843 ? -30.262 -2.720 20.710 1.00 96.38 843 LEU A CA 1
ATOM 6640 C C . LEU A 1 843 ? -30.427 -1.296 20.176 1.00 96.38 843 LEU A C 1
ATOM 6642 O O . LEU A 1 843 ? -29.511 -0.748 19.564 1.00 96.38 843 LEU A O 1
ATOM 6646 N N . TYR A 1 844 ? -31.614 -0.731 20.382 1.00 95.31 844 TYR A N 1
ATOM 6647 C CA . TYR A 1 844 ? -31.930 0.654 20.047 1.00 95.31 844 TYR A CA 1
ATOM 6648 C C . TYR A 1 844 ? -31.957 1.510 21.319 1.00 95.31 844 TYR A C 1
ATOM 6650 O O . TYR A 1 844 ? -32.418 1.057 22.375 1.00 95.31 844 TYR A O 1
ATOM 6658 N N . GLN A 1 845 ? -31.478 2.742 21.189 1.00 94.44 845 GLN A N 1
ATOM 6659 C CA . GLN A 1 845 ? -31.484 3.818 22.175 1.00 94.44 845 GLN A CA 1
ATOM 6660 C C . GLN A 1 845 ? -31.821 5.127 21.436 1.00 94.44 845 GLN A C 1
ATOM 6662 O O . GLN A 1 845 ? -31.705 5.198 20.213 1.00 94.44 845 GLN A O 1
ATOM 6667 N N . HIS A 1 846 ? -32.240 6.179 22.137 1.00 91.62 846 HIS A N 1
ATOM 6668 C CA . HIS A 1 846 ? -32.699 7.416 21.486 1.00 91.62 846 HIS A CA 1
ATOM 6669 C C . HIS A 1 846 ? -31.640 8.140 20.629 1.00 91.62 846 HIS A C 1
ATOM 6671 O O . HIS A 1 846 ? -32.008 8.805 19.661 1.00 91.62 846 HIS A O 1
ATOM 6677 N N . GLN A 1 847 ? -30.345 8.020 20.950 1.00 92.62 847 GLN A N 1
ATOM 6678 C CA . GLN A 1 847 ? -29.258 8.694 20.214 1.00 92.62 847 GLN A CA 1
ATOM 6679 C C . GLN A 1 847 ? -28.297 7.732 19.484 1.00 92.62 847 GLN A C 1
ATOM 6681 O O . GLN A 1 847 ? -27.510 8.186 18.652 1.00 92.62 847 GLN A O 1
ATOM 6686 N N . PHE A 1 848 ? -28.358 6.420 19.750 1.00 96.69 848 PHE A N 1
ATOM 6687 C CA . PHE A 1 848 ? -27.478 5.418 19.131 1.00 96.69 848 PHE A CA 1
ATOM 6688 C C . PHE A 1 848 ? -28.167 4.066 18.901 1.00 96.69 848 PHE A C 1
ATOM 6690 O O . PHE A 1 848 ? -29.220 3.770 19.461 1.00 96.69 848 PHE A O 1
ATOM 6697 N N . VAL A 1 849 ? -27.549 3.227 18.070 1.00 98.31 849 VAL A N 1
ATOM 6698 C CA . VAL A 1 849 ? -27.932 1.821 17.862 1.00 98.31 849 VAL A CA 1
ATOM 6699 C C . VAL A 1 849 ? -26.686 0.953 17.986 1.00 98.31 849 VAL A C 1
ATOM 6701 O O . VAL A 1 849 ? -25.613 1.359 17.535 1.00 98.31 849 VAL A O 1
ATOM 6704 N N . SER A 1 850 ? -26.799 -0.238 18.575 1.00 98.44 850 SER A N 1
ATOM 6705 C CA . SER A 1 850 ? -25.670 -1.162 18.724 1.00 98.44 850 SER A CA 1
ATOM 6706 C C . SER A 1 850 ? -25.973 -2.586 18.262 1.00 98.44 850 SER A C 1
ATOM 6708 O O . SER A 1 850 ? -27.104 -3.067 18.342 1.00 98.44 850 SER A O 1
ATOM 6710 N N . GLY A 1 851 ? -24.936 -3.265 17.763 1.00 98.19 851 GLY A N 1
ATOM 6711 C CA . GLY A 1 851 ? -24.946 -4.697 17.477 1.00 98.19 851 GLY A CA 1
ATOM 6712 C C . GLY A 1 851 ? -24.303 -5.459 18.630 1.00 98.19 851 GLY A C 1
ATOM 6713 O O . GLY A 1 851 ? -23.076 -5.515 18.719 1.00 98.19 851 GLY A O 1
ATOM 6714 N N . TYR A 1 852 ? -25.113 -6.035 19.517 1.00 98.19 852 TYR A N 1
ATOM 6715 C CA . TYR A 1 852 ? -24.643 -6.721 20.721 1.00 98.19 852 TYR A CA 1
ATOM 6716 C C . TYR A 1 852 ? -24.447 -8.220 20.474 1.00 98.19 852 TYR A C 1
ATOM 6718 O O . TYR A 1 852 ? -25.382 -8.892 20.038 1.00 98.19 852 TYR A O 1
ATOM 6726 N N . SER A 1 853 ? -23.249 -8.753 20.750 1.00 96.31 853 SER A N 1
ATOM 6727 C CA . SER A 1 853 ? -22.965 -10.187 20.610 1.00 96.31 853 SER A CA 1
ATOM 6728 C C . SER A 1 853 ? -23.135 -10.918 21.937 1.00 96.31 853 SER A C 1
ATOM 6730 O O . SER A 1 853 ? -22.483 -10.604 22.937 1.00 96.31 853 SER A O 1
ATOM 6732 N N . HIS A 1 854 ? -23.976 -11.951 21.926 1.00 93.88 854 HIS A N 1
ATOM 6733 C CA . HIS A 1 854 ? -24.149 -12.849 23.065 1.00 93.88 854 HIS A CA 1
ATOM 6734 C C . HIS A 1 854 ? -22.939 -13.767 23.283 1.00 93.88 854 HIS A C 1
ATOM 6736 O O . HIS A 1 854 ? -22.743 -14.239 24.398 1.00 93.88 854 HIS A O 1
ATOM 6742 N N . ASP A 1 855 ? -22.122 -14.011 22.251 1.00 92.75 855 ASP A N 1
ATOM 6743 C CA . ASP A 1 855 ? -21.010 -14.967 22.337 1.00 92.75 855 ASP A CA 1
ATOM 6744 C C . ASP A 1 855 ? -19.806 -14.396 23.116 1.00 92.75 855 ASP A C 1
ATOM 6746 O O . ASP A 1 855 ? -19.019 -15.161 23.670 1.00 92.75 855 ASP A O 1
ATOM 6750 N N . ILE A 1 856 ? -19.675 -13.060 23.169 1.00 94.19 856 ILE A N 1
ATOM 6751 C CA . ILE A 1 856 ? -18.597 -12.329 23.869 1.00 94.19 856 ILE A CA 1
ATOM 6752 C C . ILE A 1 856 ? -19.098 -11.319 24.922 1.00 94.19 856 ILE A C 1
ATOM 6754 O O . ILE A 1 856 ? -18.292 -10.624 25.539 1.00 94.19 856 ILE A O 1
ATOM 6758 N N . LEU A 1 857 ? -20.417 -11.238 25.145 1.00 95.38 857 LEU A N 1
ATOM 6759 C CA . LEU A 1 857 ? -21.076 -10.389 26.154 1.00 95.38 857 LEU A CA 1
ATOM 6760 C C . LEU A 1 857 ? -20.731 -8.887 26.068 1.00 95.38 857 LEU A C 1
ATOM 6762 O O . LEU A 1 857 ? -20.665 -8.193 27.091 1.00 95.38 857 LEU A O 1
ATOM 6766 N N . MET A 1 858 ? -20.549 -8.373 24.848 1.00 96.00 858 MET A N 1
ATOM 6767 C CA . MET A 1 858 ? -20.282 -6.956 24.576 1.00 96.00 858 MET A CA 1
ATOM 6768 C C . MET A 1 858 ? -20.772 -6.531 23.174 1.00 96.00 858 MET A C 1
ATOM 6770 O O . MET A 1 858 ? -20.977 -7.385 22.302 1.00 96.00 858 MET A O 1
ATOM 6774 N N . PRO A 1 859 ? -20.968 -5.222 22.926 1.00 98.06 859 PRO A N 1
ATOM 6775 C CA . PRO A 1 859 ? -21.208 -4.693 21.583 1.00 98.06 859 PRO A CA 1
ATOM 6776 C C . PRO A 1 859 ? -20.026 -4.946 20.633 1.00 98.06 859 PRO A C 1
ATOM 6778 O O . PRO A 1 859 ? -18.885 -4.627 20.955 1.00 98.06 859 PRO A O 1
ATOM 6781 N N . LEU A 1 860 ? -20.315 -5.464 19.433 1.00 98.06 860 LEU A N 1
ATOM 6782 C CA . LEU A 1 860 ? -19.368 -5.509 18.307 1.00 98.06 860 LEU A CA 1
ATOM 6783 C C . LEU A 1 860 ? -19.203 -4.129 17.663 1.00 98.06 860 LEU A C 1
ATOM 6785 O O . LEU A 1 860 ? -18.143 -3.805 17.138 1.00 98.06 860 LEU A O 1
ATOM 6789 N N . TRP A 1 861 ? -20.270 -3.331 17.681 1.00 98.69 861 TRP A N 1
ATOM 6790 C CA . TRP A 1 861 ? -20.279 -1.954 17.206 1.00 98.69 861 TRP A CA 1
ATOM 6791 C C . TRP A 1 861 ? -21.399 -1.155 17.878 1.00 98.69 861 TRP A C 1
ATOM 6793 O O . TRP A 1 861 ? -22.467 -1.697 18.179 1.00 98.69 861 TRP A O 1
ATOM 6803 N N . THR A 1 862 ? -21.180 0.146 18.046 1.00 98.69 862 THR A N 1
ATOM 6804 C CA . THR A 1 862 ? -22.242 1.155 18.195 1.00 98.69 862 THR A CA 1
ATOM 6805 C C . THR A 1 862 ? -22.182 2.121 17.024 1.00 98.69 862 THR A C 1
ATOM 6807 O O . THR A 1 862 ? -21.121 2.280 16.420 1.00 98.69 862 THR A O 1
ATOM 6810 N N . SER A 1 863 ? -23.300 2.758 16.687 1.00 98.75 863 SER A N 1
ATOM 6811 C CA . SER A 1 863 ? -23.318 3.870 15.745 1.00 98.75 863 SER A CA 1
ATOM 6812 C C . SER A 1 863 ? -24.290 4.961 16.175 1.00 98.75 863 SER A C 1
ATOM 6814 O O . SER A 1 863 ? -25.380 4.676 16.678 1.00 98.75 863 SER A O 1
ATOM 6816 N N . TYR A 1 864 ? -23.854 6.204 15.996 1.00 97.75 864 TYR A N 1
ATOM 6817 C CA . TYR A 1 864 ? -24.530 7.436 16.386 1.00 97.75 864 TYR A CA 1
ATOM 6818 C C . TYR A 1 864 ? -24.106 8.573 15.449 1.00 97.75 864 TYR A C 1
ATOM 6820 O O . TYR A 1 864 ? -23.126 8.449 14.714 1.00 97.75 864 TYR A O 1
ATOM 6828 N N . THR A 1 865 ? -24.832 9.690 15.468 1.00 97.06 865 THR A N 1
ATOM 6829 C CA . THR A 1 865 ? -24.489 10.879 14.672 1.00 97.06 865 THR A CA 1
ATOM 6830 C C . THR A 1 865 ? -24.439 12.102 15.573 1.00 97.06 865 THR A C 1
ATOM 6832 O O . THR A 1 865 ? -25.425 12.415 16.237 1.00 97.06 865 THR A O 1
ATOM 6835 N N . ILE A 1 866 ? -23.303 12.792 15.576 1.00 95.88 866 ILE A N 1
ATOM 6836 C CA . ILE A 1 866 ? -23.107 14.098 16.210 1.00 95.88 866 ILE A CA 1
ATOM 6837 C C . ILE A 1 866 ? -23.537 15.153 15.188 1.00 95.88 866 ILE A C 1
ATOM 6839 O O . ILE A 1 866 ? -23.027 15.168 14.068 1.00 95.88 866 ILE A O 1
ATOM 6843 N N . ASP A 1 867 ? -24.472 16.024 15.544 1.00 93.75 867 ASP A N 1
ATOM 6844 C CA . ASP A 1 867 ? -24.821 17.193 14.737 1.00 93.75 867 ASP A CA 1
ATOM 6845 C C . ASP A 1 867 ? -23.923 18.377 15.126 1.00 93.75 867 ASP A C 1
ATOM 6847 O O . ASP A 1 867 ? -23.434 18.457 16.251 1.00 93.75 867 ASP A O 1
ATOM 6851 N N . ARG A 1 868 ? -23.708 19.321 14.201 1.00 92.12 868 ARG A N 1
ATOM 6852 C CA . ARG A 1 868 ? -22.745 20.433 14.354 1.00 92.12 868 ARG A CA 1
ATOM 6853 C C . ARG A 1 868 ? -22.889 21.249 15.651 1.00 92.12 868 ARG A C 1
ATOM 6855 O O . ARG A 1 868 ? -21.910 21.821 16.115 1.00 92.12 868 ARG A O 1
ATOM 6862 N N . ASN A 1 869 ? -24.101 21.318 16.198 1.00 87.94 869 ASN A N 1
ATOM 6863 C CA . ASN A 1 869 ? -24.446 22.138 17.360 1.00 87.94 869 ASN A CA 1
ATOM 6864 C C . ASN A 1 869 ? -24.760 21.293 18.616 1.00 87.94 869 ASN A C 1
ATOM 6866 O O . ASN A 1 869 ? -25.348 21.821 19.560 1.00 87.94 869 ASN A O 1
ATOM 6870 N N . ASP A 1 870 ? -24.442 19.992 18.626 1.00 88.12 870 ASP A N 1
ATOM 6871 C CA . ASP A 1 870 ? -24.640 19.151 19.811 1.00 88.12 870 ASP A CA 1
ATOM 6872 C C . ASP A 1 870 ? -23.656 19.511 20.932 1.00 88.12 870 ASP A C 1
ATOM 6874 O O . ASP A 1 870 ? -22.463 19.715 20.707 1.00 88.12 870 ASP A O 1
ATOM 6878 N N . SER A 1 871 ? -24.156 19.540 22.166 1.00 79.00 871 SER A N 1
ATOM 6879 C CA . SER A 1 871 ? -23.357 19.822 23.356 1.00 79.00 871 SER A CA 1
ATOM 6880 C C . SER A 1 871 ? -22.648 18.577 23.892 1.00 79.00 871 SER A C 1
ATOM 6882 O O . SER A 1 871 ? -23.285 17.552 24.151 1.00 79.00 871 SER A O 1
ATOM 6884 N N . PHE A 1 872 ? -21.344 18.716 24.141 1.00 83.06 872 PHE A N 1
ATOM 6885 C CA . PHE A 1 872 ? -20.537 17.777 24.918 1.00 83.06 872 PHE A CA 1
ATOM 6886 C C . PHE A 1 872 ? -20.420 18.264 26.367 1.00 83.06 872 PHE A C 1
ATOM 6888 O O . PHE A 1 872 ? -20.122 19.431 26.623 1.00 83.06 872 PHE A O 1
ATOM 6895 N N . PHE A 1 873 ? -20.677 17.371 27.319 1.00 77.88 873 PHE A N 1
ATOM 6896 C CA . PHE A 1 873 ? -20.777 17.674 28.745 1.00 77.88 873 PHE A CA 1
ATOM 6897 C C . PHE A 1 873 ? -19.589 17.115 29.544 1.00 77.88 873 PHE A C 1
ATOM 6899 O O . PHE A 1 873 ? -19.042 16.065 29.209 1.00 77.88 873 PHE A O 1
ATOM 6906 N N . THR A 1 874 ? -19.181 17.824 30.601 1.00 75.75 874 THR A N 1
ATOM 6907 C CA . THR A 1 874 ? -17.896 17.609 31.300 1.00 75.75 874 THR A CA 1
ATOM 6908 C C . THR A 1 874 ? -18.020 17.108 32.744 1.00 75.75 874 THR A C 1
ATOM 6910 O O . THR A 1 874 ? -17.021 17.102 33.461 1.00 75.75 874 THR A O 1
ATOM 6913 N N . GLU A 1 875 ? -19.217 16.746 33.212 1.00 77.56 875 GLU A N 1
ATOM 6914 C CA . GLU A 1 875 ? -19.394 16.168 34.554 1.00 77.56 875 GLU A CA 1
ATOM 6915 C C . GLU A 1 875 ? -18.905 14.713 34.635 1.00 77.56 875 GLU A C 1
ATOM 6917 O O . GLU A 1 875 ? -18.785 14.017 33.624 1.00 77.56 875 GLU A O 1
ATOM 6922 N N . ASP A 1 876 ? -18.612 14.254 35.854 1.00 80.44 876 ASP A N 1
ATOM 6923 C CA . ASP A 1 876 ? -18.082 12.914 36.093 1.00 80.44 876 ASP A CA 1
ATOM 6924 C C . ASP A 1 876 ? -19.195 11.853 36.126 1.00 80.44 876 ASP A C 1
ATOM 6926 O O . ASP A 1 876 ? -20.109 11.887 36.947 1.00 80.44 876 ASP A O 1
ATOM 6930 N N . PHE A 1 877 ? -19.077 10.866 35.241 1.00 87.25 877 PHE A N 1
ATOM 6931 C CA . PHE A 1 877 ? -19.941 9.684 35.158 1.00 87.25 877 PHE A CA 1
ATOM 6932 C C . PHE A 1 877 ? -19.202 8.392 35.573 1.00 87.25 877 PHE A C 1
ATOM 6934 O O . PHE A 1 877 ? -19.685 7.277 35.346 1.00 87.25 877 PHE A O 1
ATOM 6941 N N . SER A 1 878 ? -18.021 8.520 36.189 1.00 87.50 878 SER A N 1
ATOM 6942 C CA . SER A 1 878 ? -17.218 7.406 36.701 1.00 87.50 878 SER A CA 1
ATOM 6943 C C . SER A 1 878 ? -17.993 6.532 37.684 1.00 87.50 878 SER A C 1
ATOM 6945 O O . SER A 1 878 ? -18.716 7.015 38.551 1.00 87.50 878 SER A O 1
ATOM 6947 N N . ASN A 1 879 ? -17.801 5.209 37.597 1.00 91.19 879 ASN A N 1
ATOM 6948 C CA . ASN A 1 879 ? -18.412 4.238 38.516 1.00 91.19 879 ASN A CA 1
ATOM 6949 C C . ASN A 1 879 ? -19.964 4.330 38.570 1.00 91.19 879 ASN A C 1
ATOM 6951 O O . ASN A 1 879 ? -20.587 3.874 39.533 1.00 91.19 879 ASN A O 1
ATOM 6955 N N . CYS A 1 880 ? -20.591 4.860 37.512 1.00 93.56 880 CYS A N 1
ATOM 6956 C CA . CYS A 1 880 ? -22.029 4.813 37.258 1.00 93.56 880 CYS A CA 1
ATOM 6957 C C . CYS A 1 880 ? -22.343 3.894 36.068 1.00 93.56 880 CYS A C 1
ATOM 6959 O O . CYS A 1 880 ? -21.704 4.003 35.021 1.00 93.56 880 CYS A O 1
ATOM 6961 N N . LEU A 1 881 ? -23.324 2.998 36.233 1.00 95.12 881 LEU A N 1
ATOM 6962 C CA . LEU A 1 881 ? -23.904 2.150 35.185 1.00 95.12 881 LEU A CA 1
ATOM 6963 C C . LEU A 1 881 ? -25.374 1.844 35.508 1.00 95.12 881 LEU A C 1
ATOM 6965 O O . LEU A 1 881 ? -25.745 1.736 36.680 1.00 95.12 881 LEU A O 1
ATOM 6969 N N . TYR A 1 882 ? -26.181 1.611 34.472 1.00 93.56 882 TYR A N 1
ATOM 6970 C CA . TYR A 1 882 ? -27.550 1.102 34.575 1.00 93.56 882 TYR A CA 1
ATOM 6971 C C . TYR A 1 882 ? -27.687 -0.253 33.869 1.00 93.56 882 TYR A C 1
ATOM 6973 O O . TYR A 1 882 ? -27.181 -0.453 32.767 1.00 93.56 882 TYR A O 1
ATOM 6981 N N . GLN A 1 883 ? -28.383 -1.197 34.505 1.00 92.38 883 GLN A N 1
ATOM 6982 C CA . GLN A 1 883 ? -28.599 -2.539 33.959 1.00 92.38 883 GLN A CA 1
ATOM 6983 C C . GLN A 1 883 ? -29.495 -2.469 32.717 1.00 92.38 883 GLN A C 1
ATOM 6985 O O . GLN A 1 883 ? -30.651 -2.058 32.824 1.00 92.38 883 GLN A O 1
ATOM 6990 N N . ASP A 1 884 ? -29.001 -2.937 31.568 1.00 92.69 884 ASP A N 1
ATOM 6991 C CA . ASP A 1 884 ? -29.864 -3.201 30.418 1.00 92.69 884 ASP A CA 1
ATOM 6992 C C . ASP A 1 884 ? -30.631 -4.508 30.634 1.00 92.69 884 ASP A C 1
ATOM 6994 O O . ASP A 1 884 ? -30.039 -5.587 30.643 1.00 92.69 884 ASP A O 1
ATOM 6998 N N . LEU A 1 885 ? -31.951 -4.427 30.819 1.00 90.69 885 LEU A N 1
ATOM 6999 C CA . LEU A 1 885 ? -32.773 -5.611 31.077 1.00 90.69 885 LEU A CA 1
ATOM 7000 C C . LEU A 1 885 ? -32.870 -6.550 29.864 1.00 90.69 885 LEU A C 1
ATOM 7002 O O . LEU A 1 885 ? -33.170 -7.725 30.050 1.00 90.69 885 LEU A O 1
ATOM 7006 N N . ARG A 1 886 ? -32.609 -6.076 28.636 1.00 91.81 886 ARG A N 1
ATOM 7007 C CA . ARG A 1 886 ? -32.736 -6.871 27.395 1.00 91.81 886 ARG A CA 1
ATOM 7008 C C . ARG A 1 886 ? -31.660 -7.955 27.251 1.00 91.81 886 ARG A C 1
ATOM 7010 O O . ARG A 1 886 ? -31.782 -8.821 26.387 1.00 91.81 886 ARG A O 1
ATOM 7017 N N . ILE A 1 887 ? -30.612 -7.909 28.078 1.00 92.94 887 ILE A N 1
ATOM 7018 C CA . ILE A 1 887 ? -29.470 -8.829 28.069 1.00 92.94 887 ILE A CA 1
ATOM 7019 C C . ILE A 1 887 ? -29.300 -9.463 29.464 1.00 92.94 887 ILE A C 1
ATOM 7021 O O . ILE A 1 887 ? -29.398 -8.757 30.468 1.00 92.94 887 ILE A O 1
ATOM 7025 N N . PRO A 1 888 ? -29.010 -10.777 29.572 1.00 89.94 888 PRO A N 1
ATOM 7026 C CA . PRO A 1 888 ? -28.665 -11.402 30.849 1.00 89.94 888 PRO A CA 1
ATOM 7027 C C . PRO A 1 888 ? -27.435 -10.748 31.495 1.00 89.94 888 PRO A C 1
ATOM 7029 O O . PRO A 1 888 ? -26.373 -10.657 30.878 1.00 89.94 888 PRO A O 1
ATOM 7032 N N . LEU A 1 889 ? -27.574 -10.311 32.747 1.00 91.69 889 LEU A N 1
ATOM 7033 C CA . LEU A 1 889 ? -26.532 -9.574 33.458 1.00 91.69 889 LEU A CA 1
ATOM 7034 C C . LEU A 1 889 ? -25.341 -10.477 33.816 1.00 91.69 889 LEU A C 1
ATOM 7036 O O . LEU A 1 889 ? -25.492 -11.469 34.527 1.00 91.69 889 LEU A O 1
ATOM 7040 N N . SER A 1 890 ? -24.143 -10.101 33.369 1.00 93.00 890 SER A N 1
ATOM 7041 C CA . SER A 1 890 ? -22.894 -10.797 33.696 1.00 93.00 890 SER A CA 1
ATOM 7042 C C . SER A 1 890 ? -22.146 -10.105 34.846 1.00 93.00 890 SER A C 1
ATOM 7044 O O . SER A 1 890 ? -22.225 -8.881 34.976 1.00 93.00 890 SER A O 1
ATOM 7046 N N . PRO A 1 891 ? -21.350 -10.819 35.669 1.00 93.44 891 PRO A N 1
ATOM 7047 C CA . PRO A 1 891 ? -20.493 -10.188 36.675 1.00 93.44 891 PRO A CA 1
ATOM 7048 C C . PRO A 1 891 ? -19.539 -9.129 36.102 1.00 93.44 891 PRO A C 1
ATOM 7050 O O . PRO A 1 891 ? -19.269 -8.138 36.774 1.00 93.44 891 PRO A O 1
ATOM 7053 N N . VAL A 1 892 ? -19.078 -9.293 34.854 1.00 93.06 892 VAL A N 1
ATOM 7054 C CA . VAL A 1 892 ? -18.207 -8.318 34.163 1.00 93.06 892 VAL A CA 1
ATOM 7055 C C . VAL A 1 892 ? -18.936 -7.032 33.754 1.00 93.06 892 VAL A C 1
ATOM 7057 O O . VAL A 1 892 ? -18.299 -6.091 33.304 1.00 93.06 892 VAL A O 1
ATOM 7060 N N . HIS A 1 893 ? -20.260 -6.960 33.924 1.00 95.12 893 HIS A N 1
ATOM 7061 C CA . HIS A 1 893 ? -21.063 -5.760 33.672 1.00 95.12 893 HIS A CA 1
ATOM 7062 C C . HIS A 1 893 ? -21.297 -4.904 34.929 1.00 95.12 893 HIS A C 1
ATOM 7064 O O . HIS A 1 893 ? -21.904 -3.840 34.837 1.00 95.12 893 HIS A O 1
ATOM 7070 N N . LYS A 1 894 ? -20.861 -5.350 36.116 1.00 95.19 894 LYS A N 1
ATOM 7071 C CA . LYS A 1 894 ? -21.115 -4.652 37.390 1.00 95.19 894 LYS A CA 1
ATOM 7072 C C . LYS A 1 894 ? -19.991 -3.673 37.737 1.00 95.19 894 LYS A C 1
ATOM 7074 O O . LYS A 1 894 ? -18.814 -4.003 37.586 1.00 95.19 894 LYS A O 1
ATOM 7079 N N . CYS A 1 895 ? -20.321 -2.512 38.308 1.00 94.94 895 CYS A N 1
ATOM 7080 C CA . CYS A 1 895 ? -19.316 -1.554 38.786 1.00 94.94 895 CYS A CA 1
ATOM 7081 C C . CYS A 1 895 ? -18.366 -2.188 39.818 1.00 94.94 895 CYS A C 1
ATOM 7083 O O . CYS A 1 895 ? -17.161 -1.938 39.775 1.00 94.94 895 CYS A O 1
ATOM 7085 N N . SER A 1 896 ? -18.856 -3.082 40.688 1.00 94.00 896 SER A N 1
ATOM 7086 C CA . SER A 1 896 ? -18.026 -3.845 41.639 1.00 94.00 896 SER A CA 1
ATOM 7087 C C . SER A 1 896 ? -16.916 -4.684 40.990 1.00 94.00 896 SER A C 1
ATOM 7089 O O . SER A 1 896 ? -15.889 -4.923 41.632 1.00 94.00 896 SER A O 1
ATOM 7091 N N . PHE A 1 897 ? -17.041 -5.079 39.718 1.00 93.62 897 PHE A N 1
ATOM 7092 C CA . PHE A 1 897 ? -15.966 -5.769 39.003 1.00 93.62 897 PHE A CA 1
ATOM 7093 C C . PHE A 1 897 ? -14.761 -4.854 38.734 1.00 93.62 897 PHE A C 1
ATOM 7095 O O . PHE A 1 897 ? -13.617 -5.265 38.945 1.00 93.62 897 PHE A O 1
ATOM 7102 N N . TYR A 1 898 ? -15.005 -3.600 38.348 1.00 93.94 898 TYR A N 1
ATOM 7103 C CA . TYR A 1 898 ? -13.967 -2.623 37.999 1.00 93.94 898 TYR A CA 1
ATOM 7104 C C . TYR A 1 898 ? -13.524 -1.742 39.178 1.00 93.94 898 TYR A C 1
ATOM 7106 O O . TYR A 1 898 ? -12.398 -1.244 39.189 1.00 93.94 898 TYR A O 1
ATOM 7114 N N . LYS A 1 899 ? -14.361 -1.588 40.213 1.00 90.88 899 LYS A N 1
ATOM 7115 C CA . LYS A 1 899 ? -14.080 -0.775 41.408 1.00 90.88 899 LYS A CA 1
ATOM 7116 C C . LYS A 1 899 ? -12.749 -1.177 42.051 1.00 90.88 899 LYS A C 1
ATOM 7118 O O . LYS A 1 899 ? -12.569 -2.326 42.466 1.00 90.88 899 LYS A O 1
ATOM 7123 N N . ASN A 1 900 ? -11.805 -0.239 42.113 1.00 86.06 900 ASN A N 1
ATOM 7124 C CA . ASN A 1 900 ? -10.423 -0.429 42.580 1.00 86.06 900 ASN A CA 1
ATOM 7125 C C . ASN A 1 900 ? -9.636 -1.529 41.820 1.00 86.06 900 ASN A C 1
ATOM 7127 O O . ASN A 1 900 ? -8.818 -2.239 42.412 1.00 86.06 900 ASN A O 1
ATOM 7131 N N . ASN A 1 901 ? -9.891 -1.735 40.522 1.00 82.94 901 ASN A N 1
ATOM 7132 C CA . ASN A 1 901 ? -9.157 -2.690 39.685 1.00 82.94 901 ASN A CA 1
ATOM 7133 C C . ASN A 1 901 ? -7.984 -2.016 38.949 1.00 82.94 901 ASN A C 1
ATOM 7135 O O . ASN A 1 901 ? -8.115 -1.564 37.815 1.00 82.94 901 ASN A O 1
ATOM 7139 N N . ALA A 1 902 ? -6.805 -2.009 39.574 1.00 76.88 902 ALA A N 1
ATOM 7140 C CA . ALA A 1 902 ? -5.589 -1.370 39.051 1.00 76.88 902 ALA A CA 1
ATOM 7141 C C . ALA A 1 902 ? -5.002 -1.979 37.751 1.00 76.88 902 ALA A C 1
ATOM 7143 O O . ALA A 1 902 ? -3.912 -1.586 37.345 1.00 76.88 902 ALA A O 1
ATOM 7144 N N . LYS A 1 903 ? -5.668 -2.961 37.121 1.00 72.44 903 LYS A N 1
ATOM 7145 C CA . LYS A 1 903 ? -5.222 -3.599 35.866 1.00 72.44 903 LYS A CA 1
ATOM 7146 C C . LYS A 1 903 ? -6.173 -3.419 34.682 1.00 72.44 903 LYS A C 1
ATOM 7148 O O . LYS A 1 903 ? -5.755 -3.675 33.558 1.00 72.44 903 LYS A O 1
ATOM 7153 N N . LEU A 1 904 ? -7.445 -3.102 34.928 1.00 91.06 904 LEU A N 1
ATOM 7154 C CA . LEU A 1 904 ? -8.473 -3.039 33.890 1.00 91.06 904 LEU A CA 1
ATOM 7155 C C . LEU A 1 904 ? -9.669 -2.211 34.366 1.00 91.06 904 LEU A C 1
ATOM 7157 O O . LEU A 1 904 ? -10.163 -2.415 35.476 1.00 91.06 904 LEU A O 1
ATOM 7161 N N . SER A 1 905 ? -10.144 -1.328 33.499 1.00 95.31 905 SER A N 1
ATOM 7162 C CA . SER A 1 905 ? -11.326 -0.480 33.652 1.00 95.31 905 SER A CA 1
ATOM 7163 C C . SER A 1 905 ? -12.369 -0.839 32.579 1.00 95.31 905 SER A C 1
ATOM 7165 O O . SER A 1 905 ? -12.260 -1.872 31.908 1.00 95.31 905 SER A O 1
ATOM 7167 N N . TYR A 1 906 ? -13.369 0.017 32.396 1.00 96.50 906 TYR A N 1
ATOM 7168 C CA . TYR A 1 906 ? -14.300 -0.022 31.271 1.00 96.50 906 TYR A CA 1
ATOM 7169 C C . TYR A 1 906 ? -14.345 1.333 30.556 1.00 96.50 906 TYR A C 1
ATOM 7171 O O . TYR A 1 906 ? -14.070 2.373 31.152 1.00 96.50 906 TYR A O 1
ATOM 7179 N N . GLY A 1 907 ? -14.688 1.314 29.271 1.00 96.56 907 GLY A N 1
ATOM 7180 C CA . GLY A 1 907 ? -15.023 2.497 28.479 1.00 96.56 907 GLY A CA 1
ATOM 7181 C C . GLY A 1 907 ? -16.396 2.338 27.830 1.00 96.56 907 GLY A C 1
ATOM 7182 O O . GLY A 1 907 ? -16.933 1.232 27.790 1.00 96.56 907 GLY A O 1
ATOM 7183 N N . PHE A 1 908 ? -16.953 3.434 27.320 1.00 97.81 908 PHE A N 1
ATOM 7184 C CA . PHE A 1 908 ? -18.234 3.465 26.606 1.00 97.81 908 PHE A CA 1
ATOM 7185 C C . PHE A 1 908 ? -18.004 3.650 25.104 1.00 97.81 908 PHE A C 1
ATOM 7187 O O . PHE A 1 908 ? -17.162 4.464 24.725 1.00 97.81 908 PHE A O 1
ATOM 7194 N N . LEU A 1 909 ? -18.738 2.931 24.249 1.00 98.00 909 LEU A N 1
ATOM 7195 C CA . LEU A 1 909 ? -18.593 3.055 22.790 1.00 98.00 909 LEU A CA 1
ATOM 7196 C C . LEU A 1 909 ? -19.375 4.240 22.198 1.00 98.00 909 LEU A C 1
ATOM 7198 O O . LEU A 1 909 ? -18.839 4.956 21.350 1.00 98.00 909 LEU A O 1
ATOM 7202 N N . SER A 1 910 ? -20.603 4.467 22.673 1.00 96.81 910 SER A N 1
ATOM 7203 C CA . SER A 1 910 ? -21.334 5.730 22.509 1.00 96.81 910 SER A CA 1
ATOM 7204 C C . SER A 1 910 ? -21.061 6.630 23.727 1.00 96.81 910 SER A C 1
ATOM 7206 O O . SER A 1 910 ? -21.260 6.164 24.851 1.00 96.81 910 SER A O 1
ATOM 7208 N N . PRO A 1 911 ? -20.612 7.887 23.562 1.00 94.94 911 PRO A N 1
ATOM 7209 C CA . PRO A 1 911 ? -20.155 8.733 24.668 1.00 94.94 911 PRO A CA 1
ATOM 7210 C C . PRO A 1 911 ? -21.315 9.264 25.536 1.00 94.94 911 PRO A C 1
ATOM 7212 O O . PRO A 1 911 ? -22.203 9.923 24.998 1.00 94.94 911 PRO A O 1
ATOM 7215 N N . PRO A 1 912 ? -21.306 9.075 26.873 1.00 92.69 912 PRO A N 1
ATOM 7216 C CA . PRO A 1 912 ? -22.291 9.689 27.777 1.00 92.69 912 PRO A CA 1
ATOM 7217 C C . PRO A 1 912 ? -22.233 11.221 27.848 1.00 92.69 912 PRO A C 1
ATOM 7219 O O . PRO A 1 912 ? -23.202 11.846 28.278 1.00 92.69 912 PRO A O 1
ATOM 7222 N N . GLN A 1 913 ? -21.113 11.819 27.426 1.00 88.62 913 GLN A N 1
ATOM 7223 C CA . GLN A 1 913 ? -20.925 13.269 27.326 1.00 88.62 913 GLN A CA 1
ATOM 7224 C C . GLN A 1 913 ? -21.796 13.913 26.241 1.00 88.62 913 GLN A C 1
ATOM 7226 O O . GLN A 1 913 ? -22.079 15.103 26.332 1.00 88.62 913 GLN A O 1
ATOM 7231 N N . LEU A 1 914 ? -22.174 13.163 25.203 1.00 86.56 914 LEU A N 1
ATOM 7232 C CA . LEU A 1 914 ? -23.000 13.661 24.109 1.00 86.56 914 LEU A CA 1
ATOM 7233 C C . LEU A 1 914 ? -24.471 13.606 24.529 1.00 86.56 914 LEU A C 1
ATOM 7235 O O . LEU A 1 914 ? -25.002 12.523 24.775 1.00 86.56 914 LEU A O 1
ATOM 7239 N N . HIS A 1 915 ? -25.141 14.758 24.557 1.00 81.81 915 HIS A N 1
ATOM 7240 C CA . HIS A 1 915 ? -26.594 14.800 24.690 1.00 81.81 915 HIS A CA 1
ATOM 7241 C C . HIS A 1 915 ? -27.201 15.820 23.731 1.00 81.81 915 HIS A C 1
ATOM 7243 O O . HIS A 1 915 ? -27.011 17.030 23.860 1.00 81.81 915 HIS A O 1
ATOM 7249 N N . LYS A 1 916 ? -28.015 15.331 22.792 1.00 81.19 916 LYS A N 1
ATOM 7250 C CA . LYS A 1 916 ? -28.799 16.192 21.899 1.00 81.19 916 LYS A CA 1
ATOM 7251 C C . LYS A 1 916 ? -29.833 16.988 22.700 1.00 81.19 916 LYS A C 1
ATOM 7253 O O . LYS A 1 916 ? -30.661 16.392 23.387 1.00 81.19 916 LYS A O 1
ATOM 7258 N N . GLY A 1 917 ? -29.793 18.318 22.624 1.00 67.00 917 GLY A N 1
ATOM 7259 C CA . GLY A 1 917 ? -30.831 19.204 23.173 1.00 67.00 917 GLY A CA 1
ATOM 7260 C C . GLY A 1 917 ? -30.966 19.279 24.705 1.00 67.00 917 GLY A C 1
ATOM 7261 O O . GLY A 1 917 ? -31.968 19.815 25.172 1.00 67.00 917 GLY A O 1
ATOM 7262 N N . SER A 1 918 ? -30.003 18.779 25.489 1.00 67.75 918 SER A N 1
ATOM 7263 C CA . SER A 1 918 ? -29.963 18.959 26.951 1.00 67.75 918 SER A CA 1
ATOM 7264 C C . SER A 1 918 ? -28.523 19.097 27.447 1.00 67.75 918 SER A C 1
ATOM 7266 O O . SER A 1 918 ? -27.614 18.490 26.891 1.00 67.75 918 SER A O 1
ATOM 7268 N N . SER A 1 919 ? -28.314 19.865 28.516 1.00 60.34 919 SER A N 1
ATOM 7269 C CA . SER A 1 919 ? -27.012 20.055 29.169 1.00 60.34 919 SER A CA 1
ATOM 7270 C C . SER A 1 919 ? -26.830 19.089 30.351 1.00 60.34 919 SER A C 1
ATOM 7272 O O . SER A 1 919 ? -26.607 19.525 31.480 1.00 60.34 919 SER A O 1
ATOM 7274 N N . GLN A 1 920 ? -27.030 17.791 30.113 1.00 70.88 920 GLN A N 1
ATOM 7275 C CA . GLN A 1 920 ? -26.963 16.724 31.121 1.00 70.88 920 GLN A CA 1
ATOM 7276 C C . GLN A 1 920 ? -26.353 15.452 30.516 1.00 70.88 920 GLN A C 1
ATOM 7278 O O . GLN A 1 920 ? -26.420 15.250 29.305 1.00 70.88 920 GLN A O 1
ATOM 7283 N N . VAL A 1 921 ? -25.801 14.569 31.355 1.00 75.19 921 VAL A N 1
ATOM 7284 C CA . VAL A 1 921 ? -25.297 13.248 30.931 1.00 75.19 921 VAL A CA 1
ATOM 7285 C C . VAL A 1 921 ? -26.431 12.417 30.318 1.00 75.19 921 VAL A C 1
ATOM 7287 O O . VAL A 1 921 ? -27.508 12.294 30.902 1.00 75.19 921 VAL A O 1
ATOM 7290 N N . TYR A 1 922 ? -26.197 11.807 29.154 1.00 84.31 922 TYR A N 1
ATOM 7291 C CA . TYR A 1 922 ? -27.203 10.977 28.488 1.00 84.31 922 TYR A CA 1
ATOM 7292 C C . TYR A 1 922 ? -27.250 9.559 29.086 1.00 84.31 922 TYR A C 1
ATOM 7294 O O . TYR A 1 922 ? -26.476 8.670 28.731 1.00 84.31 922 TYR A O 1
ATOM 7302 N N . SER A 1 923 ? -28.193 9.334 30.003 1.00 88.62 923 SER A N 1
ATOM 7303 C CA . SER A 1 923 ? -28.269 8.132 30.851 1.00 88.62 923 SER A CA 1
ATOM 7304 C C . SER A 1 923 ? -28.403 6.787 30.119 1.00 88.62 923 SER A C 1
ATOM 7306 O O . SER A 1 923 ? -28.014 5.760 30.671 1.00 88.62 923 SER A O 1
ATOM 7308 N N . GLU A 1 924 ? -28.899 6.748 28.879 1.00 92.06 924 GLU A N 1
ATOM 7309 C CA . GLU A 1 924 ? -28.931 5.511 28.073 1.00 92.06 924 GLU A CA 1
ATOM 7310 C C . GLU A 1 924 ? -27.549 5.118 27.519 1.00 92.06 924 GLU A C 1
ATOM 7312 O O . GLU A 1 924 ? -27.334 3.959 27.166 1.00 92.06 924 GLU A O 1
ATOM 7317 N N . ALA A 1 925 ? -26.574 6.031 27.486 1.00 94.19 925 ALA A N 1
ATOM 7318 C CA . ALA A 1 925 ? -25.183 5.665 27.226 1.00 94.19 925 ALA A CA 1
ATOM 7319 C C . ALA A 1 925 ? -24.542 4.948 28.432 1.00 94.19 925 ALA A C 1
ATOM 7321 O O . ALA A 1 925 ? -23.590 4.194 28.256 1.00 94.19 925 ALA A O 1
ATOM 7322 N N . LEU A 1 926 ? -25.088 5.101 29.644 1.00 95.38 926 LEU A N 1
ATOM 7323 C CA . LEU A 1 926 ? -24.598 4.430 30.858 1.00 95.38 926 LEU A CA 1
ATOM 7324 C C . LEU A 1 926 ? -25.085 2.972 30.988 1.00 95.38 926 LEU A C 1
ATOM 7326 O O . LEU A 1 926 ? -24.896 2.340 32.028 1.00 95.38 926 LEU A O 1
ATOM 7330 N N . LEU A 1 927 ? -25.719 2.418 29.950 1.00 95.94 927 LEU A N 1
ATOM 7331 C CA . LEU A 1 927 ? -26.186 1.033 29.934 1.00 95.94 927 LEU A CA 1
ATOM 7332 C C . LEU A 1 927 ? -25.028 0.024 29.933 1.00 95.94 927 LEU A C 1
ATOM 7334 O O . LEU A 1 927 ? -24.045 0.175 29.207 1.00 95.94 927 LEU A O 1
ATOM 7338 N N . THR A 1 928 ? -25.206 -1.089 30.651 1.00 96.25 928 THR A N 1
ATOM 7339 C CA . THR A 1 928 ? -24.274 -2.238 30.665 1.00 96.25 928 THR A CA 1
ATOM 7340 C C . THR A 1 928 ? -24.019 -2.872 29.290 1.00 96.25 928 THR A C 1
ATOM 7342 O O . THR A 1 928 ? -23.108 -3.680 29.143 1.00 96.25 928 THR A O 1
ATOM 7345 N N . THR A 1 929 ? -24.805 -2.518 28.274 1.00 97.06 929 THR A N 1
ATOM 7346 C CA . THR A 1 929 ? -24.679 -2.965 26.878 1.00 97.06 929 THR A CA 1
ATOM 7347 C C . THR A 1 929 ? -23.890 -2.011 25.978 1.00 97.06 929 THR A C 1
ATOM 7349 O O . THR A 1 929 ? -23.646 -2.342 24.820 1.00 97.06 929 THR A O 1
ATOM 7352 N N . ASN A 1 930 ? -23.463 -0.855 26.499 1.00 98.19 930 ASN A N 1
ATOM 7353 C CA . ASN A 1 930 ? -22.605 0.117 25.812 1.00 98.19 930 ASN A CA 1
ATOM 7354 C C . ASN A 1 930 ? -21.135 0.068 26.293 1.00 98.19 930 ASN A C 1
ATOM 7356 O O . ASN A 1 930 ? -20.283 0.767 25.741 1.00 98.19 930 ASN A O 1
ATOM 7360 N N . ILE A 1 931 ? -20.822 -0.741 27.316 1.00 97.88 931 ILE A N 1
ATOM 7361 C CA . ILE A 1 931 ? -19.467 -0.825 27.878 1.00 97.88 931 ILE A CA 1
ATOM 7362 C C . ILE A 1 931 ? -18.576 -1.854 27.176 1.00 97.88 931 ILE A C 1
ATOM 7364 O O . ILE A 1 931 ? -19.037 -2.891 26.697 1.00 97.88 931 ILE A O 1
ATOM 7368 N N . VAL A 1 932 ? -17.273 -1.584 27.202 1.00 98.00 932 VAL A N 1
ATOM 7369 C CA . VAL A 1 932 ? -16.193 -2.455 26.719 1.00 98.00 932 VAL A CA 1
ATOM 7370 C C . VAL A 1 932 ? -15.025 -2.469 27.721 1.00 98.00 932 VAL A C 1
ATOM 7372 O O . VAL A 1 932 ? -14.734 -1.427 28.316 1.00 98.00 932 VAL A O 1
ATOM 7375 N N . PRO A 1 933 ? -14.324 -3.602 27.937 1.00 97.19 933 PRO A N 1
ATOM 7376 C CA . PRO A 1 933 ? -13.154 -3.650 28.820 1.00 97.19 933 PRO A CA 1
ATOM 7377 C C . PRO A 1 933 ? -12.003 -2.783 28.286 1.00 97.19 933 PRO A C 1
ATOM 7379 O O . PRO A 1 933 ? -11.579 -2.966 27.147 1.00 97.19 933 PRO A O 1
ATOM 7382 N N . MET A 1 934 ? -11.480 -1.866 29.107 1.00 97.75 934 MET A N 1
ATOM 7383 C CA . MET A 1 934 ? -10.533 -0.831 28.669 1.00 97.75 934 MET A CA 1
ATOM 7384 C C . MET A 1 934 ? -9.408 -0.590 29.692 1.00 97.75 934 MET A C 1
ATOM 7386 O O . MET A 1 934 ? -9.674 -0.445 30.883 1.00 97.75 934 MET A O 1
ATOM 7390 N N . TYR A 1 935 ? -8.145 -0.539 29.265 1.00 97.31 935 TYR A N 1
ATOM 7391 C CA . TYR A 1 935 ? -7.015 -0.186 30.136 1.00 97.31 935 TYR A CA 1
ATOM 7392 C C . TYR A 1 935 ? -7.031 1.313 30.478 1.00 97.31 935 TYR A C 1
ATOM 7394 O O . TYR A 1 935 ? -7.321 2.147 29.623 1.00 97.31 935 TYR A O 1
ATOM 7402 N N . GLN A 1 936 ? -6.666 1.672 31.714 1.00 94.50 936 GLN A N 1
ATOM 7403 C CA . GLN A 1 936 ? -6.694 3.060 32.206 1.00 94.50 936 GLN A CA 1
ATOM 7404 C C . GLN A 1 936 ? -5.832 4.035 31.382 1.00 94.50 936 GLN A C 1
ATOM 7406 O O . GLN A 1 936 ? -6.185 5.196 31.213 1.00 94.50 936 GLN A O 1
ATOM 7411 N N . SER A 1 937 ? -4.714 3.564 30.837 1.00 94.31 937 SER A N 1
ATOM 7412 C CA . SER A 1 937 ? -3.842 4.311 29.920 1.00 94.31 937 SER A CA 1
ATOM 7413 C C . SER A 1 937 ? -4.522 4.618 28.583 1.00 94.31 937 SER A C 1
ATOM 7415 O O . SER A 1 937 ? -4.406 5.736 28.080 1.00 94.31 937 SER A O 1
ATOM 7417 N N . PHE A 1 938 ? -5.291 3.668 28.044 1.00 97.00 938 PHE A N 1
ATOM 7418 C CA . PHE A 1 938 ? -6.076 3.864 26.827 1.00 97.00 938 PHE A CA 1
ATOM 7419 C C . PHE A 1 938 ? -7.324 4.732 27.056 1.00 97.00 938 PHE A C 1
ATOM 7421 O O . PHE A 1 938 ? -7.733 5.446 26.142 1.00 97.00 938 PHE A O 1
ATOM 7428 N N . GLN A 1 939 ? -7.886 4.761 28.274 1.00 95.38 939 GLN A N 1
ATOM 7429 C CA . GLN A 1 939 ? -8.967 5.701 28.611 1.00 95.38 939 GLN A CA 1
ATOM 7430 C C . GLN A 1 939 ? -8.561 7.161 28.338 1.00 95.38 939 GLN A C 1
ATOM 7432 O O . GLN A 1 939 ? -9.404 7.928 27.896 1.00 95.38 939 GLN A O 1
ATOM 7437 N N . VAL A 1 940 ? -7.282 7.538 28.492 1.00 94.75 940 VAL A N 1
ATOM 7438 C CA . VAL A 1 940 ? -6.782 8.886 28.138 1.00 94.75 940 VAL A CA 1
ATOM 7439 C C . VAL A 1 940 ? -6.998 9.193 26.650 1.00 94.75 940 VAL A C 1
ATOM 7441 O O . VAL A 1 940 ? -7.612 10.200 26.303 1.00 94.75 940 VAL A O 1
ATOM 7444 N N . ILE A 1 941 ? -6.573 8.281 25.767 1.00 96.88 941 ILE A N 1
ATOM 7445 C CA . ILE A 1 941 ? -6.769 8.384 24.308 1.00 96.88 941 ILE A CA 1
ATOM 7446 C C . ILE A 1 941 ? -8.266 8.467 23.986 1.00 96.88 941 ILE A C 1
ATOM 7448 O O . ILE A 1 941 ? -8.697 9.312 23.202 1.00 96.88 941 ILE A O 1
ATOM 7452 N N . TRP A 1 942 ? -9.067 7.602 24.614 1.00 96.81 942 TRP A N 1
ATOM 7453 C CA . TRP A 1 942 ? -10.503 7.510 24.371 1.00 96.81 942 TRP A CA 1
ATOM 7454 C C . TRP A 1 942 ? -11.267 8.759 24.828 1.00 96.81 942 TRP A C 1
ATOM 7456 O O . TRP A 1 942 ? -12.160 9.225 24.119 1.00 96.81 942 TRP A O 1
ATOM 7466 N N . HIS A 1 943 ? -10.903 9.318 25.986 1.00 94.38 943 HIS A N 1
ATOM 7467 C CA . HIS A 1 943 ? -11.517 10.514 26.557 1.00 94.38 943 HIS A CA 1
ATOM 7468 C C . HIS A 1 943 ? -11.150 11.766 25.757 1.00 94.38 943 HIS A C 1
ATOM 7470 O O . HIS A 1 943 ? -12.051 12.533 25.428 1.00 94.38 943 HIS A O 1
ATOM 7476 N N . TYR A 1 944 ? -9.881 11.947 25.370 1.00 95.12 944 TYR A N 1
ATOM 7477 C CA . TYR A 1 944 ? -9.478 13.073 24.518 1.00 95.12 944 TYR A CA 1
ATOM 7478 C C . TYR A 1 944 ? -10.152 13.016 23.134 1.00 95.12 944 TYR A C 1
ATOM 7480 O O . TYR A 1 944 ? -10.619 14.025 22.602 1.00 95.12 944 TYR A O 1
ATOM 7488 N N . LEU A 1 945 ? -10.284 11.813 22.567 1.00 95.31 945 LEU A N 1
ATOM 7489 C CA . LEU A 1 945 ? -10.987 11.610 21.304 1.00 95.31 945 LEU A CA 1
ATOM 7490 C C . LEU A 1 945 ? -12.469 12.004 21.405 1.00 95.31 945 LEU A C 1
ATOM 7492 O O . LEU A 1 945 ? -12.924 12.845 20.633 1.00 95.31 945 LEU A O 1
ATOM 7496 N N . HIS A 1 946 ? -13.213 11.465 22.373 1.00 92.69 946 HIS A N 1
ATOM 7497 C CA . HIS A 1 946 ? -14.655 11.723 22.482 1.00 92.69 946 HIS A CA 1
ATOM 7498 C C . HIS A 1 946 ? -14.996 13.106 23.056 1.00 92.69 946 HIS A C 1
ATOM 7500 O O . HIS A 1 946 ? -15.983 13.697 22.637 1.00 92.69 946 HIS A O 1
ATOM 7506 N N . GLY A 1 947 ? -14.192 13.627 23.986 1.00 89.00 947 GLY A N 1
ATOM 7507 C CA . GLY A 1 947 ? -14.411 14.912 24.659 1.00 89.00 947 GLY A CA 1
ATOM 7508 C C . GLY A 1 947 ? -13.720 16.114 24.011 1.00 89.00 947 GLY A C 1
ATOM 7509 O O . GLY A 1 947 ? -13.763 17.205 24.571 1.00 89.00 947 GLY A O 1
ATOM 7510 N N . THR A 1 948 ? -13.033 15.950 22.876 1.00 92.38 948 THR A N 1
ATOM 7511 C CA . THR A 1 948 ? -12.412 17.074 22.147 1.00 92.38 948 THR A CA 1
ATOM 7512 C C . THR A 1 948 ? -12.403 16.850 20.635 1.00 92.38 948 THR A C 1
ATOM 7514 O O . THR A 1 948 ? -12.957 17.663 19.895 1.00 92.38 948 THR A O 1
ATOM 7517 N N . LEU A 1 949 ? -11.820 15.750 20.145 1.00 94.81 949 LEU A N 1
ATOM 7518 C CA . LEU A 1 949 ? -11.635 15.566 18.697 1.00 94.81 949 LEU A CA 1
ATOM 7519 C C . LEU A 1 949 ? -12.939 15.298 17.936 1.00 94.81 949 LEU A C 1
ATOM 7521 O O . LEU A 1 949 ? -13.116 15.834 16.846 1.00 94.81 949 LEU A O 1
ATOM 7525 N N . LEU A 1 950 ? -13.874 14.523 18.494 1.00 95.19 950 LEU A N 1
ATOM 7526 C CA . LEU A 1 950 ? -15.168 14.283 17.843 1.00 95.19 950 LEU A CA 1
ATOM 7527 C C . LEU A 1 950 ? -16.019 15.558 17.728 1.00 95.19 950 LEU A C 1
ATOM 7529 O O . LEU A 1 950 ? -16.694 15.730 16.715 1.00 95.19 950 LEU A O 1
ATOM 7533 N N . GLN A 1 951 ? -15.944 16.467 18.709 1.00 93.06 951 GLN A N 1
ATOM 7534 C CA . GLN A 1 951 ? -16.588 17.780 18.621 1.00 93.06 951 GLN A CA 1
ATOM 7535 C C . GLN A 1 951 ? -15.945 18.622 17.507 1.00 93.06 951 GLN A C 1
ATOM 7537 O O . GLN A 1 951 ? -16.644 19.044 16.589 1.00 93.06 951 GLN A O 1
ATOM 7542 N N . LYS A 1 952 ? -14.611 18.779 17.528 1.00 94.00 952 LYS A N 1
ATOM 7543 C CA . LYS A 1 952 ? -13.832 19.478 16.485 1.00 94.00 952 LYS A CA 1
ATOM 7544 C C . LYS A 1 952 ? -14.186 18.972 15.080 1.00 94.00 952 LYS A C 1
ATOM 7546 O O . LYS A 1 952 ? -14.541 19.762 14.210 1.00 94.00 952 LYS A O 1
ATOM 7551 N N . TYR A 1 953 ? -14.192 17.654 14.875 1.00 95.50 953 TYR A N 1
ATOM 7552 C CA . TYR A 1 953 ? -14.562 17.060 13.590 1.00 95.50 953 TYR A CA 1
ATOM 7553 C C . TYR A 1 953 ? -16.034 17.288 13.212 1.00 95.50 953 TYR A C 1
ATOM 7555 O O . TYR A 1 953 ? -16.316 17.477 12.032 1.00 95.50 953 TYR A O 1
ATOM 7563 N N . ALA A 1 954 ? -16.980 17.299 14.158 1.00 95.38 954 ALA A N 1
ATOM 7564 C CA . ALA A 1 954 ? -18.381 17.618 13.866 1.00 95.38 954 ALA A CA 1
ATOM 7565 C C . ALA A 1 954 ? -18.588 19.106 13.512 1.00 95.38 954 ALA A C 1
ATOM 7567 O O . ALA A 1 954 ? -19.397 19.417 12.634 1.00 95.38 954 ALA A O 1
ATOM 7568 N N . GLU A 1 955 ? -17.830 20.014 14.131 1.00 94.62 955 GLU A N 1
ATOM 7569 C CA . GLU A 1 955 ? -17.817 21.444 13.801 1.00 94.62 955 GLU A CA 1
ATOM 7570 C C . GLU A 1 955 ? -17.222 21.710 12.408 1.00 94.62 955 GLU A C 1
ATOM 7572 O O . GLU A 1 955 ? -17.835 22.419 11.604 1.00 94.62 955 GLU A O 1
ATOM 7577 N N . GLU A 1 956 ? -16.073 21.097 12.099 1.00 95.12 956 GLU A N 1
ATOM 7578 C CA . GLU A 1 956 ? -15.368 21.196 10.810 1.00 95.12 956 GLU A CA 1
ATOM 7579 C C . GLU A 1 956 ? -16.168 20.581 9.645 1.00 95.12 956 GLU A C 1
ATOM 7581 O O . GLU A 1 956 ? -16.160 21.111 8.532 1.00 95.12 956 GLU A O 1
ATOM 7586 N N . ARG A 1 957 ? -16.865 19.460 9.885 1.00 96.25 957 ARG A N 1
ATOM 7587 C CA . ARG A 1 957 ? -17.495 18.630 8.836 1.00 96.25 957 ARG A CA 1
ATOM 7588 C C . ARG A 1 957 ? -19.012 18.798 8.701 1.00 96.25 957 ARG A C 1
ATOM 7590 O O . ARG A 1 957 ? -19.619 18.110 7.882 1.00 96.25 957 ARG A O 1
ATOM 7597 N N . ASN A 1 958 ? -19.611 19.724 9.457 1.00 96.56 958 ASN A N 1
ATOM 7598 C CA . ASN A 1 958 ? -21.059 19.975 9.505 1.00 96.56 958 ASN A CA 1
ATOM 7599 C C . ASN A 1 958 ? -21.878 18.749 9.973 1.00 96.56 958 ASN A C 1
ATOM 7601 O O . ASN A 1 958 ? -22.893 18.368 9.384 1.00 96.56 958 ASN A O 1
ATOM 7605 N N . GLY A 1 959 ? -21.418 18.145 11.068 1.00 96.50 959 GLY A N 1
ATOM 7606 C CA . GLY A 1 959 ? -21.923 16.898 11.634 1.00 96.50 959 GLY A CA 1
ATOM 7607 C C . GLY A 1 959 ? -21.103 15.674 11.216 1.00 96.50 959 GLY A C 1
ATOM 7608 O O . GLY A 1 959 ? -20.423 15.662 10.189 1.00 96.50 959 GLY A O 1
ATOM 7609 N N . LEU A 1 960 ? -21.171 14.622 12.032 1.00 96.81 960 LEU A N 1
ATOM 7610 C CA . LEU A 1 960 ? -20.340 13.427 11.918 1.00 96.81 960 LEU A CA 1
ATOM 7611 C C . LEU A 1 960 ? -21.124 12.172 12.324 1.00 96.81 960 LEU A C 1
ATOM 7613 O O . LEU A 1 960 ? -21.546 12.050 13.473 1.00 96.81 960 LEU A O 1
ATOM 7617 N N . ASN A 1 961 ? -21.299 11.217 11.410 1.00 98.50 961 ASN A N 1
ATOM 7618 C CA . ASN A 1 961 ? -21.705 9.863 11.787 1.00 98.50 961 ASN A CA 1
ATOM 7619 C C . ASN A 1 961 ? -20.471 9.091 12.273 1.00 98.50 961 ASN A C 1
ATOM 7621 O O . ASN A 1 961 ? -19.391 9.193 11.687 1.00 98.50 961 ASN A O 1
ATOM 7625 N N . VAL A 1 962 ? -20.635 8.331 13.351 1.00 98.69 962 VAL A N 1
ATOM 7626 C CA . VAL A 1 962 ? -19.578 7.549 13.991 1.00 98.69 962 VAL A CA 1
ATOM 7627 C C . VAL A 1 962 ? -20.024 6.093 14.072 1.00 98.69 962 VAL A C 1
ATOM 7629 O O . VAL A 1 962 ? -21.181 5.800 14.383 1.00 98.69 962 VAL A O 1
ATOM 7632 N N . VAL A 1 963 ? -19.093 5.173 13.824 1.00 98.88 963 VAL A N 1
ATOM 7633 C CA . VAL A 1 963 ? -19.210 3.757 14.185 1.00 98.88 963 VAL A CA 1
ATOM 7634 C C . VAL A 1 963 ? -17.974 3.365 14.989 1.00 98.88 963 VAL A C 1
ATOM 7636 O O . VAL A 1 963 ? -16.858 3.566 14.517 1.00 98.88 963 VAL A O 1
ATOM 7639 N N . SER A 1 964 ? -18.147 2.816 16.190 1.00 98.75 964 SER A N 1
ATOM 7640 C CA . SER A 1 964 ? -17.047 2.450 17.097 1.00 98.75 964 SER A CA 1
ATOM 7641 C C . SER A 1 964 ? -17.221 1.034 17.648 1.00 98.75 964 SER A C 1
ATOM 7643 O O . SER A 1 964 ? -18.354 0.594 17.862 1.00 98.75 964 SER A O 1
ATOM 7645 N N . GLY A 1 965 ? -16.123 0.315 17.901 1.00 98.75 965 GLY A N 1
ATOM 7646 C CA . GLY A 1 965 ? -16.193 -1.032 18.478 1.00 98.75 965 GLY A CA 1
ATOM 7647 C C . GLY A 1 965 ? -14.846 -1.687 18.819 1.00 98.75 965 GLY A C 1
ATOM 7648 O O . GLY A 1 965 ? -13.784 -1.175 18.450 1.00 98.75 965 GLY A O 1
ATOM 7649 N N . PRO A 1 966 ? -14.872 -2.808 19.563 1.00 98.62 966 PRO A N 1
ATOM 7650 C CA . PRO A 1 966 ? -13.687 -3.590 19.905 1.00 98.62 966 PRO A CA 1
ATOM 7651 C C . PRO A 1 966 ? -13.149 -4.379 18.704 1.00 98.62 966 PRO A C 1
ATOM 7653 O O . PRO A 1 966 ? -13.876 -4.693 17.763 1.00 98.62 966 PRO A O 1
ATOM 7656 N N . VAL A 1 967 ? -11.869 -4.746 18.773 1.00 98.81 967 VAL A N 1
ATOM 7657 C CA . VAL A 1 967 ? -11.177 -5.568 17.772 1.00 98.81 967 VAL A CA 1
ATOM 7658 C C . VAL A 1 967 ? -10.423 -6.707 18.454 1.00 98.81 967 VAL A C 1
ATOM 7660 O O . VAL A 1 967 ? -9.736 -6.500 19.461 1.00 98.81 967 VAL A O 1
ATOM 7663 N N . PHE A 1 968 ? -10.485 -7.898 17.865 1.00 98.44 968 PHE A N 1
ATOM 7664 C CA . PHE A 1 968 ? -9.790 -9.096 18.329 1.00 98.44 968 PHE A CA 1
ATOM 7665 C C . PHE A 1 968 ? -9.009 -9.693 17.155 1.00 98.44 968 PHE A C 1
ATOM 7667 O O . PHE A 1 968 ? -9.611 -10.150 16.190 1.00 98.44 968 PHE A O 1
ATOM 7674 N N . ASP A 1 969 ? -7.686 -9.585 17.241 1.00 98.44 969 ASP A N 1
ATOM 7675 C CA . ASP A 1 969 ? -6.683 -9.974 16.244 1.00 98.44 969 ASP A CA 1
ATOM 7676 C C . ASP A 1 969 ? -5.442 -10.407 17.045 1.00 98.44 969 ASP A C 1
ATOM 7678 O O . ASP A 1 969 ? -4.461 -9.669 17.199 1.00 98.44 969 ASP A O 1
ATOM 7682 N N . SER A 1 970 ? -5.584 -11.544 17.732 1.00 97.44 970 SER A N 1
ATOM 7683 C CA . SER A 1 970 ? -4.646 -12.036 18.749 1.00 97.44 970 SER A CA 1
ATOM 7684 C C . SER A 1 970 ? -3.499 -12.836 18.132 1.00 97.44 970 SER A C 1
ATOM 7686 O O . SER A 1 970 ? -2.394 -12.857 18.679 1.00 97.44 970 SER A O 1
ATOM 7688 N N . ASP A 1 971 ? -3.743 -13.455 16.976 1.00 97.06 971 ASP A N 1
ATOM 7689 C CA . ASP A 1 971 ? -2.737 -14.075 16.108 1.00 97.06 971 ASP A CA 1
ATOM 7690 C C . ASP A 1 971 ? -2.102 -13.086 15.106 1.00 97.06 971 ASP A C 1
ATOM 7692 O O . ASP A 1 971 ? -1.258 -13.489 14.302 1.00 97.06 971 ASP A O 1
ATOM 7696 N N . TYR A 1 972 ? -2.438 -11.790 15.221 1.00 98.06 972 TYR A N 1
ATOM 7697 C CA . TYR A 1 972 ? -1.852 -10.656 14.491 1.00 98.06 972 TYR A CA 1
ATOM 7698 C C . TYR A 1 972 ? -1.838 -10.844 12.962 1.00 98.06 972 TYR A C 1
ATOM 7700 O O . TYR A 1 972 ? -0.924 -10.383 12.271 1.00 98.06 972 TYR A O 1
ATOM 7708 N N . ASP A 1 973 ? -2.880 -11.502 12.454 1.00 98.25 973 ASP A N 1
ATOM 7709 C CA . ASP A 1 973 ? -3.112 -11.872 11.058 1.00 98.25 973 ASP A CA 1
ATOM 7710 C C . ASP A 1 973 ? -3.862 -10.793 10.248 1.00 98.25 973 ASP A C 1
ATOM 7712 O O . ASP A 1 973 ? -3.899 -10.875 9.016 1.00 98.25 973 ASP A O 1
ATOM 7716 N N . GLY A 1 974 ? -4.419 -9.781 10.928 1.00 98.25 974 GLY A N 1
ATOM 7717 C CA . GLY A 1 974 ? -5.140 -8.659 10.317 1.00 98.25 974 GLY A CA 1
ATOM 7718 C C . GLY A 1 974 ? -6.628 -8.926 10.057 1.00 98.25 974 GLY A C 1
ATOM 7719 O O . GLY A 1 974 ? -7.290 -8.117 9.398 1.00 98.25 974 GLY A O 1
ATOM 7720 N N . ARG A 1 975 ? -7.170 -10.044 10.552 1.00 98.38 975 ARG A N 1
ATOM 7721 C CA . ARG A 1 975 ? -8.589 -10.417 10.467 1.00 98.38 975 ARG A CA 1
ATOM 7722 C C . ARG A 1 975 ? -9.190 -10.558 11.866 1.00 98.38 975 ARG A C 1
ATOM 7724 O O . ARG A 1 975 ? -8.531 -10.323 12.871 1.00 98.38 975 ARG A O 1
ATOM 7731 N N . TYR A 1 976 ? -10.480 -10.878 11.922 1.00 97.50 976 TYR A N 1
ATOM 7732 C CA . TYR A 1 976 ? -11.153 -11.177 13.180 1.00 97.50 976 TYR A CA 1
ATOM 7733 C C . TYR A 1 976 ? -10.754 -12.567 13.707 1.00 97.50 976 TYR A C 1
ATOM 7735 O O . TYR A 1 976 ? -10.853 -13.566 12.989 1.00 97.50 976 TYR A O 1
ATOM 7743 N N . ASP A 1 977 ? -10.366 -12.630 14.981 1.00 97.81 977 ASP A N 1
ATOM 7744 C CA . ASP A 1 977 ? -10.122 -13.870 15.724 1.00 97.81 977 ASP A CA 1
ATOM 7745 C C . ASP A 1 977 ? -11.318 -14.840 15.609 1.00 97.81 977 ASP A C 1
ATOM 7747 O O . ASP A 1 977 ? -12.486 -14.458 15.738 1.00 97.81 977 ASP A O 1
ATOM 7751 N N . SER A 1 978 ? -11.040 -16.137 15.449 1.00 94.88 978 SER A N 1
ATOM 7752 C CA . SER A 1 978 ? -12.088 -17.165 15.509 1.00 94.88 978 SER A CA 1
ATOM 7753 C C . SER A 1 978 ? -12.633 -17.332 16.936 1.00 94.88 978 SER A C 1
ATOM 7755 O O . SER A 1 978 ? -11.913 -17.120 17.908 1.00 94.88 978 SER A O 1
ATOM 7757 N N . LEU A 1 979 ? -13.872 -17.816 17.105 1.00 90.00 979 LEU A N 1
ATOM 7758 C CA . LEU A 1 979 ? -14.440 -18.077 18.443 1.00 90.00 979 LEU A CA 1
ATOM 7759 C C . LEU A 1 979 ? -13.634 -19.109 19.267 1.00 90.00 979 LEU A C 1
ATOM 7761 O O . LEU A 1 979 ? -13.775 -19.164 20.488 1.00 90.00 979 LEU A O 1
ATOM 7765 N N . GLU A 1 980 ? -12.789 -19.920 18.626 1.00 91.06 980 GLU A N 1
ATOM 7766 C CA . GLU A 1 980 ? -11.808 -20.760 19.318 1.00 91.06 980 GLU A CA 1
ATOM 7767 C C . GLU A 1 980 ? -10.597 -19.931 19.780 1.00 91.06 980 GLU A C 1
ATOM 7769 O O . GLU A 1 980 ? -10.256 -19.966 20.963 1.00 91.06 980 GLU A O 1
ATOM 7774 N N . THR A 1 981 ? -10.025 -19.107 18.895 1.00 94.50 981 THR A N 1
ATOM 7775 C CA . THR A 1 981 ? -8.932 -18.163 19.201 1.00 94.50 981 THR A CA 1
ATOM 7776 C C . THR A 1 981 ? -9.306 -17.214 20.348 1.00 94.50 981 THR A C 1
ATOM 7778 O O . THR A 1 981 ? -8.522 -17.033 21.280 1.00 94.50 981 THR A O 1
ATOM 7781 N N . LEU A 1 982 ? -10.532 -16.676 20.347 1.00 94.12 982 LEU A N 1
ATOM 7782 C CA . LEU A 1 982 ? -11.064 -15.812 21.409 1.00 94.12 982 LEU A CA 1
ATOM 7783 C C . LEU A 1 982 ? -11.084 -16.507 22.779 1.00 94.12 982 LEU A C 1
ATOM 7785 O O . LEU A 1 982 ? -10.706 -15.909 23.784 1.00 94.12 982 LEU A O 1
ATOM 7789 N N . LYS A 1 983 ? -11.486 -17.784 22.827 1.00 90.69 983 LYS A N 1
ATOM 7790 C CA . LYS A 1 983 ? -11.521 -18.581 24.068 1.00 90.69 983 LYS A CA 1
ATOM 7791 C C . LYS A 1 983 ? -10.127 -18.950 24.567 1.00 90.69 983 LYS A C 1
ATOM 7793 O O . LYS A 1 983 ? -9.929 -19.071 25.768 1.00 90.69 983 LYS A O 1
ATOM 7798 N N . GLN A 1 984 ? -9.160 -19.111 23.667 1.00 93.06 984 GLN A N 1
ATOM 7799 C CA . GLN A 1 984 ? -7.761 -19.340 24.039 1.00 93.06 984 GLN A CA 1
ATOM 7800 C C . GLN A 1 984 ? -7.077 -18.068 24.584 1.00 93.06 984 GLN A C 1
ATOM 7802 O O . GLN A 1 984 ? -6.141 -18.178 25.373 1.00 93.06 984 GLN A O 1
ATOM 7807 N N . ASN A 1 985 ? -7.556 -16.874 24.210 1.00 93.50 985 ASN A N 1
ATOM 7808 C CA . ASN A 1 985 ? -6.988 -15.575 24.602 1.00 93.50 985 ASN A CA 1
ATOM 7809 C C . ASN A 1 985 ? -7.776 -14.844 25.712 1.00 93.50 985 ASN A C 1
ATOM 7811 O O . ASN A 1 985 ? -7.431 -13.712 26.078 1.00 93.50 985 ASN A O 1
ATOM 7815 N N . SER A 1 986 ? -8.812 -15.468 26.281 1.00 92.50 986 SER A N 1
ATOM 7816 C CA . SER A 1 986 ? -9.542 -14.912 27.423 1.00 92.50 986 SER A CA 1
ATOM 7817 C C . SER A 1 986 ? -8.665 -14.877 28.689 1.00 92.50 986 SER A C 1
ATOM 7819 O O . SER A 1 986 ? -7.728 -15.660 28.864 1.00 92.50 986 SER A O 1
ATOM 7821 N N . LYS A 1 987 ? -8.920 -13.918 29.588 1.00 92.38 987 LYS A N 1
ATOM 7822 C CA . LYS A 1 987 ? -8.103 -13.684 30.792 1.00 92.38 987 LYS A CA 1
ATOM 7823 C C . LYS A 1 987 ? -8.947 -13.790 32.054 1.00 92.38 987 LYS A C 1
ATOM 7825 O O . LYS A 1 987 ? -9.988 -13.150 32.171 1.00 92.38 987 LYS A O 1
ATOM 7830 N N . ILE A 1 988 ? -8.461 -14.545 33.040 1.00 92.25 988 ILE A N 1
ATOM 7831 C CA . ILE A 1 988 ? -9.128 -14.673 34.340 1.00 92.25 988 ILE A CA 1
ATOM 7832 C C . ILE A 1 988 ? -8.754 -13.481 35.231 1.00 92.25 988 ILE A C 1
ATOM 7834 O O . ILE A 1 988 ? -7.624 -13.367 35.707 1.00 92.25 988 ILE A O 1
ATOM 7838 N N . ILE A 1 989 ? -9.720 -12.600 35.498 1.00 89.75 989 ILE A N 1
ATOM 7839 C CA . ILE A 1 989 ? -9.573 -11.412 36.352 1.00 89.75 989 ILE A CA 1
ATOM 7840 C C . ILE A 1 989 ? -10.662 -11.461 37.427 1.00 89.75 989 ILE A C 1
ATOM 7842 O O . ILE A 1 989 ? -11.828 -11.677 37.126 1.00 89.75 989 ILE A O 1
ATOM 7846 N N . ARG A 1 990 ? -10.293 -11.308 38.710 1.00 89.25 990 ARG A N 1
ATOM 7847 C CA . ARG A 1 990 ? -11.223 -11.401 39.865 1.00 89.25 990 ARG A CA 1
ATOM 7848 C C . ARG A 1 990 ? -12.133 -12.656 39.845 1.00 89.25 990 ARG A C 1
ATOM 7850 O O . ARG A 1 990 ? -13.271 -12.608 40.300 1.00 89.25 990 ARG A O 1
ATOM 7857 N N . LYS A 1 991 ? -11.602 -13.792 39.363 1.00 90.38 991 LYS A N 1
ATOM 7858 C CA . LYS A 1 991 ? -12.308 -15.078 39.142 1.00 90.38 991 LYS A CA 1
ATOM 7859 C C . LYS A 1 991 ? -13.411 -15.057 38.065 1.00 90.38 991 LYS A C 1
ATOM 7861 O O . LYS A 1 991 ? -14.187 -16.001 38.003 1.00 90.38 991 LYS A O 1
ATOM 7866 N N . GLN A 1 992 ? -13.470 -14.023 37.230 1.00 91.69 992 GLN A N 1
ATOM 7867 C CA . GLN A 1 992 ? -14.313 -13.974 36.033 1.00 91.69 992 GLN A CA 1
ATOM 7868 C C . GLN A 1 992 ? -13.451 -14.138 34.784 1.00 91.69 992 GLN A C 1
ATOM 7870 O O . GLN A 1 992 ? -12.294 -13.715 34.766 1.00 91.69 992 GLN A O 1
ATOM 7875 N N . GLU A 1 993 ? -14.020 -14.741 33.748 1.00 92.44 993 GLU A N 1
ATOM 7876 C CA . GLU A 1 993 ? -13.422 -14.794 32.418 1.00 92.44 993 GLU A CA 1
ATOM 7877 C C . GLU A 1 993 ? -13.710 -13.477 31.682 1.00 92.44 993 GLU A C 1
ATOM 7879 O O . GLU A 1 993 ? -14.855 -13.028 31.632 1.00 92.44 993 GLU A O 1
ATOM 7884 N N . VAL A 1 994 ? -12.670 -12.830 31.149 1.00 92.44 994 VAL A N 1
ATOM 7885 C CA . VAL A 1 994 ? -12.777 -11.551 30.434 1.00 92.44 994 VAL A CA 1
ATOM 7886 C C . VAL A 1 994 ? -12.002 -11.623 29.129 1.00 92.44 994 VAL A C 1
ATOM 7888 O O . VAL A 1 994 ? -10.784 -11.813 29.127 1.00 92.44 994 VAL A O 1
ATOM 7891 N N . LEU A 1 995 ? -12.695 -11.404 28.018 1.00 95.62 995 LEU A N 1
ATOM 7892 C CA . LEU A 1 995 ? -12.068 -11.117 26.735 1.00 95.62 995 LEU A CA 1
ATOM 7893 C C . LEU A 1 995 ? -11.712 -9.620 26.692 1.00 95.62 995 LEU A C 1
ATOM 7895 O O . LEU A 1 995 ? -12.576 -8.777 26.927 1.00 95.62 995 LEU A O 1
ATOM 7899 N N . ILE A 1 996 ? -10.447 -9.281 26.433 1.00 97.19 996 ILE A N 1
ATOM 7900 C CA . ILE A 1 996 ? -9.979 -7.885 26.359 1.00 97.19 996 ILE A CA 1
ATOM 7901 C C . ILE A 1 996 ? -9.625 -7.571 24.900 1.00 97.19 996 ILE A C 1
ATOM 7903 O O . ILE A 1 996 ? -8.852 -8.336 24.323 1.00 97.19 996 ILE A O 1
ATOM 7907 N N . PRO A 1 997 ? -10.137 -6.476 24.303 1.00 98.38 997 PRO A N 1
ATOM 7908 C CA . PRO A 1 997 ? -9.808 -6.101 22.929 1.00 98.38 997 PRO A CA 1
ATOM 7909 C C . PRO A 1 997 ? -8.304 -5.918 22.714 1.00 98.38 997 PRO A C 1
ATOM 7911 O O . PRO A 1 997 ? -7.598 -5.440 23.602 1.00 98.38 997 PRO A O 1
ATOM 7914 N N . THR A 1 998 ? -7.828 -6.277 21.525 1.00 98.62 998 THR A N 1
ATOM 7915 C CA . THR A 1 998 ? -6.445 -6.029 21.074 1.00 98.62 998 THR A CA 1
ATOM 7916 C C . THR A 1 998 ? -6.284 -4.606 20.534 1.00 98.62 998 THR A C 1
ATOM 7918 O O . THR A 1 998 ? -5.250 -3.972 20.733 1.00 98.62 998 THR A O 1
ATOM 7921 N N . HIS A 1 999 ? -7.336 -4.090 19.894 1.00 98.88 999 HIS A N 1
ATOM 7922 C CA . HIS A 1 999 ? -7.443 -2.735 19.358 1.00 98.88 999 HIS A CA 1
ATOM 7923 C C . HIS A 1 999 ? -8.885 -2.230 19.560 1.00 98.88 999 HIS A C 1
ATOM 7925 O O . HIS A 1 999 ? -9.789 -3.008 19.882 1.00 98.88 999 HIS A O 1
ATOM 7931 N N . PHE A 1 1000 ? -9.115 -0.941 19.328 1.00 98.94 1000 PHE A N 1
ATOM 7932 C CA . PHE A 1 1000 ? -10.450 -0.374 19.121 1.00 98.94 1000 PHE A CA 1
ATOM 7933 C C . PHE A 1 1000 ? -10.517 0.276 17.742 1.00 98.94 1000 PHE A C 1
ATOM 7935 O O . PHE A 1 1000 ? -9.615 1.028 17.370 1.00 98.94 1000 PHE A O 1
ATOM 7942 N N . PHE A 1 1001 ? -11.580 -0.001 16.988 1.00 98.88 1001 PHE A N 1
ATOM 7943 C CA . PHE A 1 1001 ? -11.819 0.650 15.705 1.00 98.88 1001 PHE A CA 1
ATOM 7944 C C . PHE A 1 1001 ? -12.774 1.831 15.866 1.00 98.88 1001 PHE A C 1
ATOM 7946 O O . PHE A 1 1001 ? -13.714 1.788 16.667 1.00 98.88 1001 PHE A O 1
ATOM 7953 N N . ILE A 1 1002 ? -12.557 2.860 15.050 1.00 98.69 1002 ILE A N 1
ATOM 7954 C CA . ILE A 1 1002 ? -13.507 3.952 14.829 1.00 98.69 1002 ILE A CA 1
ATOM 7955 C C . ILE A 1 1002 ? -13.572 4.228 13.327 1.00 98.69 1002 ILE A C 1
ATOM 7957 O O . ILE A 1 1002 ? -12.537 4.339 12.672 1.00 98.69 1002 ILE A O 1
ATOM 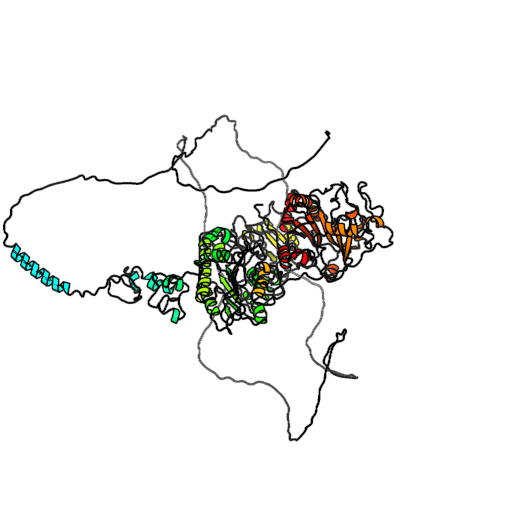7961 N N . VAL A 1 1003 ? -14.784 4.369 12.794 1.00 98.81 1003 VAL A N 1
ATOM 7962 C CA . VAL A 1 1003 ? -15.067 4.887 11.452 1.00 98.81 1003 VAL A CA 1
ATOM 7963 C C . VAL A 1 1003 ? -15.883 6.165 11.611 1.00 98.81 1003 VAL A C 1
ATOM 7965 O O . VAL A 1 1003 ? -17.014 6.135 12.091 1.00 98.81 1003 VAL A O 1
ATOM 7968 N N . LEU A 1 1004 ? -15.297 7.291 11.216 1.00 98.56 1004 LEU A N 1
ATOM 7969 C CA . LEU A 1 1004 ? -15.953 8.590 11.108 1.00 98.56 1004 LEU A CA 1
ATOM 7970 C C . LEU A 1 1004 ? -16.441 8.773 9.671 1.00 98.56 1004 LEU A C 1
ATOM 7972 O O . LEU A 1 1004 ? -15.725 8.413 8.738 1.00 98.56 1004 LEU A O 1
ATOM 7976 N N . THR A 1 1005 ? -17.631 9.338 9.477 1.00 98.56 1005 THR A N 1
ATOM 7977 C CA . THR A 1 1005 ? -18.186 9.616 8.144 1.00 98.56 1005 THR A CA 1
ATOM 7978 C C . THR A 1 1005 ? -18.954 10.933 8.129 1.00 98.56 1005 THR A C 1
ATOM 7980 O O . THR A 1 1005 ? -19.880 11.139 8.914 1.00 98.56 1005 THR A O 1
ATOM 7983 N N . SER A 1 1006 ? -18.601 11.812 7.197 1.00 97.94 1006 SER A N 1
ATOM 7984 C CA . SER A 1 1006 ? -19.354 13.027 6.868 1.00 97.94 1006 SER A CA 1
ATOM 7985 C C . SER A 1 1006 ? -19.600 13.101 5.357 1.00 97.94 1006 SER A C 1
ATOM 7987 O O . SER A 1 1006 ? -19.383 12.126 4.634 1.00 97.94 1006 SER A O 1
ATOM 7989 N N . CYS A 1 1007 ? -20.063 14.244 4.853 1.00 97.50 1007 CYS A N 1
ATOM 7990 C CA . CYS A 1 1007 ? -20.175 14.484 3.415 1.00 97.50 1007 CYS A CA 1
ATOM 7991 C C . CYS A 1 1007 ? -18.895 15.142 2.877 1.00 97.50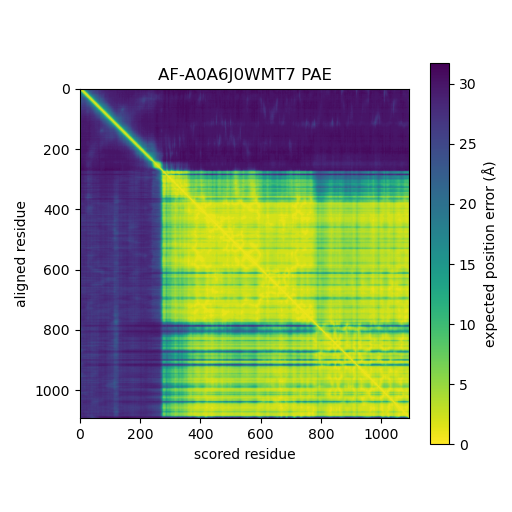 1007 CYS A C 1
ATOM 7993 O O . CYS A 1 1007 ? -18.278 15.935 3.586 1.00 97.50 1007 CYS A O 1
ATOM 7995 N N . LYS A 1 1008 ? -18.538 14.903 1.604 1.00 94.06 1008 LYS A N 1
ATOM 7996 C CA . LYS A 1 1008 ? -17.500 15.703 0.913 1.00 94.06 1008 LYS A CA 1
ATOM 7997 C C . LYS A 1 1008 ? -17.928 17.157 0.688 1.00 94.06 1008 LYS A C 1
ATOM 7999 O O . LYS A 1 1008 ? -17.091 18.050 0.648 1.00 94.06 1008 LYS A O 1
ATOM 8004 N N . ASN A 1 1009 ? -19.231 17.396 0.540 1.00 95.38 1009 ASN A N 1
ATOM 8005 C CA . ASN A 1 1009 ? -19.818 18.730 0.488 1.00 95.38 1009 ASN A CA 1
ATOM 8006 C C . ASN A 1 1009 ? -20.292 19.123 1.895 1.00 95.38 1009 ASN A C 1
ATOM 8008 O O . ASN A 1 1009 ? -21.351 18.675 2.330 1.00 95.38 1009 ASN A O 1
ATOM 8012 N N . THR A 1 1010 ? -19.539 19.974 2.593 1.00 94.06 1010 THR A N 1
ATOM 8013 C CA . THR A 1 1010 ? -19.823 20.385 3.983 1.00 94.06 1010 THR A CA 1
ATOM 8014 C C . THR A 1 1010 ? -21.048 21.295 4.146 1.00 94.06 1010 THR A C 1
ATOM 8016 O O . THR A 1 1010 ? -21.385 21.658 5.268 1.00 94.06 1010 THR A O 1
ATOM 8019 N N . SER A 1 1011 ? -21.767 21.638 3.067 1.00 94.50 1011 SER A N 1
ATOM 8020 C CA . SER A 1 1011 ? -23.116 22.224 3.183 1.00 94.50 1011 SER A CA 1
ATOM 8021 C C . SER A 1 1011 ? -24.211 21.176 3.456 1.00 94.50 1011 SER A C 1
ATOM 8023 O O . SER A 1 1011 ? -25.286 21.523 3.941 1.00 94.50 1011 SER A O 1
ATOM 8025 N N . GLN A 1 1012 ? -23.936 19.891 3.201 1.00 96.31 1012 GLN A N 1
ATOM 8026 C CA . GLN A 1 1012 ? -24.799 18.759 3.560 1.00 96.31 1012 GLN A CA 1
ATOM 8027 C C . GLN A 1 1012 ? -24.469 18.268 4.985 1.00 96.31 1012 GLN A C 1
ATOM 8029 O O . GLN A 1 1012 ? -23.381 18.526 5.499 1.00 96.31 1012 GLN A O 1
ATOM 8034 N N . THR A 1 1013 ? -25.401 17.557 5.628 1.00 96.38 1013 THR A N 1
ATOM 8035 C CA . THR A 1 1013 ? -25.172 16.851 6.908 1.00 96.38 1013 THR A CA 1
ATOM 8036 C C . THR A 1 1013 ? -25.086 15.336 6.672 1.00 96.38 1013 THR A C 1
ATOM 8038 O O . THR A 1 1013 ? -25.619 14.863 5.659 1.00 96.38 1013 THR A O 1
ATOM 8041 N N . PRO A 1 1014 ? -24.491 14.532 7.584 1.00 96.69 1014 PRO A N 1
ATOM 8042 C CA . PRO A 1 1014 ? -24.315 13.081 7.416 1.00 96.69 1014 PRO A CA 1
ATOM 8043 C C . PRO A 1 1014 ? -25.558 12.313 6.940 1.00 96.69 1014 PRO A C 1
ATOM 8045 O O . PRO A 1 1014 ? -25.440 11.342 6.193 1.00 96.69 1014 PRO A O 1
ATOM 8048 N N . LEU A 1 1015 ? -26.751 12.776 7.325 1.00 95.19 1015 LEU A N 1
ATOM 8049 C CA . LEU A 1 1015 ? -28.046 12.168 7.001 1.00 95.19 1015 LEU A CA 1
ATOM 8050 C C . LEU A 1 1015 ? -28.506 12.389 5.545 1.00 95.19 1015 LEU A C 1
ATOM 8052 O O . LEU A 1 1015 ? -29.547 11.860 5.150 1.00 95.19 1015 LEU A O 1
ATOM 8056 N N . GLN A 1 1016 ? -27.791 13.215 4.772 1.00 94.38 1016 GLN A N 1
ATOM 8057 C CA . GLN A 1 1016 ? -28.197 13.693 3.443 1.00 94.38 1016 GLN A CA 1
ATOM 8058 C C . GLN A 1 1016 ? -27.073 13.647 2.391 1.00 94.38 1016 GLN A C 1
ATOM 8060 O O . GLN A 1 1016 ? -27.294 14.088 1.266 1.00 94.38 1016 GLN A O 1
ATOM 8065 N N . CYS A 1 1017 ? -25.890 13.112 2.718 1.00 94.50 1017 CYS A N 1
ATOM 8066 C CA . CYS A 1 1017 ? -24.735 13.135 1.816 1.00 94.50 1017 CYS A CA 1
ATOM 8067 C C . CYS A 1 1017 ? -25.001 12.477 0.455 1.00 94.50 1017 CYS A C 1
ATOM 8069 O O . CYS A 1 1017 ? -25.359 11.295 0.389 1.00 94.50 1017 CYS A O 1
ATOM 8071 N N . GLU A 1 1018 ? -24.680 13.190 -0.623 1.00 93.44 1018 GLU A N 1
ATOM 8072 C CA . GLU A 1 1018 ? -24.537 12.611 -1.965 1.00 93.44 1018 GLU A CA 1
ATOM 8073 C C . GLU A 1 1018 ? -23.234 11.811 -2.071 1.00 93.44 1018 GLU A C 1
ATOM 8075 O O . GLU A 1 1018 ? -23.254 10.652 -2.468 1.00 93.44 1018 GLU A O 1
ATOM 8080 N N . ASN A 1 1019 ? -22.120 12.406 -1.631 1.00 95.00 1019 ASN A N 1
ATOM 8081 C CA . ASN A 1 1019 ? -20.786 11.804 -1.623 1.00 95.00 1019 ASN A CA 1
ATOM 8082 C C . ASN A 1 1019 ? -20.232 11.772 -0.192 1.00 95.00 1019 ASN A C 1
ATOM 8084 O O . ASN A 1 1019 ? -20.220 12.804 0.486 1.00 95.00 1019 ASN A O 1
ATOM 8088 N N . LEU A 1 1020 ? -19.761 10.606 0.254 1.00 97.56 1020 LEU A N 1
ATOM 8089 C CA . LEU A 1 1020 ? -19.215 10.399 1.600 1.00 97.56 1020 LEU A CA 1
ATOM 8090 C C . LEU A 1 1020 ? -17.733 10.799 1.693 1.00 97.56 1020 LEU A C 1
ATOM 8092 O O . LEU A 1 1020 ? -16.962 10.571 0.760 1.00 97.56 1020 LEU A O 1
ATOM 8096 N N . ASP A 1 1021 ? -17.340 11.331 2.851 1.00 96.94 1021 ASP A N 1
ATOM 8097 C CA . ASP A 1 1021 ? -15.949 11.538 3.265 1.00 96.94 1021 ASP A CA 1
ATOM 8098 C C . ASP A 1 1021 ? -15.668 10.770 4.571 1.00 96.94 1021 ASP A C 1
ATOM 8100 O O . ASP A 1 1021 ? -16.096 11.212 5.645 1.00 96.94 1021 ASP A O 1
ATOM 8104 N N . PRO A 1 1022 ? -15.021 9.592 4.497 1.00 96.69 1022 PRO A N 1
ATOM 8105 C CA . PRO A 1 1022 ? -14.745 8.763 5.659 1.00 96.69 1022 PRO A CA 1
ATOM 8106 C C . PRO A 1 1022 ? -13.301 8.879 6.162 1.00 96.69 1022 PRO A C 1
ATOM 8108 O O . PRO A 1 1022 ? -12.352 9.024 5.392 1.00 96.69 1022 PRO A O 1
ATOM 8111 N N . LEU A 1 1023 ? -13.130 8.695 7.469 1.00 98.00 1023 LEU A N 1
ATOM 8112 C CA . LEU A 1 1023 ? -11.837 8.614 8.146 1.00 98.00 1023 LEU A CA 1
ATOM 8113 C C . LEU A 1 1023 ? -11.896 7.488 9.185 1.00 98.00 1023 LEU A C 1
ATOM 8115 O O . LEU A 1 1023 ? -12.727 7.526 10.090 1.00 98.00 1023 LEU A O 1
ATOM 8119 N N . ALA A 1 1024 ? -11.041 6.473 9.047 1.00 98.56 1024 ALA A N 1
ATOM 8120 C CA . ALA A 1 1024 ? -11.043 5.291 9.908 1.00 98.56 1024 ALA A CA 1
ATOM 8121 C C . ALA A 1 1024 ? -9.715 5.105 10.659 1.00 98.56 1024 ALA A C 1
ATOM 8123 O O . ALA A 1 1024 ? -8.648 5.485 10.173 1.00 98.56 1024 ALA A O 1
ATOM 8124 N N . PHE A 1 1025 ? -9.793 4.487 11.838 1.00 98.62 1025 PHE A N 1
ATOM 8125 C CA . PHE A 1 1025 ? -8.674 4.224 12.746 1.00 98.62 1025 PHE A CA 1
ATOM 8126 C C . PHE A 1 1025 ? -8.767 2.813 13.338 1.00 98.62 1025 PHE A C 1
ATOM 8128 O O . PHE A 1 1025 ? -9.869 2.327 13.601 1.00 98.62 1025 PHE A O 1
ATOM 8135 N N . ILE A 1 1026 ? -7.616 2.190 13.612 1.00 98.88 1026 ILE A N 1
ATOM 8136 C CA . ILE A 1 1026 ? -7.499 0.937 14.378 1.00 98.88 1026 ILE A CA 1
ATOM 8137 C C . ILE A 1 1026 ? -6.465 1.175 15.487 1.00 98.88 1026 ILE A C 1
ATOM 8139 O O . ILE A 1 1026 ? -5.266 1.017 15.282 1.00 98.88 1026 ILE A O 1
ATOM 8143 N N . LEU A 1 1027 ? -6.927 1.627 16.654 1.00 98.81 1027 LEU A N 1
ATOM 8144 C CA . LEU A 1 1027 ? -6.075 2.122 17.739 1.00 98.81 1027 LEU A CA 1
ATOM 8145 C C . LEU A 1 1027 ? -5.611 0.969 18.650 1.00 98.81 1027 LEU A C 1
ATOM 8147 O O . LEU A 1 1027 ? -6.469 0.246 19.164 1.00 98.81 1027 LEU A O 1
ATOM 8151 N N . PRO A 1 1028 ? -4.299 0.784 18.900 1.00 98.62 1028 PRO A N 1
ATOM 8152 C CA . PRO A 1 1028 ? -3.790 -0.345 19.678 1.00 98.62 1028 PRO A CA 1
ATOM 8153 C C . PRO A 1 1028 ? -4.168 -0.227 21.158 1.00 98.62 1028 PRO A C 1
ATOM 8155 O O . PRO A 1 1028 ? -3.848 0.752 21.835 1.00 98.62 1028 PRO A O 1
ATOM 8158 N N . HIS A 1 1029 ? -4.838 -1.251 21.687 1.00 98.50 1029 HIS A N 1
ATOM 8159 C CA . HIS A 1 1029 ? -5.358 -1.246 23.050 1.00 98.50 1029 HIS A CA 1
ATOM 8160 C C . HIS A 1 1029 ? -4.287 -1.728 24.040 1.00 98.50 1029 HIS A C 1
ATOM 8162 O O . HIS A 1 1029 ? -4.252 -2.882 24.469 1.00 98.50 1029 HIS A O 1
ATOM 8168 N N . ARG A 1 1030 ? -3.360 -0.825 24.368 1.00 97.12 1030 ARG A N 1
ATOM 8169 C CA . ARG A 1 1030 ? -2.171 -1.109 25.182 1.00 97.12 1030 ARG A CA 1
ATOM 8170 C C . ARG A 1 1030 ? -2.364 -0.812 26.669 1.00 97.12 1030 ARG A C 1
ATOM 8172 O O . ARG A 1 1030 ? -3.193 0.000 27.064 1.00 97.12 1030 ARG A O 1
ATOM 8179 N N . THR A 1 1031 ? -1.532 -1.450 27.492 1.00 95.88 1031 THR A N 1
ATOM 8180 C CA . THR A 1 1031 ? -1.424 -1.211 28.943 1.00 95.88 1031 THR A CA 1
ATOM 8181 C C . THR A 1 1031 ? -0.708 0.088 29.305 1.00 95.88 1031 THR A C 1
ATOM 8183 O O . THR A 1 1031 ? -0.812 0.551 30.439 1.00 95.88 1031 THR A O 1
ATOM 8186 N N . ASP A 1 1032 ? -0.015 0.710 28.357 1.00 95.06 1032 ASP A N 1
ATOM 8187 C CA . ASP A 1 1032 ? 0.785 1.917 28.533 1.00 95.06 1032 ASP A CA 1
ATOM 8188 C C . ASP A 1 1032 ? 0.820 2.741 27.240 1.00 95.06 1032 ASP A C 1
ATOM 8190 O O . ASP A 1 1032 ? 0.716 2.199 26.139 1.00 95.06 1032 ASP A O 1
ATOM 8194 N N . ASN A 1 1033 ? 1.049 4.046 27.396 1.00 95.88 1033 ASN A N 1
ATOM 8195 C CA . ASN A 1 1033 ? 1.208 4.997 26.294 1.00 95.88 1033 ASN A CA 1
ATOM 8196 C C . ASN A 1 1033 ? 2.701 5.258 25.997 1.00 95.88 1033 ASN A C 1
ATOM 8198 O O . ASN A 1 1033 ? 3.071 6.362 25.592 1.00 95.88 1033 ASN A O 1
ATOM 8202 N N . SER A 1 1034 ? 3.582 4.268 26.226 1.00 94.94 1034 SER A N 1
ATOM 8203 C CA . SER A 1 1034 ? 5.028 4.416 25.956 1.00 94.94 1034 SER A CA 1
ATOM 8204 C C . SER A 1 1034 ? 5.315 4.664 24.474 1.00 94.94 1034 SER A C 1
ATOM 8206 O O . SER A 1 1034 ? 6.244 5.385 24.135 1.00 94.94 1034 SER A O 1
ATOM 8208 N N . GLU A 1 1035 ? 4.444 4.170 23.596 1.00 96.56 1035 GLU A N 1
ATOM 8209 C CA . GLU A 1 1035 ? 4.456 4.438 22.158 1.00 96.56 1035 GLU A CA 1
ATOM 8210 C C . GLU A 1 1035 ? 4.441 5.932 21.812 1.00 96.56 1035 GLU A C 1
ATOM 8212 O O . GLU A 1 1035 ? 5.061 6.366 20.842 1.00 96.56 1035 GLU A O 1
ATOM 8217 N N . SER A 1 1036 ? 3.741 6.726 22.615 1.00 96.06 1036 SER A N 1
ATOM 8218 C CA . SER A 1 1036 ? 3.557 8.161 22.414 1.00 96.06 1036 SER A CA 1
ATOM 8219 C C . SER A 1 1036 ? 4.632 9.003 23.104 1.00 96.06 1036 SER A C 1
ATOM 8221 O O . SER A 1 1036 ? 4.648 10.216 22.938 1.00 96.06 1036 SER A O 1
ATOM 8223 N N . CYS A 1 1037 ? 5.496 8.388 23.923 1.00 93.81 1037 CYS A N 1
ATOM 8224 C CA . CYS A 1 1037 ? 6.465 9.073 24.785 1.00 93.81 1037 CYS A CA 1
ATOM 8225 C C . CYS A 1 1037 ? 5.870 10.260 25.574 1.00 93.81 1037 CYS A C 1
ATOM 8227 O O . CYS A 1 1037 ? 6.530 11.274 25.789 1.00 93.81 1037 CYS A O 1
ATOM 8229 N N . ALA A 1 1038 ? 4.621 10.112 26.034 1.00 87.12 1038 ALA A N 1
ATOM 8230 C CA . ALA A 1 1038 ? 3.754 11.181 26.544 1.00 87.12 1038 ALA A CA 1
ATOM 8231 C C . ALA A 1 1038 ? 4.235 11.912 27.822 1.00 87.12 1038 ALA A C 1
ATOM 8233 O O . ALA A 1 1038 ? 3.545 12.796 28.330 1.00 87.12 1038 ALA A O 1
ATOM 8234 N N . HIS A 1 1039 ? 5.391 11.556 28.386 1.00 82.94 1039 HIS A N 1
ATOM 8235 C CA . HIS A 1 1039 ? 5.885 12.158 29.621 1.00 82.94 1039 HIS A CA 1
ATOM 8236 C C . HIS A 1 1039 ? 6.291 13.624 29.402 1.00 82.94 1039 HIS A C 1
ATOM 8238 O O . HIS A 1 1039 ? 7.224 13.917 28.659 1.00 82.94 1039 HIS A O 1
ATOM 8244 N N . GLY A 1 1040 ? 5.592 14.545 30.071 1.00 77.00 1040 GLY A N 1
ATOM 8245 C CA . GLY A 1 1040 ? 5.822 15.988 29.940 1.00 77.00 1040 GLY A CA 1
ATOM 8246 C C . GLY A 1 1040 ? 5.214 16.627 28.685 1.00 77.00 1040 GLY A C 1
ATOM 8247 O O . GLY A 1 1040 ? 5.477 17.800 28.433 1.00 77.00 1040 GLY A O 1
ATOM 8248 N N . GLN A 1 1041 ? 4.402 15.894 27.914 1.00 84.81 1041 GLN A N 1
ATOM 8249 C CA . GLN A 1 1041 ? 3.692 16.420 26.744 1.00 84.81 1041 GLN A CA 1
ATOM 8250 C C . GLN A 1 1041 ? 2.207 16.671 27.037 1.00 84.81 1041 GLN A C 1
ATOM 8252 O O . GLN A 1 1041 ? 1.602 15.995 27.867 1.00 84.81 1041 GLN A O 1
ATOM 8257 N N . HIS A 1 1042 ? 1.605 17.621 26.317 1.00 88.50 1042 HIS A N 1
ATOM 8258 C CA . HIS A 1 1042 ? 0.162 17.861 26.356 1.00 88.50 1042 HIS A CA 1
ATOM 8259 C C . HIS A 1 1042 ? -0.586 16.829 25.495 1.00 88.50 1042 HIS A C 1
ATOM 8261 O O . HIS A 1 1042 ? -0.113 16.469 24.416 1.00 88.50 1042 HIS A O 1
ATOM 8267 N N . GLU A 1 1043 ? -1.759 16.375 25.946 1.00 88.75 1043 GLU A N 1
ATOM 8268 C CA . GLU A 1 1043 ? -2.518 15.284 25.306 1.00 88.75 1043 GLU A CA 1
ATOM 8269 C C . GLU A 1 1043 ? -2.879 15.578 23.844 1.00 88.75 1043 GLU A C 1
ATOM 8271 O O . GLU A 1 1043 ? -2.764 14.699 22.991 1.00 88.75 1043 GLU A O 1
ATOM 8276 N N . SER A 1 1044 ? -3.192 16.838 23.527 1.00 88.31 1044 SER A N 1
ATOM 8277 C CA . SER A 1 1044 ? -3.532 17.271 22.164 1.00 88.31 1044 SER A CA 1
ATOM 8278 C C . SER A 1 1044 ? -2.433 17.054 21.124 1.00 88.31 1044 SER A C 1
ATOM 8280 O O . SER A 1 1044 ? -2.735 16.985 19.939 1.00 88.31 1044 SER A O 1
ATOM 8282 N N . LEU A 1 1045 ? -1.165 16.980 21.538 1.00 88.19 1045 LEU A N 1
ATOM 8283 C CA . LEU A 1 1045 ? -0.052 16.747 20.619 1.00 88.19 1045 LEU A CA 1
ATOM 8284 C C . LEU A 1 1045 ? 0.012 15.259 20.264 1.00 88.19 1045 LEU A C 1
ATOM 8286 O O . LEU A 1 1045 ? -0.199 14.858 19.120 1.00 88.19 1045 LEU A O 1
ATOM 8290 N N . TRP A 1 1046 ? 0.240 14.423 21.276 1.00 93.94 1046 TRP A N 1
ATOM 8291 C CA . TRP A 1 1046 ? 0.575 13.022 21.056 1.00 93.94 1046 TRP A CA 1
ATOM 8292 C C . TRP A 1 1046 ? -0.640 12.144 20.721 1.00 93.94 1046 TRP A C 1
ATOM 8294 O O . TRP A 1 1046 ? -0.470 11.118 20.062 1.00 93.94 1046 TRP A O 1
ATOM 8304 N N . VAL A 1 1047 ? -1.863 12.517 21.127 1.00 96.50 1047 VAL A N 1
ATOM 8305 C CA . VAL A 1 1047 ? -3.073 11.757 20.759 1.00 96.50 1047 VAL A CA 1
ATOM 8306 C C . VAL A 1 1047 ? -3.438 11.983 19.288 1.00 96.50 1047 VAL A C 1
ATOM 8308 O O . VAL A 1 1047 ? -3.719 11.006 18.591 1.00 96.50 1047 VAL A O 1
ATOM 8311 N N . GLU A 1 1048 ? -3.376 13.221 18.775 1.00 95.31 1048 GLU A N 1
ATOM 8312 C CA . GLU A 1 1048 ? -3.598 13.481 17.341 1.00 95.31 1048 GLU A CA 1
ATOM 8313 C C . GLU A 1 1048 ? -2.519 12.795 16.477 1.00 95.31 1048 GLU A C 1
ATOM 8315 O O . GLU A 1 1048 ? -2.852 12.192 15.456 1.00 95.31 1048 GLU A O 1
ATOM 8320 N N . GLU A 1 1049 ? -1.249 12.786 16.901 1.00 94.88 1049 GLU A N 1
ATOM 8321 C CA . GLU A 1 1049 ? -0.182 12.033 16.218 1.00 94.88 1049 GLU A CA 1
ATOM 8322 C C . GLU A 1 1049 ? -0.415 10.513 16.219 1.00 94.88 1049 GLU A C 1
ATOM 8324 O O . GLU A 1 1049 ? -0.255 9.866 15.180 1.00 94.88 1049 GLU A O 1
ATOM 8329 N N . LEU A 1 1050 ? -0.833 9.933 17.351 1.00 97.44 1050 LEU A N 1
ATOM 8330 C CA . LEU A 1 1050 ? -1.139 8.503 17.459 1.00 97.44 1050 LEU A CA 1
ATOM 8331 C C . LEU A 1 1050 ? -2.293 8.105 16.523 1.00 97.44 1050 LEU A C 1
ATOM 8333 O O . LEU A 1 1050 ? -2.196 7.098 15.819 1.00 97.44 1050 LEU A O 1
ATOM 8337 N N . LEU A 1 1051 ? -3.352 8.919 16.457 1.00 96.94 1051 LEU A N 1
ATOM 8338 C CA . LEU A 1 1051 ? -4.460 8.732 15.515 1.00 96.94 1051 LEU A CA 1
ATOM 8339 C C . LEU A 1 1051 ? -3.995 8.872 14.057 1.00 96.94 1051 LEU A C 1
ATOM 8341 O O . LEU A 1 1051 ? -4.313 8.017 13.231 1.00 96.94 1051 LEU A O 1
ATOM 8345 N N . LYS A 1 1052 ? -3.197 9.899 13.725 1.00 96.00 1052 LYS A N 1
ATOM 8346 C CA . LYS A 1 1052 ? -2.621 10.068 12.377 1.00 96.00 1052 LYS A CA 1
ATOM 8347 C C . LYS A 1 1052 ? -1.756 8.861 11.975 1.00 96.00 1052 LYS A C 1
ATOM 8349 O O . LYS A 1 1052 ? -1.782 8.466 10.808 1.00 96.00 1052 LYS A O 1
ATOM 8354 N N . LEU A 1 1053 ? -1.029 8.241 12.907 1.00 97.38 1053 LEU A N 1
ATOM 8355 C CA . LEU A 1 1053 ? -0.202 7.053 12.659 1.00 97.38 1053 LEU A CA 1
ATOM 8356 C C . LEU A 1 1053 ? -1.041 5.781 12.412 1.00 97.38 1053 LEU A C 1
ATOM 8358 O O . LEU A 1 1053 ? -0.782 5.065 11.435 1.00 97.38 1053 LEU A O 1
ATOM 8362 N N . HIS A 1 1054 ? -2.059 5.551 13.253 1.00 98.50 1054 HIS A N 1
ATOM 8363 C CA . HIS A 1 1054 ? -2.959 4.378 13.267 1.00 98.50 1054 HIS A CA 1
ATOM 8364 C C . HIS A 1 1054 ? -4.261 4.545 12.465 1.00 98.50 1054 HIS A C 1
ATOM 8366 O O . HIS A 1 1054 ? -5.217 3.780 12.626 1.00 98.50 1054 HIS A O 1
ATOM 8372 N N . ARG A 1 1055 ? -4.298 5.525 11.558 1.00 98.25 1055 ARG A N 1
ATOM 8373 C CA . ARG A 1 1055 ? -5.316 5.608 10.504 1.00 98.25 1055 ARG A CA 1
ATOM 8374 C C . ARG A 1 1055 ? -5.309 4.341 9.642 1.00 98.25 1055 ARG A C 1
ATOM 8376 O O . ARG A 1 1055 ? -4.252 3.755 9.406 1.00 98.25 1055 ARG A O 1
ATOM 8383 N N . ALA A 1 1056 ? -6.474 3.941 9.152 1.00 98.69 1056 ALA A N 1
ATOM 8384 C CA . ALA A 1 1056 ? -6.681 2.708 8.401 1.00 98.69 1056 ALA A CA 1
ATOM 8385 C C . ALA A 1 1056 ? -7.664 2.917 7.239 1.00 98.69 1056 ALA A C 1
ATOM 8387 O O . ALA A 1 1056 ? -8.388 3.915 7.193 1.00 98.69 1056 ALA A O 1
ATOM 8388 N N . ARG A 1 1057 ? -7.701 1.970 6.298 1.00 98.81 1057 ARG A N 1
ATOM 8389 C CA . ARG A 1 1057 ? -8.772 1.868 5.298 1.00 98.81 1057 ARG A CA 1
ATOM 8390 C C . ARG A 1 1057 ? -10.018 1.321 5.990 1.00 98.81 1057 ARG A C 1
ATOM 8392 O O . ARG A 1 1057 ? -9.913 0.536 6.933 1.00 98.81 1057 ARG A O 1
ATOM 8399 N N . ILE A 1 1058 ? -11.209 1.627 5.481 1.00 98.88 1058 ILE A N 1
ATOM 8400 C CA . ILE A 1 1058 ? -12.428 0.960 5.975 1.00 98.88 1058 ILE A CA 1
ATOM 8401 C C . ILE A 1 1058 ? -12.358 -0.543 5.664 1.00 98.88 1058 ILE A C 1
ATOM 8403 O O . ILE A 1 1058 ? -12.804 -1.345 6.476 1.00 98.88 1058 ILE A O 1
ATOM 8407 N N . THR A 1 1059 ? -11.732 -0.941 4.549 1.00 98.81 1059 THR A N 1
ATOM 8408 C CA . THR A 1 1059 ? -11.462 -2.355 4.230 1.00 98.81 1059 THR A CA 1
ATOM 8409 C C . THR A 1 1059 ? -10.637 -3.061 5.316 1.00 98.81 1059 THR A C 1
ATOM 8411 O O . THR A 1 1059 ? -10.937 -4.208 5.640 1.00 98.81 1059 THR A O 1
ATOM 8414 N N . ASP A 1 1060 ? -9.661 -2.384 5.939 1.00 98.88 1060 ASP A N 1
ATOM 8415 C CA . ASP A 1 1060 ? -8.893 -2.959 7.056 1.00 98.88 1060 ASP A CA 1
ATOM 8416 C C . ASP A 1 1060 ? -9.801 -3.199 8.272 1.00 98.88 1060 ASP A C 1
ATOM 8418 O O . ASP A 1 1060 ? -9.729 -4.250 8.907 1.00 98.88 1060 ASP A O 1
ATOM 8422 N N . VAL A 1 1061 ? -10.715 -2.259 8.552 1.00 98.94 1061 VAL A N 1
ATOM 8423 C CA . VAL A 1 1061 ? -11.728 -2.415 9.606 1.00 98.94 1061 VAL A CA 1
ATOM 8424 C C . VAL A 1 1061 ? -12.684 -3.570 9.281 1.00 98.94 1061 VAL A C 1
ATOM 8426 O O . VAL A 1 1061 ? -12.959 -4.382 10.160 1.00 98.94 1061 VAL A O 1
ATOM 8429 N N . GLU A 1 1062 ? -13.167 -3.709 8.040 1.00 98.88 1062 GLU A N 1
ATOM 8430 C CA . GLU A 1 1062 ? -14.041 -4.829 7.636 1.00 98.88 1062 GLU A CA 1
ATOM 8431 C C . GLU A 1 1062 ? -13.349 -6.190 7.797 1.00 98.88 1062 GLU A C 1
ATOM 8433 O O . GLU A 1 1062 ? -13.963 -7.139 8.287 1.00 98.88 1062 GLU A O 1
ATOM 8438 N N . HIS A 1 1063 ? -12.060 -6.288 7.456 1.00 98.69 1063 HIS A N 1
ATOM 8439 C CA . HIS A 1 1063 ? -11.273 -7.506 7.654 1.00 98.69 1063 HIS A CA 1
ATOM 8440 C C . HIS A 1 1063 ? -11.085 -7.841 9.139 1.00 98.69 1063 HIS A C 1
ATOM 8442 O O . HIS A 1 1063 ? -11.411 -8.956 9.549 1.00 98.69 1063 HIS A O 1
ATOM 8448 N N . ILE A 1 1064 ? -10.622 -6.885 9.950 1.00 98.69 1064 ILE A N 1
ATOM 8449 C CA . ILE A 1 1064 ? -10.241 -7.113 11.354 1.00 98.69 1064 ILE A CA 1
ATOM 8450 C C . ILE A 1 1064 ? -11.443 -7.228 12.316 1.00 98.69 1064 ILE A C 1
ATOM 8452 O O . ILE A 1 1064 ? -11.307 -7.693 13.444 1.00 98.69 1064 ILE A O 1
ATOM 8456 N N . THR A 1 1065 ? -12.643 -6.822 11.880 1.00 98.69 1065 THR A N 1
ATOM 8457 C CA . THR A 1 1065 ? -13.890 -6.918 12.671 1.00 98.69 1065 THR A CA 1
ATOM 8458 C C . THR A 1 1065 ? -14.889 -7.942 12.132 1.00 98.69 1065 THR A C 1
ATOM 8460 O O . THR A 1 1065 ? -15.820 -8.324 12.842 1.00 98.69 1065 THR A O 1
ATOM 8463 N N . GLY A 1 1066 ? -14.755 -8.383 10.877 1.00 98.06 1066 GLY A N 1
ATOM 8464 C CA . GLY A 1 1066 ? -15.773 -9.204 10.216 1.00 98.06 1066 GLY A CA 1
ATOM 8465 C C . GLY A 1 1066 ? -17.111 -8.478 10.020 1.00 98.06 1066 GLY A C 1
ATOM 8466 O O . GLY A 1 1066 ? -18.154 -9.129 9.927 1.00 98.06 1066 GLY A O 1
ATOM 8467 N N . LEU A 1 1067 ? -17.099 -7.142 9.994 1.00 98.56 1067 LEU A N 1
ATOM 8468 C CA . LEU A 1 1067 ? -18.254 -6.300 9.684 1.00 98.56 1067 LEU A CA 1
ATOM 8469 C C . LEU A 1 1067 ? -18.244 -5.880 8.209 1.00 98.56 1067 LEU A C 1
ATOM 8471 O O . LEU A 1 1067 ? -17.215 -5.921 7.543 1.00 98.56 1067 LEU A O 1
ATOM 8475 N N . SER A 1 1068 ? -19.389 -5.426 7.696 1.00 98.69 1068 SER A N 1
ATOM 8476 C CA . SER A 1 1068 ? -19.453 -4.715 6.416 1.00 98.69 1068 SER A CA 1
ATOM 8477 C C . SER A 1 1068 ? -20.372 -3.497 6.480 1.00 98.69 1068 SER A C 1
ATOM 8479 O O . SER A 1 1068 ? -21.543 -3.605 6.853 1.00 98.69 1068 SER A O 1
ATOM 8481 N N . PHE A 1 1069 ? -19.826 -2.336 6.123 1.00 98.69 1069 PHE A N 1
ATOM 8482 C CA . PHE A 1 1069 ? -20.445 -1.015 6.214 1.00 98.69 1069 PHE A CA 1
ATOM 8483 C C . PHE A 1 1069 ? -21.139 -0.603 4.901 1.00 98.69 1069 PHE A C 1
ATOM 8485 O O . PHE A 1 1069 ? -20.911 -1.187 3.837 1.00 98.69 1069 PHE A O 1
ATOM 8492 N N . TYR A 1 1070 ? -21.969 0.442 4.980 1.00 98.38 1070 TYR A N 1
ATOM 8493 C CA . TYR A 1 1070 ? -22.563 1.176 3.847 1.00 98.38 1070 TYR A CA 1
ATOM 8494 C C . TYR A 1 1070 ? -23.471 0.379 2.886 1.00 98.38 1070 TYR A C 1
ATOM 8496 O O . TYR A 1 1070 ? -23.779 0.864 1.801 1.00 98.38 1070 TYR A O 1
ATOM 8504 N N . GLN A 1 1071 ? -23.947 -0.815 3.263 1.00 97.88 1071 GLN A N 1
ATOM 8505 C CA . GLN A 1 1071 ? -24.765 -1.668 2.380 1.00 97.88 1071 GLN A CA 1
ATOM 8506 C C . GLN A 1 1071 ? -26.186 -1.137 2.073 1.00 97.88 1071 GLN A C 1
ATOM 8508 O O . GLN A 1 1071 ? -26.925 -1.791 1.340 1.00 97.88 1071 GLN A O 1
ATOM 8513 N N . GLU A 1 1072 ? -26.606 0.005 2.635 1.00 96.75 1072 GLU A N 1
ATOM 8514 C CA . GLU A 1 1072 ? -27.880 0.675 2.296 1.00 96.75 1072 GLU A CA 1
ATOM 8515 C C . GLU A 1 1072 ? -27.653 2.042 1.600 1.00 96.75 1072 GLU A C 1
ATOM 8517 O O . GLU A 1 1072 ? -28.578 2.849 1.495 1.00 96.75 1072 GLU A O 1
ATOM 8522 N N . ARG A 1 1073 ? -26.432 2.305 1.098 1.00 96.56 1073 ARG A N 1
ATOM 8523 C CA . ARG A 1 1073 ? -26.136 3.405 0.157 1.00 96.56 1073 ARG A CA 1
ATOM 8524 C C . ARG A 1 1073 ? -26.702 3.124 -1.245 1.00 96.56 1073 ARG A C 1
ATOM 8526 O O . ARG A 1 1073 ? -27.145 2.015 -1.537 1.00 96.56 1073 ARG A O 1
ATOM 8533 N N . LYS A 1 1074 ? -26.740 4.154 -2.099 1.00 95.81 1074 LYS A N 1
ATOM 8534 C CA . LYS A 1 1074 ? -27.345 4.105 -3.449 1.00 95.81 1074 LYS A CA 1
ATOM 8535 C C . LYS A 1 1074 ? -26.312 3.986 -4.571 1.00 95.81 1074 LYS A C 1
ATOM 8537 O O . LYS A 1 1074 ? -26.664 3.630 -5.691 1.00 95.81 1074 LYS A O 1
ATOM 8542 N N . GLU A 1 1075 ? -25.074 4.354 -4.274 1.00 96.06 1075 GLU A N 1
ATOM 8543 C CA . GLU A 1 1075 ? -23.948 4.385 -5.196 1.00 96.06 1075 GLU A CA 1
ATOM 8544 C C . GLU A 1 1075 ? -23.598 2.973 -5.707 1.00 96.06 1075 GLU A C 1
ATOM 8546 O O . GLU A 1 1075 ? -23.804 1.989 -4.987 1.00 96.06 1075 GLU A O 1
ATOM 8551 N N . PRO A 1 1076 ? -23.044 2.845 -6.928 1.00 97.38 1076 PRO A N 1
ATOM 8552 C CA . PRO A 1 1076 ? -22.531 1.578 -7.434 1.00 97.38 1076 PRO A CA 1
ATOM 8553 C C . PRO A 1 1076 ? -21.558 0.913 -6.455 1.00 97.38 1076 PRO A C 1
ATOM 8555 O O . PRO A 1 1076 ? -20.746 1.567 -5.798 1.00 97.38 1076 PRO A O 1
ATOM 8558 N N . ILE A 1 1077 ? -21.601 -0.419 -6.382 1.00 98.25 1077 ILE A N 1
ATOM 8559 C CA . ILE A 1 1077 ? -20.806 -1.168 -5.398 1.00 98.25 1077 ILE A CA 1
ATOM 8560 C C . ILE A 1 1077 ? -19.299 -0.972 -5.637 1.00 98.25 1077 ILE A C 1
ATOM 8562 O O . ILE A 1 1077 ? -18.559 -0.888 -4.664 1.00 98.25 1077 ILE A O 1
ATOM 8566 N N . SER A 1 1078 ? -18.849 -0.799 -6.886 1.00 98.19 1078 SER A N 1
ATOM 8567 C CA . SER A 1 1078 ? -17.468 -0.402 -7.227 1.00 98.19 1078 SER A CA 1
ATOM 8568 C C . SER A 1 1078 ? -17.017 0.877 -6.523 1.00 98.19 1078 SER A C 1
ATOM 8570 O O . SER A 1 1078 ? -15.879 0.978 -6.074 1.00 98.19 1078 SER A O 1
ATOM 8572 N N . ASP A 1 1079 ? -17.923 1.838 -6.382 1.00 97.94 1079 ASP A N 1
ATOM 8573 C CA . ASP A 1 1079 ? -17.621 3.182 -5.904 1.00 97.94 1079 ASP A CA 1
ATOM 8574 C C . ASP A 1 1079 ? -17.601 3.177 -4.369 1.00 97.94 1079 ASP A C 1
ATOM 8576 O O . ASP A 1 1079 ? -16.730 3.787 -3.748 1.00 97.94 1079 ASP A O 1
ATOM 8580 N N . ILE A 1 1080 ? -18.469 2.361 -3.755 1.00 98.56 1080 ILE A N 1
ATOM 8581 C CA . ILE A 1 1080 ? -18.390 1.992 -2.336 1.00 98.56 1080 ILE A CA 1
ATOM 8582 C C . ILE A 1 1080 ? -17.114 1.185 -2.030 1.00 98.56 1080 ILE A C 1
ATOM 8584 O O . ILE A 1 1080 ? -16.530 1.371 -0.963 1.00 98.56 1080 ILE A O 1
ATOM 8588 N N . LEU A 1 1081 ? -16.635 0.318 -2.931 1.00 98.69 1081 LEU A N 1
ATOM 8589 C CA . LEU A 1 1081 ? -15.351 -0.376 -2.749 1.00 98.69 1081 LEU A CA 1
ATOM 8590 C C . LEU A 1 1081 ? -14.171 0.599 -2.847 1.00 98.69 1081 LEU A C 1
ATOM 8592 O O . LEU A 1 1081 ? -13.350 0.617 -1.933 1.00 98.69 1081 LEU A O 1
ATOM 8596 N N . LYS A 1 1082 ? -14.137 1.471 -3.866 1.00 98.31 1082 LYS A N 1
ATOM 8597 C CA . LYS A 1 1082 ? -13.149 2.558 -3.996 1.00 98.31 1082 LYS A CA 1
ATOM 8598 C C . LYS A 1 1082 ? -13.082 3.405 -2.719 1.00 98.31 1082 LYS A C 1
ATOM 8600 O O . LYS A 1 1082 ? -11.995 3.648 -2.193 1.00 98.31 1082 LYS A O 1
ATOM 8605 N N . LEU A 1 1083 ? -14.246 3.801 -2.197 1.00 97.94 1083 LEU A N 1
ATOM 8606 C CA . LEU A 1 1083 ? -14.389 4.542 -0.944 1.00 97.94 1083 LEU A CA 1
ATOM 8607 C C . LEU A 1 1083 ? -13.791 3.780 0.251 1.00 97.94 1083 LEU A C 1
ATOM 8609 O O . LEU A 1 1083 ? -13.104 4.379 1.073 1.00 97.94 1083 LEU A O 1
ATOM 8613 N N . LYS A 1 1084 ? -14.022 2.464 0.343 1.00 98.69 1084 LYS A N 1
ATOM 8614 C CA . LYS A 1 1084 ? -13.522 1.631 1.448 1.00 98.69 1084 LYS A CA 1
ATOM 8615 C C . LYS A 1 1084 ? -12.019 1.358 1.387 1.00 98.69 1084 LYS A C 1
ATOM 8617 O O . LYS A 1 1084 ? -11.393 1.292 2.444 1.00 98.69 1084 LYS A O 1
ATOM 8622 N N . THR A 1 1085 ? -11.451 1.242 0.184 1.00 98.62 1085 THR A N 1
ATOM 8623 C CA . THR A 1 1085 ? -10.003 1.087 -0.051 1.00 98.62 1085 THR A CA 1
ATOM 8624 C C . THR A 1 1085 ? -9.206 2.380 0.120 1.00 98.62 1085 THR A C 1
ATOM 8626 O O . THR A 1 1085 ? -7.976 2.342 0.152 1.00 98.62 1085 THR A O 1
ATOM 8629 N N . HIS A 1 1086 ? -9.870 3.534 0.223 1.00 97.56 1086 HIS A N 1
ATOM 8630 C CA . HIS A 1 1086 ? -9.180 4.796 0.447 1.00 97.56 1086 HIS A CA 1
ATOM 8631 C C . HIS A 1 1086 ? -8.503 4.818 1.829 1.00 97.56 1086 HIS A C 1
ATOM 8633 O O . HIS A 1 1086 ? -9.102 4.460 2.842 1.00 97.56 1086 HIS A O 1
ATOM 8639 N N . LEU A 1 1087 ? -7.253 5.286 1.859 1.00 97.31 1087 LEU A N 1
ATOM 8640 C CA . LEU A 1 1087 ? -6.519 5.624 3.078 1.00 97.31 1087 LEU A CA 1
ATOM 8641 C C . LEU A 1 1087 ? -6.179 7.118 3.002 1.00 97.31 1087 LEU A C 1
ATOM 8643 O O . LEU A 1 1087 ? -5.433 7.495 2.088 1.00 97.31 1087 LEU A O 1
ATOM 8647 N N . PRO A 1 1088 ? -6.669 7.950 3.937 1.00 90.31 1088 PRO A N 1
ATOM 8648 C CA . PRO A 1 1088 ? -6.358 9.372 3.962 1.00 90.31 1088 PRO A CA 1
ATOM 8649 C C . PRO A 1 1088 ? -4.853 9.654 4.031 1.00 90.31 1088 PRO A C 1
ATOM 8651 O O . PRO A 1 1088 ? -4.096 8.995 4.755 1.00 90.31 1088 PRO A O 1
ATOM 8654 N N . THR A 1 1089 ? -4.411 10.662 3.286 1.00 83.25 1089 THR A N 1
ATOM 8655 C CA . THR A 1 1089 ? -3.041 11.183 3.313 1.00 83.25 1089 THR A CA 1
ATOM 8656 C C . THR A 1 1089 ? -3.036 12.548 3.983 1.00 83.25 1089 THR A C 1
ATOM 8658 O O . THR A 1 1089 ? -3.528 13.513 3.410 1.00 83.25 1089 THR A O 1
ATOM 8661 N N . PHE A 1 1090 ? -2.465 12.619 5.183 1.00 75.12 1090 PHE A N 1
ATOM 8662 C CA . PHE A 1 1090 ? -2.078 13.880 5.808 1.00 75.12 1090 PHE A CA 1
ATOM 8663 C C . PHE A 1 1090 ? -0.671 14.229 5.314 1.00 75.12 1090 PHE A C 1
ATOM 8665 O O . PHE A 1 1090 ? 0.216 13.371 5.397 1.00 75.12 1090 PHE A O 1
ATOM 8672 N N . ASN A 1 1091 ? -0.454 15.438 4.792 1.00 54.75 1091 ASN A N 1
ATOM 8673 C CA . ASN A 1 1091 ? 0.906 15.908 4.530 1.00 54.75 1091 ASN A CA 1
ATOM 8674 C C . ASN A 1 1091 ? 1.621 16.198 5.865 1.00 54.75 1091 ASN A C 1
ATOM 8676 O O . ASN A 1 1091 ? 0.994 16.265 6.918 1.00 54.75 1091 ASN A O 1
ATOM 8680 N N . GLN A 1 1092 ? 2.946 16.368 5.829 1.00 42.16 1092 GLN A N 1
ATOM 8681 C CA . GLN A 1 1092 ? 3.693 16.973 6.948 1.00 42.16 1092 GLN A CA 1
ATOM 8682 C C . GLN A 1 1092 ? 3.782 18.506 6.838 1.00 42.16 1092 GLN A C 1
ATOM 8684 O O . GLN A 1 1092 ? 4.446 19.143 7.651 1.00 42.16 1092 GLN A O 1
ATOM 8689 N N . GLU A 1 1093 ? 3.131 19.079 5.824 1.00 28.64 1093 GLU A N 1
ATOM 8690 C CA . GLU A 1 1093 ? 3.037 20.521 5.569 1.00 28.64 1093 GLU A CA 1
ATOM 8691 C C . GLU A 1 1093 ? 1.608 21.061 5.834 1.00 28.64 1093 GLU A C 1
ATOM 8693 O O . GLU A 1 1093 ? 1.391 22.260 5.677 1.00 28.64 1093 GLU A O 1
ATOM 8698 N N . ASP A 1 1094 ? 0.685 20.187 6.285 1.00 27.61 1094 ASP A N 1
ATOM 8699 C CA . ASP A 1 1094 ? -0.687 20.476 6.761 1.00 27.61 1094 ASP A CA 1
ATOM 8700 C C . ASP A 1 1094 ? -0.835 20.188 8.278 1.00 27.61 1094 ASP A C 1
ATOM 8702 O O . ASP A 1 1094 ? -1.396 21.048 8.993 1.00 27.61 1094 ASP A O 1
#

Radius of gyration: 44.8 Å; Cα contacts (8 Å, |Δi|>4): 1762; chains: 1; bounding box: 116×133×138 Å

Foldseek 3Di:
DDYDDDDDDDDDDDDDDDDDDDDDDDDDDDDDDDDDDDDDDDDDDDDDDDDDDDDDDDDDDDDDDDDDYDDDDDDDDDDYDDDDDDDDDDDDDDDDDDDDDDDDDDDDDDDDDDDDDDDDDDDDDDDDDDDDDDDDDDDDDDDDDDDDDDDDDDDDDDDDDDDDDDDDDDDDDDDDDDDDDDDDDDDDDDDDDDDDDDDDDDDDDDDDDDDDDDDDDDDDDDDDDDDDDDDDDDDDDDDDDDDPPVVVVVVVVVVVVCVVVCVVVVPPPPPADQPQACAPPAQHDDPHQADRRPCRVVVVGHHPCNCVQHPCQLPDLDDAPNQQQGDDDPRGQFHNHPCRVVVVGHRLCSCCHRVVDDFPLRDAQDALQDFPDDPLPPQFFEEEEAAAQAFLVCCVPVVVLQSQVVRLLQFFEWASFAFFAFQLAALQQLLLLQQLAHCQQQQPHHCWFAFQVVRDIHHPPDPCLQVQVRGDGDGVLNLCVVVPFAEAELDTRCQNHCHVNDHGLHYDDDDLVDDLLVSLVVLLVLCVDDSNSRGRYYYHYHHPPVVVCQVPNCPDPSNSVRSSVVSVSSSSNLSSCVVVVNNQRYKYKYKYSWHKAWFDPVQEAACCVQVNPDDQKAWDKWQWIAIAGPDPDVCQPVPCLVVVQLSPFLPDVVPQKHKDQQLQAQLQNLQHQHSRGRRIIMAGDGNHMYGNHPVGDDDRRGMDGRHDSQASRTTMTIGIDYNFFDTSHYDYHFYSSQSNLVSCQSRVTDRDDHPHDRLLCQVGTPDGPDADDDDDFPDDADFLDFDPDDFDALVFDFDPLADAPPDLCVQQVDDPVQVVVQCLFFPLLHDWGFLDPFHWHWGTDNFKIFTFTPLARETLKMKGKDALPWFFEDDDGPRFAGEDSSDPDDNVLGSVQQVVPQFKDKDFRPAQRTDGPDRGGDRVSRYSHRIAIAAPQVVLLVCCCVRPVQNVCNNVQRMKMKMKRAFDCPSSSLAGQDSVRQVVQWDQGPNDTHRHGQWMKMKIKGAPPSVDGRSDHPHIDIWMFTQGRDNHPSSQSCVPHDSVPSSVVSRVSGIHFLSSVCGRSSIDTSPRDDDRVSVVSNNRSDTDRDHPVD

Sequence (1094 aa):
MSSSTLTDAKDPAKVEGGERMIVIYSLILVLGTVSLAQSRRPNIRTRDTLSVLITRNWEQEKKKGRFPPPRCALSPLCLSIPKRRGPSRLHSPAFEKPHRRAASSPSTRSILGPHDLMPSADHTLQFQTSPRREATQVSGRCPRREVGKAWRGRLKTRPRGGPKITDTLSARNQTGSQIIRGVELLSPHSQRRAAGAQPRVWRRGAAEASGEPQAAASLLAPMDLGEEPLEKAARARPAKDPNTYKVLSLVLSVCVLTTILGCIFGLKPSCAKEIKSCKGRCFERTFGNCRCDVACVDLGNCCLDYQETCIEPERIWTCSKFRCGEKRLSRSLCSCSDDCKDKGDCCVNHGSVCRGEKSWAEEECDSIDEPQCPAGFETPPTLLFSLDGFRAEYLHTWGGLLPVISKLKTCGTYTKNLRPVYPTKTFPNHYSIVTGLYPESHGIIDNKMYDPQMNAHFALKSKEKFNPEWYKGEPIWLTAKHQGLKTGTFFWPGSDVKINGIFPDIYKIYNGSVPFEERILAVLKWLQLPKDERPHFYTLYLEEPDSSGHSYGPVSSEVIRALQRVDNMVGMLMDGLKELNLHRCLNLILISDHGMEQGSCKKYVYLNKYLGDIKDVKVVYGPAARLRPSDVPDKYYSFDYEDIAKNLSCQEPNQHFKPYLKQFLPKRLHFAKSDRIEPLTFYLDPQWQLALNPSERKYCGSGFHGSDNAFSNMQALFIGYGPGFKHSTEVDSFENVEVYNLMCDLLNLTPAPNNGTHGSLNHLLSNPVYTPKHPKEVRSLVQCPFPRAPRESLDCSCDPSILPIVDFQTQLNLTMAEEKAIKRGALPYGRPRVLQNSTVCLLYQHQFVSGYSHDILMPLWTSYTIDRNDSFFTEDFSNCLYQDLRIPLSPVHKCSFYKNNAKLSYGFLSPPQLHKGSSQVYSEALLTTNIVPMYQSFQVIWHYLHGTLLQKYAEERNGLNVVSGPVFDSDYDGRYDSLETLKQNSKIIRKQEVLIPTHFFIVLTSCKNTSQTPLQCENLDPLAFILPHRTDNSESCAHGQHESLWVEELLKLHRARITDVEHITGLSFYQERKEPISDILKLKTHLPTFNQED

Mean predicted aligned error: 15.51 Å

pLDDT: mean 79.7, std 27.35, range [24.08, 99.0]

Secondary structure (DSSP, 8-state):
---------------------------------------------------------------------------------------------------------------------------------------------------------------------------------------------------------------------------------------------------TTHHHHHHHHHHHHHHHHHHHHHTS-TT-------TT-TT----SSSB-SGGGTTTT-B-TTHIIIIIGGGT-SS--TTTTT----TT-SSB-STTTTTTT-B-TTHHHHHH-PPPGGGS-----SS--PPSS-SSPPEEEEEETT-BTHHHHHHGGG-HHHHHHHHHSEEES-EEPPSS--HHHHHHHHHH---HHHHS--SSEEEETTTTEEEETTSGGGG-GGG--S--HHHHHHHTT--EEEES-TTTTS-GGG---SEE----TTS-HHHHHHHHHHHTTS-TTT--SEEEEEE-TTHHHHHHH-SSSHHHHHHHHHHHHHHHHHHHHHHHTT-TTT-EEEEE-S---EE--TTSEEETHHHH-S--SEEEE-BSS-EEEESSTTTTTTTS-HHHHHHHTSSSSTT-SEEEEEGGGS-GGG--SS-TTS-SEEEEE-TT-EEESSTTSSS-TTSEE--S-TTSGGG-B-EEEESTTBPSSEEE--EEGGGHHHHHHHHTTPPPPS-SS-TTGGGGGBSS-S----PPPPSSPPBP-PPP-PPPPP------TTS---S-HHHHHS--HHHHHHHHHHH-TT-PPEE-SS--EEEEE-SSEEEEEETTTTEEEEEEEEE-TTPEE--S--TT--B--TTSPPPGGGSHHHHTT-TT-EEEESS-TTEETT-SS--GGGGBTTSEEEE-HHHHHHHHHIIIIIHHHHHHHHTSEEEEEEEE--SS-SSSPPPHHHHHHS-EEETTEEE---SEEEEEEEEESSTTS-GGG-SSEEEEEEEEE--S--GGGT-TT--HHHHHHHHHHHSEE-HHHHHHHH-EE--TT--S-HHHHHHHHH------S--